Protein 9C51 (pdb70)

GO terms:
  GO:0005739 mitochondrion (C, IDA)
  GO:0003887 DNA-directed DNA polymerase activity (F, IDA)
  GO:0008408 3'-5' exonuclease activity (F, IDA)
  GO:0006264 mitochondrial DNA replication (P, IDA)
  GO:0005739 mitochondrion (C, HDA)
  GO:0032043 mitochondrial DNA catabolic process (P, IMP)
  GO:0006264 mitochondrial DNA replication (P, IMP)
  GO:0006995 cellular response to nitrogen starvation (P, IMP)

Radius of gyration: 33.77 Å; Cα contacts (8 Å, |Δi|>4): 1391; chains: 1; bounding box: 71×90×106 Å

Nearest PDB structures (foldseek):
  8v5r-assembly1_A  TM=8.670E-01  e=3.841E-82  Homo sapiens
  8udl-assembly1_A  TM=8.497E-01  e=6.746E-79  Homo sapiens
  8v54-assembly1_A  TM=8.540E-01  e=8.563E-78  Homo sapiens
  8udk-assembly1_A  TM=8.336E-01  e=1.049E-77  Homo sapiens
  8d3r-assembly1_A  TM=8.262E-01  e=4.840E-74  Homo sapiens

Secondary structure (DSSP, 8-state):
-PPPP-B-SSS-BB--HHHHHHHH-S---TTHHHHHHHHHHHHHHHHHHTT-SS-------------PPPSSSSHHHHHHHHHHHHTTTHHHHHSS---S-PPPPS-----SEEEEE-TTS--EEES----SEEEEEEEE-TTT-SSEEEEEEE-SS-EEEEE-GGGTT-S-----B---TTT--EEEEESSHHHHHTTBGGG--SS---EEEEEHHHHHHHHHGGG--SSTHHHHHHHHHHHHHH-S---SS-SSTTT-GGGGS---SSHHHHHHHHT-------GGGGGG-S-THHHHTTHHHHHHHHHHHHHHHHHHHHHHHHHHHHH---HHHHHHHHHTT---EEE-HHHHHHHHHHHHHHHHHHHHHHHHHHHHHHHHHTT-TT-HHHHSS-TTGGGS----PPPP-BTTB---SS---TTS-HHHHTTS-STT--S----TTSSSHHHHTTEEETTEEEEE-SSSSEEEEEEGGGHHHHHHTT--BPPHHHHHHHHHHHHHHT----EEEEEPP-SS-SSSPP--SSSTTSHHHHHHTSEEESSTHHHHHHHHHHHSHHHHHHHHHHHT---EETTT-TTT---SSS------TT----EEE----BS--STT---B-SSSSSPPPP-SS-TT--GGGG--PPTTEEEEEEE-SSHHHHHHHHHHHTTTSSTT-SHHHHHHTS--TTTT-SHHHHHHHHHTS-HHHHHHHHHHHTTT--HHHHHHHHHHH-TT--HHHHHHHHHHHHHHHTEEEEEETTTEEEEEESTTHHHHHHHHHHTT-SS-B-TTT--B--GGGSGGG-SS---HHHHHHHHHHHHHHHHHHHHHHHHHHHHHHHT--EEEEEEETTEEEEEEESTTHHHHHHHHHHHHHHHHHHHHHHTT----BSTTSS-S-EEEESS--S-SS-----SS--------EEE-HHHHHHSSS-S--PPPHHHHHHHTTS-------HHHHHTTSS-HHHHHHHHHHHT--SHHHHHHHHHHHHHHH-

Sequence (1010 aa):
TAEAPRINPVGIQYLGESLQRQVFGSCGGKDEVEQSDKLMELSKKSLKDHGLWGKKTLITDPISFPLPPLQGRSLDEHFQKIGRFNSEPYKSFCEDKFTEMVARPAEWLRKPGWVKYVPGMAPVEVAYPDEELVVFDVETLYNVSDYPTLATALSSTAWYLWCSPFICGGDDPAALIPLNTLNKEQVVIGHNVAYDRARVLEEYNFRDSKAFFLDTQSLHIASFGLCSRQRPMFMKNNKKKEAEVESEVHPEISIEDYDDPWLNVSALNSLKDVAKFHCKIDLDKTDRDFFASTDKSTIIENFQKLVNYCATDVTATSQVFDKIFPVFLKKCPHPVSFAGLKSLSKCILPTKLNDWNDYLNSSESLYQQSKVQIESKIVQIIKDIALLKDKPDFYLKDPWLSQLDWTTKPLRLTKKGVPAKCQKLPGFPEWYRQLFPSKDTVEPKITIKSRIIPILFKLSWENSPVIWSKESGWCFNVPHEQVETYKAKNYVLADSVSQEEEEIRMNNLGLQCTGVLFKVPHPNGPTFNCTNLLTKSYNHFFEKGVLKSESELAHQALQINSSGSYWMSARERIQSQFVVPNCKFPNEFQSLSAKSSLNNEKTNDLAIIIPKIVPMGTITRRAVENTWLTASNAKANRIGSELKTQVKAPPGYCFVGADVDSEELWIASLVGDSIFNVHGGTAIGWMCLEGTKNEGTDLHTKTAQILGCSRNEAKIFNYGRIYGAGAKFASQLLKRFNPSLTDEETKKIANKLYENTKGKTKRSKLFKKFWYGGSESILFNKLESIAEQETPKTPVLGCGITYSLMKKNLRANSFLPSRINWAIQSSGVDYLHLLCCSMEYIIKKYNLEARLCISIHDEIRFLVSEKDKYRAAMALQISNIWTRAMFCQQMGINELPQNCAFFSQVDIDSVIRKEVNMDCITPSNKTAIPHGEALDINQLLDKPNSKLGKPSLDIDSKVSQYAYNYREPVFEEYNKSYTPEFLKYFLAMQVQSDKRDVNRLEDEYLRECT

Structure (mmCIF, N/CA/C/O backbone):
data_9C51
#
_entry.id   9C51
#
_cell.length_a   1.00
_cell.length_b   1.00
_cell.length_c   1.00
_cell.angle_alpha   90.00
_cell.angle_beta   90.00
_cell.angle_gamma   90.00
#
_symmetry.space_group_name_H-M   'P 1'
#
loop_
_entity.id
_entity.type
_entity.pdbx_description
1 polymer 'DNA polymerase gamma'
2 polymer 'Non-Template DNA'
3 polymer 'Primer DNA'
4 polymer 'Template DNA'
5 non-polymer "2'-DEOXYADENOSINE 5'-TRIPHOSPHATE"
6 non-polymer 'MAGNESIUM ION'
#
loop_
_atom_site.group_PDB
_atom_site.id
_atom_site.type_symbol
_atom_site.label_atom_id
_atom_site.label_alt_id
_atom_site.label_comp_id
_atom_site.label_asym_id
_atom_site.label_entity_id
_atom_site.label_seq_id
_atom_site.pdbx_PDB_ins_code
_atom_site.Cartn_x
_atom_site.Cartn_y
_atom_site.Cartn_z
_atom_site.occupancy
_atom_site.B_iso_or_equiv
_atom_site.auth_seq_id
_atom_site.auth_comp_id
_atom_site.auth_asym_id
_atom_site.auth_atom_id
_atom_site.pdbx_PDB_model_num
ATOM 1 N N . THR A 1 8 ? 115.806 102.005 81.459 1.00 51.71 35 THR A N 1
ATOM 2 C CA . THR A 1 8 ? 114.887 102.434 82.507 1.00 51.71 35 THR A CA 1
ATOM 3 C C . THR A 1 8 ? 115.588 103.356 83.501 1.00 51.71 35 THR A C 1
ATOM 4 O O . THR A 1 8 ? 116.282 104.293 83.108 1.00 51.71 35 THR A O 1
ATOM 6 N N . ALA A 1 9 ? 115.400 103.084 84.790 1.00 67.02 36 ALA A N 1
ATOM 7 C CA . ALA A 1 9 ? 116.026 103.889 85.825 1.00 67.02 36 ALA A CA 1
ATOM 8 C C . ALA A 1 9 ? 117.523 103.603 85.899 1.00 67.02 36 ALA A C 1
ATOM 9 O O . ALA A 1 9 ? 118.015 102.574 85.426 1.00 67.02 36 ALA A O 1
ATOM 11 N N . GLU A 1 10 ? 118.251 104.538 86.502 1.00 83.14 37 GLU A N 1
ATOM 12 C CA . GLU A 1 10 ? 119.690 104.395 86.660 1.00 83.14 37 GLU A CA 1
ATOM 13 C C . GLU A 1 10 ? 120.008 103.388 87.757 1.00 83.14 37 GLU A C 1
ATOM 14 O O . GLU A 1 10 ? 119.333 103.337 88.789 1.00 83.14 37 GLU A O 1
ATOM 20 N N . ALA A 1 11 ? 121.042 102.583 87.526 1.00 87.10 38 ALA A N 1
ATOM 21 C CA . ALA A 1 11 ? 121.454 101.588 88.508 1.00 87.10 38 ALA A CA 1
ATOM 22 C C . ALA A 1 11 ? 122.421 102.201 89.517 1.00 87.10 38 ALA A C 1
ATOM 23 O O . ALA A 1 11 ? 123.281 103.005 89.144 1.00 87.10 38 ALA A O 1
ATOM 25 N N . PRO A 1 12 ? 122.286 101.847 90.794 1.00 91.34 39 PRO A N 1
ATOM 26 C CA . PRO A 1 12 ? 123.211 102.362 91.808 1.00 91.34 39 PRO A CA 1
ATOM 27 C C . PRO A 1 12 ? 124.626 101.835 91.619 1.00 91.34 39 PRO A C 1
ATOM 28 O O . PRO A 1 12 ? 124.847 100.753 91.069 1.00 91.34 39 PRO A O 1
ATOM 32 N N . ARG A 1 13 ? 125.592 102.625 92.082 1.00 92.63 40 ARG A N 1
ATOM 33 C CA . ARG A 1 13 ? 127.004 102.269 92.042 1.00 92.63 40 ARG A CA 1
ATOM 34 C C . ARG A 1 13 ? 127.475 101.921 93.448 1.00 92.63 40 ARG A C 1
ATOM 35 O O . ARG A 1 13 ? 127.251 102.690 94.388 1.00 92.63 40 ARG A O 1
ATOM 43 N N . ILE A 1 14 ? 128.123 100.765 93.587 1.00 91.09 41 ILE A N 1
ATOM 44 C CA . ILE A 1 14 ? 128.491 100.208 94.884 1.00 91.09 41 ILE A CA 1
ATOM 45 C C . ILE A 1 14 ? 129.962 99.804 94.848 1.00 91.09 41 ILE A C 1
ATOM 46 O O . ILE A 1 14 ? 130.437 99.244 93.854 1.00 91.09 41 ILE A O 1
ATOM 51 N N . ASN A 1 15 ? 130.686 100.098 95.938 1.00 90.04 42 ASN A N 1
ATOM 52 C CA . ASN A 1 15 ? 132.078 99.708 96.156 1.00 90.04 42 ASN A CA 1
ATOM 53 C C . ASN A 1 15 ? 132.206 98.193 96.296 1.00 90.04 42 ASN A C 1
ATOM 54 O O . ASN A 1 15 ? 131.191 97.485 96.280 1.00 90.04 42 ASN A O 1
ATOM 59 N N . PRO A 1 16 ? 133.425 97.650 96.419 1.00 86.90 43 PRO A N 1
ATOM 60 C CA . PRO A 1 16 ? 133.547 96.269 96.917 1.00 86.90 43 PRO A CA 1
ATOM 61 C C . PRO A 1 16 ? 132.877 96.064 98.265 1.00 86.90 43 PRO A C 1
ATOM 62 O O . PRO A 1 16 ? 132.345 94.979 98.530 1.00 86.90 43 PRO A O 1
ATOM 66 N N . VAL A 1 17 ? 132.893 97.073 99.120 1.00 86.98 44 VAL A N 1
ATOM 67 C CA . VAL A 1 17 ? 132.079 97.112 100.327 1.00 86.98 44 VAL A CA 1
ATOM 68 C C . VAL A 1 17 ? 130.732 97.725 99.958 1.00 86.98 44 VAL A C 1
ATOM 69 O O . VAL A 1 17 ? 130.661 98.623 99.114 1.00 86.98 44 VAL A O 1
ATOM 73 N N . GLY A 1 18 ? 129.654 97.246 100.575 1.00 88.48 45 GLY A N 1
ATOM 74 C CA . GLY A 1 18 ? 128.327 97.673 100.168 1.00 88.48 45 GLY A CA 1
ATOM 75 C C . GLY A 1 18 ? 127.950 99.090 100.555 1.00 88.48 45 GLY A C 1
ATOM 76 O O . GLY A 1 18 ? 127.069 99.294 101.394 1.00 88.48 45 GLY A O 1
ATOM 77 N N . ILE A 1 19 ? 128.600 100.080 99.945 1.00 90.70 46 ILE A N 1
ATOM 78 C CA . ILE A 1 19 ? 128.332 101.493 100.198 1.00 90.70 46 ILE A CA 1
ATOM 79 C C . ILE A 1 19 ? 127.989 102.163 98.873 1.00 90.70 46 ILE A C 1
ATOM 80 O O . ILE A 1 19 ? 128.709 101.996 97.883 1.00 90.70 46 ILE A O 1
ATOM 85 N N . GLN A 1 20 ? 126.890 102.915 98.857 1.00 93.83 47 GLN A N 1
ATOM 86 C CA . GLN A 1 20 ? 126.418 103.595 97.659 1.00 93.83 47 GLN A CA 1
ATOM 87 C C . GLN A 1 20 ? 127.055 104.974 97.514 1.00 93.83 47 GLN A C 1
ATOM 88 O O . GLN A 1 20 ? 127.356 105.649 98.501 1.00 93.83 47 GLN A O 1
ATOM 94 N N . TYR A 1 21 ? 127.249 105.389 96.263 1.00 94.83 48 TYR A N 1
ATOM 95 C CA . TYR A 1 21 ? 127.768 106.705 95.912 1.00 94.83 48 TYR A CA 1
ATOM 96 C C . TYR A 1 21 ? 126.711 107.528 95.181 1.00 94.83 48 TYR A C 1
ATOM 97 O O . TYR A 1 21 ? 125.573 107.097 94.976 1.00 94.83 48 TYR A O 1
ATOM 106 N N . LEU A 1 22 ? 127.112 108.735 94.787 1.00 93.89 49 LEU A N 1
ATOM 107 C CA . LEU A 1 22 ? 126.221 109.671 94.119 1.00 93.89 49 LEU A CA 1
ATOM 108 C C . LEU A 1 22 ? 125.947 109.238 92.681 1.00 93.89 49 LEU A C 1
ATOM 109 O O . LEU A 1 22 ? 126.651 108.404 92.105 1.00 93.89 49 LEU A O 1
ATOM 114 N N . GLY A 1 23 ? 124.908 109.829 92.101 1.00 92.20 50 GLY A N 1
ATOM 115 C CA . GLY A 1 23 ? 124.558 109.571 90.722 1.00 92.20 50 GLY A CA 1
ATOM 116 C C . GLY A 1 23 ? 125.518 110.242 89.755 1.00 92.20 50 GLY A C 1
ATOM 117 O O . GLY A 1 23 ? 126.444 110.960 90.132 1.00 92.20 50 GLY A O 1
ATOM 118 N N . GLU A 1 24 ? 125.282 109.988 88.465 1.00 90.40 51 GLU A N 1
ATOM 119 C CA . GLU A 1 24 ? 126.181 110.487 87.427 1.00 90.40 51 GLU A CA 1
ATOM 120 C C . GLU A 1 24 ? 126.146 112.011 87.321 1.00 90.40 51 GLU A C 1
ATOM 121 O O . GLU A 1 24 ? 127.195 112.649 87.161 1.00 90.40 51 GLU A O 1
ATOM 127 N N . SER A 1 25 ? 124.957 112.614 87.421 1.00 91.05 52 SER A N 1
ATOM 128 C CA . SER A 1 25 ? 124.839 114.063 87.285 1.00 91.05 52 SER A CA 1
ATOM 129 C C . SER A 1 25 ? 125.497 114.785 88.455 1.00 91.05 52 SER A C 1
ATOM 130 O O . SER A 1 25 ? 126.232 115.760 88.261 1.00 91.05 52 SER A O 1
ATOM 133 N N . LEU A 1 26 ? 125.244 114.316 89.681 1.00 92.80 53 LEU A N 1
ATOM 134 C CA . LEU A 1 26 ? 125.853 114.934 90.855 1.00 92.80 53 LEU A CA 1
ATOM 135 C C . LEU A 1 26 ? 127.367 114.762 90.845 1.00 92.80 53 LEU A C 1
ATOM 136 O O . LEU A 1 26 ? 128.104 115.694 91.190 1.00 92.80 53 LEU A O 1
ATOM 141 N N . GLN A 1 27 ? 127.843 113.580 90.443 1.00 93.10 54 GLN A N 1
ATOM 142 C CA . GLN A 1 27 ? 129.279 113.338 90.335 1.00 93.10 54 GLN A CA 1
ATOM 143 C C . GLN A 1 27 ? 129.921 114.283 89.328 1.00 93.10 54 GLN A C 1
ATOM 144 O O . GLN A 1 27 ? 130.976 114.871 89.601 1.00 93.10 54 GLN A O 1
ATOM 150 N N . ARG A 1 28 ? 129.283 114.460 88.166 1.00 91.70 55 ARG A N 1
ATOM 151 C CA . ARG A 1 28 ? 129.832 115.343 87.142 1.00 91.70 55 ARG A CA 1
ATOM 152 C C . ARG A 1 28 ? 129.826 116.800 87.593 1.00 91.70 55 ARG A C 1
ATOM 153 O O . ARG A 1 28 ? 130.797 117.529 87.360 1.00 91.70 55 ARG A O 1
ATOM 161 N N . GLN A 1 29 ? 128.751 117.245 88.248 1.00 93.84 56 GLN A N 1
ATOM 162 C CA . GLN A 1 29 ? 128.670 118.644 88.655 1.00 93.84 56 GLN A CA 1
ATOM 163 C C . GLN A 1 29 ? 129.473 118.962 89.911 1.00 93.84 56 GLN A C 1
ATOM 164 O O . GLN A 1 29 ? 129.742 120.140 90.166 1.00 93.84 56 GLN A O 1
ATOM 170 N N . VAL A 1 30 ? 129.863 117.965 90.697 1.00 92.86 57 VAL A N 1
ATOM 171 C CA . VAL A 1 30 ? 130.611 118.206 91.928 1.00 92.86 57 VAL A CA 1
ATOM 172 C C . VAL A 1 30 ? 132.102 117.948 91.742 1.00 92.86 57 VAL A C 1
ATOM 173 O O . VAL A 1 30 ? 132.926 118.820 92.015 1.00 92.86 57 VAL A O 1
ATOM 177 N N . PHE A 1 31 ? 132.474 116.757 91.275 1.00 91.51 58 PHE A N 1
ATOM 178 C CA . PHE A 1 31 ? 133.878 116.384 91.176 1.00 91.51 58 PHE A CA 1
ATOM 179 C C . PHE A 1 31 ? 134.439 116.508 89.766 1.00 91.51 58 PHE A C 1
ATOM 180 O O . PHE A 1 31 ? 135.636 116.273 89.572 1.00 91.51 58 PHE A O 1
ATOM 188 N N . GLY A 1 32 ? 133.619 116.892 88.791 1.00 82.47 59 GLY A N 1
ATOM 189 C CA . GLY A 1 32 ? 134.103 116.996 87.423 1.00 82.47 59 GLY A CA 1
ATOM 190 C C . GLY A 1 32 ? 134.495 115.637 86.876 1.00 82.47 59 GLY A C 1
ATOM 191 O O . GLY A 1 32 ? 133.725 114.672 86.930 1.00 82.47 59 GLY A O 1
ATOM 192 N N . SER A 1 33 ? 135.709 115.555 86.338 1.00 63.66 60 SER A N 1
ATOM 193 C CA . SER A 1 33 ? 136.269 114.308 85.831 1.00 63.66 60 SER A CA 1
ATOM 194 C C . SER A 1 33 ? 137.542 113.995 86.604 1.00 63.66 60 SER A C 1
ATOM 195 O O . SER A 1 33 ? 138.458 114.823 86.659 1.00 63.66 60 SER A O 1
ATOM 198 N N . CYS A 1 34 ? 137.599 112.803 87.196 1.00 49.78 61 CYS A N 1
ATOM 199 C CA . CYS A 1 34 ? 138.753 112.371 87.970 1.00 49.78 61 CYS A CA 1
ATOM 200 C C . CYS A 1 34 ? 138.990 110.886 87.738 1.00 49.78 61 CYS A C 1
ATOM 201 O O . CYS A 1 34 ? 138.081 110.142 87.361 1.00 49.78 61 CYS A O 1
ATOM 204 N N . GLY A 1 35 ? 140.231 110.461 87.967 1.00 46.43 62 GLY A N 1
ATOM 205 C CA . GLY A 1 35 ? 140.596 109.067 87.804 1.00 46.43 62 GLY A CA 1
ATOM 206 C C . GLY A 1 35 ? 141.545 108.563 88.872 1.00 46.43 62 GLY A C 1
ATOM 207 O O . GLY A 1 35 ? 142.610 109.148 89.092 1.00 46.43 62 GLY A O 1
ATOM 208 N N . GLY A 1 36 ? 141.169 107.477 89.543 1.00 36.48 63 GLY A N 1
ATOM 209 C CA . GLY A 1 36 ? 141.991 106.909 90.593 1.00 36.48 63 GLY A CA 1
ATOM 210 C C . GLY A 1 36 ? 142.195 105.414 90.453 1.00 36.48 63 GLY A C 1
ATOM 211 O O . GLY A 1 36 ? 142.239 104.692 91.454 1.00 36.48 63 GLY A O 1
ATOM 212 N N . LYS A 1 37 ? 142.318 104.937 89.212 1.00 34.29 64 LYS A N 1
ATOM 213 C CA . LYS A 1 37 ? 142.467 103.504 88.978 1.00 34.29 64 LYS A CA 1
ATOM 214 C C . LYS A 1 37 ? 143.850 102.998 89.373 1.00 34.29 64 LYS A C 1
ATOM 215 O O . LYS A 1 37 ? 144.000 101.822 89.723 1.00 34.29 64 LYS A O 1
ATOM 217 N N . ASP A 1 38 ? 144.869 103.859 89.316 1.00 34.80 65 ASP A N 1
ATOM 218 C CA . ASP A 1 38 ? 146.237 103.420 89.571 1.00 34.80 65 ASP A CA 1
ATOM 219 C C . ASP A 1 38 ? 146.491 103.088 91.038 1.00 34.80 65 ASP A C 1
ATOM 220 O O . ASP A 1 38 ? 147.419 102.328 91.334 1.00 34.80 65 ASP A O 1
ATOM 222 N N . GLU A 1 39 ? 145.695 103.640 91.957 1.00 43.90 66 GLU A N 1
ATOM 223 C CA . GLU A 1 39 ? 145.932 103.403 93.378 1.00 43.90 66 GLU A CA 1
ATOM 224 C C . GLU A 1 39 ? 145.551 101.987 93.792 1.00 43.90 66 GLU A C 1
ATOM 225 O O . GLU A 1 39 ? 146.148 101.438 94.728 1.00 43.90 66 GLU A O 1
ATOM 227 N N . VAL A 1 40 ? 144.591 101.376 93.087 1.00 41.66 67 VAL A N 1
ATOM 228 C CA . VAL A 1 40 ? 144.036 100.088 93.496 1.00 41.66 67 VAL A CA 1
ATOM 229 C C . VAL A 1 40 ? 145.109 99.006 93.518 1.00 41.66 67 VAL A C 1
ATOM 230 O O . VAL A 1 40 ? 145.091 98.128 94.391 1.00 41.66 67 VAL A O 1
ATOM 234 N N . GLU A 1 41 ? 146.072 99.066 92.589 1.00 41.87 68 GLU A N 1
ATOM 235 C CA . GLU A 1 41 ? 147.156 98.085 92.563 1.00 41.87 68 GLU A CA 1
ATOM 236 C C . GLU A 1 41 ? 147.964 98.120 93.855 1.00 41.87 68 GLU A C 1
ATOM 237 O O . GLU A 1 41 ? 148.401 97.075 94.351 1.00 41.87 68 GLU A O 1
ATOM 239 N N . GLN A 1 42 ? 148.178 99.314 94.410 1.00 48.77 69 GLN A N 1
ATOM 240 C CA . GLN A 1 42 ? 148.783 99.400 95.732 1.00 48.77 69 GLN A CA 1
ATOM 241 C C . GLN A 1 42 ? 147.768 99.133 96.838 1.00 48.77 69 GLN A C 1
ATOM 242 O O . GLN A 1 42 ? 148.137 98.625 97.903 1.00 48.77 69 GLN A O 1
ATOM 248 N N . SER A 1 43 ? 146.493 99.451 96.607 1.00 65.39 70 SER A N 1
ATOM 249 C CA . SER A 1 43 ? 145.498 99.368 97.669 1.00 65.39 70 SER A CA 1
ATOM 250 C C . SER A 1 43 ? 145.026 97.948 97.941 1.00 65.39 70 SER A C 1
ATOM 251 O O . SER A 1 43 ? 144.403 97.719 98.986 1.00 65.39 70 SER A O 1
ATOM 254 N N . ASP A 1 44 ? 145.340 96.998 97.052 1.00 74.56 71 ASP A N 1
ATOM 255 C CA . ASP A 1 44 ? 144.782 95.652 97.160 1.00 74.56 71 ASP A CA 1
ATOM 256 C C . ASP A 1 44 ? 145.183 94.975 98.466 1.00 74.56 71 ASP A C 1
ATOM 257 O O . ASP A 1 44 ? 144.329 94.409 99.161 1.00 74.56 71 ASP A O 1
ATOM 262 N N . LYS A 1 45 ? 146.463 95.080 98.843 1.00 77.13 72 LYS A N 1
ATOM 263 C CA . LYS A 1 45 ? 146.904 94.570 100.136 1.00 77.13 72 LYS A CA 1
ATOM 264 C C . LYS A 1 45 ? 146.117 95.212 101.264 1.00 77.13 72 LYS A C 1
ATOM 265 O O . LYS A 1 45 ? 145.594 94.509 102.140 1.00 77.13 72 LYS A O 1
ATOM 271 N N . LEU A 1 46 ? 145.947 96.538 101.203 1.00 82.61 73 LEU A N 1
ATOM 272 C CA . LEU A 1 46 ? 145.148 97.217 102.211 1.00 82.61 73 LEU A CA 1
ATOM 273 C C . LEU A 1 46 ? 143.728 96.681 102.217 1.00 82.61 73 LEU A C 1
ATOM 274 O O . LEU A 1 46 ? 143.180 96.401 103.293 1.00 82.61 73 LEU A O 1
ATOM 279 N N . MET A 1 47 ? 143.169 96.425 101.027 1.00 84.82 74 MET A N 1
ATOM 280 C CA . MET A 1 47 ? 141.830 95.855 100.954 1.00 84.82 74 MET A CA 1
ATOM 281 C C . MET A 1 47 ? 141.785 94.515 101.664 1.00 84.82 74 MET A C 1
ATOM 282 O O . MET A 1 47 ? 140.884 94.274 102.480 1.00 84.82 74 MET A O 1
ATOM 287 N N . GLU A 1 48 ? 142.810 93.681 101.439 1.00 87.32 75 GLU A N 1
ATOM 288 C CA . GLU A 1 48 ? 142.879 92.396 102.121 1.00 87.32 75 GLU A CA 1
ATOM 289 C C . GLU A 1 48 ? 142.862 92.597 103.625 1.00 87.32 75 GLU A C 1
ATOM 290 O O . GLU A 1 48 ? 142.038 91.994 104.327 1.00 87.32 75 GLU A O 1
ATOM 296 N N . LEU A 1 49 ? 143.677 93.539 104.117 1.00 86.16 76 LEU A N 1
ATOM 297 C CA . LEU A 1 49 ? 143.699 93.811 105.546 1.00 86.16 76 LEU A CA 1
ATOM 298 C C . LEU A 1 49 ? 142.329 94.266 106.013 1.00 86.16 76 LEU A C 1
ATOM 299 O O . LEU A 1 49 ? 141.788 93.722 106.986 1.00 86.16 76 LEU A O 1
ATOM 304 N N . SER A 1 50 ? 141.700 95.166 105.243 1.00 88.56 77 SER A N 1
ATOM 305 C CA . SER A 1 50 ? 140.373 95.642 105.609 1.00 88.56 77 SER A CA 1
ATOM 306 C C . SER A 1 50 ? 139.395 94.483 105.646 1.00 88.56 77 SER A C 1
ATOM 307 O O . SER A 1 50 ? 138.650 94.327 106.626 1.00 88.56 77 SER A O 1
ATOM 310 N N . LYS A 1 51 ? 139.489 93.590 104.650 1.00 89.41 78 LYS A N 1
ATOM 311 C CA . LYS A 1 51 ? 138.604 92.435 104.599 1.00 89.41 78 LYS A CA 1
ATOM 312 C C . LYS A 1 51 ? 138.759 91.603 105.858 1.00 89.41 78 LYS A C 1
ATOM 313 O O . LYS A 1 51 ? 137.761 91.265 106.510 1.00 89.41 78 LYS A O 1
ATOM 319 N N . LYS A 1 52 ? 140.010 91.384 106.282 1.00 88.22 79 LYS A N 1
ATOM 320 C CA . LYS A 1 52 ? 140.254 90.585 107.475 1.00 88.22 79 LYS A CA 1
ATOM 321 C C . LYS A 1 52 ? 139.593 91.223 108.683 1.00 88.22 79 LYS A C 1
ATOM 322 O O . LYS A 1 52 ? 138.858 90.552 109.422 1.00 88.22 79 LYS A O 1
ATOM 328 N N . SER A 1 53 ? 139.745 92.546 108.819 1.00 86.80 80 SER A N 1
ATOM 329 C CA . SER A 1 53 ? 139.133 93.248 109.937 1.00 86.80 80 SER A CA 1
ATOM 330 C C . SER A 1 53 ? 137.622 93.119 109.882 1.00 86.80 80 SER A C 1
ATOM 331 O O . SER A 1 53 ? 136.978 92.840 110.901 1.00 86.80 80 SER A O 1
ATOM 334 N N . LEU A 1 54 ? 137.047 93.232 108.683 1.00 89.41 81 LEU A N 1
ATOM 335 C CA . LEU A 1 54 ? 135.598 93.143 108.576 1.00 89.41 81 LEU A CA 1
ATOM 336 C C . LEU A 1 54 ? 135.116 91.731 108.870 1.00 89.41 81 LEU A C 1
ATOM 337 O O . LEU A 1 54 ? 133.970 91.537 109.285 1.00 89.41 81 LEU A O 1
ATOM 342 N N . LYS A 1 55 ? 135.967 90.727 108.650 1.00 89.02 82 LYS A N 1
ATOM 343 C CA . LYS A 1 55 ? 135.559 89.386 109.040 1.00 89.02 82 LYS A CA 1
ATOM 344 C C . LYS A 1 55 ? 135.743 89.155 110.535 1.00 89.02 82 LYS A C 1
ATOM 345 O O . LYS A 1 55 ? 135.063 88.299 111.112 1.00 89.02 82 LYS A O 1
ATOM 351 N N . ASP A 1 56 ? 136.652 89.896 111.180 1.00 85.58 83 ASP A N 1
ATOM 352 C CA . ASP A 1 56 ? 136.891 89.667 112.602 1.00 85.58 83 ASP A CA 1
ATOM 353 C C . ASP A 1 56 ? 135.728 90.148 113.461 1.00 85.58 83 ASP A C 1
ATOM 354 O O . ASP A 1 56 ? 135.498 89.608 114.549 1.00 85.58 83 ASP A O 1
ATOM 359 N N . HIS A 1 57 ? 134.987 91.151 112.998 1.00 86.34 84 HIS A N 1
ATOM 360 C CA . HIS A 1 57 ? 133.870 91.704 113.750 1.00 86.34 84 HIS A CA 1
ATOM 361 C C . HIS A 1 57 ? 132.516 91.346 113.147 1.00 86.34 84 HIS A C 1
ATOM 362 O O . HIS A 1 57 ? 131.489 91.852 113.610 1.00 86.34 84 HIS A O 1
ATOM 369 N N . GLY A 1 58 ? 132.494 90.483 112.136 1.00 84.25 85 GLY A N 1
ATOM 370 C CA . GLY A 1 58 ? 131.253 89.988 111.566 1.00 84.25 85 GLY A CA 1
ATOM 371 C C . GLY A 1 58 ? 130.422 91.009 110.821 1.00 84.25 85 GLY A C 1
ATOM 372 O O . GLY A 1 58 ? 129.190 91.000 110.935 1.00 84.25 85 GLY A O 1
ATOM 373 N N . LEU A 1 59 ? 131.063 91.897 110.060 1.00 86.71 86 LEU A N 1
ATOM 374 C CA . LEU A 1 59 ? 130.358 92.891 109.261 1.00 86.71 86 LEU A CA 1
ATOM 375 C C . LEU A 1 59 ? 130.569 92.692 107.764 1.00 86.71 86 LEU A C 1
ATOM 376 O O . LEU A 1 59 ? 130.333 93.617 106.982 1.00 86.71 86 LEU A O 1
ATOM 381 N N . TRP A 1 60 ? 131.006 91.508 107.348 1.00 86.36 87 TRP A N 1
ATOM 382 C CA . TRP A 1 60 ? 131.252 91.213 105.943 1.00 86.36 87 TRP A CA 1
ATOM 383 C C . TRP A 1 60 ? 130.033 90.515 105.354 1.00 86.36 87 TRP A C 1
ATOM 384 O O . TRP A 1 60 ? 129.595 89.480 105.869 1.00 86.36 87 TRP A O 1
ATOM 395 N N . GLY A 1 61 ? 129.489 91.083 104.278 1.00 82.30 88 GLY A N 1
ATOM 396 C CA . GLY A 1 61 ? 128.299 90.562 103.646 1.00 82.30 88 GLY A CA 1
ATOM 397 C C . GLY A 1 61 ? 126.996 91.096 104.200 1.00 82.30 88 GLY A C 1
ATOM 398 O O . GLY A 1 61 ? 125.934 90.793 103.642 1.00 82.30 88 GLY A O 1
ATOM 399 N N . LYS A 1 62 ? 127.041 91.876 105.276 1.00 84.18 89 LYS A N 1
ATOM 400 C CA . LYS A 1 62 ? 125.827 92.422 105.864 1.00 84.18 89 LYS A CA 1
ATOM 401 C C . LYS A 1 62 ? 125.275 93.542 104.988 1.00 84.18 89 LYS A C 1
ATOM 402 O O . LYS A 1 62 ? 126.027 94.350 104.437 1.00 84.18 89 LYS A O 1
ATOM 408 N N . LYS A 1 63 ? 123.951 93.585 104.859 1.00 83.23 90 LYS A N 1
ATOM 409 C CA . LYS A 1 63 ? 123.307 94.510 103.939 1.00 83.23 90 LYS A CA 1
ATOM 410 C C . LYS A 1 63 ? 123.214 95.914 104.529 1.00 83.23 90 LYS A C 1
ATOM 411 O O . LYS A 1 63 ? 123.170 96.103 105.748 1.00 83.23 90 LYS A O 1
ATOM 417 N N . THR A 1 64 ? 123.195 96.905 103.640 1.00 84.49 91 THR A N 1
ATOM 418 C CA . THR A 1 64 ? 123.044 98.314 103.987 1.00 84.49 91 THR A CA 1
ATOM 419 C C . THR A 1 64 ? 121.826 98.890 103.260 1.00 84.49 91 THR A C 1
ATOM 420 O O . THR A 1 64 ? 121.067 98.170 102.606 1.00 84.49 91 THR A O 1
ATOM 424 N N . LEU A 1 65 ? 121.648 100.204 103.377 1.00 84.12 92 LEU A N 1
ATOM 425 C CA . LEU A 1 65 ? 120.493 100.892 102.812 1.00 84.12 92 LEU A CA 1
ATOM 426 C C . LEU A 1 65 ? 120.809 101.365 101.397 1.00 84.12 92 LEU A C 1
ATOM 427 O O . LEU A 1 65 ? 121.789 102.087 101.182 1.00 84.12 92 LEU A O 1
ATOM 432 N N . ILE A 1 66 ? 119.980 100.959 100.436 1.00 87.15 93 ILE A N 1
ATOM 433 C CA . ILE A 1 66 ? 120.134 101.337 99.035 1.00 87.15 93 ILE A CA 1
ATOM 434 C C . ILE A 1 66 ? 118.826 101.956 98.559 1.00 87.15 93 ILE A C 1
ATOM 435 O O . ILE A 1 66 ? 117.752 101.373 98.751 1.00 87.15 93 ILE A O 1
ATOM 440 N N . THR A 1 67 ? 118.918 103.130 97.935 1.00 88.87 94 THR A N 1
ATOM 441 C CA . THR A 1 67 ? 117.768 103.935 97.543 1.00 88.87 94 THR A CA 1
ATOM 442 C C . THR A 1 67 ? 118.027 104.441 96.116 1.00 88.87 94 THR A C 1
ATOM 443 O O . THR A 1 67 ? 119.150 104.357 95.611 1.00 88.87 94 THR A O 1
ATOM 447 N N . ASP A 1 68 ? 116.985 104.949 95.448 1.00 90.35 95 ASP A N 1
ATOM 448 C CA . ASP A 1 68 ? 117.114 105.452 94.087 1.00 90.35 95 ASP A CA 1
ATOM 449 C C . ASP A 1 68 ? 118.021 106.682 94.046 1.00 90.35 95 ASP A C 1
ATOM 450 O O . ASP A 1 68 ? 118.064 107.461 95.002 1.00 90.35 95 ASP A O 1
ATOM 455 N N . PRO A 1 69 ? 118.762 106.872 92.953 1.00 92.19 96 PRO A N 1
ATOM 456 C CA . PRO A 1 69 ? 119.645 108.040 92.853 1.00 92.19 96 PRO A CA 1
ATOM 457 C C . PRO A 1 69 ? 118.875 109.349 92.781 1.00 92.19 96 PRO A C 1
ATOM 458 O O . PRO A 1 69 ? 117.748 109.412 92.285 1.00 92.19 96 PRO A O 1
ATOM 462 N N . ILE A 1 70 ? 119.516 110.408 93.270 1.00 91.87 97 ILE A N 1
ATOM 463 C CA . ILE A 1 70 ? 118.952 111.753 93.292 1.00 91.87 97 ILE A CA 1
ATOM 464 C C . ILE A 1 70 ? 119.692 112.595 92.261 1.00 91.87 97 ILE A C 1
ATOM 465 O O . ILE A 1 70 ? 120.928 112.569 92.203 1.00 91.87 97 ILE A O 1
ATOM 470 N N . SER A 1 71 ? 118.943 113.331 91.442 1.00 90.10 98 SER A N 1
ATOM 471 C CA . SER A 1 71 ? 119.546 114.156 90.400 1.00 90.10 98 SER A CA 1
ATOM 472 C C . SER A 1 71 ? 118.719 115.417 90.209 1.00 90.10 98 SER A C 1
ATOM 473 O O . SER A 1 71 ? 117.513 115.336 89.958 1.00 90.10 98 SER A O 1
ATOM 476 N N . PHE A 1 72 ? 119.369 116.575 90.329 1.00 92.63 99 PHE A N 1
ATOM 477 C CA . PHE A 1 72 ? 118.754 117.866 90.051 1.00 92.63 99 PHE A CA 1
ATOM 478 C C . PHE A 1 72 ? 119.866 118.862 89.751 1.00 92.63 99 PHE A C 1
ATOM 479 O O . PHE A 1 72 ? 120.979 118.705 90.264 1.00 92.63 99 PHE A O 1
ATOM 487 N N . PRO A 1 73 ? 119.609 119.878 88.922 1.00 91.69 100 PRO A N 1
ATOM 488 C CA . PRO A 1 73 ? 120.687 120.794 88.526 1.00 91.69 100 PRO A CA 1
ATOM 489 C C . PRO A 1 73 ? 121.179 121.666 89.672 1.00 91.69 100 PRO A C 1
ATOM 490 O O . PRO A 1 73 ? 120.450 121.970 90.619 1.00 91.69 100 PRO A O 1
ATOM 494 N N . LEU A 1 74 ? 122.441 122.074 89.563 1.00 93.73 101 LEU A N 1
ATOM 495 C CA . LEU A 1 74 ? 123.159 122.831 90.574 1.00 93.73 101 LEU A CA 1
ATOM 496 C C . LEU A 1 74 ? 123.824 124.043 89.939 1.00 93.73 101 LEU A C 1
ATOM 497 O O . LEU A 1 74 ? 124.102 124.038 88.735 1.00 93.73 101 LEU A O 1
ATOM 502 N N . PRO A 1 75 ? 124.070 125.099 90.712 1.00 93.51 102 PRO A N 1
ATOM 503 C CA . PRO A 1 75 ? 124.888 126.213 90.211 1.00 93.51 102 PRO A CA 1
ATOM 504 C C . PRO A 1 75 ? 126.302 125.755 89.907 1.00 93.51 102 PRO A C 1
ATOM 505 O O . PRO A 1 75 ? 126.861 124.916 90.630 1.00 93.51 102 PRO A O 1
ATOM 509 N N . PRO A 1 76 ? 126.915 126.279 88.848 1.00 92.45 103 PRO A N 1
ATOM 510 C CA . PRO A 1 76 ? 128.259 125.827 88.473 1.00 92.45 103 PRO A CA 1
ATOM 511 C C . PRO A 1 76 ? 129.327 126.350 89.421 1.00 92.45 103 PRO A C 1
ATOM 512 O O . PRO A 1 76 ? 129.130 127.312 90.166 1.00 92.45 103 PRO A O 1
ATOM 516 N N . LEU A 1 77 ? 130.481 125.692 89.377 1.00 93.85 104 LEU A N 1
ATOM 517 C CA . LEU A 1 77 ? 131.633 126.082 90.173 1.00 93.85 104 LEU A CA 1
ATOM 518 C C . LEU A 1 77 ? 132.478 127.107 89.422 1.00 93.85 104 LEU A C 1
ATOM 519 O O . LEU A 1 77 ? 132.388 127.251 88.201 1.00 93.85 104 LEU A O 1
ATOM 524 N N . GLN A 1 78 ? 133.313 127.820 90.175 1.00 93.30 105 GLN A N 1
ATOM 525 C CA . GLN A 1 78 ? 134.148 128.881 89.630 1.00 93.30 105 GLN A CA 1
ATOM 526 C C . GLN A 1 78 ? 135.590 128.445 89.407 1.00 93.30 105 GLN A C 1
ATOM 527 O O . GLN A 1 78 ? 136.461 129.298 89.211 1.00 93.30 105 GLN A O 1
ATOM 533 N N . GLY A 1 79 ? 135.865 127.144 89.434 1.00 90.41 106 GLY A N 1
ATOM 534 C CA . GLY A 1 79 ? 137.211 126.662 89.201 1.00 90.41 106 GLY A CA 1
ATOM 535 C C . GLY A 1 79 ? 137.198 125.202 88.810 1.00 90.41 106 GLY A C 1
ATOM 536 O O . GLY A 1 79 ? 136.146 124.564 88.731 1.00 90.41 106 GLY A O 1
ATOM 537 N N . ARG A 1 80 ? 138.395 124.676 88.561 1.00 89.21 107 ARG A N 1
ATOM 538 C CA . ARG A 1 80 ? 138.566 123.269 88.225 1.00 89.21 107 ARG A CA 1
ATOM 539 C C . ARG A 1 80 ? 138.614 122.374 89.455 1.00 89.21 107 ARG A C 1
ATOM 540 O O . ARG A 1 80 ? 138.643 121.147 89.310 1.00 89.21 107 ARG A O 1
ATOM 548 N N . SER A 1 81 ? 138.626 122.955 90.651 1.00 92.04 108 SER A N 1
ATOM 549 C CA . SER A 1 81 ? 138.604 122.196 91.890 1.00 92.04 108 SER A CA 1
ATOM 550 C C . SER A 1 81 ? 137.910 123.041 92.948 1.00 92.04 108 SER A C 1
ATOM 551 O O . SER A 1 81 ? 137.678 124.238 92.762 1.00 92.04 108 SER A O 1
ATOM 554 N N . LEU A 1 82 ? 137.570 122.397 94.064 1.00 94.40 109 LEU A N 1
ATOM 555 C CA . LEU A 1 82 ? 136.856 123.096 95.127 1.00 94.40 109 LEU A CA 1
ATOM 556 C C . LEU A 1 82 ? 137.743 124.109 95.840 1.00 94.40 109 LEU A C 1
ATOM 557 O O . LEU A 1 82 ? 137.245 125.138 96.312 1.00 94.40 109 LEU A O 1
ATOM 562 N N . ASP A 1 83 ? 139.049 123.839 95.929 1.00 94.44 110 ASP A N 1
ATOM 563 C CA . ASP A 1 83 ? 139.960 124.777 96.579 1.00 94.44 110 ASP A CA 1
ATOM 564 C C . ASP A 1 83 ? 140.041 126.094 95.814 1.00 94.44 110 ASP A C 1
ATOM 565 O O . ASP A 1 83 ? 140.019 127.171 96.421 1.00 94.44 110 ASP A O 1
ATOM 570 N N . GLU A 1 84 ? 140.127 126.024 94.482 1.00 95.43 111 GLU A N 1
ATOM 571 C CA . GLU A 1 84 ? 140.131 127.233 93.661 1.00 95.43 111 GLU A CA 1
ATOM 572 C C . GLU A 1 84 ? 138.843 128.025 93.832 1.00 95.43 111 GLU A C 1
ATOM 573 O O . GLU A 1 84 ? 138.873 129.253 93.991 1.00 95.43 111 GLU A O 1
ATOM 579 N N . HIS A 1 85 ? 137.704 127.327 93.809 1.00 96.14 112 HIS A N 1
ATOM 580 C CA . HIS A 1 85 ? 136.406 127.969 93.985 1.00 96.14 112 HIS A CA 1
ATOM 581 C C . HIS A 1 85 ? 136.329 128.689 95.324 1.00 96.14 112 HIS A C 1
ATOM 582 O O . HIS A 1 85 ? 135.953 129.866 95.389 1.00 96.14 112 HIS A O 1
ATOM 589 N N . PHE A 1 86 ? 136.731 128.011 96.401 1.00 97.50 113 PHE A N 1
ATOM 590 C CA . PHE A 1 86 ? 136.605 128.607 97.725 1.00 97.50 113 PHE A CA 1
ATOM 591 C C . PHE A 1 86 ? 137.593 129.749 97.930 1.00 97.50 113 PHE A C 1
ATOM 592 O O . PHE A 1 86 ? 137.252 130.750 98.566 1.00 97.50 113 PHE A O 1
ATOM 600 N N . GLN A 1 87 ? 138.812 129.639 97.387 1.00 97.08 114 GLN A N 1
ATOM 601 C CA . GLN A 1 87 ? 139.752 130.753 97.501 1.00 97.08 114 GLN A CA 1
ATOM 602 C C . GLN A 1 87 ? 139.267 131.979 96.735 1.00 97.08 114 GLN A C 1
ATOM 603 O O . GLN A 1 87 ? 139.352 133.104 97.244 1.00 97.08 114 GLN A O 1
ATOM 609 N N . LYS A 1 88 ? 138.752 131.787 95.516 1.00 97.26 115 LYS A N 1
ATOM 610 C CA . LYS A 1 88 ? 138.276 132.930 94.741 1.00 97.26 115 LYS A CA 1
ATOM 611 C C . LYS A 1 88 ? 137.063 133.583 95.396 1.00 97.26 115 LYS A C 1
ATOM 612 O O . LYS A 1 88 ? 136.979 134.816 95.466 1.00 97.26 115 LYS A O 1
ATOM 618 N N . ILE A 1 89 ? 136.132 132.780 95.922 1.00 97.03 116 ILE A N 1
ATOM 619 C CA . ILE A 1 89 ? 134.994 133.361 96.629 1.00 97.03 116 ILE A CA 1
ATOM 620 C C . ILE A 1 89 ? 135.422 134.030 97.936 1.00 97.03 116 ILE A C 1
ATOM 621 O O . ILE A 1 89 ? 134.846 135.058 98.319 1.00 97.03 116 ILE A O 1
ATOM 626 N N . GLY A 1 90 ? 136.444 133.501 98.614 1.00 96.71 117 GLY A N 1
ATOM 627 C CA . GLY A 1 90 ? 136.937 134.148 99.818 1.00 96.71 117 GLY A CA 1
ATOM 628 C C . GLY A 1 90 ? 137.569 135.499 99.547 1.00 96.71 117 GLY A C 1
ATOM 629 O O . GLY A 1 90 ? 137.344 136.456 100.293 1.00 96.71 117 GLY A O 1
ATOM 630 N N . ARG A 1 91 ? 138.379 135.597 98.488 1.00 96.39 118 ARG A N 1
ATOM 631 C CA . ARG A 1 91 ? 138.906 136.905 98.104 1.00 96.39 118 ARG A CA 1
ATOM 632 C C . ARG A 1 91 ? 137.799 137.847 97.649 1.00 96.39 118 ARG A C 1
ATOM 633 O O . ARG A 1 91 ? 137.893 139.060 97.868 1.00 96.39 118 ARG A O 1
ATOM 641 N N . PHE A 1 92 ? 136.752 137.317 97.010 1.00 96.56 119 PHE A N 1
ATOM 642 C CA . PHE A 1 92 ? 135.629 138.164 96.619 1.00 96.56 119 PHE A CA 1
ATOM 643 C C . PHE A 1 92 ? 134.899 138.729 97.835 1.00 96.56 119 PHE A C 1
ATOM 644 O O . PHE A 1 92 ? 134.498 139.898 97.835 1.00 96.56 119 PHE A O 1
ATOM 652 N N . ASN A 1 93 ? 134.719 137.920 98.880 1.00 95.48 120 ASN A N 1
ATOM 653 C CA . ASN A 1 93 ? 133.953 138.353 100.044 1.00 95.48 120 ASN A CA 1
ATOM 654 C C . ASN A 1 93 ? 134.767 139.156 101.053 1.00 95.48 120 ASN A C 1
ATOM 655 O O . ASN A 1 93 ? 134.176 139.737 101.969 1.00 95.48 120 ASN A O 1
ATOM 660 N N . SER A 1 94 ? 136.091 139.208 100.920 1.00 95.59 121 SER A N 1
ATOM 661 C CA . SER A 1 94 ? 136.945 139.853 101.910 1.00 95.59 121 SER A CA 1
ATOM 662 C C . SER A 1 94 ? 137.354 141.271 101.536 1.00 95.59 121 SER A C 1
ATOM 663 O O . SER A 1 94 ? 138.130 141.888 102.271 1.00 95.59 121 SER A O 1
ATOM 666 N N . GLU A 1 95 ? 136.855 141.807 100.426 1.00 95.65 122 GLU A N 1
ATOM 667 C CA . GLU A 1 95 ? 137.288 143.115 99.966 1.00 95.65 122 GLU A CA 1
ATOM 668 C C . GLU A 1 95 ? 136.125 144.102 99.976 1.00 95.65 122 GLU A C 1
ATOM 669 O O . GLU A 1 95 ? 134.969 143.698 99.818 1.00 95.65 122 GLU A O 1
ATOM 675 N N . PRO A 1 96 ? 136.392 145.409 100.158 1.00 95.82 123 PRO A N 1
ATOM 676 C CA . PRO A 1 96 ? 137.686 146.088 100.311 1.00 95.82 123 PRO A CA 1
ATOM 677 C C . PRO A 1 96 ? 138.140 146.280 101.756 1.00 95.82 123 PRO A C 1
ATOM 678 O O . PRO A 1 96 ? 139.005 147.109 102.019 1.00 95.82 123 PRO A O 1
ATOM 682 N N . TYR A 1 97 ? 137.574 145.541 102.713 1.00 97.63 124 TYR A N 1
ATOM 683 C CA . TYR A 1 97 ? 137.979 145.691 104.107 1.00 97.63 124 TYR A CA 1
ATOM 684 C C . TYR A 1 97 ? 139.398 145.188 104.346 1.00 97.63 124 TYR A C 1
ATOM 685 O O . TYR A 1 97 ? 140.104 145.720 105.211 1.00 97.63 124 TYR A O 1
ATOM 694 N N . LYS A 1 98 ? 139.828 144.168 103.598 1.00 96.33 125 LYS A N 1
ATOM 695 C CA . LYS A 1 98 ? 141.192 143.666 103.731 1.00 96.33 125 LYS A CA 1
ATOM 696 C C . LYS A 1 98 ? 142.211 144.717 103.307 1.00 96.33 125 LYS A C 1
ATOM 697 O O . LYS A 1 98 ? 143.283 144.834 103.912 1.00 96.33 125 LYS A O 1
ATOM 703 N N . SER A 1 99 ? 141.895 145.489 102.264 1.00 96.56 126 SER A N 1
ATOM 704 C CA . SER A 1 99 ? 142.794 146.554 101.828 1.00 96.56 126 SER A CA 1
ATOM 705 C C . SER A 1 99 ? 142.853 147.685 102.847 1.00 96.56 126 SER A C 1
ATOM 706 O O . SER A 1 99 ? 143.902 148.316 103.018 1.00 96.56 126 SER A O 1
ATOM 709 N N . PHE A 1 100 ? 141.737 147.970 103.524 1.00 97.28 127 PHE A N 1
ATOM 710 C CA . PHE A 1 100 ? 141.754 148.996 104.561 1.00 97.28 127 PHE A CA 1
ATOM 711 C C . PHE A 1 100 ? 142.488 148.527 105.810 1.00 97.28 127 PHE A C 1
ATOM 712 O O . PHE A 1 100 ? 143.089 149.347 106.512 1.00 97.28 127 PHE A O 1
ATOM 720 N N . CYS A 1 101 ? 142.435 147.226 106.114 1.00 97.23 128 CYS A N 1
ATOM 721 C CA . CYS A 1 101 ? 143.152 146.710 107.278 1.00 97.23 128 CYS A CA 1
ATOM 722 C C . CYS A 1 101 ? 144.658 146.876 107.116 1.00 97.23 128 CYS A C 1
ATOM 723 O O . CYS A 1 101 ? 145.356 147.246 108.067 1.00 97.23 128 CYS A O 1
ATOM 726 N N . GLU A 1 102 ? 145.175 146.605 105.923 1.00 95.92 129 GLU A N 1
ATOM 727 C CA . GLU A 1 102 ? 146.541 146.974 105.599 1.00 95.92 129 GLU A CA 1
ATOM 728 C C . GLU A 1 102 ? 146.602 148.458 105.246 1.00 95.92 129 GLU A C 1
ATOM 729 O O . GLU A 1 102 ? 145.581 149.146 105.171 1.00 95.92 129 GLU A O 1
ATOM 735 N N . ASP A 1 103 ? 147.826 148.956 105.054 1.00 94.96 130 ASP A N 1
ATOM 736 C CA . ASP A 1 103 ? 148.106 150.364 104.763 1.00 94.96 130 ASP A CA 1
ATOM 737 C C . ASP A 1 103 ? 147.602 151.301 105.860 1.00 94.96 130 ASP A C 1
ATOM 738 O O . ASP A 1 103 ? 147.387 152.491 105.613 1.00 94.96 130 ASP A O 1
ATOM 743 N N . LYS A 1 104 ? 147.403 150.781 107.069 1.00 95.75 131 LYS A N 1
ATOM 744 C CA . LYS A 1 104 ? 146.953 151.598 108.185 1.00 95.75 131 LYS A CA 1
ATOM 745 C C . LYS A 1 104 ? 148.101 152.473 108.684 1.00 95.75 131 LYS A C 1
ATOM 746 O O . LYS A 1 104 ? 149.275 152.102 108.598 1.00 95.75 131 LYS A O 1
ATOM 752 N N . PHE A 1 105 ? 147.750 153.654 109.191 1.00 94.72 132 PHE A N 1
ATOM 753 C CA . PHE A 1 105 ? 148.740 154.629 109.628 1.00 94.72 132 PHE A CA 1
ATOM 754 C C . PHE A 1 105 ? 149.550 154.103 110.809 1.00 94.72 132 PHE A C 1
ATOM 755 O O . PHE A 1 105 ? 149.083 153.278 111.599 1.00 94.72 132 PHE A O 1
ATOM 763 N N . THR A 1 106 ? 150.784 154.593 110.919 1.00 91.03 133 THR A N 1
ATOM 764 C CA . THR A 1 106 ? 151.667 154.285 112.036 1.00 91.03 133 THR A CA 1
ATOM 765 C C . THR A 1 106 ? 151.896 155.486 112.942 1.00 91.03 133 THR A C 1
ATOM 766 O O . THR A 1 106 ? 151.698 155.393 114.157 1.00 91.03 133 THR A O 1
ATOM 770 N N . GLU A 1 107 ? 152.300 156.620 112.376 1.00 90.43 134 GLU A N 1
ATOM 771 C CA . GLU A 1 107 ? 152.477 157.833 113.160 1.00 90.43 134 GLU A CA 1
ATOM 772 C C . GLU A 1 107 ? 151.119 158.408 113.558 1.00 90.43 134 GLU A C 1
ATOM 773 O O . GLU A 1 107 ? 150.138 158.314 112.817 1.00 90.43 134 GLU A O 1
ATOM 779 N N . MET A 1 108 ? 151.071 159.012 114.744 1.00 91.24 135 MET A N 1
ATOM 780 C CA . MET A 1 108 ? 149.840 159.524 115.329 1.00 91.24 135 MET A CA 1
ATOM 781 C C . MET A 1 108 ? 149.922 161.040 115.438 1.00 91.24 135 MET A C 1
ATOM 782 O O . MET A 1 108 ? 150.953 161.581 115.852 1.00 91.24 135 MET A O 1
ATOM 787 N N . VAL A 1 109 ? 148.836 161.721 115.060 1.00 94.03 136 VAL A N 1
ATOM 788 C CA . VAL A 1 109 ? 148.837 163.181 115.054 1.00 94.03 136 VAL A CA 1
ATOM 789 C C . VAL A 1 109 ? 148.753 163.718 116.480 1.00 94.03 136 VAL A C 1
ATOM 790 O O . VAL A 1 109 ? 148.437 163.001 117.437 1.00 94.03 136 VAL A O 1
ATOM 794 N N . ALA A 1 110 ? 149.044 165.009 116.617 1.00 93.12 137 ALA A N 1
ATOM 795 C CA . ALA A 1 110 ? 149.047 165.654 117.919 1.00 93.12 137 ALA A CA 1
ATOM 796 C C . ALA A 1 110 ? 147.622 165.887 118.414 1.00 93.12 137 ALA A C 1
ATOM 797 O O . ALA A 1 110 ? 146.667 165.976 117.638 1.00 93.12 137 ALA A O 1
ATOM 799 N N . ARG A 1 111 ? 147.492 165.989 119.734 1.00 93.55 138 ARG A N 1
ATOM 800 C CA . ARG A 1 111 ? 146.297 166.172 120.548 1.00 93.55 138 ARG A CA 1
ATOM 801 C C . ARG A 1 111 ? 146.031 167.660 120.774 1.00 93.55 138 ARG A C 1
ATOM 802 O O . ARG A 1 111 ? 146.966 168.423 121.032 1.00 93.55 138 ARG A O 1
ATOM 810 N N . PRO A 1 112 ? 144.776 168.097 120.658 1.00 93.01 139 PRO A N 1
ATOM 811 C CA . PRO A 1 112 ? 144.457 169.508 120.912 1.00 93.01 139 PRO A CA 1
ATOM 812 C C . PRO A 1 112 ? 144.699 169.891 122.365 1.00 93.01 139 PRO A C 1
ATOM 813 O O . PRO A 1 112 ? 144.609 169.064 123.275 1.00 93.01 139 PRO A O 1
ATOM 817 N N . ALA A 1 113 ? 145.016 171.172 122.573 1.00 89.72 140 ALA A N 1
ATOM 818 C CA . ALA A 1 113 ? 145.284 171.659 123.923 1.00 89.72 140 ALA A CA 1
ATOM 819 C C . ALA A 1 113 ? 144.012 171.723 124.761 1.00 89.72 140 ALA A C 1
ATOM 820 O O . ALA A 1 113 ? 144.030 171.384 125.950 1.00 89.72 140 ALA A O 1
ATOM 822 N N . GLU A 1 114 ? 142.902 172.154 124.165 1.00 93.62 141 GLU A N 1
ATOM 823 C CA . GLU A 1 114 ? 141.636 172.288 124.872 1.00 93.62 141 GLU A CA 1
ATOM 824 C C . GLU A 1 114 ? 140.521 171.624 124.079 1.00 93.62 141 GLU A C 1
ATOM 825 O O . GLU A 1 114 ? 140.493 171.698 122.848 1.00 93.62 141 GLU A O 1
ATOM 831 N N . TRP A 1 115 ? 139.606 170.978 124.795 1.00 96.64 142 TRP A N 1
ATOM 832 C CA . TRP A 1 115 ? 138.422 170.370 124.206 1.00 96.64 142 TRP A CA 1
ATOM 833 C C . TRP A 1 115 ? 137.212 171.259 124.461 1.00 96.64 142 TRP A C 1
ATOM 834 O O . TRP A 1 115 ? 137.110 171.899 125.511 1.00 96.64 142 TRP A O 1
ATOM 845 N N . LEU A 1 116 ? 136.297 171.296 123.497 1.00 95.86 143 LEU A N 1
ATOM 846 C CA . LEU A 1 116 ? 135.090 172.104 123.594 1.00 95.86 143 LEU A CA 1
ATOM 847 C C . LEU A 1 116 ? 133.886 171.222 123.894 1.00 95.86 143 LEU A C 1
ATOM 848 O O . LEU A 1 116 ? 133.765 170.116 123.360 1.00 95.86 143 LEU A O 1
ATOM 853 N N . ARG A 1 117 ? 132.998 171.717 124.754 1.00 95.45 144 ARG A N 1
ATOM 854 C CA . ARG A 1 117 ? 131.771 171.007 125.109 1.00 95.45 144 ARG A CA 1
ATOM 855 C C . ARG A 1 117 ? 130.654 171.499 124.196 1.00 95.45 144 ARG A C 1
ATOM 856 O O . ARG A 1 117 ? 130.075 172.565 124.421 1.00 95.45 144 ARG A O 1
ATOM 864 N N . LYS A 1 118 ? 130.345 170.717 123.160 1.00 95.20 145 LYS A N 1
ATOM 865 C CA . LYS A 1 118 ? 129.299 171.058 122.211 1.00 95.20 145 LYS A CA 1
ATOM 866 C C . LYS A 1 118 ? 128.631 169.774 121.747 1.00 95.20 145 LYS A C 1
ATOM 867 O O . LYS A 1 118 ? 129.331 168.785 121.487 1.00 95.20 145 LYS A O 1
ATOM 873 N N . PRO A 1 119 ? 127.301 169.750 121.646 1.00 96.04 146 PRO A N 1
ATOM 874 C CA . PRO A 1 119 ? 126.613 168.515 121.247 1.00 96.04 146 PRO A CA 1
ATOM 875 C C . PRO A 1 119 ? 126.943 168.119 119.816 1.00 96.04 146 PRO A C 1
ATOM 876 O O . PRO A 1 119 ? 127.095 168.967 118.934 1.00 96.04 146 PRO A O 1
ATOM 880 N N . GLY A 1 120 ? 127.047 166.811 119.593 1.00 96.67 147 GLY A N 1
ATOM 881 C CA . GLY A 1 120 ? 127.334 166.297 118.268 1.00 96.67 147 GLY A CA 1
ATOM 882 C C . GLY A 1 120 ? 128.786 165.927 118.048 1.00 96.67 147 GLY A C 1
ATOM 883 O O . GLY A 1 120 ? 129.492 165.560 118.996 1.00 96.67 147 GLY A O 1
ATOM 884 N N . TRP A 1 121 ? 129.233 166.029 116.795 1.00 98.20 148 TRP A N 1
ATOM 885 C CA . TRP A 1 121 ? 130.570 165.635 116.366 1.00 98.20 148 TRP A CA 1
ATOM 886 C C . TRP A 1 121 ? 131.401 166.873 116.056 1.00 98.20 148 TRP A C 1
ATOM 887 O O . TRP A 1 121 ? 131.002 167.705 115.232 1.00 98.20 148 TRP A O 1
ATOM 898 N N . VAL A 1 122 ? 132.570 166.974 116.687 1.00 98.11 149 VAL A N 1
ATOM 899 C CA . VAL A 1 122 ? 133.501 168.076 116.473 1.00 98.11 149 VAL A CA 1
ATOM 900 C C . VAL A 1 122 ? 134.834 167.493 116.021 1.00 98.11 149 VAL A C 1
ATOM 901 O O . VAL A 1 122 ? 135.348 166.549 116.635 1.00 98.11 149 VAL A O 1
ATOM 905 N N . LYS A 1 123 ? 135.385 168.055 114.948 1.00 97.82 150 LYS A N 1
ATOM 906 C CA . LYS A 1 123 ? 136.625 167.601 114.336 1.00 97.82 150 LYS A CA 1
ATOM 907 C C . LYS A 1 123 ? 137.737 168.609 114.603 1.00 97.82 150 LYS A C 1
ATOM 908 O O . LYS A 1 123 ? 137.550 169.817 114.404 1.00 97.82 150 LYS A O 1
ATOM 914 N N . TYR A 1 124 ? 138.886 168.103 115.055 1.00 97.70 151 TYR A N 1
ATOM 915 C CA . TYR A 1 124 ? 140.067 168.900 115.357 1.00 97.70 151 TYR A CA 1
ATOM 916 C C . TYR A 1 124 ? 141.202 168.483 114.432 1.00 97.70 151 TYR A C 1
ATOM 917 O O . TYR A 1 124 ? 141.541 167.296 114.354 1.00 97.70 151 TYR A O 1
ATOM 926 N N . VAL A 1 125 ? 141.793 169.460 113.750 1.00 96.16 152 VAL A N 1
ATOM 927 C CA . VAL A 1 125 ? 142.919 169.247 112.850 1.00 96.16 152 VAL A CA 1
ATOM 928 C C . VAL A 1 125 ? 144.075 170.099 113.357 1.00 96.16 152 VAL A C 1
ATOM 929 O O . VAL A 1 125 ? 143.869 171.273 113.671 1.00 96.16 152 VAL A O 1
ATOM 933 N N . PRO A 1 126 ? 145.288 169.554 113.481 1.00 93.82 153 PRO A N 1
ATOM 934 C CA . PRO A 1 126 ? 146.418 170.350 113.990 1.00 93.82 153 PRO A CA 1
ATOM 935 C C . PRO A 1 126 ? 146.755 171.514 113.070 1.00 93.82 153 PRO A C 1
ATOM 936 O O . PRO A 1 126 ? 147.023 171.333 111.880 1.00 93.82 153 PRO A O 1
ATOM 940 N N . GLY A 1 127 ? 146.742 172.720 113.637 1.00 91.36 154 GLY A N 1
ATOM 941 C CA . GLY A 1 127 ? 147.043 173.928 112.902 1.00 91.36 154 GLY A CA 1
ATOM 942 C C . GLY A 1 127 ? 145.834 174.719 112.448 1.00 91.36 154 GLY A C 1
ATOM 943 O O . GLY A 1 127 ? 145.997 175.864 112.008 1.00 91.36 154 GLY A O 1
ATOM 944 N N . MET A 1 128 ? 144.636 174.151 112.536 1.00 93.93 155 MET A N 1
ATOM 945 C CA . MET A 1 128 ? 143.417 174.805 112.089 1.00 93.93 155 MET A CA 1
ATOM 946 C C . MET A 1 128 ? 142.420 174.899 113.237 1.00 93.93 155 MET A C 1
ATOM 947 O O . MET A 1 128 ? 142.630 174.356 114.325 1.00 93.93 155 MET A O 1
ATOM 952 N N . ALA A 1 129 ? 141.320 175.605 112.978 1.00 93.85 156 ALA A N 1
ATOM 953 C CA . ALA A 1 129 ? 140.263 175.767 113.961 1.00 93.85 156 ALA A CA 1
ATOM 954 C C . ALA A 1 129 ? 139.369 174.528 114.001 1.00 93.85 156 ALA A C 1
ATOM 955 O O . ALA A 1 129 ? 139.218 173.832 112.993 1.00 93.85 156 ALA A O 1
ATOM 957 N N . PRO A 1 130 ? 138.782 174.223 115.158 1.00 95.70 157 PRO A N 1
ATOM 958 C CA . PRO A 1 130 ? 137.834 173.106 115.233 1.00 95.70 157 PRO A CA 1
ATOM 959 C C . PRO A 1 130 ? 136.588 173.372 114.402 1.00 95.70 157 PRO A C 1
ATOM 960 O O . PRO A 1 130 ? 136.159 174.515 114.233 1.00 95.70 157 PRO A O 1
ATOM 964 N N . VAL A 1 131 ? 136.003 172.294 113.877 1.00 96.37 158 VAL A N 1
ATOM 965 C CA . VAL A 1 131 ? 134.815 172.399 113.036 1.00 96.37 158 VAL A CA 1
ATOM 966 C C . VAL A 1 131 ? 133.750 171.436 113.541 1.00 96.37 158 VAL A C 1
ATOM 967 O O . VAL A 1 131 ? 134.040 170.485 114.270 1.00 96.37 158 VAL A O 1
ATOM 971 N N . GLU A 1 132 ? 132.502 171.704 113.165 1.00 96.74 159 GLU A N 1
ATOM 972 C CA . GLU A 1 132 ? 131.376 170.834 113.484 1.00 96.74 159 GLU A CA 1
ATOM 973 C C . GLU A 1 132 ? 131.022 170.000 112.261 1.00 96.74 159 GLU A C 1
ATOM 974 O O . GLU A 1 132 ? 130.912 170.536 111.153 1.00 96.74 159 GLU A O 1
ATOM 980 N N . VAL A 1 133 ? 130.841 168.691 112.458 1.00 96.95 160 VAL A N 1
ATOM 981 C CA . VAL A 1 133 ? 130.562 167.784 111.352 1.00 96.95 160 VAL A CA 1
ATOM 982 C C . VAL A 1 133 ? 129.372 166.900 111.700 1.00 96.95 160 VAL A C 1
ATOM 983 O O . VAL A 1 133 ? 129.004 166.734 112.864 1.00 96.95 160 VAL A O 1
ATOM 987 N N . ALA A 1 134 ? 128.765 166.333 110.655 1.00 95.57 161 ALA A N 1
ATOM 988 C CA . ALA A 1 134 ? 127.663 165.395 110.838 1.00 95.57 161 ALA A CA 1
ATOM 989 C C . ALA A 1 134 ? 128.174 163.973 111.041 1.00 95.57 161 ALA A C 1
ATOM 990 O O . ALA A 1 134 ? 127.752 163.280 111.972 1.00 95.57 161 ALA A O 1
ATOM 992 N N . TYR A 1 135 ? 129.077 163.524 110.175 1.00 95.99 162 TYR A N 1
ATOM 993 C CA . TYR A 1 135 ? 129.718 162.225 110.289 1.00 95.99 162 TYR A CA 1
ATOM 994 C C . TYR A 1 135 ? 131.225 162.399 110.203 1.00 95.99 162 TYR A C 1
ATOM 995 O O . TYR A 1 135 ? 131.707 163.353 109.585 1.00 95.99 162 TYR A O 1
ATOM 1004 N N . PRO A 1 136 ? 131.996 161.508 110.837 1.00 96.36 163 PRO A N 1
ATOM 1005 C CA . PRO A 1 136 ? 133.450 161.518 110.600 1.00 96.36 163 PRO A CA 1
ATOM 1006 C C . PRO A 1 136 ? 133.818 161.263 109.149 1.00 96.36 163 PRO A C 1
ATOM 1007 O O . PRO A 1 136 ? 134.763 161.879 108.640 1.00 96.36 163 PRO A O 1
ATOM 1011 N N . ASP A 1 137 ? 133.077 160.377 108.472 1.00 93.89 164 ASP A N 1
ATOM 1012 C CA . ASP A 1 137 ? 133.237 160.087 107.042 1.00 93.89 164 ASP A CA 1
ATOM 1013 C C . ASP A 1 137 ? 134.669 159.643 106.730 1.00 93.89 164 ASP A C 1
ATOM 1014 O O . ASP A 1 137 ? 135.351 160.206 105.871 1.00 93.89 164 ASP A O 1
ATOM 1019 N N . GLU A 1 138 ? 135.130 158.628 107.455 1.00 95.18 165 GLU A N 1
ATOM 1020 C CA . GLU A 1 138 ? 136.485 158.118 107.316 1.00 95.18 165 GLU A CA 1
ATOM 1021 C C . GLU A 1 138 ? 136.454 156.617 107.058 1.00 95.18 165 GLU A C 1
ATOM 1022 O O . GLU A 1 138 ? 135.538 155.915 107.495 1.00 95.18 165 GLU A O 1
ATOM 1028 N N . GLU A 1 139 ? 137.467 156.134 106.336 1.00 94.37 166 GLU A N 1
ATOM 1029 C CA . GLU A 1 139 ? 137.532 154.713 106.008 1.00 94.37 166 GLU A CA 1
ATOM 1030 C C . GLU A 1 139 ? 137.896 153.870 107.226 1.00 94.37 166 GLU A C 1
ATOM 1031 O O . GLU A 1 139 ? 137.315 152.800 107.440 1.00 94.37 166 GLU A O 1
ATOM 1037 N N . LEU A 1 140 ? 138.858 154.324 108.028 1.00 97.51 167 LEU A N 1
ATOM 1038 C CA . LEU A 1 140 ? 139.293 153.582 109.205 1.00 97.51 167 LEU A CA 1
ATOM 1039 C C . LEU A 1 140 ? 139.444 154.539 110.378 1.00 97.51 167 LEU A C 1
ATOM 1040 O O . LEU A 1 140 ? 140.062 155.598 110.243 1.00 97.51 167 LEU A O 1
ATOM 1045 N N . VAL A 1 141 ? 138.881 154.156 111.528 1.00 97.70 168 VAL A N 1
ATOM 1046 C CA . VAL A 1 141 ? 138.997 154.915 112.767 1.00 97.70 168 VAL A CA 1
ATOM 1047 C C . VAL A 1 141 ? 139.191 153.943 113.924 1.00 97.70 168 VAL A C 1
ATOM 1048 O O . VAL A 1 141 ? 138.908 152.748 113.818 1.00 97.70 168 VAL A O 1
ATOM 1052 N N . VAL A 1 142 ? 139.687 154.474 115.040 1.00 98.36 169 VAL A N 1
ATOM 1053 C CA . VAL A 1 142 ? 139.771 153.750 116.305 1.00 98.36 169 VAL A CA 1
ATOM 1054 C C . VAL A 1 142 ? 138.826 154.430 117.286 1.00 98.36 169 VAL A C 1
ATOM 1055 O O . VAL A 1 142 ? 138.892 155.650 117.474 1.00 98.36 169 VAL A O 1
ATOM 1059 N N . PHE A 1 143 ? 137.953 153.643 117.915 1.00 97.43 170 PHE A N 1
ATOM 1060 C CA . PHE A 1 143 ? 136.759 154.163 118.568 1.00 97.43 170 PHE A CA 1
ATOM 1061 C C . PHE A 1 143 ? 136.677 153.672 120.008 1.00 97.43 170 PHE A C 1
ATOM 1062 O O . PHE A 1 143 ? 137.084 152.548 120.312 1.00 97.43 170 PHE A O 1
ATOM 1070 N N . ASP A 1 144 ? 136.151 154.522 120.892 1.00 97.77 171 ASP A N 1
ATOM 1071 C CA . ASP A 1 144 ? 135.929 154.153 122.284 1.00 97.77 171 ASP A CA 1
ATOM 1072 C C . ASP A 1 144 ? 134.774 154.980 122.837 1.00 97.77 171 ASP A C 1
ATOM 1073 O O . ASP A 1 144 ? 134.616 156.154 122.495 1.00 97.77 171 ASP A O 1
ATOM 1078 N N . VAL A 1 145 ? 133.970 154.353 123.699 1.00 97.44 172 VAL A N 1
ATOM 1079 C CA . VAL A 1 145 ? 132.720 154.922 124.197 1.00 97.44 172 VAL A CA 1
ATOM 1080 C C . VAL A 1 145 ? 132.708 154.853 125.720 1.00 97.44 172 VAL A C 1
ATOM 1081 O O . VAL A 1 145 ? 133.156 153.862 126.307 1.00 97.44 172 VAL A O 1
ATOM 1085 N N . GLU A 1 146 ? 132.199 155.908 126.358 1.00 96.23 173 GLU A N 1
ATOM 1086 C CA . GLU A 1 146 ? 131.996 155.954 127.802 1.00 96.23 173 GLU A CA 1
ATOM 1087 C C . GLU A 1 146 ? 130.523 156.214 128.094 1.00 96.23 173 GLU A C 1
ATOM 1088 O O . GLU A 1 146 ? 129.854 156.935 127.344 1.00 96.23 173 GLU A O 1
ATOM 1094 N N . THR A 1 147 ? 130.009 155.607 129.164 1.00 95.24 174 THR A N 1
ATOM 1095 C CA . THR A 1 147 ? 128.614 155.785 129.544 1.00 95.24 174 THR A CA 1
ATOM 1096 C C . THR A 1 147 ? 128.481 155.822 131.061 1.00 95.24 174 THR A C 1
ATOM 1097 O O . THR A 1 147 ? 129.352 155.355 131.798 1.00 95.24 174 THR A O 1
ATOM 1101 N N . LEU A 1 148 ? 127.370 156.402 131.517 1.00 93.98 175 LEU A N 1
ATOM 1102 C CA . LEU A 1 148 ? 127.010 156.459 132.934 1.00 93.98 175 LEU A CA 1
ATOM 1103 C C . LEU A 1 148 ? 126.006 155.341 133.196 1.00 93.98 175 LEU A C 1
ATOM 1104 O O . LEU A 1 148 ? 124.806 155.507 132.964 1.00 93.98 175 LEU A O 1
ATOM 1109 N N . TYR A 1 149 ? 126.493 154.201 133.694 1.00 90.60 176 TYR A N 1
ATOM 1110 C CA . TYR A 1 149 ? 125.656 153.006 133.753 1.00 90.60 176 TYR A CA 1
ATOM 1111 C C . TYR A 1 149 ? 124.628 153.057 134.877 1.00 90.60 176 TYR A C 1
ATOM 1112 O O . TYR A 1 149 ? 123.561 152.446 134.755 1.00 90.60 176 TYR A O 1
ATOM 1121 N N . ASN A 1 150 ? 124.918 153.763 135.971 1.00 90.93 177 ASN A N 1
ATOM 1122 C CA . ASN A 1 150 ? 123.970 153.825 137.079 1.00 90.93 177 ASN A CA 1
ATOM 1123 C C . ASN A 1 150 ? 122.781 154.735 136.797 1.00 90.93 177 ASN A C 1
ATOM 1124 O O . ASN A 1 150 ? 121.826 154.731 137.581 1.00 90.93 177 ASN A O 1
ATOM 1129 N N . VAL A 1 151 ? 122.811 155.504 135.715 1.00 91.36 178 VAL A N 1
ATOM 1130 C CA . VAL A 1 151 ? 121.712 156.391 135.351 1.00 91.36 178 VAL A CA 1
ATOM 1131 C C . VAL A 1 151 ? 120.899 155.825 134.195 1.00 91.36 178 VAL A C 1
ATOM 1132 O O . VAL A 1 151 ? 119.671 155.764 134.260 1.00 91.36 178 VAL A O 1
ATOM 1136 N N . SER A 1 152 ? 121.569 155.397 133.128 1.00 91.84 179 SER A N 1
ATOM 1137 C CA . SER A 1 152 ? 120.894 154.874 131.950 1.00 91.84 179 SER A CA 1
ATOM 1138 C C . SER A 1 152 ? 121.844 153.937 131.214 1.00 91.84 179 SER A C 1
ATOM 1139 O O . SER A 1 152 ? 122.991 153.738 131.621 1.00 91.84 179 SER A O 1
ATOM 1142 N N . ASP A 1 153 ? 121.353 153.353 130.124 1.00 93.04 180 ASP A N 1
ATOM 1143 C CA . ASP A 1 153 ? 122.144 152.456 129.293 1.00 93.04 180 ASP A CA 1
ATOM 1144 C C . ASP A 1 153 ? 122.690 153.131 128.041 1.00 93.04 180 ASP A C 1
ATOM 1145 O O . ASP A 1 153 ? 123.340 152.466 127.230 1.00 93.04 180 ASP A O 1
ATOM 1150 N N . TYR A 1 154 ? 122.441 154.436 127.863 1.00 96.33 181 TYR A N 1
ATOM 1151 C CA . TYR A 1 154 ? 122.814 155.203 126.685 1.00 96.33 181 TYR A CA 1
ATOM 1152 C C . TYR A 1 154 ? 124.167 155.887 126.887 1.00 96.33 181 TYR A C 1
ATOM 1153 O O . TYR A 1 154 ? 124.533 156.226 128.017 1.00 96.33 181 TYR A O 1
ATOM 1162 N N . PRO A 1 155 ? 124.933 156.096 125.816 1.00 96.64 182 PRO A N 1
ATOM 1163 C CA . PRO A 1 155 ? 126.294 156.627 125.967 1.00 96.64 182 PRO A CA 1
ATOM 1164 C C . PRO A 1 155 ? 126.304 158.098 126.358 1.00 96.64 182 PRO A C 1
ATOM 1165 O O . PRO A 1 155 ? 125.318 158.821 126.202 1.00 96.64 182 PRO A O 1
ATOM 1169 N N . THR A 1 156 ? 127.452 158.540 126.879 1.00 95.86 183 THR A N 1
ATOM 1170 C CA . THR A 1 156 ? 127.640 159.916 127.320 1.00 95.86 183 THR A CA 1
ATOM 1171 C C . THR A 1 156 ? 128.619 160.687 126.448 1.00 95.86 183 THR A C 1
ATOM 1172 O O . THR A 1 156 ? 128.352 161.837 126.086 1.00 95.86 183 THR A O 1
ATOM 1176 N N . LEU A 1 157 ? 129.757 160.089 126.103 1.00 96.70 184 LEU A N 1
ATOM 1177 C CA . LEU A 1 157 ? 130.732 160.752 125.250 1.00 96.70 184 LEU A CA 1
ATOM 1178 C C . LEU A 1 157 ? 131.514 159.702 124.474 1.00 96.70 184 LEU A C 1
ATOM 1179 O O . LEU A 1 157 ? 131.548 158.527 124.845 1.00 96.70 184 LEU A O 1
ATOM 1184 N N . ALA A 1 158 ? 132.139 160.137 123.381 1.00 97.82 185 ALA A N 1
ATOM 1185 C CA . ALA A 1 158 ? 132.948 159.227 122.579 1.00 97.82 185 ALA A CA 1
ATOM 1186 C C . ALA A 1 158 ? 134.049 160.007 121.873 1.00 97.82 185 ALA A C 1
ATOM 1187 O O . ALA A 1 158 ? 133.912 161.206 121.628 1.00 97.82 185 ALA A O 1
ATOM 1189 N N . THR A 1 159 ? 135.147 159.319 121.552 1.00 97.92 186 THR A N 1
ATOM 1190 C CA . THR A 1 159 ? 136.247 159.907 120.794 1.00 97.92 186 THR A CA 1
ATOM 1191 C C . THR A 1 159 ? 136.701 158.945 119.706 1.00 97.92 186 THR A C 1
ATOM 1192 O O . THR A 1 159 ? 136.564 157.725 119.839 1.00 97.92 186 THR A O 1
ATOM 1196 N N . ALA A 1 160 ? 137.212 159.508 118.615 1.00 98.04 187 ALA A N 1
ATOM 1197 C CA . ALA A 1 160 ? 137.688 158.743 117.472 1.00 98.04 187 ALA A CA 1
ATOM 1198 C C . ALA A 1 160 ? 138.999 159.330 116.973 1.00 98.04 187 ALA A C 1
ATOM 1199 O O . ALA A 1 160 ? 139.187 160.551 116.977 1.00 98.04 187 ALA A O 1
ATOM 1201 N N . LEU A 1 161 ? 139.901 158.454 116.538 1.00 97.94 188 LEU A N 1
ATOM 1202 C CA . LEU A 1 161 ? 141.195 158.846 116.000 1.00 97.94 188 LEU A CA 1
ATOM 1203 C C . LEU A 1 161 ? 141.332 158.332 114.576 1.00 97.94 188 LEU A C 1
ATOM 1204 O O . LEU A 1 161 ? 141.030 157.169 114.293 1.00 97.94 188 LEU A O 1
ATOM 1209 N N . SER A 1 162 ? 141.796 159.204 113.683 1.00 96.84 189 SER A N 1
ATOM 1210 C CA . SER A 1 162 ? 142.022 158.831 112.294 1.00 96.84 189 SER A CA 1
ATOM 1211 C C . SER A 1 162 ? 143.451 159.164 111.886 1.00 96.84 189 SER A C 1
ATOM 1212 O O . SER A 1 162 ? 144.266 159.565 112.723 1.00 96.84 189 SER A O 1
ATOM 1215 N N . SER A 1 163 ? 143.765 158.996 110.601 1.00 95.48 190 SER A N 1
ATOM 1216 C CA . SER A 1 163 ? 145.118 159.272 110.133 1.00 95.48 190 SER A CA 1
ATOM 1217 C C . SER A 1 163 ? 145.397 160.768 110.055 1.00 95.48 190 SER A C 1
ATOM 1218 O O . SER A 1 163 ? 146.564 161.176 110.038 1.00 95.48 190 SER A O 1
ATOM 1221 N N . THR A 1 164 ? 144.352 161.597 110.001 1.00 95.23 191 THR A N 1
ATOM 1222 C CA . THR A 1 164 ? 144.511 163.029 109.797 1.00 95.23 191 THR A CA 1
ATOM 1223 C C . THR A 1 164 ? 144.036 163.887 110.965 1.00 95.23 191 THR A C 1
ATOM 1224 O O . THR A 1 164 ? 144.703 164.878 111.287 1.00 95.23 191 THR A O 1
ATOM 1228 N N . ALA A 1 165 ? 142.965 163.505 111.657 1.00 96.84 192 ALA A N 1
ATOM 1229 C CA . ALA A 1 165 ? 142.327 164.415 112.597 1.00 96.84 192 ALA A CA 1
ATOM 1230 C C . ALA A 1 165 ? 141.844 163.646 113.820 1.00 96.84 192 ALA A C 1
ATOM 1231 O O . ALA A 1 165 ? 141.946 162.419 113.894 1.00 96.84 192 ALA A O 1
ATOM 1233 N N . TRP A 1 166 ? 141.310 164.395 114.784 1.00 98.13 193 TRP A N 1
ATOM 1234 C CA . TRP A 1 166 ? 140.693 163.853 115.985 1.00 98.13 193 TRP A CA 1
ATOM 1235 C C . TRP A 1 166 ? 139.211 164.203 115.972 1.00 98.13 193 TRP A C 1
ATOM 1236 O O . TRP A 1 166 ? 138.818 165.254 115.460 1.00 98.13 193 TRP A O 1
ATOM 1247 N N . TYR A 1 167 ? 138.379 163.324 116.529 1.00 98.29 194 TYR A N 1
ATOM 1248 C CA . TYR A 1 167 ? 136.941 163.556 116.554 1.00 98.29 194 TYR A CA 1
ATOM 1249 C C . TYR A 1 167 ? 136.396 163.324 117.954 1.00 98.29 194 TYR A C 1
ATOM 1250 O O . TYR A 1 167 ? 136.774 162.359 118.622 1.00 98.29 194 TYR A O 1
ATOM 1259 N N . LEU A 1 168 ? 135.500 164.209 118.392 1.00 98.35 195 LEU A N 1
ATOM 1260 C CA . LEU A 1 168 ? 134.857 164.089 119.695 1.00 98.35 195 LEU A CA 1
ATOM 1261 C C . LEU A 1 168 ? 133.348 164.206 119.533 1.00 98.35 195 LEU A C 1
ATOM 1262 O O . LEU A 1 168 ? 132.861 165.144 118.896 1.00 98.35 195 LEU A O 1
ATOM 1267 N N . TRP A 1 169 ? 132.612 163.260 120.114 1.00 98.44 196 TRP A N 1
ATOM 1268 C CA . TRP A 1 169 ? 131.156 163.267 120.117 1.00 98.44 196 TRP A CA 1
ATOM 1269 C C . TRP A 1 169 ? 130.656 163.464 121.540 1.00 98.44 196 TRP A C 1
ATOM 1270 O O . TRP A 1 169 ? 131.038 162.714 122.447 1.00 98.44 196 TRP A O 1
ATOM 1281 N N . CYS A 1 170 ? 129.788 164.457 121.719 1.00 97.81 197 CYS A N 1
ATOM 1282 C CA . CYS A 1 170 ? 129.209 164.783 123.018 1.00 97.81 197 CYS A CA 1
ATOM 1283 C C . CYS A 1 170 ? 127.692 164.675 122.953 1.00 97.81 197 CYS A C 1
ATOM 1284 O O . CYS A 1 170 ? 127.070 165.164 122.003 1.00 97.81 197 CYS A O 1
ATOM 1287 N N . SER A 1 171 ? 127.102 164.041 123.974 1.00 96.68 198 SER A N 1
ATOM 1288 C CA . SER A 1 171 ? 125.665 163.856 124.101 1.00 96.68 198 SER A CA 1
ATOM 1289 C C . SER A 1 171 ? 124.985 165.144 124.565 1.00 96.68 198 SER A C 1
ATOM 1290 O O . SER A 1 171 ? 125.572 165.930 125.314 1.00 96.68 198 SER A O 1
ATOM 1293 N N . PRO A 1 172 ? 123.745 165.387 124.125 1.00 95.72 199 PRO A N 1
ATOM 1294 C CA . PRO A 1 172 ? 123.013 166.572 124.604 1.00 95.72 199 PRO A CA 1
ATOM 1295 C C . PRO A 1 172 ? 122.684 166.541 126.088 1.00 95.72 199 PRO A C 1
ATOM 1296 O O . PRO A 1 172 ? 122.421 167.607 126.661 1.00 95.72 199 PRO A O 1
ATOM 1300 N N . PHE A 1 173 ? 122.693 165.364 126.725 1.00 94.93 200 PHE A N 1
ATOM 1301 C CA . PHE A 1 173 ? 122.334 165.266 128.138 1.00 94.93 200 PHE A CA 1
ATOM 1302 C C . PHE A 1 173 ? 123.290 166.049 129.027 1.00 94.93 200 PHE A C 1
ATOM 1303 O O . PHE A 1 173 ? 122.876 166.587 130.060 1.00 94.93 200 PHE A O 1
ATOM 1311 N N . ILE A 1 174 ? 124.565 166.126 128.649 1.00 93.96 201 ILE A N 1
ATOM 1312 C CA . ILE A 1 174 ? 125.545 166.909 129.388 1.00 93.96 201 ILE A CA 1
ATOM 1313 C C . ILE A 1 174 ? 125.712 168.309 128.806 1.00 93.96 201 ILE A C 1
ATOM 1314 O O . ILE A 1 174 ? 126.640 169.028 129.188 1.00 93.96 201 ILE A O 1
ATOM 1319 N N . CYS A 1 175 ? 124.828 168.718 127.893 1.00 94.22 202 CYS A N 1
ATOM 1320 C CA . CYS A 1 175 ? 124.880 170.045 127.288 1.00 94.22 202 CYS A CA 1
ATOM 1321 C C . CYS A 1 175 ? 123.604 170.838 127.558 1.00 94.22 202 CYS A C 1
ATOM 1322 O O . CYS A 1 175 ? 123.230 171.712 126.774 1.00 94.22 202 CYS A O 1
ATOM 1325 N N . GLY A 1 176 ? 122.929 170.548 128.668 1.00 87.92 203 GLY A N 1
ATOM 1326 C CA . GLY A 1 176 ? 121.725 171.274 129.024 1.00 87.92 203 GLY A CA 1
ATOM 1327 C C . GLY A 1 176 ? 120.443 170.610 128.565 1.00 87.92 203 GLY A C 1
ATOM 1328 O O . GLY A 1 176 ? 119.598 171.250 127.934 1.00 87.92 203 GLY A O 1
ATOM 1329 N N . GLY A 1 177 ? 120.285 169.325 128.878 1.00 87.47 204 GLY A N 1
ATOM 1330 C CA . GLY A 1 177 ? 119.086 168.602 128.512 1.00 87.47 204 GLY A CA 1
ATOM 1331 C C . GLY A 1 177 ? 118.683 167.636 129.607 1.00 87.47 204 GLY A C 1
ATOM 1332 O O . GLY A 1 177 ? 119.489 167.254 130.459 1.00 87.47 204 GLY A O 1
ATOM 1333 N N . ASP A 1 178 ? 117.410 167.246 129.572 1.00 87.60 205 ASP A N 1
ATOM 1334 C CA . ASP A 1 178 ? 116.847 166.330 130.555 1.00 87.60 205 ASP A CA 1
ATOM 1335 C C . ASP A 1 178 ? 116.456 164.979 129.962 1.00 87.60 205 ASP A C 1
ATOM 1336 O O . ASP A 1 178 ? 115.888 164.143 130.672 1.00 87.60 205 ASP A O 1
ATOM 1341 N N . ASP A 1 179 ? 116.746 164.745 128.683 1.00 90.18 206 ASP A N 1
ATOM 1342 C CA . ASP A 1 179 ? 116.425 163.482 128.031 1.00 90.18 206 ASP A CA 1
ATOM 1343 C C . ASP A 1 179 ? 117.712 162.737 127.717 1.00 90.18 206 ASP A C 1
ATOM 1344 O O . ASP A 1 179 ? 118.521 163.229 126.916 1.00 90.18 206 ASP A O 1
ATOM 1349 N N . PRO A 1 180 ? 117.949 161.567 128.307 1.00 90.65 207 PRO A N 1
ATOM 1350 C CA . PRO A 1 180 ? 119.213 160.850 128.090 1.00 90.65 207 PRO A CA 1
ATOM 1351 C C . PRO A 1 180 ? 119.202 159.829 126.959 1.00 90.65 207 PRO A C 1
ATOM 1352 O O . PRO A 1 180 ? 120.183 159.093 126.822 1.00 90.65 207 PRO A O 1
ATOM 1356 N N . ALA A 1 181 ? 118.146 159.762 126.151 1.00 91.25 208 ALA A N 1
ATOM 1357 C CA . ALA A 1 181 ? 118.043 158.766 125.085 1.00 91.25 208 ALA A CA 1
ATOM 1358 C C . ALA A 1 181 ? 118.628 159.348 123.803 1.00 91.25 208 ALA A C 1
ATOM 1359 O O . ALA A 1 181 ? 117.987 160.151 123.122 1.00 91.25 208 ALA A O 1
ATOM 1361 N N . ALA A 1 182 ? 119.850 158.935 123.470 1.00 93.94 209 ALA A N 1
ATOM 1362 C CA . ALA A 1 182 ? 120.509 159.373 122.248 1.00 93.94 209 ALA A CA 1
ATOM 1363 C C . ALA A 1 182 ? 121.484 158.295 121.798 1.00 93.94 209 ALA A C 1
ATOM 1364 O O . ALA A 1 182 ? 121.958 157.486 122.599 1.00 93.94 209 ALA A O 1
ATOM 1366 N N . LEU A 1 183 ? 121.782 158.295 120.499 1.00 96.43 210 LEU A N 1
ATOM 1367 C CA . LEU A 1 183 ? 122.681 157.310 119.913 1.00 96.43 210 LEU A CA 1
ATOM 1368 C C . LEU A 1 183 ? 123.644 158.002 118.958 1.00 96.43 210 LEU A C 1
ATOM 1369 O O . LEU A 1 183 ? 123.328 159.043 118.377 1.00 96.43 210 LEU A O 1
ATOM 1374 N N . ILE A 1 184 ? 124.821 157.410 118.803 1.00 97.45 211 ILE A N 1
ATOM 1375 C CA . ILE A 1 184 ? 125.888 158.012 117.999 1.00 97.45 211 ILE A CA 1
ATOM 1376 C C . ILE A 1 184 ? 125.691 157.626 116.535 1.00 97.45 211 ILE A C 1
ATOM 1377 O O . ILE A 1 184 ? 125.564 156.430 116.231 1.00 97.45 211 ILE A O 1
ATOM 1382 N N . PRO A 1 185 ? 125.665 158.588 115.610 1.00 96.69 212 PRO A N 1
ATOM 1383 C CA . PRO A 1 185 ? 125.546 158.256 114.186 1.00 96.69 212 PRO A CA 1
ATOM 1384 C C . PRO A 1 185 ? 126.887 158.118 113.479 1.00 96.69 212 PRO A C 1
ATOM 1385 O O . PRO A 1 185 ? 127.849 158.839 113.749 1.00 96.69 212 PRO A O 1
ATOM 1389 N N . LEU A 1 186 ? 126.944 157.163 112.545 1.00 96.54 213 LEU A N 1
ATOM 1390 C CA . LEU A 1 186 ? 128.162 156.918 111.784 1.00 96.54 213 LEU A CA 1
ATOM 1391 C C . LEU A 1 186 ? 127.930 156.662 110.301 1.00 96.54 213 LEU A C 1
ATOM 1392 O O . LEU A 1 186 ? 128.906 156.397 109.591 1.00 96.54 213 LEU A O 1
ATOM 1397 N N . ASN A 1 187 ? 126.685 156.732 109.815 1.00 94.59 214 ASN A N 1
ATOM 1398 C CA . ASN A 1 187 ? 126.338 156.498 108.407 1.00 94.59 214 ASN A CA 1
ATOM 1399 C C . ASN A 1 187 ? 126.801 155.121 107.929 1.00 94.59 214 ASN A C 1
ATOM 1400 O O . ASN A 1 187 ? 127.507 154.989 106.928 1.00 94.59 214 ASN A O 1
ATOM 1405 N N . THR A 1 188 ? 126.385 154.081 108.653 1.00 94.54 215 THR A N 1
ATOM 1406 C CA . THR A 1 188 ? 126.808 152.723 108.332 1.00 94.54 215 THR A CA 1
ATOM 1407 C C . THR A 1 188 ? 125.985 152.081 107.223 1.00 94.54 215 THR A C 1
ATOM 1408 O O . THR A 1 188 ? 126.389 151.033 106.708 1.00 94.54 215 THR A O 1
ATOM 1412 N N . LEU A 1 189 ? 124.851 152.671 106.844 1.00 91.37 216 LEU A N 1
ATOM 1413 C CA . LEU A 1 189 ? 124.013 152.094 105.800 1.00 91.37 216 LEU A CA 1
ATOM 1414 C C . LEU A 1 189 ? 124.449 152.482 104.394 1.00 91.37 216 LEU A C 1
ATOM 1415 O O . LEU A 1 189 ? 123.959 151.886 103.429 1.00 91.37 216 LEU A O 1
ATOM 1420 N N . ASN A 1 190 ? 125.352 153.451 104.249 1.00 92.17 217 ASN A N 1
ATOM 1421 C CA . ASN A 1 190 ? 125.779 153.911 102.933 1.00 92.17 217 ASN A CA 1
ATOM 1422 C C . ASN A 1 190 ? 127.286 153.972 102.743 1.00 92.17 217 ASN A C 1
ATOM 1423 O O . ASN A 1 190 ? 127.733 154.043 101.592 1.00 92.17 217 ASN A O 1
ATOM 1428 N N . LYS A 1 191 ? 128.082 153.949 103.808 1.00 94.02 218 LYS A N 1
ATOM 1429 C CA . LYS A 1 191 ? 129.526 154.114 103.714 1.00 94.02 218 LYS A CA 1
ATOM 1430 C C . LYS A 1 191 ? 130.215 152.872 104.261 1.00 94.02 218 LYS A C 1
ATOM 1431 O O . LYS A 1 191 ? 129.884 152.405 105.355 1.00 94.02 218 LYS A O 1
ATOM 1437 N N . GLU A 1 192 ? 131.169 152.342 103.498 1.00 96.11 219 GLU A N 1
ATOM 1438 C CA . GLU A 1 192 ? 131.922 151.159 103.895 1.00 96.11 219 GLU A CA 1
ATOM 1439 C C . GLU A 1 192 ? 133.109 151.570 104.757 1.00 96.11 219 GLU A C 1
ATOM 1440 O O . GLU A 1 192 ? 133.894 152.440 104.366 1.00 96.11 219 GLU A O 1
ATOM 1446 N N . GLN A 1 193 ? 133.245 150.939 105.922 1.00 96.57 220 GLN A N 1
ATOM 1447 C CA . GLN A 1 193 ? 134.256 151.365 106.880 1.00 96.57 220 GLN A CA 1
ATOM 1448 C C . GLN A 1 193 ? 134.621 150.213 107.806 1.00 96.57 220 GLN A C 1
ATOM 1449 O O . GLN A 1 193 ? 133.883 149.232 107.939 1.00 96.57 220 GLN A O 1
ATOM 1455 N N . VAL A 1 194 ? 135.782 150.356 108.445 1.00 98.18 221 VAL A N 1
ATOM 1456 C CA . VAL A 1 194 ? 136.290 149.410 109.434 1.00 98.18 221 VAL A CA 1
ATOM 1457 C C . VAL A 1 194 ? 136.504 150.166 110.738 1.00 98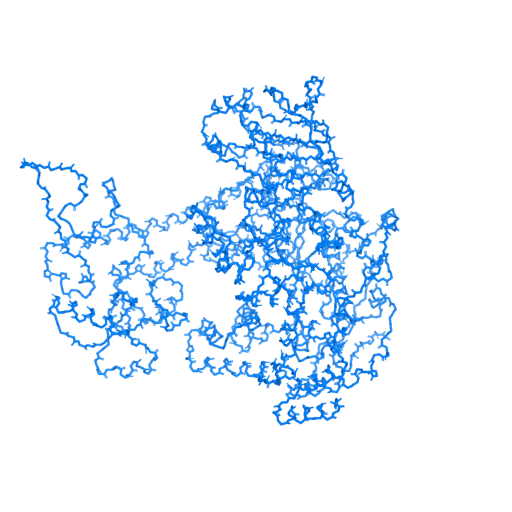.18 221 VAL A C 1
ATOM 1458 O O . VAL A 1 194 ? 137.193 151.193 110.759 1.00 98.18 221 VAL A O 1
ATOM 1462 N N . VAL A 1 195 ? 135.913 149.663 111.820 1.00 98.23 222 VAL A N 1
ATOM 1463 C CA . VAL A 1 195 ? 136.043 150.248 113.151 1.00 98.23 222 VAL A CA 1
ATOM 1464 C C . VAL A 1 195 ? 136.740 149.232 114.047 1.00 98.23 222 VAL A C 1
ATOM 1465 O O . VAL A 1 195 ? 136.234 148.121 114.243 1.00 98.23 222 VAL A O 1
ATOM 1469 N N . ILE A 1 196 ? 137.879 149.620 114.615 1.00 98.45 223 ILE A N 1
ATOM 1470 C CA . ILE A 1 196 ? 138.721 148.737 115.417 1.00 98.45 223 ILE A CA 1
ATOM 1471 C C . ILE A 1 196 ? 138.543 149.096 116.886 1.00 98.45 223 ILE A C 1
ATOM 1472 O O . ILE A 1 196 ? 138.557 150.280 117.244 1.00 98.45 223 ILE A O 1
ATOM 1477 N N . GLY A 1 197 ? 138.372 148.082 117.736 1.00 97.94 224 GLY A N 1
ATOM 1478 C CA . GLY A 1 197 ? 138.257 148.349 119.159 1.00 97.94 224 GLY A CA 1
ATOM 1479 C C . GLY A 1 197 ? 138.538 147.119 119.992 1.00 97.94 224 GLY A C 1
ATOM 1480 O O . GLY A 1 197 ? 138.645 146.002 119.483 1.00 97.94 224 GLY A O 1
ATOM 1481 N N . HIS A 1 198 ? 138.666 147.348 121.297 1.00 97.58 225 HIS A N 1
ATOM 1482 C CA . HIS A 1 198 ? 138.821 146.283 122.282 1.00 97.58 225 HIS A CA 1
ATOM 1483 C C . HIS A 1 198 ? 137.464 146.027 122.925 1.00 97.58 225 HIS A C 1
ATOM 1484 O O . HIS A 1 198 ? 136.878 146.940 123.518 1.00 97.58 225 HIS A O 1
ATOM 1491 N N . ASN A 1 199 ? 136.979 144.788 122.812 1.00 96.35 226 ASN A N 1
ATOM 1492 C CA . ASN A 1 199 ? 135.603 144.417 123.156 1.00 96.35 226 ASN A CA 1
ATOM 1493 C C . ASN A 1 199 ? 134.615 145.317 122.411 1.00 96.35 226 ASN A C 1
ATOM 1494 O O . ASN A 1 199 ? 133.838 146.071 122.999 1.00 96.35 226 ASN A O 1
ATOM 1499 N N . VAL A 1 200 ? 134.664 145.211 121.082 1.00 96.99 227 VAL A N 1
ATOM 1500 C CA . VAL A 1 200 ? 134.040 146.198 120.207 1.00 96.99 227 VAL A CA 1
ATOM 1501 C C . VAL A 1 200 ? 132.522 146.036 120.120 1.00 96.99 227 VAL A C 1
ATOM 1502 O O . VAL A 1 200 ? 131.834 146.961 119.673 1.00 96.99 227 VAL A O 1
ATOM 1506 N N . ALA A 1 201 ? 131.973 144.896 120.551 1.00 95.99 228 ALA A N 1
ATOM 1507 C CA . ALA A 1 201 ? 130.526 144.697 120.488 1.00 95.99 228 ALA A CA 1
ATOM 1508 C C . ALA A 1 201 ? 129.788 145.658 121.415 1.00 95.99 228 ALA A C 1
ATOM 1509 O O . ALA A 1 201 ? 128.685 146.123 121.092 1.00 95.99 228 ALA A O 1
ATOM 1511 N N . TYR A 1 202 ? 130.387 145.970 122.567 1.00 95.52 229 TYR A N 1
ATOM 1512 C CA . TYR A 1 202 ? 129.781 146.917 123.496 1.00 95.52 229 TYR A CA 1
ATOM 1513 C C . TYR A 1 202 ? 129.695 148.310 122.883 1.00 95.52 229 TYR A C 1
ATOM 1514 O O . TYR A 1 202 ? 128.742 149.050 123.155 1.00 95.52 229 TYR A O 1
ATOM 1523 N N . ASP A 1 203 ? 130.674 148.682 122.056 1.00 97.50 230 ASP A N 1
ATOM 1524 C CA . ASP A 1 203 ? 130.616 149.948 121.334 1.00 97.50 230 ASP A CA 1
ATOM 1525 C C . ASP A 1 203 ? 129.664 149.887 120.145 1.00 97.50 230 ASP A C 1
ATOM 1526 O O . ASP A 1 203 ? 129.028 150.894 119.816 1.00 97.50 230 ASP A O 1
ATOM 1531 N N . ARG A 1 204 ? 129.569 148.728 119.486 1.00 97.49 231 ARG A N 1
ATOM 1532 C CA . ARG A 1 204 ? 128.628 148.558 118.382 1.00 97.49 231 ARG A CA 1
ATOM 1533 C C . ARG A 1 204 ? 127.186 148.682 118.852 1.00 97.49 231 ARG A C 1
ATOM 1534 O O . ARG A 1 204 ? 126.330 149.181 118.112 1.00 97.49 231 ARG A O 1
ATOM 1542 N N . ALA A 1 205 ? 126.903 148.254 120.084 1.00 96.59 232 ALA A N 1
ATOM 1543 C CA . ALA A 1 205 ? 125.544 148.324 120.611 1.00 96.59 232 ALA A CA 1
ATOM 1544 C C . ALA A 1 205 ? 125.050 149.752 120.821 1.00 96.59 232 ALA A C 1
ATOM 1545 O O . ALA A 1 205 ? 123.853 149.941 121.065 1.00 96.59 232 ALA A O 1
ATOM 1547 N N . ARG A 1 206 ? 125.927 150.755 120.737 1.00 97.25 233 ARG A N 1
ATOM 1548 C CA . ARG A 1 206 ? 125.560 152.148 120.962 1.00 97.25 233 ARG A CA 1
ATOM 1549 C C . ARG A 1 206 ? 125.571 152.981 119.680 1.00 97.25 233 ARG A C 1
ATOM 1550 O O . ARG A 1 206 ? 125.725 154.204 119.746 1.00 97.25 233 ARG A O 1
ATOM 1558 N N . VAL A 1 207 ? 125.406 152.350 118.519 1.00 97.08 234 VAL A N 1
ATOM 1559 C CA . VAL A 1 207 ? 125.434 153.039 117.230 1.00 97.08 234 VAL A CA 1
ATOM 1560 C C . VAL A 1 207 ? 124.006 153.157 116.707 1.00 97.08 234 VAL A C 1
ATOM 1561 O O . VAL A 1 207 ? 123.237 152.190 116.759 1.00 97.08 234 VAL A O 1
ATOM 1565 N N . LEU A 1 208 ? 123.652 154.350 116.213 1.00 95.46 235 LEU A N 1
ATOM 1566 C CA . LEU A 1 208 ? 122.271 154.644 115.835 1.00 95.46 235 LEU A CA 1
ATOM 1567 C C . LEU A 1 208 ? 121.805 153.802 114.651 1.00 95.46 235 LEU A C 1
ATOM 1568 O O . LEU A 1 208 ? 120.706 153.235 114.677 1.00 95.46 235 LEU A O 1
ATOM 1573 N N . GLU A 1 209 ? 122.621 153.707 113.604 1.00 94.23 236 GLU A N 1
ATOM 1574 C CA . GLU A 1 209 ? 122.182 153.079 112.362 1.00 94.23 236 GLU A CA 1
ATOM 1575 C C . GLU A 1 209 ? 122.330 151.564 112.361 1.00 94.23 236 GLU A C 1
ATOM 1576 O O . GLU A 1 209 ? 122.026 150.933 111.344 1.00 94.23 236 GLU A O 1
ATOM 1582 N N . GLU A 1 210 ? 122.789 150.966 113.459 1.00 94.94 237 GLU A N 1
ATOM 1583 C CA . GLU A 1 210 ? 122.831 149.514 113.556 1.00 94.94 237 GLU A CA 1
ATOM 1584 C C . GLU A 1 210 ? 121.472 148.906 113.876 1.00 94.94 237 GLU A C 1
ATOM 1585 O O . GLU A 1 210 ? 121.334 147.679 113.825 1.00 94.94 237 GLU A O 1
ATOM 1591 N N . TYR A 1 211 ? 120.473 149.725 114.200 1.00 94.30 238 TYR A N 1
ATOM 1592 C CA . TYR A 1 211 ? 119.141 149.233 114.549 1.00 94.30 238 TYR A CA 1
ATOM 1593 C C . TYR A 1 211 ? 118.231 149.228 113.318 1.00 94.30 238 TYR A C 1
ATOM 1594 O O . TYR A 1 211 ? 117.204 149.902 113.253 1.00 94.30 238 TYR A O 1
ATOM 1603 N N . ASN A 1 212 ? 118.640 148.440 112.326 1.00 91.86 239 ASN A N 1
ATOM 1604 C CA . ASN A 1 212 ? 117.888 148.271 111.093 1.00 91.86 239 ASN A CA 1
ATOM 1605 C C . ASN A 1 212 ? 117.850 146.795 110.727 1.00 91.86 239 ASN A C 1
ATOM 1606 O O . ASN A 1 212 ? 118.811 146.059 110.962 1.00 91.86 239 ASN A O 1
ATOM 1611 N N . PHE A 1 213 ? 116.726 146.365 110.148 1.00 90.24 240 PHE A N 1
ATOM 1612 C CA . PHE A 1 213 ? 116.669 145.024 109.577 1.00 90.24 240 PHE A CA 1
ATOM 1613 C C . PHE A 1 213 ? 117.438 144.934 108.267 1.00 90.24 240 PHE A C 1
ATOM 1614 O O . PHE A 1 213 ? 117.867 143.840 107.886 1.00 90.24 240 PHE A O 1
ATOM 1622 N N . ARG A 1 214 ? 117.615 146.054 107.573 1.00 89.31 241 ARG A N 1
ATOM 1623 C CA . ARG A 1 214 ? 118.431 146.081 106.369 1.00 89.31 241 ARG A CA 1
ATOM 1624 C C . ARG A 1 214 ? 119.906 145.956 106.737 1.00 89.31 241 ARG A C 1
ATOM 1625 O O . ARG A 1 214 ? 120.351 146.478 107.763 1.00 89.31 241 ARG A O 1
ATOM 1633 N N . ASP A 1 215 ? 120.662 145.251 105.898 1.00 87.73 242 ASP A N 1
ATOM 1634 C CA . ASP A 1 215 ? 122.046 144.921 106.212 1.00 87.73 242 ASP A CA 1
ATOM 1635 C C . ASP A 1 215 ? 122.932 146.165 106.212 1.00 87.73 242 ASP A C 1
ATOM 1636 O O . ASP A 1 215 ? 122.684 147.136 105.492 1.00 87.73 242 ASP A O 1
ATOM 1641 N N . SER A 1 216 ? 123.976 146.123 107.035 1.00 92.43 243 SER A N 1
ATOM 1642 C CA . SER A 1 216 ? 124.905 147.230 107.201 1.00 92.43 243 SER A CA 1
ATOM 1643 C C . SER A 1 216 ? 126.130 147.049 106.309 1.00 92.43 243 SER A C 1
ATOM 1644 O O . SER A 1 216 ? 126.309 146.024 105.649 1.00 92.43 243 SER A O 1
ATOM 1647 N N . LYS A 1 217 ? 126.986 148.076 106.302 1.00 94.36 244 LYS A N 1
ATOM 1648 C CA . LYS A 1 217 ? 128.177 148.089 105.459 1.00 94.36 244 LYS A CA 1
ATOM 1649 C C . LYS A 1 217 ? 129.448 148.371 106.254 1.00 94.36 244 LYS A C 1
ATOM 1650 O O . LYS A 1 217 ? 130.464 148.752 105.667 1.00 94.36 244 LYS A O 1
ATOM 1656 N N . ALA A 1 218 ? 129.420 148.189 107.571 1.00 96.09 245 ALA A N 1
ATOM 1657 C CA . ALA A 1 218 ? 130.566 148.460 108.425 1.00 96.09 245 ALA A CA 1
ATOM 1658 C C . ALA A 1 218 ? 131.068 147.167 109.051 1.00 96.09 245 ALA A C 1
ATOM 1659 O O . ALA A 1 218 ? 130.294 146.238 109.301 1.00 96.09 245 ALA A O 1
ATOM 1661 N N . PHE A 1 219 ? 132.375 147.110 109.300 1.00 97.47 246 PHE A N 1
ATOM 1662 C CA . PHE A 1 219 ? 133.011 145.940 109.894 1.00 97.47 246 PHE A CA 1
ATOM 1663 C C . PHE A 1 219 ? 133.632 146.354 111.222 1.00 97.47 246 PHE A C 1
ATOM 1664 O O . PHE A 1 219 ? 134.544 147.185 111.250 1.00 97.47 246 PHE A O 1
ATOM 1672 N N . PHE A 1 220 ? 133.150 145.761 112.312 1.00 97.89 247 PHE A N 1
ATOM 1673 C CA . PHE A 1 220 ? 133.677 146.009 113.649 1.00 97.89 247 PHE A CA 1
ATOM 1674 C C . PHE A 1 220 ? 134.654 144.895 114.007 1.00 97.89 247 PHE A C 1
ATOM 1675 O O . PHE A 1 220 ? 134.279 143.719 114.028 1.00 97.89 247 PHE A O 1
ATOM 1683 N N . LEU A 1 221 ? 135.899 145.267 114.294 1.00 97.90 248 LEU A N 1
ATOM 1684 C CA . LEU A 1 221 ? 136.977 144.320 114.540 1.00 97.90 248 LEU A CA 1
ATOM 1685 C C . LEU A 1 221 ? 137.448 144.421 115.986 1.00 97.90 248 LEU A C 1
ATOM 1686 O O . LEU A 1 221 ? 137.527 145.519 116.551 1.00 97.90 248 LEU A O 1
ATOM 1691 N N . ASP A 1 222 ? 137.752 143.266 116.579 1.00 97.87 249 ASP A N 1
ATOM 1692 C CA . ASP A 1 222 ? 138.063 143.143 117.997 1.00 97.87 249 ASP A CA 1
ATOM 1693 C C . ASP A 1 222 ? 139.495 142.651 118.165 1.00 97.87 249 ASP A C 1
ATOM 1694 O O . ASP A 1 222 ? 139.892 141.662 117.542 1.00 97.87 249 ASP A O 1
ATOM 1699 N N . THR A 1 223 ? 140.263 143.343 119.010 1.00 98.03 250 THR A N 1
ATOM 1700 C CA . THR A 1 223 ? 141.640 142.941 119.283 1.00 98.03 250 THR A CA 1
ATOM 1701 C C . THR A 1 223 ? 141.725 141.764 120.248 1.00 98.03 250 THR A C 1
ATOM 1702 O O . THR A 1 223 ? 142.693 140.995 120.193 1.00 98.03 250 THR A O 1
ATOM 1706 N N . GLN A 1 224 ? 140.744 141.625 121.147 1.00 97.72 251 GLN A N 1
ATOM 1707 C CA . GLN A 1 224 ? 140.783 140.552 122.137 1.00 97.72 251 GLN A CA 1
ATOM 1708 C C . GLN A 1 224 ? 140.706 139.180 121.477 1.00 97.72 251 GLN A C 1
ATOM 1709 O O . GLN A 1 224 ? 141.411 138.249 121.883 1.00 97.72 251 GLN A O 1
ATOM 1715 N N . SER A 1 225 ? 139.856 139.038 120.456 1.00 97.26 252 SER A N 1
ATOM 1716 C CA . SER A 1 225 ? 139.758 137.770 119.738 1.00 97.26 252 SER A CA 1
ATOM 1717 C C . SER A 1 225 ? 141.067 137.429 119.038 1.00 97.26 252 SER A C 1
ATOM 1718 O O . SER A 1 225 ? 141.499 136.269 119.046 1.00 97.26 252 SER A O 1
ATOM 1721 N N . LEU A 1 226 ? 141.711 138.428 118.429 1.00 97.86 253 LEU A N 1
ATOM 1722 C CA . LEU A 1 226 ? 142.991 138.202 117.766 1.00 97.86 253 LEU A CA 1
ATOM 1723 C C . LEU A 1 226 ? 144.055 137.770 118.766 1.00 97.86 253 LEU A C 1
ATOM 1724 O O . LEU A 1 226 ? 144.816 136.826 118.511 1.00 97.86 253 LEU A O 1
ATOM 1729 N N . HIS A 1 227 ? 144.099 138.437 119.922 1.00 97.55 254 HIS A N 1
ATOM 1730 C CA . HIS A 1 227 ? 145.063 138.081 120.957 1.00 97.55 254 HIS A CA 1
ATOM 1731 C C . HIS A 1 227 ? 144.837 136.669 121.483 1.00 97.55 254 HIS A C 1
ATOM 1732 O O . HIS A 1 227 ? 145.799 135.911 121.655 1.00 97.55 254 HIS A O 1
ATOM 1739 N N . ILE A 1 228 ? 143.578 136.291 121.732 1.00 96.39 255 ILE A N 1
ATOM 1740 C CA . ILE A 1 228 ? 143.308 134.945 122.229 1.00 96.39 255 ILE A CA 1
ATOM 1741 C C . ILE A 1 228 ? 143.680 133.903 121.184 1.00 96.39 255 ILE A C 1
ATOM 1742 O O . ILE A 1 228 ? 144.437 132.972 121.475 1.00 96.39 255 ILE A O 1
ATOM 1747 N N . ALA A 1 229 ? 143.239 134.097 119.936 1.00 95.22 256 ALA A N 1
ATOM 1748 C CA . ALA A 1 229 ? 143.495 133.115 118.886 1.00 95.22 256 ALA A CA 1
ATOM 1749 C C . ALA A 1 229 ? 144.985 132.956 118.611 1.00 95.22 256 ALA A C 1
ATOM 1750 O O . ALA A 1 229 ? 145.440 131.862 118.258 1.00 95.22 256 ALA A O 1
ATOM 1752 N N . SER A 1 230 ? 145.761 134.032 118.758 1.00 95.33 257 SER A N 1
ATOM 1753 C CA . SER A 1 230 ? 147.191 133.927 118.495 1.00 95.33 257 SER A CA 1
ATOM 1754 C C . SER A 1 230 ? 147.953 133.339 119.679 1.00 95.33 257 SER A C 1
ATOM 1755 O O . SER A 1 230 ? 148.740 132.402 119.509 1.00 95.33 257 SER A O 1
ATOM 1758 N N . PHE A 1 231 ? 147.748 133.872 120.886 1.00 95.89 258 PHE A N 1
ATOM 1759 C CA . PHE A 1 231 ? 148.645 133.555 121.990 1.00 95.89 258 PHE A CA 1
ATOM 1760 C C . PHE A 1 231 ? 148.071 132.615 123.045 1.00 95.89 258 PHE A C 1
ATOM 1761 O O . PHE A 1 231 ? 148.815 132.220 123.949 1.00 95.89 258 PHE A O 1
ATOM 1769 N N . GLY A 1 232 ? 146.788 132.248 122.987 1.00 93.48 259 GLY A N 1
ATOM 1770 C CA . GLY A 1 232 ? 146.270 131.233 123.887 1.00 93.48 259 GLY A CA 1
ATOM 1771 C C . GLY A 1 232 ? 145.987 131.693 125.300 1.00 93.48 259 GLY A C 1
ATOM 1772 O O . GLY A 1 232 ? 145.046 131.203 125.932 1.00 93.48 259 GLY A O 1
ATOM 1773 N N . LEU A 1 233 ? 146.809 132.613 125.809 1.00 91.55 260 LEU A N 1
ATOM 1774 C CA . LEU A 1 233 ? 146.641 133.254 127.110 1.00 91.55 260 LEU A CA 1
ATOM 1775 C C . LEU A 1 233 ? 146.677 132.255 128.259 1.00 91.55 260 LEU A C 1
ATOM 1776 O O . LEU A 1 233 ? 146.121 132.530 129.326 1.00 91.55 260 LEU A O 1
ATOM 1781 N N . CYS A 1 234 ? 147.324 131.103 128.037 1.00 87.44 261 CYS A N 1
ATOM 1782 C CA . CYS A 1 234 ? 147.336 129.951 128.950 1.00 87.44 261 CYS A CA 1
ATOM 1783 C C . CYS A 1 234 ? 145.934 129.605 129.455 1.00 87.44 261 CYS A C 1
ATOM 1784 O O . CYS A 1 234 ? 145.754 129.157 130.591 1.00 87.44 261 CYS A O 1
ATOM 1787 N N . SER A 1 235 ? 144.930 129.781 128.593 1.00 80.55 262 SER A N 1
ATOM 1788 C CA . SER A 1 235 ? 143.531 129.552 128.958 1.00 80.55 262 SER A CA 1
ATOM 1789 C C . SER A 1 235 ? 143.154 128.102 128.652 1.00 80.55 262 SER A C 1
ATOM 1790 O O . SER A 1 235 ? 142.327 127.796 127.792 1.00 80.55 262 SER A O 1
ATOM 1793 N N . ARG A 1 236 ? 143.755 127.199 129.439 1.00 81.32 263 ARG A N 1
ATOM 1794 C CA . ARG A 1 236 ? 143.608 125.724 129.296 1.00 81.32 263 ARG A CA 1
ATOM 1795 C C . ARG A 1 236 ? 142.613 125.221 130.355 1.00 81.32 263 ARG A C 1
ATOM 1796 O O . ARG A 1 236 ? 142.354 124.009 130.413 1.00 81.32 263 ARG A O 1
ATOM 1804 N N . GLN A 1 237 ? 142.063 126.145 131.145 1.00 87.35 264 GLN A N 1
ATOM 1805 C CA . GLN A 1 237 ? 141.074 125.876 132.207 1.00 87.35 264 GLN A CA 1
ATOM 1806 C C . GLN A 1 237 ? 141.471 124.683 133.080 1.00 87.35 264 GLN A C 1
ATOM 1807 O O . GLN A 1 237 ? 140.670 123.804 133.405 1.00 87.35 264 GLN A O 1
ATOM 1813 N N . ARG A 1 238 ? 142.725 124.695 133.498 1.00 87.22 265 ARG A N 1
ATOM 1814 C CA . ARG A 1 238 ? 143.311 123.705 134.387 1.00 87.22 265 ARG A CA 1
ATOM 1815 C C . ARG A 1 238 ? 144.199 124.565 135.282 1.00 87.22 265 ARG A C 1
ATOM 1816 O O . ARG A 1 238 ? 144.382 125.747 134.963 1.00 87.22 265 ARG A O 1
ATOM 1824 N N . PRO A 1 239 ? 144.749 124.066 136.411 1.00 85.06 266 PRO A N 1
ATOM 1825 C CA . PRO A 1 239 ? 145.691 124.898 137.182 1.00 85.06 266 PRO A CA 1
ATOM 1826 C C . PRO A 1 239 ? 146.916 125.431 136.441 1.00 85.06 266 PRO A C 1
ATOM 1827 O O . PRO A 1 239 ? 147.711 126.144 137.056 1.00 85.06 266 PRO A O 1
ATOM 1831 N N . MET A 1 240 ? 147.090 125.107 135.152 1.00 85.47 267 MET A N 1
ATOM 1832 C CA . MET A 1 240 ? 148.008 125.868 134.304 1.00 85.47 267 MET A CA 1
ATOM 1833 C C . MET A 1 240 ? 147.722 127.364 134.381 1.00 85.47 267 MET A C 1
ATOM 1834 O O . MET A 1 240 ? 148.648 128.182 134.438 1.00 85.47 267 MET A O 1
ATOM 1839 N N . PHE A 1 241 ? 146.442 127.739 134.400 1.00 86.69 268 PHE A N 1
ATOM 1840 C CA . PHE A 1 241 ? 146.069 129.137 134.569 1.00 86.69 268 PHE A CA 1
ATOM 1841 C C . PHE A 1 241 ? 146.376 129.626 135.983 1.00 86.69 268 PHE A C 1
ATOM 1842 O O . PHE A 1 241 ? 146.603 130.825 136.177 1.00 86.69 268 PHE A O 1
ATOM 1850 N N . MET A 1 242 ? 146.428 128.718 136.963 1.00 85.90 269 MET A N 1
ATOM 1851 C CA . MET A 1 242 ? 146.747 129.091 138.339 1.00 85.90 269 MET A CA 1
ATOM 1852 C C . MET A 1 242 ? 148.238 129.353 138.536 1.00 85.90 269 MET A C 1
ATOM 1853 O O . MET A 1 242 ? 148.614 130.210 139.348 1.00 85.90 269 MET A O 1
ATOM 1858 N N . LYS A 1 243 ? 149.099 128.602 137.836 1.00 84.27 270 LYS A N 1
ATOM 1859 C CA . LYS A 1 243 ? 150.541 128.797 137.978 1.00 84.27 270 LYS A CA 1
ATOM 1860 C C . LYS A 1 243 ? 150.972 130.185 137.534 1.00 84.27 270 LYS A C 1
ATOM 1861 O O . LYS A 1 243 ? 151.915 130.745 138.100 1.00 84.27 270 LYS A O 1
ATOM 1867 N N . ASN A 1 244 ? 150.304 130.752 136.526 1.00 83.54 271 ASN A N 1
ATOM 1868 C CA . ASN A 1 244 ? 150.641 132.100 136.080 1.00 83.54 271 ASN A CA 1
ATOM 1869 C C . ASN A 1 244 ? 150.403 133.115 137.192 1.00 83.54 271 ASN A C 1
ATOM 1870 O O . ASN A 1 244 ? 151.273 133.941 137.492 1.00 83.54 271 ASN A O 1
ATOM 1875 N N . ASN A 1 245 ? 149.235 133.043 137.838 1.00 82.46 272 ASN A N 1
ATOM 1876 C CA . ASN A 1 245 ? 148.927 133.955 138.935 1.00 82.46 272 ASN A CA 1
ATOM 1877 C C . ASN A 1 245 ? 149.861 133.736 140.119 1.00 82.46 272 ASN A C 1
ATOM 1878 O O . ASN A 1 245 ? 150.300 134.700 140.759 1.00 82.46 272 ASN A O 1
ATOM 1883 N N . LYS A 1 246 ? 150.174 132.473 140.426 1.00 83.19 273 LYS A N 1
ATOM 1884 C CA . LYS A 1 246 ? 151.082 132.188 141.534 1.00 83.19 273 LYS A CA 1
ATOM 1885 C C . LYS A 1 246 ? 152.480 132.735 141.262 1.00 83.19 273 LYS A C 1
ATOM 1886 O O . LYS A 1 246 ? 153.120 133.298 142.159 1.00 83.19 273 LYS A O 1
ATOM 1892 N N . LYS A 1 247 ? 152.963 132.593 140.025 1.00 80.47 274 LYS A N 1
ATOM 1893 C CA . LYS A 1 247 ? 154.280 133.110 139.674 1.00 80.47 274 LYS A CA 1
ATOM 1894 C C . LYS A 1 247 ? 154.298 134.635 139.703 1.00 80.47 274 LYS A C 1
ATOM 1895 O O . LYS A 1 247 ? 155.287 135.235 140.138 1.00 80.47 274 LYS A O 1
ATOM 1901 N N . LYS A 1 248 ? 153.216 135.280 139.249 1.00 78.30 275 LYS A N 1
ATOM 1902 C CA . LYS A 1 248 ? 153.143 136.738 139.348 1.00 78.30 275 LYS A CA 1
ATOM 1903 C C . LYS A 1 248 ? 153.154 137.198 140.800 1.00 78.30 275 LYS A C 1
ATOM 1904 O O . LYS A 1 248 ? 153.825 138.180 141.140 1.00 78.30 275 LYS A O 1
ATOM 1910 N N . GLU A 1 249 ? 152.419 136.500 141.672 1.00 75.80 276 GLU A N 1
ATOM 1911 C CA . GLU A 1 249 ? 152.429 136.850 143.090 1.00 75.80 276 GLU A CA 1
ATOM 1912 C C . GLU A 1 249 ? 153.815 136.664 143.695 1.00 75.80 276 GLU A C 1
ATOM 1913 O O . GLU A 1 249 ? 154.261 137.483 144.508 1.00 75.80 276 GLU A O 1
ATOM 1919 N N . ALA A 1 250 ? 154.511 135.589 143.309 1.00 77.46 277 ALA A N 1
ATOM 1920 C CA . ALA A 1 250 ? 155.865 135.359 143.804 1.00 77.46 277 ALA A CA 1
ATOM 1921 C C . ALA A 1 250 ? 156.827 136.447 143.337 1.00 77.46 277 ALA A C 1
ATOM 1922 O O . ALA A 1 250 ? 157.688 136.893 144.105 1.00 77.46 277 ALA A O 1
ATOM 1924 N N . GLU A 1 251 ? 156.707 136.877 142.078 1.00 70.53 278 GLU A N 1
ATOM 1925 C CA . GLU A 1 251 ? 157.579 137.937 141.575 1.00 70.53 278 GLU A CA 1
ATOM 1926 C C . GLU A 1 251 ? 157.289 139.273 142.250 1.00 70.53 278 GLU A C 1
ATOM 1927 O O . GLU A 1 251 ? 158.218 140.033 142.549 1.00 70.53 278 GLU A O 1
ATOM 1933 N N . VAL A 1 252 ? 156.012 139.586 142.485 1.00 70.03 279 VAL A N 1
ATOM 1934 C CA . VAL A 1 252 ? 155.672 140.838 143.159 1.00 70.03 279 VAL A CA 1
ATOM 1935 C C . VAL A 1 252 ? 156.148 140.817 144.609 1.00 70.03 279 VAL A C 1
ATOM 1936 O O . VAL A 1 252 ? 156.636 141.829 145.129 1.00 70.03 279 VAL A O 1
ATOM 1940 N N . GLU A 1 253 ? 156.029 139.666 145.278 1.00 65.75 280 GLU A N 1
ATOM 1941 C CA . GLU A 1 253 ? 156.449 139.566 146.674 1.00 65.75 280 GLU A CA 1
ATOM 1942 C C . GLU A 1 253 ? 157.951 139.785 146.828 1.00 65.75 280 GLU A C 1
ATOM 1943 O O . GLU A 1 253 ? 158.394 140.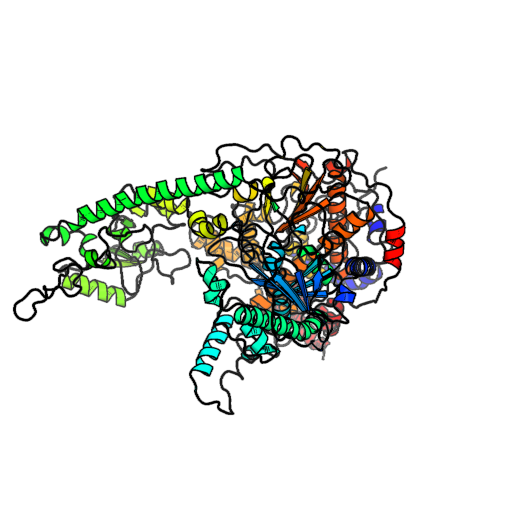465 147.762 1.00 65.75 280 GLU A O 1
ATOM 1945 N N . SER A 1 254 ? 158.750 139.218 145.927 1.00 59.52 281 SER A N 1
ATOM 1946 C CA . SER A 1 254 ? 160.195 139.379 146.003 1.00 59.52 281 SER A CA 1
ATOM 1947 C C . SER A 1 254 ? 160.606 140.785 145.584 1.00 59.52 281 SER A C 1
ATOM 1948 O O . SER A 1 254 ? 160.124 141.321 144.583 1.00 59.52 281 SER A O 1
ATOM 1951 N N . GLU A 1 255 ? 161.506 141.384 146.363 1.00 55.68 282 GLU A N 1
ATOM 1952 C CA . GLU A 1 255 ? 162.018 142.719 146.087 1.00 55.68 282 GLU A CA 1
ATOM 1953 C C . GLU A 1 255 ? 163.350 142.706 145.349 1.00 55.68 282 GLU A C 1
ATOM 1954 O O . GLU A 1 255 ? 163.913 143.775 145.094 1.00 55.68 282 GLU A O 1
ATOM 1956 N N . VAL A 1 256 ? 163.867 141.529 145.001 1.00 47.13 283 VAL A N 1
ATOM 1957 C CA . VAL A 1 256 ? 165.136 141.403 144.298 1.00 47.13 283 VAL A CA 1
ATOM 1958 C C . VAL A 1 256 ? 164.953 140.417 143.150 1.00 47.13 283 VAL A C 1
ATOM 1959 O O . VAL A 1 256 ? 164.157 139.476 143.234 1.00 47.13 283 VAL A O 1
ATOM 1963 N N . HIS A 1 257 ? 165.672 140.660 142.053 1.00 45.86 284 HIS A N 1
ATOM 1964 C CA . HIS A 1 257 ? 165.597 139.808 140.871 1.00 45.86 284 HIS A CA 1
ATOM 1965 C C . HIS A 1 257 ? 166.919 139.075 140.681 1.00 45.86 284 HIS A C 1
ATOM 1966 O O . HIS A 1 257 ? 167.893 139.670 140.193 1.00 45.86 284 HIS A O 1
ATOM 1968 N N . PRO A 1 258 ? 167.012 137.801 141.057 1.00 41.99 285 PRO A N 1
ATOM 1969 C CA . PRO A 1 258 ? 168.262 137.061 140.857 1.00 41.99 285 PRO A CA 1
ATOM 1970 C C . PRO A 1 258 ? 168.533 136.794 139.384 1.00 41.99 285 PRO A C 1
ATOM 1971 O O . PRO A 1 258 ? 167.617 136.711 138.563 1.00 41.99 285 PRO A O 1
ATOM 1975 N N . GLU A 1 259 ? 169.823 136.674 139.056 1.00 44.73 286 GLU A N 1
ATOM 1976 C CA . GLU A 1 259 ? 170.214 136.342 137.689 1.00 44.73 286 GLU A CA 1
ATOM 1977 C C . GLU A 1 259 ? 169.756 134.940 137.307 1.00 44.73 286 GLU A C 1
ATOM 1978 O O . GLU A 1 259 ? 169.264 134.723 136.193 1.00 44.73 286 GLU A O 1
ATOM 1980 N N . ILE A 1 260 ? 169.907 133.981 138.214 1.00 37.90 287 ILE A N 1
ATOM 1981 C CA . ILE A 1 260 ? 169.445 132.619 137.975 1.00 37.90 287 ILE A CA 1
ATOM 1982 C C . ILE A 1 260 ? 167.974 132.519 138.351 1.00 37.90 287 ILE A C 1
ATOM 1983 O O . ILE A 1 260 ? 167.549 133.017 139.401 1.00 37.90 287 ILE A O 1
ATOM 1985 N N . SER A 1 261 ? 167.190 131.871 137.494 1.00 40.21 288 SER A N 1
ATOM 1986 C CA . SER A 1 261 ? 165.748 131.768 137.671 1.00 40.21 288 SER A CA 1
ATOM 1987 C C . SER A 1 261 ? 165.360 130.314 137.890 1.00 40.21 288 SER A C 1
ATOM 1988 O O . SER A 1 261 ? 165.789 129.431 137.139 1.00 40.21 288 SER A O 1
ATOM 1991 N N . ILE A 1 262 ? 164.550 130.073 138.914 1.00 42.88 289 ILE A N 1
ATOM 1992 C CA . ILE A 1 262 ? 164.026 128.749 139.218 1.00 42.88 289 ILE A CA 1
ATOM 1993 C C . ILE A 1 262 ? 162.592 128.684 138.709 1.00 42.88 289 ILE A C 1
ATOM 1994 O O . ILE A 1 262 ? 161.879 129.696 138.675 1.00 42.88 289 ILE A O 1
ATOM 1999 N N . GLU A 1 263 ? 162.191 127.494 138.251 1.00 46.47 290 GLU A N 1
ATOM 2000 C CA . GLU A 1 263 ? 160.890 127.142 137.679 1.00 46.47 290 GLU A CA 1
ATOM 2001 C C . GLU A 1 263 ? 160.663 127.741 136.296 1.00 46.47 290 GLU A C 1
ATOM 2002 O O . GLU A 1 263 ? 159.606 127.500 135.702 1.00 46.47 290 GLU A O 1
ATOM 2004 N N . ASP A 1 264 ? 161.611 128.511 135.759 1.00 48.40 291 ASP A N 1
ATOM 2005 C CA . ASP A 1 264 ? 161.535 128.910 134.358 1.00 48.40 291 ASP A CA 1
ATOM 2006 C C . ASP A 1 264 ? 162.085 127.825 133.443 1.00 48.40 291 ASP A C 1
ATOM 2007 O O . ASP A 1 264 ? 161.642 127.702 132.296 1.00 48.40 291 ASP A O 1
ATOM 2012 N N . TYR A 1 265 ? 163.053 127.047 133.931 1.00 52.20 292 TYR A N 1
ATOM 2013 C CA . TYR A 1 265 ? 163.524 125.879 133.194 1.00 52.20 292 TYR A CA 1
ATOM 2014 C C . TYR A 1 265 ? 162.433 124.822 133.078 1.00 52.20 292 TYR A C 1
ATOM 2015 O O . TYR A 1 265 ? 162.292 124.178 132.032 1.00 52.20 292 TYR A O 1
ATOM 2024 N N . ASP A 1 266 ? 161.657 124.625 134.146 1.00 63.79 293 ASP A N 1
ATOM 2025 C CA . ASP A 1 266 ? 160.618 123.601 134.129 1.00 63.79 293 ASP A CA 1
ATOM 2026 C C . ASP A 1 266 ? 159.425 124.025 133.280 1.00 63.79 293 ASP A C 1
ATOM 2027 O O . ASP A 1 266 ? 158.842 123.201 132.565 1.00 63.79 293 ASP A O 1
ATOM 2032 N N . ASP A 1 267 ? 159.043 125.301 133.344 1.00 75.88 294 ASP A N 1
ATOM 2033 C CA . ASP A 1 267 ? 157.846 125.808 132.673 1.00 75.88 294 ASP A CA 1
ATOM 2034 C C . ASP A 1 267 ? 158.194 127.058 131.874 1.00 75.88 294 ASP A C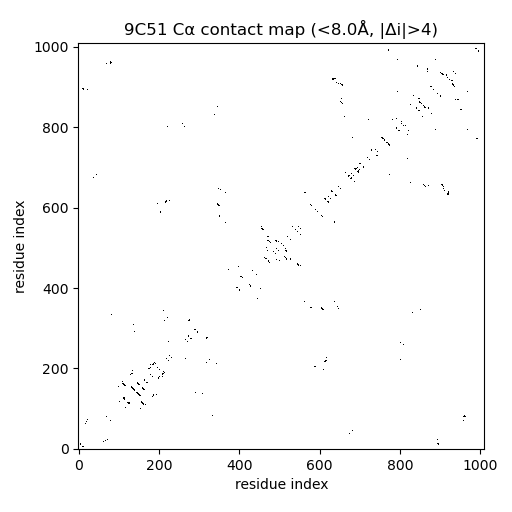 1
ATOM 2035 O O . ASP A 1 267 ? 157.990 128.185 132.344 1.00 75.88 294 ASP A O 1
ATOM 2040 N N . PRO A 1 268 ? 158.738 126.894 130.663 1.00 85.02 295 PRO A N 1
ATOM 2041 C CA . PRO A 1 268 ? 159.023 128.069 129.820 1.00 85.02 295 PRO A CA 1
ATOM 2042 C C . PRO A 1 268 ? 157.784 128.854 129.418 1.00 85.02 295 PRO A C 1
ATOM 2043 O O . PRO A 1 268 ? 157.869 130.076 129.225 1.00 85.02 295 PRO A O 1
ATOM 2047 N N . TRP A 1 269 ? 156.626 128.190 129.319 1.00 87.53 296 TRP A N 1
ATOM 2048 C CA . TRP A 1 269 ? 155.405 128.834 128.842 1.00 87.53 296 TRP A CA 1
ATOM 2049 C C . TRP A 1 269 ? 154.943 129.965 129.752 1.00 87.53 296 TRP A C 1
ATOM 2050 O O . TRP A 1 269 ? 154.098 130.768 129.341 1.00 87.53 296 TRP A O 1
ATOM 2061 N N . LEU A 1 270 ? 155.464 130.036 130.979 1.00 85.30 297 LEU A N 1
ATOM 2062 C CA . LEU A 1 270 ? 155.168 131.153 131.866 1.00 85.30 297 LEU A CA 1
ATOM 2063 C C . LEU A 1 270 ? 155.641 132.489 131.303 1.00 85.30 297 LEU A C 1
ATOM 2064 O O . LEU A 1 270 ? 155.125 133.535 131.713 1.00 85.30 297 LEU A O 1
ATOM 2069 N N . ASN A 1 271 ? 156.607 132.486 130.384 1.00 85.61 298 ASN A N 1
ATOM 2070 C CA . ASN A 1 271 ? 157.134 133.728 129.830 1.00 85.61 298 ASN A CA 1
ATOM 2071 C C . ASN A 1 271 ? 156.450 134.164 128.538 1.00 85.61 298 ASN A C 1
ATOM 2072 O O . ASN A 1 271 ? 156.821 135.205 127.987 1.00 85.61 298 ASN A O 1
ATOM 2077 N N . VAL A 1 272 ? 155.473 133.408 128.036 1.00 87.86 299 VAL A N 1
ATOM 2078 C CA . VAL A 1 272 ? 154.828 133.749 126.771 1.00 87.86 299 VAL A CA 1
ATOM 2079 C C . VAL A 1 272 ? 153.319 133.894 126.944 1.00 87.86 299 VAL A C 1
ATOM 2080 O O . VAL A 1 272 ? 152.554 133.684 125.995 1.00 87.86 299 VAL A O 1
ATOM 2084 N N . SER A 1 273 ? 152.875 134.279 128.139 1.00 91.15 300 SER A N 1
ATOM 2085 C CA . SER A 1 273 ? 151.450 134.352 128.431 1.00 91.15 300 SER A CA 1
ATOM 2086 C C . SER A 1 273 ? 151.136 135.629 129.199 1.00 91.15 300 SER A C 1
ATOM 2087 O O . SER A 1 273 ? 152.018 136.268 129.777 1.00 91.15 300 SER A O 1
ATOM 2090 N N . ALA A 1 274 ? 149.859 135.992 129.190 1.00 91.68 301 ALA A N 1
ATOM 2091 C CA . ALA A 1 274 ? 149.358 137.169 129.893 1.00 91.68 301 ALA A CA 1
ATOM 2092 C C . ALA A 1 274 ? 147.909 136.896 130.287 1.00 91.68 301 ALA A C 1
ATOM 2093 O O . ALA A 1 274 ? 147.468 135.742 130.308 1.00 91.68 301 ALA A O 1
ATOM 2095 N N . LEU A 1 275 ? 147.168 137.950 130.613 1.00 92.49 302 LEU A N 1
ATOM 2096 C CA . LEU A 1 275 ? 145.740 137.863 130.885 1.00 92.49 302 LEU A CA 1
ATOM 2097 C C . LEU A 1 275 ? 144.950 138.568 129.786 1.00 92.49 302 LEU A C 1
ATOM 2098 O O . LEU A 1 275 ? 145.511 139.214 128.897 1.00 92.49 302 LEU A O 1
ATOM 2103 N N . ASN A 1 276 ? 143.623 138.436 129.860 1.00 93.17 303 ASN A N 1
ATOM 2104 C CA . ASN A 1 276 ? 142.743 138.925 128.802 1.00 93.17 303 ASN A CA 1
ATOM 2105 C C . ASN A 1 276 ? 142.496 140.429 128.854 1.00 93.17 303 ASN A C 1
ATOM 2106 O O . ASN A 1 276 ? 142.094 141.005 127.838 1.00 93.17 303 ASN A O 1
ATOM 2111 N N . SER A 1 277 ? 142.713 141.073 129.999 1.00 93.81 304 SER A N 1
ATOM 2112 C CA . SER A 1 277 ? 142.378 142.484 130.142 1.00 93.81 304 SER A CA 1
ATOM 2113 C C . SER A 1 277 ? 143.328 143.360 129.330 1.00 93.81 304 SER A C 1
ATOM 2114 O O . SER A 1 277 ? 144.473 142.989 129.063 1.00 93.81 304 SER A O 1
ATOM 2117 N N . LEU A 1 278 ? 142.833 144.544 128.951 1.00 94.55 305 LEU A N 1
ATOM 2118 C CA . LEU A 1 278 ? 143.573 145.432 128.054 1.00 94.55 305 LEU A CA 1
ATOM 2119 C C . LEU A 1 278 ? 144.885 145.902 128.673 1.00 94.55 305 LEU A C 1
ATOM 2120 O O . LEU A 1 278 ? 145.892 146.050 127.969 1.00 94.55 305 LEU A O 1
ATOM 2125 N N . LYS A 1 279 ? 144.887 146.152 129.985 1.00 93.55 306 LYS A N 1
ATOM 2126 C CA . LYS A 1 279 ? 146.105 146.590 130.660 1.00 93.55 306 LYS A CA 1
ATOM 2127 C C . LYS A 1 279 ? 147.199 145.533 130.575 1.00 93.55 306 LYS A C 1
ATOM 2128 O O . LYS A 1 279 ? 148.360 145.851 130.289 1.00 93.55 306 LYS A O 1
ATOM 2134 N N . ASP A 1 280 ? 146.840 144.266 130.796 1.00 93.60 307 ASP A N 1
ATOM 2135 C CA . ASP A 1 280 ? 147.818 143.184 130.720 1.00 93.60 307 ASP A CA 1
ATOM 2136 C C . ASP A 1 280 ? 148.342 142.998 129.300 1.00 93.60 307 ASP A C 1
ATOM 2137 O O . ASP A 1 280 ? 149.541 142.767 129.104 1.00 93.60 307 ASP A O 1
ATOM 2142 N N . VAL A 1 281 ? 147.463 143.097 128.299 1.00 95.34 308 VAL A N 1
ATOM 2143 C CA . VAL A 1 281 ? 147.889 142.958 126.907 1.00 95.34 308 VAL A CA 1
ATOM 2144 C C . VAL A 1 281 ? 148.838 144.086 126.517 1.00 95.34 308 VAL A C 1
ATOM 2145 O O . VAL A 1 281 ? 149.857 143.857 125.849 1.00 95.34 308 VAL A O 1
ATOM 2149 N N . ALA A 1 282 ? 148.517 145.319 126.921 1.00 95.63 309 ALA A N 1
ATOM 2150 C CA . ALA A 1 282 ? 149.393 146.448 126.623 1.00 95.63 309 ALA A CA 1
ATOM 2151 C C . ALA A 1 282 ? 150.740 146.302 127.319 1.00 95.63 309 ALA A C 1
ATOM 2152 O O . ALA A 1 282 ? 151.788 146.541 126.708 1.00 95.63 309 ALA A O 1
ATOM 2154 N N . LYS A 1 283 ? 150.733 145.882 128.589 1.00 94.75 310 LYS A N 1
ATOM 2155 C CA . LYS A 1 283 ? 151.982 145.703 129.322 1.00 94.75 310 LYS A CA 1
ATOM 2156 C C . LYS A 1 283 ? 152.836 144.603 128.706 1.00 94.75 310 LYS A C 1
ATOM 2157 O O . LYS A 1 283 ? 154.066 144.719 128.651 1.00 94.75 310 LYS A O 1
ATOM 2163 N N . PHE A 1 284 ? 152.201 143.531 128.228 1.00 94.13 311 PHE A N 1
ATOM 2164 C CA . PHE A 1 284 ? 152.947 142.432 127.627 1.00 94.13 311 PHE A CA 1
ATOM 2165 C C . PHE A 1 284 ? 153.543 142.832 126.282 1.00 94.13 311 PHE A C 1
ATOM 2166 O O . PHE A 1 284 ? 154.760 142.747 126.080 1.00 94.13 311 PHE A O 1
ATOM 2174 N N . HIS A 1 285 ? 152.701 143.268 125.341 1.00 94.34 312 HIS A N 1
ATOM 2175 C CA . HIS A 1 285 ? 153.193 143.499 123.985 1.00 94.34 312 HIS A CA 1
ATOM 2176 C C . HIS A 1 285 ? 153.941 144.821 123.836 1.00 94.34 312 HIS A C 1
ATOM 2177 O O . HIS A 1 285 ? 155.016 144.853 123.227 1.00 94.34 312 HIS A O 1
ATOM 2184 N N . CYS A 1 286 ? 153.404 145.920 124.365 1.00 94.37 313 CYS A N 1
ATOM 2185 C CA . CYS A 1 286 ? 153.941 147.239 124.064 1.00 94.37 313 CYS A CA 1
ATOM 2186 C C . CYS A 1 286 ? 154.602 147.920 125.255 1.00 94.37 313 CYS A C 1
ATOM 2187 O O . CYS A 1 286 ? 155.083 149.049 125.108 1.00 94.37 313 CYS A O 1
ATOM 2190 N N . LYS A 1 287 ? 154.630 147.268 126.423 1.00 92.47 314 LYS A N 1
ATOM 2191 C CA . LYS A 1 287 ? 155.320 147.768 127.619 1.00 92.47 314 LYS A CA 1
ATOM 2192 C C . LYS A 1 287 ? 154.798 149.136 128.059 1.00 92.47 314 LYS A C 1
ATOM 2193 O O . LYS A 1 287 ? 155.565 150.010 128.466 1.00 92.47 314 LYS A O 1
ATOM 2199 N N . ILE A 1 288 ? 153.484 149.327 127.975 1.00 91.58 315 ILE A N 1
ATOM 2200 C CA . ILE A 1 288 ? 152.837 150.558 128.419 1.00 91.58 315 ILE A CA 1
ATOM 2201 C C . ILE A 1 288 ? 152.151 150.300 129.752 1.00 91.58 315 ILE A C 1
ATOM 2202 O O . ILE A 1 288 ? 151.391 149.333 129.892 1.00 91.58 315 ILE A O 1
ATOM 2207 N N . ASP A 1 289 ? 152.419 151.160 130.732 1.00 90.44 316 ASP A N 1
ATOM 2208 C CA . ASP A 1 289 ? 151.745 151.108 132.025 1.00 90.44 316 ASP A CA 1
ATOM 2209 C C . ASP A 1 289 ? 150.494 151.976 131.944 1.00 90.44 316 ASP A C 1
ATOM 2210 O O . ASP A 1 289 ? 150.585 153.207 131.892 1.00 90.44 316 ASP A O 1
ATOM 2215 N N . LEU A 1 290 ? 149.328 151.337 131.934 1.00 89.14 317 LEU A N 1
ATOM 2216 C CA . LEU A 1 290 ? 148.050 152.011 131.729 1.00 89.14 317 LEU A CA 1
ATOM 2217 C C . LEU A 1 290 ? 147.331 152.100 133.071 1.00 89.14 317 LEU A C 1
ATOM 2218 O O . LEU A 1 290 ? 146.893 151.082 133.616 1.00 89.14 317 LEU A O 1
ATOM 2223 N N . ASP A 1 291 ? 147.216 153.315 133.600 1.00 87.23 318 ASP A N 1
ATOM 2224 C CA . ASP A 1 291 ? 146.616 153.527 134.909 1.00 87.23 318 ASP A CA 1
ATOM 2225 C C . ASP A 1 291 ? 145.098 153.458 134.775 1.00 87.23 318 ASP A C 1
ATOM 2226 O O . ASP A 1 291 ? 144.521 153.958 133.805 1.00 87.23 318 ASP A O 1
ATOM 2231 N N . LYS A 1 292 ? 144.455 152.836 135.765 1.00 84.66 319 LYS A N 1
ATOM 2232 C CA . LYS A 1 292 ? 142.997 152.705 135.834 1.00 84.66 319 LYS A CA 1
ATOM 2233 C C . LYS A 1 292 ? 142.549 153.232 137.195 1.00 84.66 319 LYS A C 1
ATOM 2234 O O . LYS A 1 292 ? 142.484 152.479 138.170 1.00 84.66 319 LYS A O 1
ATOM 2240 N N . THR A 1 293 ? 142.245 154.528 137.261 1.00 87.03 320 THR A N 1
ATOM 2241 C CA . THR A 1 293 ? 141.859 155.152 138.522 1.00 87.03 320 THR A CA 1
ATOM 2242 C C . THR A 1 293 ? 140.546 155.912 138.363 1.00 87.03 320 THR A C 1
ATOM 2243 O O . THR A 1 293 ? 139.731 155.963 139.291 1.00 87.03 320 THR A O 1
ATOM 2247 N N . ASP A 1 294 ? 140.312 156.465 137.175 1.00 87.22 321 ASP A N 1
ATOM 2248 C CA . ASP A 1 294 ? 139.175 157.345 136.937 1.00 87.22 321 ASP A CA 1
ATOM 2249 C C . ASP A 1 294 ? 137.872 156.595 136.685 1.00 87.22 321 ASP A C 1
ATOM 2250 O O . ASP A 1 294 ? 136.820 157.239 136.574 1.00 87.22 321 ASP A O 1
ATOM 2255 N N . ARG A 1 295 ? 137.906 155.259 136.644 1.00 86.27 322 ARG A N 1
ATOM 2256 C CA . ARG A 1 295 ? 136.720 154.481 136.298 1.00 86.27 322 ARG A CA 1
ATOM 2257 C C . ARG A 1 295 ? 135.614 154.600 137.340 1.00 86.27 322 ARG A C 1
ATOM 2258 O O . ARG A 1 295 ? 134.460 154.285 137.035 1.00 86.27 322 ARG A O 1
ATOM 2260 N N . ASP A 1 296 ? 135.936 155.047 138.555 1.00 90.94 323 ASP A N 1
ATOM 2261 C CA . ASP A 1 296 ? 134.910 155.299 139.559 1.00 90.94 323 ASP A CA 1
ATOM 2262 C C . ASP A 1 296 ? 134.096 156.560 139.281 1.00 90.94 323 ASP A C 1
ATOM 2263 O O . ASP A 1 296 ? 132.949 156.647 139.738 1.00 90.94 323 ASP A O 1
ATOM 2268 N N . PHE A 1 297 ? 134.653 157.528 138.538 1.00 91.39 324 PHE A N 1
ATOM 2269 C CA . PHE A 1 297 ? 133.921 158.760 138.247 1.00 91.39 324 PHE A CA 1
ATOM 2270 C C . PHE A 1 297 ? 132.659 158.518 137.430 1.00 91.39 324 PHE A C 1
ATOM 2271 O O . PHE A 1 297 ? 131.744 159.347 137.466 1.00 91.39 324 PHE A O 1
ATOM 2279 N N . PHE A 1 298 ? 132.588 157.410 136.699 1.00 92.83 325 PHE A N 1
ATOM 2280 C CA . PHE A 1 298 ? 131.411 157.069 135.917 1.00 92.83 325 PHE A CA 1
ATOM 2281 C C . PHE A 1 298 ? 130.427 156.204 136.694 1.00 92.83 325 PHE A C 1
ATOM 2282 O O . PHE A 1 298 ? 129.448 155.725 136.113 1.00 92.83 325 PHE A O 1
ATOM 2290 N N . ALA A 1 299 ? 130.667 155.989 137.986 1.00 92.03 326 ALA A N 1
ATOM 2291 C CA . ALA A 1 299 ? 129.728 155.276 138.839 1.00 92.03 326 ALA A CA 1
ATOM 2292 C C . ALA A 1 299 ? 128.814 156.212 139.616 1.00 92.03 326 ALA A C 1
ATOM 2293 O O . ALA A 1 299 ? 128.020 155.743 140.437 1.00 92.03 326 ALA A O 1
ATOM 2295 N N . SER A 1 300 ? 128.903 157.517 139.376 1.00 90.98 327 SER A N 1
ATOM 2296 C CA . SER A 1 300 ? 128.131 158.494 140.123 1.00 90.98 327 SER A CA 1
ATOM 2297 C C . SER A 1 300 ? 126.682 158.530 139.639 1.00 90.98 327 SER A C 1
ATOM 2298 O O . SER A 1 300 ? 126.329 157.987 138.589 1.00 90.98 327 SER A O 1
ATOM 2301 N N . THR A 1 301 ? 125.837 159.186 140.432 1.00 90.68 328 THR A N 1
ATOM 2302 C CA . THR A 1 301 ? 124.426 159.355 140.113 1.00 90.68 328 THR A CA 1
ATOM 2303 C C . THR A 1 301 ? 124.106 160.749 139.587 1.00 90.68 328 THR A C 1
ATOM 2304 O O . THR A 1 301 ? 123.228 160.895 138.729 1.00 90.68 328 THR A O 1
ATOM 2308 N N . ASP A 1 302 ? 124.837 161.766 140.033 1.00 90.43 329 ASP A N 1
ATOM 2309 C CA . ASP A 1 302 ? 124.589 163.147 139.642 1.00 90.43 329 ASP A CA 1
ATOM 2310 C C . ASP A 1 302 ? 125.482 163.508 138.463 1.00 90.43 329 ASP A C 1
ATOM 2311 O O . ASP A 1 302 ? 126.679 163.203 138.468 1.00 90.43 329 ASP A O 1
ATOM 2316 N N . LYS A 1 303 ? 124.896 164.153 137.454 1.00 89.93 330 LYS A N 1
ATOM 2317 C CA . LYS A 1 303 ? 125.624 164.474 136.233 1.00 89.93 330 LYS A CA 1
ATOM 2318 C C . LYS A 1 303 ? 126.498 165.716 136.356 1.00 89.93 330 LYS A C 1
ATOM 2319 O O . LYS A 1 303 ? 127.316 165.961 135.463 1.00 89.93 330 LYS A O 1
ATOM 2325 N N . SER A 1 304 ? 126.352 166.504 137.426 1.00 91.75 331 SER A N 1
ATOM 2326 C CA . SER A 1 304 ? 127.214 167.667 137.612 1.00 91.75 331 SER A CA 1
ATOM 2327 C C . SER A 1 304 ? 128.656 167.273 137.901 1.00 91.75 331 SER A C 1
ATOM 2328 O O . SER A 1 304 ? 129.561 168.087 137.693 1.00 91.75 331 SER A O 1
ATOM 2331 N N . THR A 1 305 ? 128.881 166.052 138.392 1.00 92.73 332 THR A N 1
ATOM 2332 C CA . THR A 1 305 ? 130.240 165.553 138.571 1.00 92.73 332 THR A CA 1
ATOM 2333 C C . THR A 1 305 ? 130.954 165.423 137.229 1.00 92.73 332 THR A C 1
ATOM 2334 O O . THR A 1 305 ? 132.135 165.766 137.109 1.00 92.73 332 THR A O 1
ATOM 2338 N N . ILE A 1 306 ? 130.241 164.952 136.203 1.00 92.86 333 ILE A N 1
ATOM 2339 C CA . ILE A 1 306 ? 130.837 164.763 134.883 1.00 92.86 333 ILE A CA 1
ATOM 2340 C C . ILE A 1 306 ? 131.151 166.105 134.224 1.00 92.86 333 ILE A C 1
ATOM 2341 O O . ILE A 1 306 ? 132.099 166.209 133.434 1.00 92.86 333 ILE A O 1
ATOM 2346 N N . ILE A 1 307 ? 130.377 167.151 134.540 1.00 94.04 334 ILE A N 1
ATOM 2347 C CA . ILE A 1 307 ? 130.610 168.470 133.950 1.00 94.04 334 ILE A CA 1
ATOM 2348 C C . ILE A 1 307 ? 131.982 169.000 134.352 1.00 94.04 334 ILE A C 1
ATOM 2349 O O . ILE A 1 307 ? 132.735 169.522 133.521 1.00 94.04 334 ILE A O 1
ATOM 2354 N N . GLU A 1 308 ? 132.328 168.871 135.628 1.00 95.03 335 GLU A N 1
ATOM 2355 C CA . GLU A 1 308 ? 133.697 169.106 136.051 1.00 95.03 335 GLU A CA 1
ATOM 2356 C C . GLU A 1 308 ? 134.559 167.896 135.698 1.00 95.03 335 GLU A C 1
ATOM 2357 O O . GLU A 1 308 ? 134.052 166.814 135.396 1.00 95.03 335 GLU A O 1
ATOM 2363 N N . ASN A 1 309 ? 135.880 168.101 135.720 1.00 95.19 336 ASN A N 1
ATOM 2364 C CA . ASN A 1 309 ? 136.863 167.072 135.360 1.00 95.19 336 ASN A CA 1
ATOM 2365 C C . ASN A 1 309 ? 136.639 166.543 133.943 1.00 95.19 336 ASN A C 1
ATOM 2366 O O . ASN A 1 309 ? 136.883 165.368 133.661 1.00 95.19 336 ASN A O 1
ATOM 2371 N N . PHE A 1 310 ? 136.163 167.414 133.051 1.00 96.00 337 PHE A N 1
ATOM 2372 C CA . PHE A 1 310 ? 135.847 167.013 131.682 1.00 96.00 337 PHE A CA 1
ATOM 2373 C C . PHE A 1 310 ? 137.115 166.702 130.892 1.00 96.00 337 PHE A C 1
ATOM 2374 O O . PHE A 1 310 ? 137.202 165.671 130.206 1.00 96.00 337 PHE A O 1
ATOM 2382 N N . GLN A 1 311 ? 138.118 167.579 131.002 1.00 96.14 338 GLN A N 1
ATOM 2383 C CA . GLN A 1 311 ? 139.363 167.415 130.258 1.00 96.14 338 GLN A CA 1
ATOM 2384 C C . GLN A 1 311 ? 140.095 166.145 130.674 1.00 96.14 338 GLN A C 1
ATOM 2385 O O . GLN A 1 311 ? 140.649 165.431 129.829 1.00 96.14 338 GLN A O 1
ATOM 2391 N N . LYS A 1 312 ? 140.100 165.849 131.977 1.00 94.75 339 LYS A N 1
ATOM 2392 C CA . LYS A 1 312 ? 140.763 164.651 132.485 1.00 94.75 339 LYS A CA 1
ATOM 2393 C C . LYS A 1 312 ? 140.133 163.381 131.920 1.00 94.75 339 LYS A C 1
ATOM 2394 O O . LYS A 1 312 ? 140.844 162.464 131.489 1.00 94.75 339 LYS A O 1
ATOM 2400 N N . LEU A 1 313 ? 138.799 163.319 131.901 1.00 95.66 340 LEU A N 1
ATOM 2401 C CA . LEU A 1 313 ? 138.110 162.138 131.390 1.00 95.66 340 LEU A CA 1
ATOM 2402 C C . LEU A 1 313 ? 138.331 161.971 129.890 1.00 95.66 340 LEU A C 1
ATOM 2403 O O . LEU A 1 313 ? 138.550 160.848 129.406 1.00 95.66 340 LEU A O 1
ATOM 2408 N N . VAL A 1 314 ? 138.293 163.078 129.139 1.00 96.41 341 VAL A N 1
ATOM 2409 C CA . VAL A 1 314 ? 138.530 162.998 127.698 1.00 96.41 341 VAL A CA 1
ATOM 2410 C C . VAL A 1 314 ? 139.955 162.527 127.414 1.00 96.41 341 VAL A C 1
ATOM 2411 O O . VAL A 1 314 ? 140.187 161.696 126.522 1.00 96.41 341 VAL A O 1
ATOM 2415 N N . ASN A 1 315 ? 140.929 163.036 128.176 1.00 95.56 342 ASN A N 1
ATOM 2416 C CA . ASN A 1 315 ? 142.317 162.621 127.992 1.00 95.56 342 ASN A CA 1
ATOM 2417 C C . ASN A 1 315 ? 142.505 161.148 128.334 1.00 95.56 342 ASN A C 1
ATOM 2418 O O . ASN A 1 315 ? 143.261 160.438 127.658 1.00 95.56 342 ASN A O 1
ATOM 2423 N N . TYR A 1 316 ? 141.819 160.675 129.377 1.00 94.65 343 TYR A N 1
ATOM 2424 C CA . TYR A 1 316 ? 141.844 159.258 129.728 1.00 94.65 343 TYR A CA 1
ATOM 2425 C C . TYR A 1 316 ? 141.323 158.384 128.590 1.00 94.65 343 TYR A C 1
ATOM 2426 O O . TYR A 1 316 ? 141.951 157.375 128.227 1.00 94.65 343 TYR A O 1
ATOM 2435 N N . CYS A 1 317 ? 140.189 158.768 128.001 1.00 95.09 344 CYS A N 1
ATOM 2436 C CA . CYS A 1 317 ? 139.616 157.978 126.913 1.00 95.09 344 CYS A CA 1
ATOM 2437 C C . CYS A 1 317 ? 140.520 157.990 125.677 1.00 95.09 344 CYS A C 1
ATOM 2438 O O . CYS A 1 317 ? 140.682 156.964 124.998 1.00 95.09 344 CYS A O 1
ATOM 2441 N N . ALA A 1 318 ? 141.127 159.142 125.376 1.00 96.11 345 ALA A N 1
ATOM 2442 C CA . ALA A 1 318 ? 142.051 159.218 124.246 1.00 96.11 345 ALA A CA 1
ATOM 2443 C C . ALA A 1 318 ? 143.302 158.373 124.480 1.00 96.11 345 ALA A C 1
ATOM 2444 O O . ALA A 1 318 ? 143.843 157.778 123.539 1.00 96.11 345 ALA A O 1
ATOM 2446 N N . THR A 1 319 ? 143.784 158.320 125.725 1.00 95.75 346 THR A N 1
ATOM 2447 C CA . THR A 1 319 ? 144.913 157.453 126.054 1.00 95.75 346 THR A CA 1
ATOM 2448 C C . THR A 1 319 ? 144.558 155.985 125.835 1.00 95.75 346 THR A C 1
ATOM 2449 O O . THR A 1 319 ? 145.374 155.205 125.318 1.00 95.75 346 THR A O 1
ATOM 2453 N N . ASP A 1 320 ? 143.333 155.597 126.209 1.00 95.66 347 ASP A N 1
ATOM 2454 C CA . ASP A 1 320 ? 142.866 154.240 125.922 1.00 95.66 347 ASP A CA 1
ATOM 2455 C C . ASP A 1 320 ? 142.865 153.958 124.421 1.00 95.66 347 ASP A C 1
ATOM 2456 O O . ASP A 1 320 ? 143.279 152.874 123.981 1.00 95.66 347 ASP A O 1
ATOM 2461 N N . VAL A 1 321 ? 142.408 154.929 123.623 1.00 97.06 348 VAL A N 1
ATOM 2462 C CA . VAL A 1 321 ? 142.394 154.775 122.165 1.00 97.06 348 VAL A CA 1
ATOM 2463 C C . VAL A 1 321 ? 143.811 154.570 121.628 1.00 97.06 348 VAL A C 1
ATOM 2464 O O . VAL A 1 321 ? 144.061 153.693 120.786 1.00 97.06 348 VAL A O 1
ATOM 2468 N N . THR A 1 322 ? 144.759 155.378 122.114 1.00 96.62 349 THR A N 1
ATOM 2469 C CA . THR A 1 322 ? 146.148 155.270 121.669 1.00 96.62 349 THR A CA 1
ATOM 2470 C C . THR A 1 322 ? 146.742 153.905 122.007 1.00 96.62 349 THR A C 1
ATOM 2471 O O . THR A 1 322 ? 147.422 153.284 121.173 1.00 96.62 349 THR A O 1
ATOM 2475 N N . ALA A 1 323 ? 146.482 153.417 123.225 1.00 96.72 350 ALA A N 1
ATOM 2476 C CA . ALA A 1 323 ? 146.987 152.104 123.619 1.00 96.72 350 ALA A CA 1
ATOM 2477 C C . ALA A 1 323 ? 146.399 150.999 122.748 1.00 96.72 350 ALA A C 1
ATOM 2478 O O . ALA A 1 323 ? 147.115 150.076 122.337 1.00 96.72 350 ALA A O 1
ATOM 2480 N N . THR A 1 324 ? 145.097 151.083 122.449 1.00 97.70 351 THR A N 1
ATOM 2481 C CA . THR A 1 324 ? 144.466 150.072 121.601 1.00 97.70 351 THR A CA 1
ATOM 2482 C C . THR A 1 324 ? 145.076 150.055 120.203 1.00 97.70 351 THR A C 1
ATOM 2483 O O . THR A 1 324 ? 145.327 148.979 119.638 1.00 97.70 351 THR A O 1
ATOM 2487 N N . SER A 1 325 ? 145.329 151.238 119.635 1.00 97.61 352 SER A N 1
ATOM 2488 C CA . SER A 1 325 ? 145.934 151.306 118.305 1.00 97.61 352 SER A CA 1
ATOM 2489 C C . SER A 1 325 ? 147.332 150.694 118.299 1.00 97.61 352 SER A C 1
ATOM 2490 O O . SER A 1 325 ? 147.687 149.924 117.390 1.00 97.61 352 SER A O 1
ATOM 2493 N N . GLN A 1 326 ? 148.139 151.017 119.317 1.00 97.36 353 GLN A N 1
ATOM 2494 C CA . GLN A 1 326 ? 149.493 150.469 119.368 1.00 97.36 353 GLN A CA 1
ATOM 2495 C C . GLN A 1 326 ? 149.495 148.960 119.584 1.00 97.36 353 GLN A C 1
ATOM 2496 O O . GLN A 1 326 ? 150.393 148.271 119.085 1.00 97.36 353 GLN A O 1
ATOM 2502 N N . VAL A 1 327 ? 148.517 148.424 120.320 1.00 97.59 354 VAL A N 1
ATOM 2503 C CA . VAL A 1 327 ? 148.437 146.972 120.470 1.00 97.59 354 VAL A CA 1
ATOM 2504 C C . VAL A 1 327 ? 148.044 146.310 119.151 1.00 97.59 354 VAL A C 1
ATOM 2505 O O . VAL A 1 327 ? 148.632 145.291 118.758 1.00 97.59 354 VAL A O 1
ATOM 2509 N N . PHE A 1 328 ? 147.061 146.882 118.443 1.00 97.95 355 PHE A N 1
ATOM 2510 C CA . PHE A 1 328 ? 146.596 146.281 117.192 1.00 97.95 355 PHE A CA 1
ATOM 2511 C C . PHE A 1 328 ? 147.708 146.241 116.149 1.00 97.95 355 PHE A C 1
ATOM 2512 O O . PHE A 1 328 ? 147.867 145.234 115.436 1.00 97.95 355 PHE A O 1
ATOM 2520 N N . ASP A 1 329 ? 148.495 147.323 116.056 1.00 97.36 356 ASP A N 1
ATOM 2521 C CA . ASP A 1 329 ? 149.570 147.395 115.067 1.00 97.36 356 ASP A CA 1
ATOM 2522 C C . ASP A 1 329 ? 150.635 146.320 115.255 1.00 97.36 356 ASP A C 1
ATOM 2523 O O . ASP A 1 329 ? 151.397 146.060 114.317 1.00 97.36 356 ASP A O 1
ATOM 2528 N N . LYS A 1 330 ? 150.710 145.695 116.427 1.00 95.53 357 LYS A N 1
ATOM 2529 C CA . LYS A 1 330 ? 151.610 144.574 116.664 1.00 95.53 357 LYS A CA 1
ATOM 2530 C C . LYS A 1 330 ? 150.911 143.225 116.562 1.00 95.53 357 LYS A C 1
ATOM 2531 O O . LYS A 1 330 ? 151.518 142.255 116.097 1.00 95.53 357 LYS A O 1
ATOM 2537 N N . ILE A 1 331 ? 149.647 143.139 116.988 1.00 95.85 358 ILE A N 1
ATOM 2538 C CA . ILE A 1 331 ? 148.957 141.849 117.000 1.00 95.85 358 ILE A CA 1
ATOM 2539 C C . ILE A 1 331 ? 148.618 141.379 115.587 1.00 95.85 358 ILE A C 1
ATOM 2540 O O . ILE A 1 331 ? 148.771 140.193 115.270 1.00 95.85 358 ILE A O 1
ATOM 2545 N N . PHE A 1 332 ? 148.158 142.288 114.719 1.00 97.65 359 PHE A N 1
ATOM 2546 C CA . PHE A 1 332 ? 147.514 141.858 113.472 1.00 97.65 359 PHE A CA 1
ATOM 2547 C C . PHE A 1 332 ? 148.387 141.028 112.514 1.00 97.65 359 PHE A C 1
ATOM 2548 O O . PHE A 1 332 ? 147.874 140.020 111.986 1.00 97.65 359 PHE A O 1
ATOM 2556 N N . PRO A 1 333 ? 149.656 141.375 112.225 1.00 97.26 360 PRO A N 1
ATOM 2557 C CA . PRO A 1 333 ? 150.444 140.520 111.312 1.00 97.26 360 PRO A CA 1
ATOM 2558 C C . PRO A 1 333 ? 150.650 139.094 111.804 1.00 97.26 360 PRO A C 1
ATOM 2559 O O . PRO A 1 333 ? 150.723 138.170 110.981 1.00 97.26 360 PRO A O 1
ATOM 2563 N N . VAL A 1 334 ? 150.750 138.883 113.118 1.00 96.22 361 VAL A N 1
ATOM 2564 C CA . VAL A 1 334 ? 150.888 137.527 113.643 1.00 96.22 361 VAL A CA 1
ATOM 2565 C C . VAL A 1 334 ? 149.647 136.704 113.325 1.00 96.22 361 VAL A C 1
ATOM 2566 O O . VAL A 1 334 ? 149.745 135.544 112.901 1.00 96.22 361 VAL A O 1
ATOM 2570 N N . PHE A 1 335 ? 148.461 137.295 113.508 1.00 97.15 362 PHE A N 1
ATOM 2571 C CA . PHE A 1 335 ? 147.227 136.596 113.165 1.00 97.15 362 PHE A CA 1
ATOM 2572 C C . PHE A 1 335 ? 147.165 136.292 111.676 1.00 97.15 362 PHE A C 1
ATOM 2573 O O . PHE A 1 335 ? 146.692 135.221 111.278 1.00 97.15 362 PHE A O 1
ATOM 2581 N N . LEU A 1 336 ? 147.622 137.226 110.834 1.00 96.67 363 LEU A N 1
ATOM 2582 C CA . LEU A 1 336 ? 147.694 136.912 109.408 1.00 96.67 363 LEU A CA 1
ATOM 2583 C C . LEU A 1 336 ? 148.658 135.765 109.128 1.00 96.67 363 LEU A C 1
ATOM 2584 O O . LEU A 1 336 ? 148.453 135.000 108.180 1.00 96.67 363 LEU A O 1
ATOM 2589 N N . LYS A 1 337 ? 149.715 135.637 109.933 1.00 95.55 364 LYS A N 1
ATOM 2590 C CA . LYS A 1 337 ? 150.687 134.572 109.711 1.00 95.55 364 LYS A CA 1
ATOM 2591 C C . LYS A 1 337 ? 150.135 133.203 110.104 1.00 95.55 364 LYS A C 1
ATOM 2592 O O . LYS A 1 337 ? 150.336 132.222 109.379 1.00 95.55 364 LYS A O 1
ATOM 2598 N N . LYS A 1 338 ? 149.447 133.109 111.248 1.00 95.21 365 LYS A N 1
ATOM 2599 C CA . LYS A 1 338 ? 148.954 131.803 111.692 1.00 95.21 365 LYS A CA 1
ATOM 2600 C C . LYS A 1 338 ? 147.811 131.290 110.820 1.00 95.21 365 LYS A C 1
ATOM 2601 O O . LYS A 1 338 ? 147.749 130.093 110.517 1.00 95.21 365 LYS A O 1
ATOM 2607 N N . CYS A 1 339 ? 146.893 132.167 110.410 1.00 96.33 366 CYS A N 1
ATOM 2608 C CA . CYS A 1 339 ? 145.723 131.773 109.624 1.00 96.33 366 CYS A CA 1
ATOM 2609 C C . CYS A 1 339 ? 145.771 132.473 108.272 1.00 96.33 366 CYS A C 1
ATOM 2610 O O . CYS A 1 339 ? 145.290 133.608 108.132 1.00 96.33 366 CYS A O 1
ATOM 2613 N N . PRO A 1 340 ? 146.332 131.833 107.247 1.00 95.04 367 PRO A N 1
ATOM 2614 C CA . PRO A 1 340 ? 146.481 132.478 105.938 1.00 95.04 367 PRO A CA 1
ATOM 2615 C C . PRO A 1 340 ? 145.363 132.214 104.939 1.00 95.04 367 PRO A C 1
ATOM 2616 O O . PRO A 1 340 ? 145.481 132.656 103.791 1.00 95.04 367 PRO A O 1
ATOM 2620 N N . HIS A 1 341 ? 144.297 131.515 105.324 1.00 96.73 368 HIS A N 1
ATOM 2621 C CA . HIS A 1 341 ? 143.267 131.245 104.326 1.00 96.73 368 HIS A CA 1
ATOM 2622 C C . HIS A 1 341 ? 142.195 132.335 104.355 1.00 96.73 368 HIS A C 1
ATOM 2623 O O . HIS A 1 341 ? 141.797 132.783 105.434 1.00 96.73 368 HIS A O 1
ATOM 2630 N N . PRO A 1 342 ? 141.734 132.785 103.183 1.00 96.53 369 PRO A N 1
ATOM 2631 C CA . PRO A 1 342 ? 140.723 133.860 103.143 1.00 96.53 369 PRO A CA 1
ATOM 2632 C C . PRO A 1 342 ? 139.385 133.489 103.767 1.00 96.53 369 PRO A C 1
ATOM 2633 O O . PRO A 1 342 ? 138.644 134.390 104.189 1.00 96.53 369 PRO A O 1
ATOM 2637 N N . VAL A 1 343 ? 139.052 132.197 103.831 1.00 97.49 370 VAL A N 1
ATOM 2638 C CA . VAL A 1 343 ? 137.775 131.772 104.397 1.00 97.49 370 VAL A CA 1
ATOM 2639 C C . VAL A 1 343 ? 137.706 132.099 105.885 1.00 97.49 370 VAL A C 1
ATOM 2640 O O . VAL A 1 343 ? 136.632 132.420 106.405 1.00 97.49 370 VAL A O 1
ATOM 2644 N N . SER A 1 344 ? 138.841 132.043 106.589 1.00 96.64 371 SER A N 1
ATOM 2645 C CA . SER A 1 344 ? 138.863 132.412 108.002 1.00 96.64 371 SER A CA 1
ATOM 2646 C C . SER A 1 344 ? 138.491 133.879 108.196 1.00 96.64 371 SER A C 1
ATOM 2647 O O . SER A 1 344 ? 137.681 134.218 109.069 1.00 96.64 371 SER A O 1
ATOM 2650 N N . PHE A 1 345 ? 139.063 134.763 107.374 1.00 97.50 372 PHE A N 1
ATOM 2651 C CA . PHE A 1 345 ? 138.744 136.186 107.456 1.00 97.50 372 PHE A CA 1
ATOM 2652 C C . PHE A 1 345 ? 137.289 136.447 107.079 1.00 97.50 372 PHE A C 1
ATOM 2653 O O . PHE A 1 345 ? 136.610 137.262 107.720 1.00 97.50 372 PHE A O 1
ATOM 2661 N N . ALA A 1 346 ? 136.790 135.753 106.050 1.00 96.60 373 ALA A N 1
ATOM 2662 C CA . ALA A 1 346 ? 135.396 135.921 105.648 1.00 96.60 373 ALA A CA 1
ATOM 2663 C C . ALA A 1 346 ? 134.436 135.462 106.743 1.00 96.60 373 ALA A C 1
ATOM 2664 O O . ALA A 1 346 ? 133.426 136.122 107.009 1.00 96.60 373 ALA A O 1
ATOM 2666 N N . GLY A 1 347 ? 134.738 134.335 107.391 1.00 95.86 374 GLY A N 1
ATOM 2667 C CA . GLY A 1 347 ? 133.900 133.871 108.486 1.00 95.86 374 GLY A CA 1
ATOM 2668 C C . GLY A 1 347 ? 133.957 134.785 109.696 1.00 95.86 374 GLY A C 1
ATOM 2669 O O . GLY A 1 347 ? 132.948 134.986 110.380 1.00 95.86 374 GLY A O 1
ATOM 2670 N N . LEU A 1 348 ? 135.138 135.344 109.979 1.00 95.90 375 LEU A N 1
ATOM 2671 C CA . LEU A 1 348 ? 135.258 136.326 111.053 1.00 95.90 375 LEU A CA 1
ATOM 2672 C C . LEU A 1 348 ? 134.404 137.554 110.771 1.00 95.90 375 LEU A C 1
ATOM 2673 O O . LEU A 1 348 ? 133.770 138.100 111.681 1.00 95.90 375 LEU A O 1
ATOM 2678 N N . LYS A 1 349 ? 134.385 138.011 109.516 1.00 95.70 376 LYS A N 1
ATOM 2679 C CA . LYS A 1 349 ? 133.517 139.129 109.157 1.00 95.70 376 LYS A CA 1
ATOM 2680 C C . LYS A 1 349 ? 132.043 138.751 109.265 1.00 95.70 376 LYS A C 1
ATOM 2681 O O . LYS A 1 349 ? 131.219 139.564 109.701 1.00 95.70 376 LYS A O 1
ATOM 2687 N N . SER A 1 350 ? 131.690 137.527 108.863 1.00 94.43 377 SER A N 1
ATOM 2688 C CA . SER A 1 350 ? 130.288 137.116 108.862 1.00 94.43 377 SER A CA 1
ATOM 2689 C C . SER A 1 350 ? 129.738 136.968 110.277 1.00 94.43 377 SER A C 1
ATOM 2690 O O . SER A 1 350 ? 128.577 137.307 110.533 1.00 94.43 377 SER A O 1
ATOM 2693 N N . LEU A 1 351 ? 130.547 136.464 111.207 1.00 94.16 378 LEU A N 1
ATOM 2694 C CA . LEU A 1 351 ? 130.063 136.210 112.560 1.00 94.16 378 LEU A CA 1
ATOM 2695 C C . LEU A 1 351 ? 130.028 137.457 113.437 1.00 94.16 378 LEU A C 1
ATOM 2696 O O . LEU A 1 351 ? 129.598 137.364 114.592 1.00 94.16 378 LEU A O 1
ATOM 2701 N N . SER A 1 352 ? 130.457 138.610 112.931 1.00 93.30 379 SER A N 1
ATOM 2702 C CA . SER A 1 352 ? 130.531 139.831 113.721 1.00 93.30 379 SER A CA 1
ATOM 2703 C C . SER A 1 352 ? 129.294 140.713 113.583 1.00 93.30 379 SER A C 1
ATOM 2704 O O . SER A 1 352 ? 129.301 141.844 114.079 1.00 93.30 379 SER A O 1
ATOM 2707 N N . LYS A 1 353 ? 128.241 140.232 112.923 1.00 93.11 380 LYS A N 1
ATOM 2708 C CA . LYS A 1 353 ? 127.022 141.018 112.723 1.00 93.11 380 LYS A CA 1
ATOM 2709 C C . LYS A 1 353 ? 125.806 140.121 112.950 1.00 93.11 380 LYS A C 1
ATOM 2710 O O . LYS A 1 353 ? 125.495 139.253 112.128 1.00 93.11 380 LYS A O 1
ATOM 2716 N N . CYS A 1 354 ? 125.129 140.323 114.079 1.00 95.63 381 CYS A N 1
ATOM 2717 C CA . CYS A 1 354 ? 123.942 139.557 114.429 1.00 95.63 381 CYS A CA 1
ATOM 2718 C C . CYS A 1 354 ? 122.888 140.499 114.997 1.00 95.63 381 CYS A C 1
ATOM 2719 O O . CYS A 1 354 ? 123.199 141.589 115.483 1.00 95.63 381 CYS A O 1
ATOM 2722 N N . ILE A 1 355 ? 121.632 140.064 114.931 1.00 95.43 382 ILE A N 1
ATOM 2723 C CA . ILE A 1 355 ? 120.501 140.892 115.341 1.00 95.43 382 ILE A CA 1
ATOM 2724 C C . ILE A 1 355 ? 119.417 139.986 115.915 1.00 95.43 382 ILE A C 1
ATOM 2725 O O . ILE A 1 355 ? 119.228 138.857 115.454 1.00 95.43 382 ILE A O 1
ATOM 2730 N N . LEU A 1 356 ? 118.724 140.469 116.946 1.00 96.42 383 LEU A N 1
ATOM 2731 C CA . LEU A 1 356 ? 117.646 139.712 117.585 1.00 96.42 383 LEU A CA 1
ATOM 2732 C C . LEU A 1 356 ? 116.373 140.548 117.644 1.00 96.42 383 LEU A C 1
ATOM 2733 O O . LEU A 1 356 ? 116.263 141.454 118.488 1.00 96.42 383 LEU A O 1
ATOM 2738 N N . PRO A 1 357 ? 115.394 140.289 116.774 1.00 95.46 384 PRO A N 1
ATOM 2739 C CA . PRO A 1 357 ? 114.118 141.019 116.852 1.00 95.46 384 PRO A CA 1
ATOM 2740 C C . PRO A 1 357 ? 113.194 140.435 117.918 1.00 95.46 384 PRO A C 1
ATOM 2741 O O . PRO A 1 357 ? 112.957 139.226 117.963 1.00 95.46 384 PRO A O 1
ATOM 2745 N N . THR A 1 358 ? 112.684 141.306 118.791 1.00 95.08 385 THR A N 1
ATOM 2746 C CA . THR A 1 358 ? 111.811 140.919 119.901 1.00 95.08 385 THR A CA 1
ATOM 2747 C C . THR A 1 358 ? 110.676 141.935 120.011 1.00 95.08 385 THR A C 1
ATOM 2748 O O . THR A 1 358 ? 110.526 142.831 119.173 1.00 95.08 385 THR A O 1
ATOM 2752 N N . LYS A 1 359 ? 109.876 141.789 121.070 1.00 92.76 386 LYS A N 1
ATOM 2753 C CA . LYS A 1 359 ? 108.808 142.718 121.417 1.00 92.76 386 LYS A CA 1
ATOM 2754 C C . LYS A 1 359 ? 108.940 143.093 122.888 1.00 92.76 386 LYS A C 1
ATOM 2755 O O . LYS A 1 359 ? 109.455 142.316 123.697 1.00 92.76 386 LYS A O 1
ATOM 2761 N N . LEU A 1 360 ? 108.468 144.294 123.230 1.00 92.15 387 LEU A N 1
ATOM 2762 C CA . LEU A 1 360 ? 108.789 144.890 124.526 1.00 92.15 387 LEU A CA 1
ATOM 2763 C C . LEU A 1 360 ? 107.849 144.417 125.6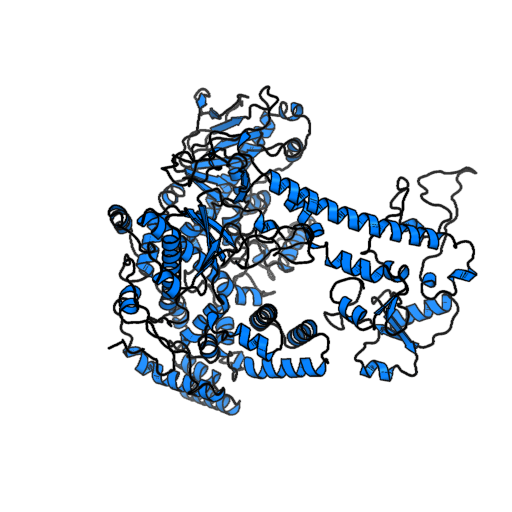34 1.00 92.15 387 LEU A C 1
ATOM 2764 O O . LEU A 1 360 ? 108.304 143.971 126.699 1.00 92.15 387 LEU A O 1
ATOM 2769 N N . ASN A 1 361 ? 106.536 144.522 125.404 1.00 93.08 388 ASN A N 1
ATOM 2770 C CA . ASN A 1 361 ? 105.557 144.214 126.445 1.00 93.08 388 ASN A CA 1
ATOM 2771 C C . ASN A 1 361 ? 105.597 142.741 126.835 1.00 93.08 388 ASN A C 1
ATOM 2772 O O . ASN A 1 361 ? 105.467 142.401 128.019 1.00 93.08 388 ASN A O 1
ATOM 2777 N N . ASP A 1 362 ? 105.771 141.856 125.850 1.00 92.46 389 ASP A N 1
ATOM 2778 C CA . ASP A 1 362 ? 105.889 140.430 126.134 1.00 92.46 389 ASP A CA 1
ATOM 2779 C C . ASP A 1 362 ? 107.118 140.144 126.987 1.00 92.46 389 ASP A C 1
ATOM 2780 O O . ASP A 1 362 ? 107.067 139.324 127.913 1.00 92.46 389 ASP A O 1
ATOM 2785 N N . TRP A 1 363 ? 108.229 140.821 126.686 1.00 95.05 390 TRP A N 1
ATOM 2786 C CA . TRP A 1 363 ? 109.456 140.665 127.460 1.00 95.05 390 TRP A CA 1
ATOM 2787 C C . TRP A 1 363 ? 109.253 141.102 128.908 1.00 95.05 390 TRP A C 1
ATOM 2788 O O . TRP A 1 363 ? 109.670 140.402 129.845 1.00 95.05 390 TRP A O 1
ATOM 2799 N N . ASN A 1 364 ? 108.579 142.240 129.110 1.00 95.16 391 ASN A N 1
ATOM 2800 C CA . ASN A 1 364 ? 108.313 142.714 130.467 1.00 95.16 391 ASN A CA 1
ATOM 2801 C C . ASN A 1 364 ? 107.403 141.756 131.233 1.00 95.16 391 ASN A C 1
ATOM 2802 O O . ASN A 1 364 ? 107.641 141.475 132.416 1.00 95.16 391 ASN A O 1
ATOM 2807 N N . ASP A 1 365 ? 106.356 141.245 130.575 1.00 94.32 392 ASP A N 1
ATOM 2808 C CA . ASP A 1 365 ? 105.442 140.316 131.236 1.00 94.32 392 ASP A CA 1
ATOM 2809 C C . ASP A 1 365 ? 106.145 139.018 131.618 1.00 94.32 392 ASP A C 1
ATOM 2810 O O . ASP A 1 365 ? 105.923 138.475 132.712 1.00 94.32 392 ASP A O 1
ATOM 2815 N N . TYR A 1 366 ? 106.996 138.506 130.723 1.00 95.07 393 TYR A N 1
ATOM 2816 C CA . TYR A 1 366 ? 107.761 137.297 131.007 1.00 95.07 393 TYR A CA 1
ATOM 2817 C C . TYR A 1 366 ? 108.682 137.497 132.206 1.00 95.07 393 TYR A C 1
ATOM 2818 O O . TYR A 1 366 ? 108.743 136.641 133.103 1.00 95.07 393 TYR A O 1
ATOM 2827 N N . LEU A 1 367 ? 109.372 138.643 132.256 1.00 95.47 394 LEU A N 1
ATOM 2828 C CA . LEU A 1 367 ? 110.238 138.945 133.394 1.00 95.47 394 LEU A CA 1
ATOM 2829 C C . LEU A 1 367 ? 109.446 139.011 134.697 1.00 95.47 394 LEU A C 1
ATOM 2830 O O . LEU A 1 367 ? 109.870 138.453 135.724 1.00 95.47 394 LEU A O 1
ATOM 2835 N N . ASN A 1 368 ? 108.285 139.675 134.666 1.00 95.75 395 ASN A N 1
ATOM 2836 C CA . ASN A 1 368 ? 107.481 139.840 135.874 1.00 95.75 395 ASN A CA 1
ATOM 2837 C C . ASN A 1 368 ? 107.000 138.498 136.413 1.00 95.75 395 ASN A C 1
ATOM 2838 O O . ASN A 1 368 ? 107.108 138.226 137.616 1.00 95.75 395 ASN A O 1
ATOM 2843 N N . SER A 1 369 ? 106.477 137.638 135.531 1.00 93.31 396 SER A N 1
ATOM 2844 C CA . SER A 1 369 ? 105.991 136.332 135.975 1.00 93.31 396 SER A CA 1
ATOM 2845 C C . SER A 1 369 ? 107.126 135.472 136.524 1.00 93.31 396 SER A C 1
ATOM 2846 O O . SER A 1 369 ? 106.975 134.815 137.572 1.00 93.31 396 SER A O 1
ATOM 2849 N N . SER A 1 370 ? 108.277 135.481 135.834 1.00 94.50 397 SER A N 1
ATOM 2850 C CA . SER A 1 370 ? 109.405 134.658 136.255 1.00 94.50 397 SER A CA 1
ATOM 2851 C C . SER A 1 370 ? 109.920 135.072 137.628 1.00 94.50 397 SER A C 1
ATOM 2852 O O . SER A 1 370 ? 110.289 134.216 138.440 1.00 94.50 397 SER A O 1
ATOM 2855 N N . GLU A 1 371 ? 109.953 136.377 137.911 1.00 95.41 398 GLU A N 1
ATOM 2856 C CA . GLU A 1 371 ? 110.388 136.801 139.241 1.00 95.41 398 GLU A CA 1
ATOM 2857 C C . GLU A 1 371 ? 109.331 136.502 140.304 1.00 95.41 398 GLU A C 1
ATOM 2858 O O . GLU A 1 371 ? 109.668 136.083 141.427 1.00 95.41 398 GLU A O 1
ATOM 2864 N N . SER A 1 372 ? 108.052 136.711 139.967 1.00 95.42 399 SER A N 1
ATOM 2865 C CA . SER A 1 372 ? 106.984 136.593 140.955 1.00 95.42 399 SER A CA 1
ATOM 2866 C C . SER A 1 372 ? 106.869 135.171 141.492 1.00 95.42 399 SER A C 1
ATOM 2867 O O . SER A 1 372 ? 106.774 134.966 142.711 1.00 95.42 399 SER A O 1
ATOM 2870 N N . LEU A 1 373 ? 106.887 134.173 140.597 1.00 92.84 400 LEU A N 1
ATOM 2871 C CA . LEU A 1 373 ? 106.744 132.788 141.056 1.00 92.84 400 LEU A CA 1
ATOM 2872 C C . LEU A 1 373 ? 107.905 132.371 141.959 1.00 92.84 400 LEU A C 1
ATOM 2873 O O . LEU A 1 373 ? 107.702 131.713 142.994 1.00 92.84 400 LEU A O 1
ATOM 2878 N N . TYR A 1 374 ? 109.125 132.766 141.585 1.00 92.58 401 TYR A N 1
ATOM 2879 C CA . TYR A 1 374 ? 110.318 132.412 142.346 1.00 92.58 401 TYR A CA 1
ATOM 2880 C C . TYR A 1 374 ? 110.263 132.976 143.762 1.00 92.58 401 TYR A C 1
ATOM 2881 O O . TYR A 1 374 ? 110.475 132.246 144.745 1.00 92.58 401 TYR A O 1
ATOM 2890 N N . GLN A 1 375 ? 109.962 134.275 143.891 1.00 93.35 402 GLN A N 1
ATOM 2891 C CA . GLN A 1 375 ? 109.902 134.859 145.231 1.00 93.35 402 GLN A CA 1
ATOM 2892 C C . GLN A 1 375 ? 108.748 134.281 146.046 1.00 93.35 402 GLN A C 1
ATOM 2893 O O . GLN A 1 375 ? 108.886 134.073 147.263 1.00 93.35 402 GLN A O 1
ATOM 2899 N N . GLN A 1 376 ? 107.615 133.991 145.389 1.00 92.71 403 GLN A N 1
ATOM 2900 C CA . GLN A 1 376 ? 106.470 133.422 146.094 1.00 92.71 403 GLN A CA 1
ATOM 2901 C C . GLN A 1 376 ? 106.804 132.068 146.707 1.00 92.71 403 GLN A C 1
ATOM 2902 O O . GLN A 1 376 ? 106.382 131.769 147.830 1.00 92.71 403 GLN A O 1
ATOM 2908 N N . SER A 1 377 ? 107.551 131.229 145.985 1.00 89.99 404 SER A N 1
ATOM 2909 C CA . SER A 1 377 ? 107.952 129.947 146.566 1.00 89.99 404 SER A CA 1
ATOM 2910 C C . SER A 1 377 ? 108.983 130.128 147.681 1.00 89.99 404 SER A C 1
ATOM 2911 O O . SER A 1 377 ? 108.879 129.498 148.752 1.00 89.99 404 SER A O 1
ATOM 2914 N N . LYS A 1 378 ? 109.982 130.989 147.446 1.00 88.40 405 LYS A N 1
ATOM 2915 C CA . LYS A 1 378 ? 111.122 131.079 148.356 1.00 88.40 405 LYS A CA 1
ATOM 2916 C C . LYS A 1 378 ? 110.712 131.619 149.724 1.00 88.40 405 LYS A C 1
ATOM 2917 O O . LYS A 1 378 ? 111.075 131.045 150.764 1.00 88.40 405 LYS A O 1
ATOM 2923 N N . VAL A 1 379 ? 109.941 132.714 149.744 1.00 90.35 406 VAL A N 1
ATOM 2924 C CA . VAL A 1 379 ? 109.524 133.304 151.017 1.00 90.35 406 VAL A CA 1
ATOM 2925 C C . VAL A 1 379 ? 108.645 132.329 151.794 1.00 90.35 406 VAL A C 1
ATOM 2926 O O . VAL A 1 379 ? 108.756 132.205 153.025 1.00 90.35 406 VAL A O 1
ATOM 2930 N N . GLN A 1 380 ? 107.779 131.606 151.078 1.00 89.94 407 GLN A N 1
ATOM 2931 C CA . GLN A 1 380 ? 106.865 130.665 151.715 1.00 89.94 407 GLN A CA 1
ATOM 2932 C C . GLN A 1 380 ? 107.615 129.544 152.423 1.00 89.94 407 GLN A C 1
ATOM 2933 O O . GLN A 1 380 ? 107.248 129.158 153.539 1.00 89.94 407 GLN A O 1
ATOM 2939 N N . ILE A 1 381 ? 108.664 129.000 151.797 1.00 88.05 408 ILE A N 1
ATOM 2940 C CA . ILE A 1 381 ? 109.396 127.935 152.491 1.00 88.05 408 ILE A CA 1
ATOM 2941 C C . ILE A 1 381 ? 110.243 128.502 153.639 1.00 88.05 408 ILE A C 1
ATOM 2942 O O . ILE A 1 381 ? 110.344 127.887 154.720 1.00 88.05 408 ILE A O 1
ATOM 2947 N N . GLU A 1 382 ? 110.832 129.693 153.450 1.00 88.63 409 GLU A N 1
ATOM 2948 C CA . GLU A 1 382 ? 111.726 130.219 154.478 1.00 88.63 409 GLU A CA 1
ATOM 2949 C C . GLU A 1 382 ? 110.975 130.608 155.744 1.00 88.63 409 GLU A C 1
ATOM 2950 O O . GLU A 1 382 ? 111.531 130.494 156.846 1.00 88.63 409 GLU A O 1
ATOM 2956 N N . SER A 1 383 ? 109.718 131.047 155.615 1.00 90.19 410 SER A N 1
ATOM 2957 C CA . SER A 1 383 ? 108.932 131.374 156.803 1.00 90.19 410 SER A CA 1
ATOM 2958 C C . SER A 1 383 ? 108.746 130.156 157.704 1.00 90.19 410 SER A C 1
ATOM 2959 O O . SER A 1 383 ? 108.900 130.248 158.929 1.00 90.19 410 SER A O 1
ATOM 2962 N N . LYS A 1 384 ? 108.446 128.997 157.112 1.00 89.77 411 LYS A N 1
ATOM 2963 C CA . LYS A 1 384 ? 108.251 127.790 157.908 1.00 89.77 411 LYS A CA 1
ATOM 2964 C C . LYS A 1 384 ? 109.558 127.305 158.524 1.00 89.77 411 LYS A C 1
ATOM 2965 O O . LYS A 1 384 ? 109.566 126.822 159.666 1.00 89.77 411 LYS A O 1
ATOM 2971 N N . ILE A 1 385 ? 110.676 127.421 157.793 1.00 90.38 412 ILE A N 1
ATOM 2972 C CA . ILE A 1 385 ? 111.954 127.029 158.399 1.00 90.38 412 ILE A CA 1
ATOM 2973 C C . ILE A 1 385 ? 112.290 127.918 159.597 1.00 90.38 412 ILE A C 1
ATOM 2974 O O . ILE A 1 385 ? 112.741 127.428 160.647 1.00 90.38 412 ILE A O 1
ATOM 2979 N N . VAL A 1 386 ? 112.068 129.231 159.469 1.00 90.19 413 VAL A N 1
ATOM 2980 C CA . VAL A 1 386 ? 112.319 130.141 160.588 1.00 90.19 413 VAL A CA 1
ATOM 2981 C C . VAL A 1 386 ? 111.401 129.819 161.764 1.00 90.19 413 VAL A C 1
ATOM 2982 O O . VAL A 1 386 ? 111.816 129.880 162.930 1.00 90.19 413 VAL A O 1
ATOM 2986 N N . GLN A 1 387 ? 110.145 129.455 161.479 1.00 90.28 414 GLN A N 1
ATOM 2987 C CA . GLN A 1 387 ? 109.222 129.082 162.550 1.00 90.28 414 GLN A CA 1
ATOM 2988 C C . GLN A 1 387 ? 109.705 127.844 163.300 1.00 90.28 414 GLN A C 1
ATOM 2989 O O . GLN A 1 387 ? 109.640 127.794 164.537 1.00 90.28 414 GLN A O 1
ATOM 2995 N N . ILE A 1 388 ? 110.197 126.836 162.570 1.00 90.35 415 ILE A N 1
ATOM 2996 C CA . ILE A 1 388 ? 110.717 125.632 163.222 1.00 90.35 415 ILE A CA 1
ATOM 2997 C C . ILE A 1 388 ? 111.923 125.966 164.094 1.00 90.35 415 ILE A C 1
ATOM 2998 O O . ILE A 1 388 ? 112.048 125.469 165.223 1.00 90.35 415 ILE A O 1
ATOM 3003 N N . ILE A 1 389 ? 112.826 126.814 163.587 1.00 90.56 416 ILE A N 1
ATOM 3004 C CA . ILE A 1 389 ? 113.991 127.216 164.378 1.00 90.56 416 ILE A CA 1
ATOM 3005 C C . ILE A 1 389 ? 113.555 127.934 165.652 1.00 90.56 416 ILE A C 1
ATOM 3006 O O . ILE A 1 389 ? 114.109 127.702 166.738 1.00 90.56 416 ILE A O 1
ATOM 3011 N N . LYS A 1 390 ? 112.549 128.807 165.541 1.00 89.56 417 LYS A N 1
ATOM 3012 C CA . LYS A 1 390 ? 112.056 129.538 166.705 1.00 89.56 417 LYS A CA 1
ATOM 3013 C C . LYS A 1 390 ? 111.451 128.599 167.743 1.00 89.56 417 LYS A C 1
ATOM 3014 O O . LYS A 1 390 ? 111.653 128.787 168.949 1.00 89.56 417 LYS A O 1
ATOM 3020 N N . ASP A 1 391 ? 110.695 127.589 167.299 1.00 89.47 418 ASP A N 1
ATOM 3021 C CA . ASP A 1 391 ? 110.137 126.628 168.251 1.00 89.47 418 ASP A CA 1
ATOM 3022 C C . ASP A 1 391 ? 111.226 125.792 168.915 1.00 89.47 418 ASP A C 1
ATOM 3023 O O . ASP A 1 391 ? 111.125 125.473 170.106 1.00 89.47 418 ASP A O 1
ATOM 3028 N N . ILE A 1 392 ? 112.267 125.417 168.167 1.00 90.57 419 ILE A N 1
ATOM 3029 C CA . ILE A 1 392 ? 113.327 124.594 168.751 1.00 90.57 419 ILE A CA 1
ATOM 3030 C C . ILE A 1 392 ? 114.136 125.389 169.773 1.00 90.57 419 ILE A C 1
ATOM 3031 O O . ILE A 1 392 ? 114.479 124.875 170.845 1.00 90.57 419 ILE A O 1
ATOM 3036 N N . ALA A 1 393 ? 114.427 126.659 169.480 1.00 89.42 420 ALA A N 1
ATOM 3037 C CA . ALA A 1 393 ? 115.352 127.422 170.317 1.00 89.42 420 ALA A CA 1
ATOM 3038 C C . ALA A 1 393 ? 114.770 127.851 171.665 1.00 89.42 420 ALA A C 1
ATOM 3039 O O . ALA A 1 393 ? 115.452 128.579 172.395 1.00 89.42 420 ALA A O 1
ATOM 3041 N N . LEU A 1 394 ? 113.556 127.434 172.023 1.00 88.72 421 LEU A N 1
ATOM 3042 C CA . LEU A 1 394 ? 112.914 127.895 173.248 1.00 88.72 421 LEU A CA 1
ATOM 3043 C C . LEU A 1 394 ? 113.149 126.971 174.443 1.00 88.72 421 LEU A C 1
ATOM 3044 O O . LEU A 1 394 ? 112.877 127.370 175.580 1.00 88.72 421 LEU A O 1
ATOM 3049 N N . LEU A 1 395 ? 113.689 125.772 174.227 1.00 87.43 422 LEU A N 1
ATOM 3050 C CA . LEU A 1 395 ? 113.794 124.756 175.268 1.00 87.43 422 LEU A CA 1
ATOM 3051 C C . LEU A 1 395 ? 115.173 124.709 175.924 1.00 87.43 422 LEU A C 1
ATOM 3052 O O . LEU A 1 395 ? 115.539 123.684 176.510 1.00 87.43 422 LEU A O 1
ATOM 3057 N N . LYS A 1 396 ? 115.928 125.810 175.874 1.00 82.68 423 LYS A N 1
ATOM 3058 C CA . LYS A 1 396 ? 117.289 125.816 176.404 1.00 82.68 423 LYS A CA 1
ATOM 3059 C C . LYS A 1 396 ? 117.340 125.691 177.922 1.00 82.68 423 LYS A C 1
ATOM 3060 O O . LYS A 1 396 ? 118.388 125.318 178.461 1.00 82.68 423 LYS A O 1
ATOM 3066 N N . ASP A 1 397 ? 116.247 125.992 178.625 1.00 84.40 424 ASP A N 1
ATOM 3067 C CA . ASP A 1 397 ? 116.262 125.982 180.083 1.00 84.40 424 ASP A CA 1
ATOM 3068 C C . ASP A 1 397 ? 116.178 124.585 180.686 1.00 84.40 424 ASP A C 1
ATOM 3069 O O . ASP A 1 397 ? 116.433 124.437 181.886 1.00 84.40 424 ASP A O 1
ATOM 3074 N N . LYS A 1 398 ? 115.824 123.563 179.906 1.00 86.85 425 LYS A N 1
ATOM 3075 C CA . LYS A 1 398 ? 115.783 122.194 180.413 1.00 86.85 425 LYS A CA 1
ATOM 3076 C C . LYS A 1 398 ? 116.901 121.380 179.778 1.00 86.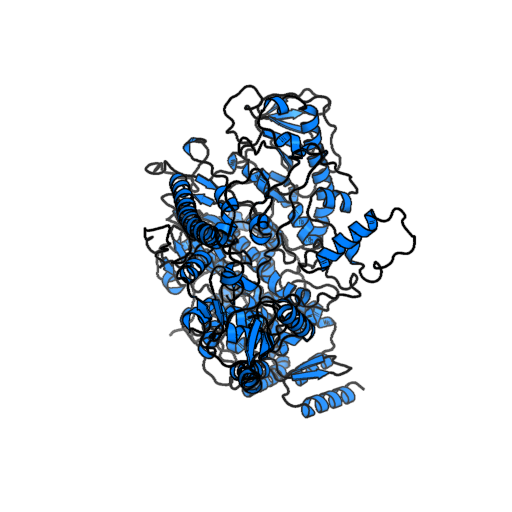85 425 LYS A C 1
ATOM 3077 O O . LYS A 1 398 ? 116.769 120.938 178.626 1.00 86.85 425 LYS A O 1
ATOM 3083 N N . PRO A 1 399 ? 118.020 121.157 180.476 1.00 82.18 426 PRO A N 1
ATOM 3084 C CA . PRO A 1 399 ? 119.094 120.335 179.896 1.00 82.18 426 PRO A CA 1
ATOM 3085 C C . PRO A 1 399 ? 118.718 118.875 179.713 1.00 82.18 426 PRO A C 1
ATOM 3086 O O . PRO A 1 399 ? 119.306 118.208 178.854 1.00 82.18 426 PRO A O 1
ATOM 3090 N N . ASP A 1 400 ? 117.760 118.360 180.486 1.00 82.93 427 ASP A N 1
ATOM 3091 C CA . ASP A 1 400 ? 117.445 116.936 180.430 1.00 82.93 427 ASP A CA 1
ATOM 3092 C C . ASP A 1 400 ? 116.683 116.564 179.164 1.00 82.93 427 ASP A C 1
ATOM 3093 O O . ASP A 1 400 ? 116.819 115.438 178.673 1.00 82.93 427 ASP A O 1
ATOM 3098 N N . PHE A 1 401 ? 115.874 117.482 178.630 1.00 83.42 428 PHE A N 1
ATOM 3099 C CA . PHE A 1 401 ? 115.007 117.135 177.508 1.00 83.42 428 PHE A CA 1
ATOM 3100 C C . PHE A 1 401 ? 115.798 116.957 176.216 1.00 83.42 428 PHE A C 1
ATOM 3101 O O . PHE A 1 401 ? 115.523 116.035 175.439 1.00 83.42 428 PHE A O 1
ATOM 3109 N N . TYR A 1 402 ? 116.778 117.823 175.964 1.00 83.31 429 TYR A N 1
ATOM 3110 C CA . TYR A 1 402 ? 117.509 117.786 174.704 1.00 83.31 429 TYR A CA 1
ATOM 3111 C C . TYR A 1 402 ? 118.768 116.929 174.754 1.00 83.31 429 TYR A C 1
ATOM 3112 O O . TYR A 1 402 ? 119.342 116.645 173.698 1.00 83.31 429 TYR A O 1
ATOM 3121 N N . LEU A 1 403 ? 119.212 116.510 175.939 1.00 83.79 430 LEU A N 1
ATOM 3122 C CA . LEU A 1 403 ? 120.407 115.682 176.032 1.00 83.79 430 LEU A CA 1
ATOM 3123 C C . LEU A 1 403 ? 120.146 114.221 175.696 1.00 83.79 430 LEU A C 1
ATOM 3124 O O . LEU A 1 403 ? 121.105 113.457 175.546 1.00 83.79 430 LEU A O 1
ATOM 3129 N N . LYS A 1 404 ? 118.882 113.815 175.575 1.00 82.61 431 LYS A N 1
ATOM 3130 C CA . LYS A 1 404 ? 118.543 112.451 175.198 1.00 82.61 431 LYS A CA 1
ATOM 3131 C C . LYS A 1 404 ? 118.192 112.307 173.724 1.00 82.61 431 LYS A C 1
ATOM 3132 O O . LYS A 1 404 ? 118.174 111.181 173.216 1.00 82.61 431 LYS A O 1
ATOM 3138 N N . ASP A 1 405 ? 117.911 113.408 173.036 1.00 86.88 432 ASP A N 1
ATOM 3139 C CA . ASP A 1 405 ? 117.559 113.343 171.623 1.00 86.88 432 ASP A CA 1
ATOM 3140 C C . ASP A 1 405 ? 118.795 113.021 170.788 1.00 86.88 432 ASP A C 1
ATOM 3141 O O . ASP A 1 405 ? 119.840 113.658 170.969 1.00 86.88 432 ASP A O 1
ATOM 3146 N N . PRO A 1 406 ? 118.725 112.037 169.887 1.00 85.67 433 PRO A N 1
ATOM 3147 C CA . PRO A 1 406 ? 119.898 111.715 169.056 1.00 85.67 433 PRO A CA 1
ATOM 3148 C C . PRO A 1 406 ? 120.323 112.833 168.118 1.00 85.67 433 PRO A C 1
ATOM 3149 O O . PRO A 1 406 ? 121.513 112.934 167.796 1.00 85.67 433 PRO A O 1
ATOM 3153 N N . TRP A 1 407 ? 119.393 113.674 167.664 1.00 90.95 434 TRP A N 1
ATOM 3154 C CA . TRP A 1 407 ? 119.740 114.758 166.750 1.00 90.95 434 TRP A CA 1
ATOM 3155 C C . TRP A 1 407 ? 120.114 116.044 167.477 1.00 90.95 434 TRP A C 1
ATOM 3156 O O . TRP A 1 407 ? 121.054 116.733 167.068 1.00 90.95 434 TRP A O 1
ATOM 3167 N N . LEU A 1 408 ? 119.396 116.383 168.550 1.00 90.35 435 LEU A N 1
ATOM 3168 C CA . LEU A 1 408 ? 119.631 117.638 169.255 1.00 90.35 435 LEU A CA 1
ATOM 3169 C C . LEU A 1 408 ? 120.892 117.619 170.109 1.00 90.35 435 LEU A C 1
ATOM 3170 O O . LEU A 1 408 ? 121.295 118.677 170.604 1.00 90.35 435 LEU A O 1
ATOM 3175 N N . SER A 1 409 ? 121.522 116.459 170.292 1.00 87.62 436 SER A N 1
ATOM 3176 C CA . SER A 1 409 ? 122.704 116.359 171.137 1.00 87.62 436 SER A CA 1
ATOM 3177 C C . SER A 1 409 ? 123.988 116.763 170.424 1.00 87.62 436 SER A C 1
ATOM 3178 O O . SER A 1 409 ? 125.041 116.818 171.068 1.00 87.62 436 SER A O 1
ATOM 3181 N N . GLN A 1 410 ? 123.931 117.046 169.124 1.00 89.46 437 GLN A N 1
ATOM 3182 C CA . GLN A 1 410 ? 125.107 117.414 168.348 1.00 89.46 437 GLN A CA 1
ATOM 3183 C C . GLN A 1 410 ? 125.285 118.921 168.225 1.00 89.46 437 GLN A C 1
ATOM 3184 O O . GLN A 1 410 ? 126.145 119.373 167.462 1.00 89.46 437 GLN A O 1
ATOM 3190 N N . LEU A 1 411 ? 124.497 119.706 168.951 1.00 90.66 438 LEU A N 1
ATOM 3191 C CA . LEU A 1 411 ? 124.552 121.158 168.877 1.00 90.66 438 LEU A CA 1
ATOM 3192 C C . LEU A 1 411 ? 125.398 121.717 170.016 1.00 90.66 438 LEU A C 1
ATOM 3193 O O . LEU A 1 411 ? 125.517 121.110 171.083 1.00 90.66 438 LEU A O 1
ATOM 3198 N N . ASP A 1 412 ? 125.989 122.886 169.774 1.00 88.37 439 ASP A N 1
ATOM 3199 C CA . ASP A 1 412 ? 126.871 123.540 170.740 1.00 88.37 439 ASP A CA 1
ATOM 3200 C C . ASP A 1 412 ? 126.008 124.321 171.725 1.00 88.37 439 ASP A C 1
ATOM 3201 O O . ASP A 1 412 ? 125.618 125.463 171.477 1.00 88.37 439 ASP A O 1
ATOM 3206 N N . TRP A 1 413 ? 125.706 123.695 172.858 1.00 87.72 440 TRP A N 1
ATOM 3207 C CA . TRP A 1 413 ? 124.856 124.300 173.884 1.00 87.72 440 TRP A CA 1
ATOM 3208 C C . TRP A 1 413 ? 125.704 124.945 174.981 1.00 87.72 440 TRP A C 1
ATOM 3209 O O . TRP A 1 413 ? 125.639 124.576 176.154 1.00 87.72 440 TRP A O 1
ATOM 3220 N N . THR A 1 414 ? 126.510 125.928 174.588 1.00 85.79 441 THR A N 1
ATOM 3221 C CA . THR A 1 414 ? 127.386 126.636 175.511 1.00 85.79 441 THR A CA 1
ATOM 3222 C C . THR A 1 414 ? 127.051 128.121 175.518 1.00 85.79 441 THR A C 1
ATOM 3223 O O . THR A 1 414 ? 126.807 128.718 174.465 1.00 85.79 441 THR A O 1
ATOM 3227 N N . THR A 1 415 ? 127.046 128.712 176.712 1.00 84.29 442 THR A N 1
ATOM 3228 C CA . THR A 1 415 ? 126.751 130.126 176.894 1.00 84.29 442 THR A CA 1
ATOM 3229 C C . THR A 1 415 ? 127.905 130.795 177.625 1.00 84.29 442 THR A C 1
ATOM 3230 O O . THR A 1 415 ? 128.436 130.249 178.596 1.00 84.29 442 THR A O 1
ATOM 3234 N N . LYS A 1 416 ? 128.296 131.991 177.144 1.00 80.27 443 LYS A N 1
ATOM 3235 C CA . LYS A 1 416 ? 129.358 132.766 177.767 1.00 80.27 443 LYS A CA 1
ATOM 3236 C C . LYS A 1 416 ? 128.788 133.726 178.808 1.00 80.27 443 LYS A C 1
ATOM 3237 O O . LYS A 1 416 ? 127.631 134.149 178.706 1.00 80.27 443 LYS A O 1
ATOM 3243 N N . PRO A 1 417 ? 129.568 134.068 179.831 1.00 79.47 444 PRO A N 1
ATOM 3244 C CA . PRO A 1 417 ? 129.092 135.025 180.834 1.00 79.47 444 PRO A CA 1
ATOM 3245 C C . PRO A 1 417 ? 128.984 136.432 180.266 1.00 79.47 444 PRO A C 1
ATOM 3246 O O . PRO A 1 417 ? 129.631 136.793 179.281 1.00 79.47 444 PRO A O 1
ATOM 3250 N N . LEU A 1 418 ? 128.140 137.232 180.913 1.00 76.41 445 LEU A N 1
ATOM 3251 C CA . LEU A 1 418 ? 127.973 138.627 180.535 1.00 76.41 445 LEU A CA 1
ATOM 3252 C C . LEU A 1 418 ? 129.129 139.447 181.091 1.00 76.41 445 LEU A C 1
ATOM 3253 O O . LEU A 1 418 ? 129.448 139.357 182.281 1.00 76.41 445 LEU A O 1
ATOM 3258 N N . ARG A 1 419 ? 129.762 140.236 180.226 1.00 75.72 446 ARG A N 1
ATOM 3259 C CA . ARG A 1 419 ? 130.893 141.054 180.638 1.00 75.72 446 ARG A CA 1
ATOM 3260 C C . ARG A 1 419 ? 130.450 142.145 181.607 1.00 75.72 446 ARG A C 1
ATOM 3261 O O . ARG A 1 419 ? 129.324 142.644 181.547 1.00 75.72 446 ARG A O 1
ATOM 3269 N N . LEU A 1 420 ? 131.353 142.503 182.519 1.00 77.21 447 LEU A N 1
ATOM 3270 C CA . LEU A 1 420 ? 131.110 143.552 183.502 1.00 77.21 447 LEU A CA 1
ATOM 3271 C C . LEU A 1 420 ? 132.311 144.484 183.520 1.00 77.21 447 LEU A C 1
ATOM 3272 O O . LEU A 1 420 ? 133.442 144.036 183.735 1.00 77.21 447 LEU A O 1
ATOM 3277 N N . THR A 1 421 ? 132.067 145.772 183.295 1.00 77.42 448 THR A N 1
ATOM 3278 C CA . THR A 1 421 ? 133.119 146.781 183.272 1.00 77.42 448 THR A CA 1
ATOM 3279 C C . THR A 1 421 ? 132.842 147.816 184.352 1.00 77.42 448 THR A C 1
ATOM 3280 O O . THR A 1 421 ? 131.761 148.417 184.367 1.00 77.42 448 THR A O 1
ATOM 3284 N N . LYS A 1 422 ? 133.830 148.026 185.230 1.00 77.91 449 LYS A N 1
ATOM 3285 C CA . LYS A 1 422 ? 133.809 148.991 186.344 1.00 77.91 449 LYS A CA 1
ATOM 3286 C C . LYS A 1 422 ? 132.466 149.009 187.081 1.00 77.91 449 LYS A C 1
ATOM 3287 O O . LYS A 1 422 ? 131.906 150.061 187.399 1.00 77.91 449 LYS A O 1
ATOM 3293 N N . LYS A 1 423 ? 131.973 147.801 187.381 1.00 74.58 450 LYS A N 1
ATOM 3294 C CA . LYS A 1 423 ? 130.688 147.587 188.057 1.00 74.58 450 LYS A CA 1
ATOM 3295 C C . LYS A 1 423 ? 129.537 148.246 187.299 1.00 74.58 450 LYS A C 1
ATOM 3296 O O . LYS A 1 423 ? 128.639 148.846 187.892 1.00 74.58 450 LYS A O 1
ATOM 3298 N N . GLY A 1 424 ? 129.567 148.133 185.974 1.00 73.26 451 GLY A N 1
ATOM 3299 C CA . GLY A 1 424 ? 128.518 148.694 185.144 1.00 73.26 451 GLY A CA 1
ATOM 3300 C C . GLY A 1 424 ? 128.346 147.884 183.879 1.00 73.26 451 GLY A C 1
ATOM 3301 O O . GLY A 1 424 ? 129.190 147.055 183.524 1.00 73.26 451 GLY A O 1
ATOM 3302 N N . VAL A 1 425 ? 127.231 148.131 183.203 1.00 73.21 452 VAL A N 1
ATOM 3303 C CA . VAL A 1 425 ? 126.951 147.437 181.940 1.00 73.21 452 VAL A CA 1
ATOM 3304 C C . VAL A 1 425 ? 127.907 147.948 180.868 1.00 73.21 452 VAL A C 1
ATOM 3305 O O . VAL A 1 425 ? 127.971 149.168 180.630 1.00 73.21 452 VAL A O 1
ATOM 3309 N N . PRO A 1 426 ? 128.668 147.074 180.204 1.00 70.81 453 PRO A N 1
ATOM 3310 C CA . PRO A 1 426 ? 129.603 147.546 179.174 1.00 70.81 453 PRO A CA 1
ATOM 3311 C C . PRO A 1 426 ? 128.904 148.054 177.922 1.00 70.81 453 PRO A C 1
ATOM 3312 O O . PRO A 1 426 ? 129.256 149.125 177.414 1.00 70.81 453 PRO A O 1
ATOM 3316 N N . ALA A 1 427 ? 127.909 147.301 177.439 1.00 70.46 454 ALA A N 1
ATOM 3317 C CA . ALA A 1 427 ? 127.136 147.639 176.240 1.00 70.46 454 ALA A CA 1
ATOM 3318 C C . ALA A 1 427 ? 128.046 147.908 175.043 1.00 70.46 454 ALA A C 1
ATOM 3319 O O . ALA A 1 427 ? 127.831 148.841 174.267 1.00 70.46 454 ALA A O 1
ATOM 3321 N N . LYS A 1 428 ? 129.075 147.078 174.892 1.00 71.00 455 LYS A N 1
ATOM 3322 C CA . LYS A 1 428 ? 130.078 147.258 173.847 1.00 71.00 455 LYS A CA 1
ATOM 3323 C C . LYS A 1 428 ? 129.968 146.093 172.868 1.00 71.00 455 LYS A C 1
ATOM 3324 O O . LYS A 1 428 ? 130.703 145.107 172.955 1.00 71.00 455 LYS A O 1
ATOM 3326 N N . CYS A 1 429 ? 129.041 146.233 171.916 1.00 69.56 456 CYS A N 1
ATOM 3327 C CA . CYS A 1 429 ? 128.894 145.329 170.771 1.00 69.56 456 CYS A CA 1
ATOM 3328 C C . CYS A 1 429 ? 128.711 143.871 171.193 1.00 69.56 456 CYS A C 1
ATOM 3329 O O . CYS A 1 429 ? 129.243 142.953 170.565 1.00 69.56 456 CYS A O 1
ATOM 3332 N N . GLN A 1 430 ? 127.950 143.650 172.262 1.00 72.02 457 GLN A N 1
ATOM 3333 C CA . GLN A 1 430 ? 127.578 142.301 172.677 1.00 72.02 457 GLN A CA 1
ATOM 3334 C C . GLN A 1 430 ? 126.276 141.935 171.975 1.00 72.02 457 GLN A C 1
ATOM 3335 O O . GLN A 1 430 ? 125.229 142.534 172.239 1.00 72.02 457 GLN A O 1
ATOM 3341 N N . LYS A 1 431 ? 126.343 140.948 171.080 1.00 78.03 458 LYS A N 1
ATOM 3342 C CA . LYS A 1 431 ? 125.217 140.663 170.199 1.00 78.03 458 LYS A CA 1
ATOM 3343 C C . LYS A 1 431 ? 124.096 139.930 170.929 1.00 78.03 458 LYS A C 1
ATOM 3344 O O . LYS A 1 431 ? 122.953 140.400 170.950 1.00 78.03 458 LYS A O 1
ATOM 3350 N N . LEU A 1 432 ? 124.400 138.788 171.542 1.00 78.03 459 LEU A N 1
ATOM 3351 C CA . LEU A 1 432 ? 123.386 137.993 172.235 1.00 78.03 459 LEU A CA 1
ATOM 3352 C C . LEU A 1 432 ? 124.013 137.328 173.449 1.00 78.03 459 LEU A C 1
ATOM 3353 O O . LEU A 1 432 ? 124.453 136.172 173.388 1.00 78.03 459 LEU A O 1
ATOM 3358 N N . PRO A 1 433 ? 124.080 138.034 174.576 1.00 78.61 460 PRO A N 1
ATOM 3359 C CA . PRO A 1 433 ? 124.584 137.409 175.803 1.00 78.61 460 PRO A CA 1
ATOM 3360 C C . PRO A 1 433 ? 123.595 136.400 176.366 1.00 78.61 460 PRO A C 1
ATOM 3361 O O . PRO A 1 433 ? 122.377 136.555 176.250 1.00 78.61 460 PRO A O 1
ATOM 3365 N N . GLY A 1 434 ? 124.141 135.360 176.990 1.00 82.56 461 GLY A N 1
ATOM 3366 C CA . GLY A 1 434 ? 123.317 134.344 177.631 1.00 82.56 461 GLY A CA 1
ATOM 3367 C C . GLY A 1 434 ? 122.456 133.536 176.684 1.00 82.56 461 GLY A C 1
ATOM 3368 O O . GLY A 1 434 ? 121.295 133.246 177.000 1.00 82.56 461 GLY A O 1
ATOM 3369 N N . PHE A 1 435 ? 122.996 133.166 175.527 1.00 86.85 462 PHE A N 1
ATOM 3370 C CA . PHE A 1 435 ? 122.273 132.398 174.526 1.00 86.85 462 PHE A CA 1
ATOM 3371 C C . PHE A 1 435 ? 123.195 131.324 173.967 1.00 86.85 462 PHE A C 1
ATOM 3372 O O . PHE A 1 435 ? 124.420 131.494 173.978 1.00 86.85 462 PHE A O 1
ATOM 3380 N N . PRO A 1 436 ? 122.642 130.205 173.490 1.00 89.83 463 PRO A N 1
ATOM 3381 C CA . PRO A 1 436 ? 123.492 129.141 172.939 1.00 89.83 463 PRO A CA 1
ATOM 3382 C C . PRO A 1 436 ? 124.226 129.586 171.682 1.00 89.83 463 PRO A C 1
ATOM 3383 O O . PRO A 1 436 ? 123.767 130.457 170.940 1.00 89.83 463 PRO A O 1
ATOM 3387 N N . GLU A 1 437 ? 125.392 128.971 171.459 1.00 89.20 464 GLU A N 1
ATOM 3388 C CA . GLU A 1 437 ? 126.268 129.384 170.365 1.00 89.20 464 GLU A CA 1
ATOM 3389 C C . GLU A 1 437 ? 125.646 129.106 169.002 1.00 89.20 464 GLU A C 1
ATOM 3390 O O . GLU A 1 437 ? 125.827 129.891 168.064 1.00 89.20 464 GLU A O 1
ATOM 3396 N N . TRP A 1 438 ? 124.925 127.989 168.864 1.00 90.43 465 TRP A N 1
ATOM 3397 C CA . TRP A 1 438 ? 124.299 127.670 167.584 1.00 90.43 465 TRP A CA 1
ATOM 3398 C C . TRP A 1 438 ? 123.213 128.677 167.220 1.00 90.43 465 TRP A C 1
ATOM 3399 O O . TRP A 1 438 ? 122.990 128.947 166.035 1.00 90.43 465 TRP A O 1
ATOM 3410 N N . TYR A 1 439 ? 122.531 129.240 168.218 1.00 90.58 466 TYR A N 1
ATOM 3411 C CA . TYR A 1 439 ? 121.530 130.266 167.952 1.00 90.58 466 TYR A CA 1
ATOM 3412 C C . TYR A 1 439 ? 122.170 131.612 167.638 1.00 90.58 466 TYR A C 1
ATOM 3413 O O . TYR A 1 439 ? 121.608 132.396 166.865 1.00 90.58 466 TYR A O 1
ATOM 3422 N N . ARG A 1 440 ? 123.330 131.896 168.235 1.00 87.47 467 ARG A N 1
ATOM 3423 C CA . ARG A 1 440 ? 123.999 133.175 168.014 1.00 87.47 467 ARG A CA 1
ATOM 3424 C C . ARG A 1 440 ? 124.524 133.292 166.590 1.00 87.47 467 ARG A C 1
ATOM 3425 O O . ARG A 1 440 ? 124.482 134.373 165.992 1.00 87.47 467 ARG A O 1
ATOM 3433 N N . GLN A 1 441 ? 125.041 132.191 166.039 1.00 88.31 468 GLN A N 1
ATOM 3434 C CA . GLN A 1 441 ? 125.676 132.210 164.726 1.00 88.31 468 GLN A CA 1
ATOM 3435 C C . GLN A 1 441 ? 124.691 132.540 163.607 1.00 88.31 468 GLN A C 1
ATOM 3436 O O . GLN A 1 441 ? 125.114 133.010 162.545 1.00 88.31 468 GLN A O 1
ATOM 3442 N N . LEU A 1 442 ? 123.391 132.331 163.832 1.00 88.81 469 LEU A N 1
ATOM 3443 C CA . LEU A 1 442 ? 122.393 132.646 162.813 1.00 88.81 469 LEU A CA 1
ATOM 3444 C C . LEU A 1 442 ? 122.337 134.143 162.528 1.00 88.81 469 LEU A C 1
ATOM 3445 O O . LEU A 1 442 ? 122.226 134.556 161.368 1.00 88.81 469 LEU A O 1
ATOM 3450 N N . PHE A 1 443 ? 122.415 134.967 163.567 1.00 89.09 470 PHE A N 1
ATOM 3451 C CA . PHE A 1 443 ? 122.378 136.415 163.394 1.00 89.09 470 PHE A CA 1
ATOM 3452 C C . PHE A 1 443 ? 123.756 136.930 162.994 1.00 89.09 470 PHE A C 1
ATOM 3453 O O . PHE A 1 443 ? 124.727 136.694 163.722 1.00 89.09 470 PHE A O 1
ATOM 3461 N N . PRO A 1 444 ? 123.889 137.619 161.857 1.00 83.32 471 PRO A N 1
ATOM 3462 C CA . PRO A 1 444 ? 125.218 138.122 161.466 1.00 83.32 471 PRO A CA 1
ATOM 3463 C C . PRO A 1 444 ? 125.735 139.231 162.366 1.00 83.32 471 PRO A C 1
ATOM 3464 O O . PRO A 1 444 ? 126.921 139.229 162.718 1.00 83.32 471 PRO A O 1
ATOM 3468 N N . SER A 1 445 ? 124.884 140.181 162.746 1.00 81.70 472 SER A N 1
ATOM 3469 C CA . SER A 1 445 ? 125.307 141.311 163.561 1.00 81.70 472 SER A CA 1
ATOM 3470 C C . SER A 1 445 ? 124.142 141.749 164.443 1.00 81.70 472 SER A C 1
ATOM 3471 O O . SER A 1 445 ? 123.087 141.111 164.476 1.00 81.70 472 SER A O 1
ATOM 3474 N N . LYS A 1 446 ? 124.348 142.853 165.167 1.00 75.25 473 LYS A N 1
ATOM 3475 C CA . LYS A 1 446 ? 123.366 143.292 166.154 1.00 75.25 473 LYS A CA 1
ATOM 3476 C C . LYS A 1 446 ? 122.111 143.870 165.508 1.00 75.25 473 LYS A C 1
ATOM 3477 O O . LYS A 1 446 ? 121.026 143.789 166.095 1.00 75.25 473 LYS A O 1
ATOM 3483 N N . ASP A 1 447 ? 122.232 144.463 164.316 1.00 77.41 474 ASP A N 1
ATOM 3484 C CA . ASP A 1 447 ? 121.075 145.096 163.689 1.00 77.41 474 ASP A CA 1
ATOM 3485 C C . ASP A 1 447 ? 120.072 144.068 163.182 1.00 77.41 474 ASP A C 1
ATOM 3486 O O . ASP A 1 447 ? 118.887 144.385 163.028 1.00 77.41 474 ASP A O 1
ATOM 3491 N N . THR A 1 448 ? 120.525 142.846 162.907 1.00 80.67 475 THR A N 1
ATOM 3492 C CA . THR A 1 448 ? 119.634 141.802 162.419 1.00 80.67 475 THR A CA 1
ATOM 3493 C C . THR A 1 448 ? 118.647 141.393 163.506 1.00 80.67 475 THR A C 1
ATOM 3494 O O . THR A 1 448 ? 119.038 141.096 164.639 1.00 80.67 475 THR A O 1
ATOM 3498 N N . VAL A 1 449 ? 117.361 141.379 163.157 1.00 78.74 476 VAL A N 1
ATOM 3499 C CA . VAL A 1 449 ? 116.312 141.050 164.105 1.00 78.74 476 VAL A CA 1
ATOM 3500 C C . VAL A 1 449 ? 115.727 139.657 163.873 1.00 78.74 476 VAL A C 1
ATOM 3501 O O . VAL A 1 449 ? 115.300 139.010 164.838 1.00 78.74 476 VAL A O 1
ATOM 3505 N N . GLU A 1 450 ? 115.728 139.158 162.637 1.00 80.36 477 GLU A N 1
ATOM 3506 C CA . GLU A 1 450 ? 115.198 137.839 162.333 1.00 80.36 477 GLU A CA 1
ATOM 3507 C C . GLU A 1 450 ? 116.318 136.928 161.862 1.00 80.36 477 GLU A C 1
ATOM 3508 O O . GLU A 1 450 ? 117.138 137.348 161.034 1.00 80.36 477 GLU A O 1
ATOM 3514 N N . PRO A 1 451 ? 116.398 135.696 162.368 1.00 84.63 478 PRO A N 1
ATOM 3515 C CA . PRO A 1 451 ? 117.461 134.784 161.927 1.00 84.63 478 PRO A CA 1
ATOM 3516 C C . PRO A 1 451 ? 117.330 134.444 160.450 1.00 84.63 478 PRO A C 1
ATOM 3517 O O . PRO A 1 451 ? 116.226 134.324 159.916 1.00 84.63 478 PRO A O 1
ATOM 3521 N N . LYS A 1 452 ? 118.474 134.288 159.792 1.00 84.32 479 LYS A N 1
ATOM 3522 C CA . LYS A 1 452 ? 118.518 133.938 158.380 1.00 84.32 479 LYS A CA 1
ATOM 3523 C C . LYS A 1 452 ? 118.823 132.454 158.220 1.00 84.32 479 LYS A C 1
ATOM 3524 O O . LYS A 1 452 ? 119.632 131.888 158.962 1.00 84.32 479 LYS A O 1
ATOM 3530 N N . ILE A 1 453 ? 118.141 131.820 157.269 1.00 86.25 480 ILE A N 1
ATOM 3531 C CA . ILE A 1 453 ? 118.294 130.391 157.029 1.00 86.25 480 ILE A CA 1
ATOM 3532 C C . ILE A 1 453 ? 117.955 130.113 155.571 1.00 86.25 480 ILE A C 1
ATOM 3533 O O . ILE A 1 453 ? 117.135 130.804 154.960 1.00 86.25 480 ILE A O 1
ATOM 3538 N N . THR A 1 454 ? 118.625 129.113 155.003 1.00 84.13 481 THR A N 1
ATOM 3539 C CA . THR A 1 454 ? 118.435 128.715 153.618 1.00 84.13 481 THR A CA 1
ATOM 3540 C C . THR A 1 454 ? 118.510 127.194 153.562 1.00 84.13 481 THR A C 1
ATOM 3541 O O . THR A 1 454 ? 119.161 126.566 154.401 1.00 84.13 481 THR A O 1
ATOM 3545 N N . ILE A 1 455 ? 117.832 126.599 152.575 1.00 82.97 482 ILE A N 1
ATOM 3546 C CA . ILE A 1 455 ? 117.837 125.147 152.417 1.00 82.97 482 ILE A CA 1
ATOM 3547 C C . ILE A 1 455 ? 119.202 124.588 152.043 1.00 82.97 482 ILE A C 1
ATOM 3548 O O . ILE A 1 455 ? 119.380 123.365 152.051 1.00 82.97 482 ILE A O 1
ATOM 3553 N N . LYS A 1 456 ? 120.170 125.442 151.717 1.00 82.54 483 LYS A N 1
ATOM 3554 C CA . LYS A 1 456 ? 121.536 125.019 151.440 1.00 82.54 483 LYS A CA 1
ATOM 3555 C C . LYS A 1 456 ? 122.433 125.079 152.670 1.00 82.54 483 LYS A C 1
ATOM 3556 O O . LYS A 1 456 ? 123.643 124.864 152.550 1.00 82.54 483 LYS A O 1
ATOM 3562 N N . SER A 1 457 ? 121.874 125.366 153.843 1.00 88.36 484 SER A N 1
ATOM 3563 C CA . SER A 1 457 ? 122.668 125.426 155.060 1.00 88.36 484 SER A CA 1
ATOM 3564 C C . SER A 1 457 ? 123.059 124.019 155.513 1.00 88.36 484 SER A C 1
ATOM 3565 O O . SER A 1 457 ? 122.550 123.008 155.020 1.00 88.36 484 SER A O 1
ATOM 3568 N N . ARG A 1 458 ? 123.977 123.964 156.477 1.00 89.22 485 ARG A N 1
ATOM 3569 C CA . ARG A 1 458 ? 124.545 122.699 156.923 1.00 89.22 485 ARG A CA 1
ATOM 3570 C C . ARG A 1 458 ? 123.714 122.021 158.009 1.00 89.22 485 ARG A C 1
ATOM 3571 O O . ARG A 1 458 ? 123.656 120.786 158.052 1.00 89.22 485 ARG A O 1
ATOM 3579 N N . ILE A 1 459 ? 123.027 122.790 158.854 1.00 91.18 486 ILE A N 1
ATOM 3580 C CA . ILE A 1 459 ? 122.316 122.227 159.999 1.00 91.18 486 ILE A CA 1
ATOM 3581 C C . ILE A 1 459 ? 120.921 121.755 159.604 1.00 91.18 486 ILE A C 1
ATOM 3582 O O . ILE A 1 459 ? 120.147 121.305 160.457 1.00 91.18 486 ILE A O 1
ATOM 3587 N N . ILE A 1 460 ? 120.600 121.837 158.308 1.00 91.50 487 ILE A N 1
ATOM 3588 C CA . ILE A 1 460 ? 119.270 121.432 157.840 1.00 91.50 487 ILE A CA 1
ATOM 3589 C C . ILE A 1 460 ? 118.965 119.962 158.132 1.00 91.50 487 ILE A C 1
ATOM 3590 O O . ILE A 1 460 ? 117.890 119.679 158.685 1.00 91.50 487 ILE A O 1
ATOM 3595 N N . PRO A 1 461 ? 119.856 118.995 157.842 1.00 92.25 488 PRO A N 1
ATOM 3596 C CA . PRO A 1 461 ? 119.557 117.605 158.237 1.00 92.25 488 PRO A CA 1
ATOM 3597 C C . PRO A 1 461 ? 119.482 117.387 159.740 1.00 92.25 488 PRO A C 1
ATOM 3598 O O . PRO A 1 461 ? 119.119 116.283 160.165 1.00 92.25 488 PRO A O 1
ATOM 3602 N N . ILE A 1 462 ? 119.816 118.383 160.554 1.00 92.78 489 ILE A N 1
ATOM 3603 C CA . ILE A 1 462 ? 119.515 118.307 161.978 1.00 92.78 489 ILE A CA 1
ATOM 3604 C C . ILE A 1 462 ? 118.126 118.860 162.269 1.00 92.78 489 ILE A C 1
ATOM 3605 O O . ILE A 1 462 ? 117.383 118.291 163.073 1.00 92.78 489 ILE A O 1
ATOM 3610 N N . LEU A 1 463 ? 117.758 119.968 161.620 1.00 90.74 490 LEU A N 1
ATOM 3611 C CA . LEU A 1 463 ? 116.424 120.527 161.817 1.00 90.74 490 LEU A CA 1
ATOM 3612 C C . LEU A 1 463 ? 115.356 119.614 161.232 1.00 90.74 490 LEU A C 1
ATOM 3613 O O . LEU A 1 463 ? 114.305 119.396 161.848 1.00 90.74 490 LEU A O 1
ATOM 3618 N N . PHE A 1 464 ? 115.601 119.083 160.037 1.00 91.09 491 PHE A N 1
ATOM 3619 C CA . PHE A 1 464 ? 114.760 118.049 159.443 1.00 91.09 491 PHE A CA 1
ATOM 3620 C C . PHE A 1 464 ? 115.365 116.706 159.830 1.00 91.09 491 PHE A C 1
ATOM 3621 O O . PHE A 1 464 ? 116.421 116.328 159.314 1.00 91.09 491 PHE A O 1
ATOM 3629 N N . LYS A 1 465 ? 114.709 115.994 160.743 1.00 91.93 492 LYS A N 1
ATOM 3630 C CA . LYS A 1 465 ? 115.262 114.754 161.282 1.00 91.93 492 LYS A CA 1
ATOM 3631 C C . LYS A 1 465 ? 115.325 113.699 160.184 1.00 91.93 492 LYS A C 1
ATOM 3632 O O . LYS A 1 465 ? 114.299 113.135 159.791 1.00 91.93 492 LYS A O 1
ATOM 3638 N N . LEU A 1 466 ? 116.533 113.425 159.699 1.00 92.86 493 LEU A N 1
ATOM 3639 C CA . LEU A 1 466 ? 116.762 112.527 158.580 1.00 92.86 493 LEU A CA 1
ATOM 3640 C C . LEU A 1 466 ? 117.369 111.220 159.071 1.00 92.86 493 LEU A C 1
ATOM 3641 O O . LEU A 1 466 ? 118.137 111.196 160.037 1.00 92.86 493 LEU A O 1
ATOM 3646 N N . SER A 1 467 ? 117.020 110.128 158.394 1.00 92.26 494 SER A N 1
ATOM 3647 C CA . SER A 1 467 ? 117.506 108.809 158.768 1.00 92.26 494 SER A CA 1
ATOM 3648 C C . SER A 1 467 ? 117.891 108.019 157.527 1.00 92.26 494 SER A C 1
ATOM 3649 O O . SER A 1 467 ? 117.168 108.019 156.525 1.00 92.26 494 SER A O 1
ATOM 3652 N N . TRP A 1 468 ? 119.038 107.349 157.609 1.00 90.18 495 TRP A N 1
ATOM 3653 C CA . TRP A 1 468 ? 119.533 106.449 156.574 1.00 90.18 495 TRP A CA 1
ATOM 3654 C C . TRP A 1 468 ? 119.513 105.030 157.125 1.00 90.18 495 TRP A C 1
ATOM 3655 O O . TRP A 1 468 ? 120.168 104.751 158.135 1.00 90.18 495 TRP A O 1
ATOM 3666 N N . GLU A 1 469 ? 118.770 104.144 156.453 1.00 86.21 496 GLU A N 1
ATOM 3667 C CA . GLU A 1 469 ? 118.604 102.747 156.871 1.00 86.21 496 GLU A CA 1
ATOM 3668 C C . GLU A 1 469 ? 118.098 102.650 158.310 1.00 86.21 496 GLU A C 1
ATOM 3669 O O . GLU A 1 469 ? 118.593 101.853 159.111 1.00 86.21 496 GLU A O 1
ATOM 3675 N N . ASN A 1 470 ? 117.110 103.491 158.635 1.00 86.21 497 ASN A N 1
ATOM 3676 C CA . ASN A 1 470 ? 116.485 103.557 159.962 1.00 86.21 497 ASN A CA 1
ATOM 3677 C C . ASN A 1 470 ? 117.494 103.893 161.058 1.00 86.21 497 ASN A C 1
ATOM 3678 O O . ASN A 1 470 ? 117.351 103.458 162.203 1.00 86.21 497 ASN A O 1
ATOM 3683 N N . SER A 1 471 ? 118.522 104.669 160.718 1.00 89.74 498 SER A N 1
ATOM 3684 C CA . SER A 1 471 ? 119.516 105.108 161.683 1.00 89.74 498 SER A CA 1
ATOM 3685 C C . SER A 1 471 ? 119.752 106.606 161.539 1.00 89.74 498 SER A C 1
ATOM 3686 O O . SER A 1 471 ? 119.806 107.121 160.416 1.00 89.74 498 SER A O 1
ATOM 3689 N N . PRO A 1 472 ? 119.886 107.327 162.651 1.00 91.30 499 PRO A N 1
ATOM 3690 C CA . PRO A 1 472 ? 120.156 108.767 162.571 1.00 91.30 499 PRO A CA 1
ATOM 3691 C C . PRO A 1 472 ? 121.519 109.056 161.962 1.00 91.30 499 PRO A C 1
ATOM 3692 O O . PRO A 1 472 ? 122.445 108.245 162.036 1.00 91.30 499 PRO A O 1
ATOM 3696 N N . VAL A 1 473 ? 121.630 110.229 161.345 1.00 93.48 500 VAL A N 1
ATOM 3697 C CA . VAL A 1 473 ? 122.870 110.661 160.712 1.00 93.48 500 VAL A CA 1
ATOM 3698 C C . VAL A 1 473 ? 123.723 111.411 161.726 1.00 93.48 500 VAL A C 1
ATOM 3699 O O . VAL A 1 473 ? 123.218 112.088 162.628 1.00 93.48 500 VAL A O 1
ATOM 3703 N N . ILE A 1 474 ? 125.040 111.273 161.584 1.00 92.08 501 ILE A N 1
ATOM 3704 C CA . ILE A 1 474 ? 126.014 111.890 162.477 1.00 92.08 501 ILE A CA 1
ATOM 3705 C C . ILE A 1 474 ? 127.012 112.664 161.628 1.00 92.08 501 ILE A C 1
ATOM 3706 O O . ILE A 1 474 ? 127.518 112.144 160.626 1.00 92.08 501 ILE A O 1
ATOM 3711 N N . TRP A 1 475 ? 127.285 113.906 162.019 1.00 92.69 502 TRP A N 1
ATOM 3712 C CA . TRP A 1 475 ? 128.319 114.710 161.387 1.00 92.69 502 TRP A CA 1
ATOM 3713 C C . TRP A 1 475 ? 129.669 114.430 162.034 1.00 92.69 502 TRP A C 1
ATOM 3714 O O . TRP A 1 475 ? 129.782 114.358 163.260 1.00 92.69 502 TRP A O 1
ATOM 3725 N N . SER A 1 476 ? 130.692 114.270 161.199 1.00 90.79 503 SER A N 1
ATOM 3726 C CA . SER A 1 476 ? 132.050 114.028 161.657 1.00 90.79 503 SER A CA 1
ATOM 3727 C C . SER A 1 476 ? 132.981 115.091 161.089 1.00 90.79 503 SER A C 1
ATOM 3728 O O . SER A 1 476 ? 132.644 115.801 160.138 1.00 90.79 503 SER A O 1
ATOM 3731 N N . LYS A 1 477 ? 134.165 115.200 161.694 1.00 86.94 504 LYS A N 1
ATOM 3732 C CA . LYS A 1 477 ? 135.117 116.227 161.284 1.00 86.94 504 LYS A CA 1
ATOM 3733 C C . LYS A 1 477 ? 135.887 115.815 160.034 1.00 86.94 504 LYS A C 1
ATOM 3734 O O . LYS A 1 477 ? 135.929 116.560 159.049 1.00 86.94 504 LYS A O 1
ATOM 3740 N N . GLU A 1 478 ? 136.508 114.633 160.058 1.00 87.88 505 GLU A N 1
ATOM 3741 C CA . GLU A 1 478 ? 137.325 114.204 158.927 1.00 87.88 505 GLU A CA 1
ATOM 3742 C C . GLU A 1 478 ? 136.465 113.801 157.736 1.00 87.88 505 GLU A C 1
ATOM 3743 O O . GLU A 1 478 ? 136.778 114.149 156.591 1.00 87.88 505 GLU A O 1
ATOM 3749 N N . SER A 1 479 ? 135.385 113.068 157.980 1.00 89.77 506 SER A N 1
ATOM 3750 C CA . SER A 1 479 ? 134.478 112.632 156.934 1.00 89.77 506 SER A CA 1
ATOM 3751 C C . SER A 1 479 ? 133.241 113.529 156.924 1.00 89.77 506 SER A C 1
ATOM 3752 O O . SER A 1 479 ? 133.181 114.554 157.609 1.00 89.77 506 SER A O 1
ATOM 3755 N N . GLY A 1 480 ? 132.242 113.149 156.133 1.00 92.64 507 GLY A N 1
ATOM 3756 C CA . GLY A 1 480 ? 131.009 113.908 156.069 1.00 92.64 507 GLY A CA 1
ATOM 3757 C C . GLY A 1 480 ? 129.917 113.342 156.952 1.00 92.64 507 GLY A C 1
ATOM 3758 O O . GLY A 1 480 ? 130.060 113.293 158.177 1.00 92.64 507 GLY A O 1
ATOM 3759 N N . TRP A 1 481 ? 128.818 112.911 156.339 1.00 94.70 508 TRP A N 1
ATOM 3760 C CA . TRP A 1 481 ? 127.699 112.329 157.065 1.00 94.70 508 TRP A CA 1
ATOM 3761 C C . TRP A 1 481 ? 127.893 110.822 157.186 1.00 94.70 508 TRP A C 1
ATOM 3762 O O . TRP A 1 481 ? 128.266 110.154 156.217 1.00 94.70 508 TRP A O 1
ATOM 3773 N N . CYS A 1 482 ? 127.640 110.289 158.381 1.00 93.83 509 CYS A N 1
ATOM 3774 C CA . CYS A 1 482 ? 127.836 108.871 158.650 1.00 93.83 509 CYS A CA 1
ATOM 3775 C C . CYS A 1 482 ? 126.633 108.333 159.411 1.00 93.83 509 CYS A C 1
ATOM 3776 O O . CYS A 1 482 ? 125.765 109.086 159.856 1.00 93.83 509 CYS A O 1
ATOM 3779 N N . PHE A 1 483 ? 126.583 107.010 159.554 1.00 92.47 510 PHE A N 1
ATOM 3780 C CA . PHE A 1 483 ? 125.527 106.363 160.324 1.00 92.47 510 PHE A CA 1
ATOM 3781 C C . PHE A 1 483 ? 126.099 105.171 161.080 1.00 92.47 510 PHE A C 1
ATOM 3782 O O . PHE A 1 483 ? 127.102 104.577 160.682 1.00 92.47 510 PHE A O 1
ATOM 3790 N N . ASN A 1 484 ? 125.437 104.820 162.180 1.00 89.65 511 ASN A N 1
ATOM 3791 C CA . ASN A 1 484 ? 125.952 103.843 163.132 1.00 89.65 511 ASN A CA 1
ATOM 3792 C C . ASN A 1 484 ? 125.369 102.466 162.837 1.00 89.65 511 ASN A C 1
ATOM 3793 O O . ASN A 1 484 ? 124.159 102.328 162.630 1.00 89.65 511 ASN A O 1
ATOM 3798 N N . VAL A 1 485 ? 126.235 101.456 162.823 1.00 87.92 512 VAL A N 1
ATOM 3799 C CA . VAL A 1 485 ? 125.842 100.063 162.611 1.00 87.92 512 VAL A CA 1
ATOM 3800 C C . VAL A 1 485 ? 126.395 99.230 163.762 1.00 87.92 512 VAL A C 1
ATOM 3801 O O . VAL A 1 485 ? 127.586 99.344 164.084 1.00 87.92 512 VAL A O 1
ATOM 3805 N N . PRO A 1 486 ? 125.583 98.393 164.408 1.00 88.16 513 PRO A N 1
ATOM 3806 C CA . PRO A 1 486 ? 126.075 97.608 165.549 1.00 88.16 513 PRO A CA 1
ATOM 3807 C C . PRO A 1 486 ? 127.075 96.543 165.119 1.00 88.16 513 PRO A C 1
ATOM 3808 O O . PRO A 1 486 ? 127.226 96.218 163.940 1.00 88.16 513 PRO A O 1
ATOM 3812 N N . HIS A 1 487 ? 127.765 95.992 166.125 1.00 83.61 514 HIS A N 1
ATOM 3813 C CA . HIS A 1 487 ? 128.883 95.082 165.881 1.00 83.61 514 HIS A CA 1
ATOM 3814 C C . HIS A 1 487 ? 128.445 93.778 165.226 1.00 83.61 514 HIS A C 1
ATOM 3815 O O . HIS A 1 487 ? 129.252 93.130 164.548 1.00 83.61 514 HIS A O 1
ATOM 3822 N N . GLU A 1 488 ? 127.190 93.369 165.423 1.00 84.63 515 GLU A N 1
ATOM 3823 C CA . GLU A 1 488 ? 126.743 92.071 164.926 1.00 84.63 515 GLU A CA 1
ATOM 3824 C C . GLU A 1 488 ? 126.674 92.038 163.402 1.00 84.63 515 GLU A C 1
ATOM 3825 O O . GLU A 1 488 ? 127.006 91.019 162.785 1.00 84.63 515 GLU A O 1
ATOM 3831 N N . GLN A 1 489 ? 126.250 93.135 162.778 1.00 84.23 516 GLN A N 1
ATOM 3832 C CA . GLN A 1 489 ? 125.984 93.163 161.346 1.00 84.23 516 GLN A CA 1
ATOM 3833 C C . GLN A 1 489 ? 127.086 93.841 160.539 1.00 84.23 516 GLN A C 1
ATOM 3834 O O . GLN A 1 489 ? 126.875 94.129 159.355 1.00 84.23 516 GLN A O 1
ATOM 3840 N N . VAL A 1 490 ? 128.255 94.081 161.146 1.00 84.50 517 VAL A N 1
ATOM 3841 C CA . VAL A 1 490 ? 129.335 94.809 160.476 1.00 84.50 517 VAL A CA 1
ATOM 3842 C C . VAL A 1 490 ? 129.760 94.095 159.200 1.00 84.50 517 VAL A C 1
ATOM 3843 O O . VAL A 1 490 ? 129.964 94.727 158.155 1.00 84.50 517 VAL A O 1
ATOM 3847 N N . GLU A 1 491 ? 129.887 92.768 159.257 1.00 82.30 518 GLU A N 1
ATOM 3848 C CA . GLU A 1 491 ? 130.195 92.003 158.054 1.00 82.30 518 GLU A CA 1
ATOM 3849 C C . GLU A 1 491 ? 129.067 92.100 157.033 1.00 82.30 518 GLU A C 1
ATOM 3850 O O . GLU A 1 491 ? 129.323 92.237 155.830 1.00 82.30 518 GLU A O 1
ATOM 3856 N N . THR A 1 492 ? 127.812 92.047 157.499 1.00 82.50 519 THR A N 1
ATOM 3857 C CA . THR A 1 492 ? 126.675 92.000 156.582 1.00 82.50 519 THR A CA 1
ATOM 3858 C C . THR A 1 492 ? 126.582 93.267 155.741 1.00 82.50 519 THR A C 1
ATOM 3859 O O . THR A 1 492 ? 126.382 93.200 154.522 1.00 82.50 519 THR A O 1
ATOM 3863 N N . TYR A 1 493 ? 126.750 94.432 156.371 1.00 83.37 520 TYR A N 1
ATOM 3864 C CA . TYR A 1 493 ? 126.755 95.682 155.623 1.00 83.37 520 TYR A CA 1
ATOM 3865 C C . TYR A 1 493 ? 127.978 95.811 154.724 1.00 83.37 520 TYR A C 1
ATOM 3866 O O . TYR A 1 493 ? 127.963 96.624 153.794 1.00 83.37 520 TYR A O 1
ATOM 3875 N N . LYS A 1 494 ? 129.034 95.031 154.976 1.00 79.52 521 LYS A N 1
ATOM 3876 C CA . LYS A 1 494 ? 130.146 94.993 154.034 1.00 79.52 521 LYS A CA 1
ATOM 3877 C C . LYS A 1 494 ? 129.759 94.262 152.755 1.00 79.52 521 LYS A C 1
ATOM 3878 O O . LYS A 1 494 ? 130.369 94.489 151.704 1.00 79.52 521 LYS A O 1
ATOM 3884 N N . ALA A 1 495 ? 128.755 93.383 152.825 1.00 73.10 522 ALA A N 1
ATOM 3885 C CA . ALA A 1 495 ? 128.226 92.767 151.614 1.00 73.10 522 ALA A CA 1
ATOM 3886 C C . ALA A 1 495 ? 127.495 93.783 150.746 1.00 73.10 522 ALA A C 1
ATOM 3887 O O . ALA A 1 495 ? 127.430 93.620 149.523 1.00 73.10 522 ALA A O 1
ATOM 3889 N N . LYS A 1 496 ? 126.938 94.827 151.357 1.00 72.86 523 LYS A N 1
ATOM 3890 C CA . LYS A 1 496 ? 126.247 95.892 150.643 1.00 72.86 523 LYS A CA 1
ATOM 3891 C C . LYS A 1 496 ? 127.194 96.962 150.106 1.00 72.86 523 LYS A C 1
ATOM 3892 O O . LYS A 1 496 ? 126.722 98.032 149.705 1.00 72.86 523 LYS A O 1
ATOM 3898 N N . ASN A 1 497 ? 128.505 96.703 150.125 1.00 73.20 524 ASN A N 1
ATOM 3899 C CA . ASN A 1 497 ? 129.545 97.557 149.551 1.00 73.20 524 ASN A CA 1
ATOM 3900 C C . ASN A 1 497 ? 129.658 98.914 150.236 1.00 73.20 524 ASN A C 1
ATOM 3901 O O . ASN A 1 497 ? 130.131 99.877 149.624 1.00 73.20 524 ASN A O 1
ATOM 3906 N N . TYR A 1 498 ? 129.235 99.024 151.492 1.00 83.55 525 TYR A N 1
ATOM 3907 C CA . TYR A 1 498 ? 129.492 100.236 152.254 1.00 83.55 525 TYR A CA 1
ATOM 3908 C C . TYR A 1 498 ? 130.934 100.246 152.760 1.00 83.55 525 TYR A C 1
ATOM 3909 O O . TYR A 1 498 ? 131.603 99.211 152.836 1.00 83.55 525 TYR A O 1
ATOM 3918 N N . VAL A 1 499 ? 131.412 101.438 153.112 1.00 83.97 526 VAL A N 1
ATOM 3919 C CA . VAL A 1 499 ? 132.816 101.665 153.440 1.00 83.97 526 VAL A CA 1
ATOM 3920 C C . VAL A 1 499 ? 132.910 102.225 154.853 1.00 83.97 526 VAL A C 1
ATOM 3921 O O . VAL A 1 499 ? 132.186 103.164 155.204 1.00 83.97 526 VAL A O 1
ATOM 3925 N N . LEU A 1 500 ? 133.798 101.645 155.659 1.00 88.41 527 LEU A N 1
ATOM 3926 C CA . LEU A 1 500 ? 134.061 102.152 156.999 1.00 88.41 527 LEU A CA 1
ATOM 3927 C C . LEU A 1 500 ? 134.770 103.501 156.946 1.00 88.41 527 LEU A C 1
ATOM 3928 O O . LEU A 1 500 ? 135.479 103.822 155.988 1.00 88.41 527 LEU A O 1
ATOM 3933 N N . ALA A 1 501 ? 134.572 104.293 157.996 1.00 87.82 528 ALA A N 1
ATOM 3934 C CA . ALA A 1 501 ? 135.261 105.564 158.135 1.00 87.82 528 ALA A CA 1
ATOM 3935 C C . ALA A 1 501 ? 136.669 105.348 158.690 1.00 87.82 528 ALA A C 1
ATOM 3936 O O . ALA A 1 501 ? 137.035 104.255 159.129 1.00 87.82 528 ALA A O 1
ATOM 3938 N N . ASP A 1 502 ? 137.465 106.415 158.665 1.00 88.60 529 ASP A N 1
ATOM 3939 C CA . ASP A 1 502 ? 138.836 106.341 159.144 1.00 88.60 529 ASP A CA 1
ATOM 3940 C C . ASP A 1 502 ? 138.878 106.268 160.672 1.00 88.60 529 ASP A C 1
ATOM 3941 O O . ASP A 1 502 ? 137.878 106.472 161.366 1.00 88.60 529 ASP A O 1
ATOM 3946 N N . SER A 1 503 ? 140.071 105.965 161.194 1.00 84.57 530 SER A N 1
ATOM 3947 C CA . SER A 1 503 ? 140.230 105.756 162.630 1.00 84.57 530 SER A CA 1
ATOM 3948 C C . SER A 1 503 ? 140.121 107.056 163.418 1.00 84.57 530 SER A C 1
ATOM 3949 O O . SER A 1 503 ? 139.706 107.037 164.584 1.00 84.57 530 SER A O 1
ATOM 3952 N N . VAL A 1 504 ? 140.500 108.185 162.810 1.00 85.89 531 VAL A N 1
ATOM 3953 C CA . VAL A 1 504 ? 140.450 109.467 163.509 1.00 85.89 531 VAL A CA 1
ATOM 3954 C C . VAL A 1 504 ? 139.014 109.824 163.872 1.00 85.89 531 VAL A C 1
ATOM 3955 O O . VAL A 1 504 ? 138.728 110.239 165.003 1.00 85.89 531 VAL A O 1
ATOM 3959 N N . SER A 1 505 ? 138.087 109.654 162.923 1.00 85.80 532 SER A N 1
ATOM 3960 C CA . SER A 1 505 ? 136.678 109.903 163.206 1.00 85.80 532 SER A CA 1
ATOM 3961 C C . SER A 1 505 ? 136.144 108.940 164.256 1.00 85.80 532 SER A C 1
ATOM 3962 O O . SER A 1 505 ? 135.283 109.315 165.060 1.00 85.80 532 SER A O 1
ATOM 3965 N N . GLN A 1 506 ? 136.649 107.703 164.268 1.00 85.40 533 GLN A N 1
ATOM 3966 C CA . GLN A 1 506 ? 136.284 106.758 165.318 1.00 85.40 533 GLN A CA 1
ATOM 3967 C C . GLN A 1 506 ? 136.709 107.268 166.689 1.00 85.40 533 GLN A C 1
ATOM 3968 O O . GLN A 1 506 ? 135.936 107.198 167.651 1.00 85.40 533 GLN A O 1
ATOM 3974 N N . GLU A 1 507 ? 137.932 107.799 166.794 1.00 83.40 534 GLU A N 1
ATOM 3975 C CA . GLU A 1 507 ? 138.402 108.332 168.072 1.00 83.40 534 GLU A CA 1
ATOM 3976 C C . GLU A 1 507 ? 137.602 109.557 168.504 1.00 83.40 534 GLU A C 1
ATOM 3977 O O . GLU A 1 507 ? 137.290 109.711 169.693 1.00 83.40 534 GLU A O 1
ATOM 3983 N N . GLU A 1 508 ? 137.269 110.447 167.561 1.00 82.59 535 GLU A N 1
ATOM 3984 C CA . GLU A 1 508 ? 136.444 111.602 167.920 1.00 82.59 535 GLU A CA 1
ATOM 3985 C C . GLU A 1 508 ? 135.046 111.176 168.360 1.00 82.59 535 GLU A C 1
ATOM 3986 O O . GLU A 1 508 ? 134.479 111.765 169.288 1.00 82.59 535 GLU A O 1
ATOM 3992 N N . GLU A 1 509 ? 134.478 110.151 167.717 1.00 82.75 536 GLU A N 1
ATOM 3993 C CA . GLU A 1 509 ? 133.180 109.640 168.148 1.00 82.75 536 GLU A CA 1
ATOM 3994 C C . GLU A 1 509 ? 133.266 109.037 169.545 1.00 82.75 536 GLU A C 1
ATOM 3995 O O . GLU A 1 509 ? 132.379 109.255 170.383 1.00 82.75 536 GLU A O 1
ATOM 4001 N N . GLU A 1 510 ? 134.344 108.298 169.825 1.00 81.10 537 GLU A N 1
ATOM 4002 C CA . GLU A 1 510 ? 134.538 107.750 171.164 1.00 81.10 537 GLU A CA 1
ATOM 4003 C C . GLU A 1 510 ? 134.614 108.858 172.208 1.00 81.10 537 GLU A C 1
ATOM 4004 O O . GLU A 1 510 ? 133.938 108.793 173.241 1.00 81.10 537 GLU A O 1
ATOM 4010 N N . ILE A 1 511 ? 135.416 109.894 171.948 1.00 80.27 538 ILE A N 1
ATOM 4011 C CA . ILE A 1 511 ? 135.598 110.910 172.981 1.00 80.27 538 ILE A CA 1
ATOM 4012 C C . ILE A 1 511 ? 134.340 111.760 173.148 1.00 80.27 538 ILE A C 1
ATOM 4013 O O . ILE A 1 511 ? 134.031 112.189 174.267 1.00 80.27 538 ILE A O 1
ATOM 4018 N N . ARG A 1 512 ? 133.570 111.996 172.076 1.00 77.73 539 ARG A N 1
ATOM 4019 C CA . ARG A 1 512 ? 132.322 112.735 172.261 1.00 77.73 539 ARG A CA 1
ATOM 4020 C C . ARG A 1 512 ? 131.294 111.907 173.028 1.00 77.73 539 ARG A C 1
ATOM 4021 O O . ARG A 1 512 ? 130.541 112.456 173.842 1.00 77.73 539 ARG A O 1
ATOM 4029 N N . MET A 1 513 ? 131.248 110.586 172.805 1.00 76.55 540 MET A N 1
ATOM 4030 C CA . MET A 1 513 ? 130.329 109.772 173.599 1.00 76.55 540 MET A CA 1
ATOM 4031 C C . MET A 1 513 ? 130.779 109.634 175.052 1.00 76.55 540 MET A C 1
ATOM 4032 O O . MET A 1 513 ? 129.931 109.505 175.944 1.00 76.55 540 MET A O 1
ATOM 4037 N N . ASN A 1 514 ? 132.089 109.641 175.321 1.00 76.14 541 ASN A N 1
ATOM 4038 C CA . ASN A 1 514 ? 132.527 109.675 176.717 1.00 76.14 541 ASN A CA 1
ATOM 4039 C C . ASN A 1 514 ? 132.213 111.018 177.369 1.00 76.14 541 ASN A C 1
ATOM 4040 O O . ASN A 1 514 ? 131.858 111.067 178.552 1.00 76.14 541 ASN A O 1
ATOM 4045 N N . ASN A 1 515 ? 132.350 112.118 176.622 1.00 73.62 542 ASN A N 1
ATOM 4046 C CA . ASN A 1 515 ? 132.007 113.429 177.167 1.00 73.62 542 ASN A CA 1
ATOM 4047 C C . ASN A 1 515 ? 130.515 113.536 177.461 1.00 73.62 542 ASN A C 1
ATOM 4048 O O . ASN A 1 515 ? 130.118 114.091 178.493 1.00 73.62 542 ASN A O 1
ATOM 4053 N N . LEU A 1 516 ? 129.673 113.008 176.574 1.00 70.76 543 LEU A N 1
ATOM 4054 C CA . LEU A 1 516 ? 128.236 113.035 176.812 1.00 70.76 543 LEU A CA 1
ATOM 4055 C C . LEU A 1 516 ? 127.786 111.919 177.752 1.00 70.76 543 LEU A C 1
ATOM 4056 O O . LEU A 1 516 ? 126.699 112.016 178.331 1.00 70.76 543 LEU A O 1
ATOM 4061 N N . GLY A 1 517 ? 128.611 110.891 177.949 1.00 67.87 544 GLY A N 1
ATOM 4062 C CA . GLY A 1 517 ? 128.378 109.890 178.975 1.00 67.87 544 GLY A CA 1
ATOM 4063 C C . GLY A 1 517 ? 127.563 108.673 178.582 1.00 67.87 544 GLY A C 1
ATOM 4064 O O . GLY A 1 517 ? 126.657 108.269 179.318 1.00 67.87 544 GLY A O 1
ATOM 4065 N N . LEU A 1 518 ? 127.883 108.066 177.438 1.00 66.96 545 LEU A N 1
ATOM 4066 C CA . LEU A 1 518 ? 127.298 106.785 177.051 1.00 66.96 545 LEU A CA 1
ATOM 4067 C C . LEU A 1 518 ? 128.385 105.788 176.669 1.00 66.96 545 LEU A C 1
ATOM 4068 O O . LEU A 1 518 ? 129.578 106.078 176.804 1.00 66.96 545 LEU A O 1
ATOM 4073 N N . GLN A 1 519 ? 127.982 104.612 176.194 1.00 61.67 546 GLN A N 1
ATOM 4074 C CA . GLN A 1 519 ? 128.909 103.564 175.797 1.00 61.67 546 GLN A CA 1
ATOM 4075 C C . GLN A 1 519 ? 128.765 103.276 174.307 1.00 61.67 546 GLN A C 1
ATOM 4076 O O . GLN A 1 519 ? 127.683 103.418 173.729 1.00 61.67 546 GLN A O 1
ATOM 4082 N N . CYS A 1 520 ? 129.877 102.889 173.689 1.00 60.21 547 CYS A N 1
ATOM 4083 C CA . CYS A 1 520 ? 129.881 102.585 172.265 1.00 60.21 547 CYS A CA 1
ATOM 4084 C C . CYS A 1 520 ? 129.161 101.271 171.988 1.00 60.21 547 CYS A C 1
ATOM 4085 O O . CYS A 1 520 ? 129.338 100.281 172.704 1.00 60.21 547 CYS A O 1
ATOM 4088 N N . THR A 1 521 ? 128.339 101.266 170.934 1.00 65.53 548 THR A N 1
ATOM 4089 C CA . THR A 1 521 ? 127.565 100.088 170.562 1.00 65.53 548 THR A CA 1
ATOM 4090 C C . THR A 1 521 ? 127.758 99.677 169.106 1.00 65.53 548 THR A C 1
ATOM 4091 O O . THR A 1 521 ? 127.066 98.765 168.640 1.00 65.53 548 THR A O 1
ATOM 4095 N N . GLY A 1 522 ? 128.666 100.312 168.375 1.00 81.12 549 GLY A N 1
ATOM 4096 C CA . GLY A 1 522 ? 128.851 99.958 166.981 1.00 81.12 549 GLY A CA 1
ATOM 4097 C C . GLY A 1 522 ? 129.954 100.760 166.331 1.00 81.12 549 GLY A C 1
ATOM 4098 O O . GLY A 1 522 ? 130.808 101.336 167.005 1.00 81.12 549 GLY A O 1
ATOM 4099 N N . VAL A 1 523 ? 129.927 100.782 164.998 1.00 88.21 550 VAL A N 1
ATOM 4100 C CA . VAL A 1 523 ? 130.917 101.483 164.192 1.00 88.21 550 VAL A CA 1
ATOM 4101 C C . VAL A 1 523 ? 130.197 102.424 163.232 1.00 88.21 550 VAL A C 1
ATOM 4102 O O . VAL A 1 523 ? 128.977 102.376 163.072 1.00 88.21 550 VAL A O 1
ATOM 4106 N N . LEU A 1 524 ? 130.977 103.294 162.596 1.00 91.07 551 LEU A N 1
ATOM 4107 C CA . LEU A 1 524 ? 130.451 104.320 161.705 1.00 91.07 551 LEU A CA 1
ATOM 4108 C C . LEU A 1 524 ? 130.690 103.929 160.252 1.00 91.07 551 LEU A C 1
ATOM 4109 O O . LEU A 1 524 ? 131.822 103.625 159.864 1.00 91.07 551 LEU A O 1
ATOM 4114 N N . PHE A 1 525 ? 129.624 103.941 159.457 1.00 91.21 552 PHE A N 1
ATOM 4115 C CA . PHE A 1 525 ? 129.691 103.722 158.022 1.00 91.21 552 PHE A CA 1
ATOM 4116 C C . PHE A 1 525 ? 129.382 105.027 157.299 1.00 91.21 552 PHE A C 1
ATOM 4117 O O . PHE A 1 525 ? 128.579 105.840 157.768 1.00 91.21 552 PHE A O 1
ATOM 4125 N N . LYS A 1 526 ? 130.015 105.214 156.144 1.00 91.95 553 LYS A N 1
ATOM 4126 C CA . LYS A 1 526 ? 129.900 106.455 155.389 1.00 91.95 553 LYS A CA 1
ATOM 4127 C C . LYS A 1 526 ? 128.728 106.402 154.417 1.00 91.95 553 LYS A C 1
ATOM 4128 O O . LYS A 1 526 ? 128.484 105.378 153.772 1.00 91.95 553 LYS A O 1
ATOM 4134 N N . VAL A 1 527 ? 128.008 107.512 154.321 1.00 90.51 554 VAL A N 1
ATOM 4135 C CA . VAL A 1 527 ? 126.965 107.658 153.299 1.00 90.51 554 VAL A CA 1
ATOM 4136 C C . VAL A 1 527 ? 127.625 107.723 151.926 1.00 90.51 554 VAL A C 1
ATOM 4137 O O . VAL A 1 527 ? 128.555 108.526 151.729 1.00 90.51 554 VAL A O 1
ATOM 4141 N N . PRO A 1 528 ? 127.204 106.906 150.960 1.00 84.60 555 PRO A N 1
ATOM 4142 C CA . PRO A 1 528 ? 127.898 106.869 149.669 1.00 84.60 555 PRO A CA 1
ATOM 4143 C C . PRO A 1 528 ? 127.729 108.153 148.871 1.00 84.60 555 PRO A C 1
ATOM 4144 O O . PRO A 1 528 ? 126.722 108.858 148.977 1.00 84.60 555 PRO A O 1
ATOM 4148 N N . HIS A 1 529 ? 128.744 108.448 148.059 1.00 82.44 556 HIS A N 1
ATOM 4149 C CA . HIS A 1 529 ? 128.784 109.612 147.195 1.00 82.44 556 HIS A CA 1
ATOM 4150 C C . HIS A 1 529 ? 128.780 109.170 145.736 1.00 82.44 556 HIS A C 1
ATOM 4151 O O . HIS A 1 529 ? 129.362 108.130 145.408 1.00 82.44 556 HIS A O 1
ATOM 4158 N N . PRO A 1 530 ? 128.107 109.912 144.849 1.00 68.95 557 PRO A N 1
ATOM 4159 C CA . PRO A 1 530 ? 128.033 109.489 143.438 1.00 68.95 557 PRO A CA 1
ATOM 4160 C C . PRO A 1 530 ? 129.380 109.381 142.740 1.00 68.95 557 PRO A C 1
ATOM 4161 O O . PRO A 1 530 ? 129.537 108.529 141.856 1.00 68.95 557 PRO A O 1
ATOM 4165 N N . ASN A 1 531 ? 130.356 110.216 143.101 1.00 68.21 558 ASN A N 1
ATOM 4166 C CA . ASN A 1 531 ? 131.623 110.219 142.375 1.00 68.21 558 ASN A CA 1
ATOM 4167 C C . ASN A 1 531 ? 132.471 108.999 142.718 1.00 68.21 558 ASN A C 1
ATOM 4168 O O . ASN A 1 531 ? 133.099 108.407 141.832 1.00 68.21 558 ASN A O 1
ATOM 4173 N N . GLY A 1 532 ? 132.509 108.608 143.989 1.00 68.18 559 GLY A N 1
ATOM 4174 C CA . GLY A 1 532 ? 133.275 107.454 144.396 1.00 68.18 559 GLY A CA 1
ATOM 4175 C C . GLY A 1 532 ? 133.448 107.343 145.897 1.00 68.18 559 GLY A C 1
ATOM 4176 O O . GLY A 1 532 ? 133.028 108.217 146.663 1.00 68.18 559 GLY A O 1
ATOM 4177 N N . PRO A 1 533 ? 134.066 106.245 146.347 1.00 74.48 560 PRO A N 1
ATOM 4178 C CA . PRO A 1 533 ? 134.269 106.052 147.793 1.00 74.48 560 PRO A CA 1
ATOM 4179 C C . PRO A 1 533 ? 135.208 107.063 148.431 1.00 74.48 560 PRO A C 1
ATOM 4180 O O . PRO A 1 533 ? 135.136 107.259 149.650 1.00 74.48 560 PRO A O 1
ATOM 4184 N N . THR A 1 534 ? 136.086 107.704 147.658 1.00 74.91 561 THR A N 1
ATOM 4185 C CA . THR A 1 534 ? 137.047 108.635 148.239 1.00 74.91 561 THR A CA 1
ATOM 4186 C C . THR A 1 534 ? 136.397 109.962 148.613 1.00 74.91 561 THR A C 1
ATOM 4187 O O . THR A 1 534 ? 136.770 110.577 149.619 1.00 74.91 561 THR A O 1
ATOM 4191 N N . PHE A 1 535 ? 135.432 110.418 147.820 1.00 80.60 562 PHE A N 1
ATOM 4192 C CA . PHE A 1 535 ? 134.797 111.704 148.070 1.00 80.60 562 PHE A CA 1
ATOM 4193 C C . PHE A 1 535 ? 133.837 111.616 149.252 1.00 80.60 562 PHE A C 1
ATOM 4194 O O . PHE A 1 535 ? 133.300 110.552 149.571 1.00 80.60 562 PHE A O 1
ATOM 4202 N N . ASN A 1 536 ? 133.626 112.755 149.902 1.00 88.14 563 ASN A N 1
ATOM 4203 C CA . ASN A 1 536 ? 132.768 112.853 151.072 1.00 88.14 563 ASN A CA 1
ATOM 4204 C C . ASN A 1 536 ? 131.425 113.475 150.705 1.00 88.14 563 ASN A C 1
ATOM 4205 O O . ASN A 1 536 ? 131.294 114.193 149.711 1.00 88.14 563 ASN A O 1
ATOM 4210 N N . CYS A 1 537 ? 130.422 113.187 151.529 1.00 89.27 564 CYS A N 1
ATOM 4211 C CA . CYS A 1 537 ? 129.081 113.728 151.357 1.00 89.27 564 CYS A CA 1
ATOM 4212 C C . CYS A 1 537 ? 128.894 114.928 152.276 1.00 89.27 564 CYS A C 1
ATOM 4213 O O . CYS A 1 537 ? 129.141 114.836 153.482 1.00 89.27 564 CYS A O 1
ATOM 4216 N N . THR A 1 538 ? 128.459 116.052 151.702 1.00 88.04 565 THR A N 1
ATOM 4217 C CA . THR A 1 538 ? 128.235 117.274 152.461 1.00 88.04 565 THR A CA 1
ATOM 4218 C C . THR A 1 538 ? 126.816 117.814 152.368 1.00 88.04 565 THR A C 1
ATOM 4219 O O . THR A 1 538 ? 126.401 118.549 153.270 1.00 88.04 565 THR A O 1
ATOM 4223 N N . ASN A 1 539 ? 126.068 117.482 151.320 1.00 86.41 566 ASN A N 1
ATOM 4224 C CA . ASN A 1 539 ? 124.693 117.933 151.158 1.00 86.41 566 ASN A CA 1
ATOM 4225 C C . ASN A 1 539 ? 123.797 116.738 150.872 1.00 86.41 566 ASN A C 1
ATOM 4226 O O . ASN A 1 539 ? 124.160 115.854 150.090 1.00 86.41 566 ASN A O 1
ATOM 4231 N N . LEU A 1 540 ? 122.623 116.717 151.506 1.00 86.50 567 LEU A N 1
ATOM 4232 C CA . LEU A 1 540 ? 121.698 115.595 151.395 1.00 86.50 567 LEU A CA 1
ATOM 4233 C C . LEU A 1 540 ? 120.357 116.003 150.793 1.00 86.50 567 LEU A C 1
ATOM 4234 O O . LEU A 1 540 ? 119.385 115.248 150.889 1.00 86.50 567 LEU A O 1
ATOM 4239 N N . LEU A 1 541 ? 120.281 117.181 150.171 1.00 82.20 568 LEU A N 1
ATOM 4240 C CA . LEU A 1 541 ? 119.034 117.671 149.595 1.00 82.20 568 LEU A CA 1
ATOM 4241 C C . LEU A 1 541 ? 119.240 118.166 148.169 1.00 82.20 568 LEU A C 1
ATOM 4242 O O . LEU A 1 541 ? 118.568 119.100 147.726 1.00 82.20 568 LEU A O 1
ATOM 4247 N N . THR A 1 542 ? 120.162 117.550 147.440 1.00 75.98 569 THR A N 1
ATOM 4248 C CA . THR A 1 542 ? 120.486 117.937 146.076 1.00 75.98 569 THR A CA 1
ATOM 4249 C C . THR A 1 542 ? 119.990 116.879 145.097 1.00 75.98 569 THR A C 1
ATOM 4250 O O . THR A 1 542 ? 119.326 115.908 145.470 1.00 75.98 569 THR A O 1
ATOM 4254 N N . LYS A 1 543 ? 120.314 117.090 143.824 1.00 70.89 570 LYS A N 1
ATOM 4255 C CA . LYS A 1 543 ? 120.007 116.118 142.786 1.00 70.89 570 LYS A CA 1
ATOM 4256 C C . LYS A 1 543 ? 120.823 114.847 143.013 1.00 70.89 570 LYS A C 1
ATOM 4257 O O . LYS A 1 543 ? 121.913 114.885 143.593 1.00 70.89 570 LYS A O 1
ATOM 4263 N N . SER A 1 544 ? 120.253 113.711 142.589 1.00 74.02 571 SER A N 1
ATOM 4264 C CA . SER A 1 544 ? 120.748 112.328 142.711 1.00 74.02 571 SER A CA 1
ATOM 4265 C C . SER A 1 544 ? 120.530 111.773 144.111 1.00 74.02 571 SER A C 1
ATOM 4266 O O . SER A 1 544 ? 121.025 110.678 144.418 1.00 74.02 571 SER A O 1
ATOM 4269 N N . TYR A 1 545 ? 119.811 112.489 144.973 1.00 78.22 572 TYR A N 1
ATOM 4270 C CA . TYR A 1 545 ? 119.303 111.935 146.218 1.00 78.22 572 TYR A CA 1
ATOM 4271 C C . TYR A 1 545 ? 117.789 111.791 146.207 1.00 78.22 572 TYR A C 1
ATOM 4272 O O . TYR A 1 545 ? 117.214 111.332 147.200 1.00 78.22 572 TYR A O 1
ATOM 4281 N N . ASN A 1 546 ? 117.132 112.179 145.112 1.00 73.73 573 ASN A N 1
ATOM 4282 C CA . ASN A 1 546 ? 115.685 112.022 145.008 1.00 73.73 573 ASN A CA 1
ATOM 4283 C C . ASN A 1 546 ? 115.294 110.556 144.871 1.00 73.73 573 ASN A C 1
ATOM 4284 O O . ASN A 1 546 ? 114.253 110.135 145.390 1.00 73.73 573 ASN A O 1
ATOM 4289 N N . HIS A 1 547 ? 116.109 109.768 144.162 1.00 72.25 574 HIS A N 1
ATOM 4290 C CA . HIS A 1 547 ? 115.803 108.355 143.959 1.00 72.25 574 HIS A CA 1
ATOM 4291 C C . HIS A 1 547 ? 115.825 107.584 145.274 1.00 72.25 574 HIS A C 1
ATOM 4292 O O . HIS A 1 547 ? 114.964 106.727 145.511 1.00 72.25 574 HIS A O 1
ATOM 4299 N N . PHE A 1 548 ? 116.798 107.878 146.141 1.00 80.28 575 PHE A N 1
ATOM 4300 C CA . PHE A 1 548 ? 116.845 107.235 147.450 1.00 80.28 575 PHE A CA 1
ATOM 4301 C C . PHE A 1 548 ? 115.651 107.629 148.309 1.00 80.28 575 PHE A C 1
ATOM 4302 O O . PHE A 1 548 ? 115.160 106.816 149.100 1.00 80.28 575 PHE A O 1
ATOM 4310 N N . PHE A 1 549 ? 115.180 108.870 148.174 1.00 76.99 576 PHE A N 1
ATOM 4311 C CA . PHE A 1 549 ? 113.981 109.292 148.891 1.00 76.99 576 PHE A CA 1
ATOM 4312 C C . PHE A 1 549 ? 112.746 108.571 148.365 1.00 76.99 576 PHE A C 1
ATOM 4313 O O . PHE A 1 549 ? 111.839 108.238 149.137 1.00 76.99 576 PHE A O 1
ATOM 4321 N N . GLU A 1 550 ? 112.691 108.328 147.053 1.00 70.90 577 GLU A N 1
ATOM 4322 C CA . GLU A 1 550 ? 111.557 107.609 146.478 1.00 70.90 577 GLU A CA 1
ATOM 4323 C C . GLU A 1 550 ? 111.551 106.143 146.893 1.00 70.90 577 GLU A C 1
ATOM 4324 O O . GLU A 1 550 ? 110.484 105.571 147.144 1.00 70.90 577 GLU A O 1
ATOM 4330 N N . LYS A 1 551 ? 112.728 105.513 146.956 1.00 73.31 578 LYS A N 1
ATOM 4331 C CA . LYS A 1 551 ? 112.793 104.115 147.380 1.00 73.31 578 LYS A CA 1
ATOM 4332 C C . LYS A 1 551 ? 112.399 103.961 148.844 1.00 73.31 578 LYS A C 1
ATOM 4333 O O . LYS A 1 551 ? 111.578 103.104 149.189 1.00 73.31 578 LYS A O 1
ATOM 4339 N N . GLY A 1 552 ? 112.969 104.784 149.719 1.00 76.82 579 GLY A N 1
ATOM 4340 C CA . GLY A 1 552 ? 112.670 104.693 151.134 1.00 76.82 579 GLY A CA 1
ATOM 4341 C C . GLY A 1 552 ? 113.906 104.517 151.990 1.00 76.82 579 GLY A C 1
ATOM 4342 O O . GLY A 1 552 ? 113.808 104.374 153.213 1.00 76.82 579 GLY A O 1
ATOM 4343 N N . VAL A 1 553 ? 115.077 104.510 151.350 1.00 84.62 580 VAL A N 1
ATOM 4344 C CA . VAL A 1 553 ? 116.333 104.422 152.088 1.00 84.62 580 VAL A CA 1
ATOM 4345 C C . VAL A 1 553 ? 116.534 105.667 152.945 1.00 84.62 580 VAL A C 1
ATOM 4346 O O . VAL A 1 553 ? 116.912 105.576 154.119 1.00 84.62 580 VAL A O 1
ATOM 4350 N N . LEU A 1 554 ? 116.273 106.842 152.380 1.00 86.75 581 LEU A N 1
ATOM 4351 C CA . LEU A 1 554 ? 116.323 108.094 153.122 1.00 86.75 581 LEU A CA 1
ATOM 4352 C C . LEU A 1 554 ? 114.925 108.443 153.614 1.00 86.75 581 LEU A C 1
ATOM 4353 O O . LEU A 1 554 ? 113.986 108.533 152.816 1.00 86.75 581 LEU A O 1
ATOM 4358 N N . LYS A 1 555 ? 114.787 108.642 154.924 1.00 87.06 582 LYS A N 1
ATOM 4359 C CA . LYS A 1 555 ? 113.493 108.925 155.527 1.00 87.06 582 LYS A CA 1
ATOM 4360 C C . LYS A 1 555 ? 113.562 110.217 156.325 1.00 87.06 582 LYS A C 1
ATOM 4361 O O . LYS A 1 555 ? 114.616 110.590 156.847 1.00 87.06 582 LYS A O 1
ATOM 4367 N N . SER A 1 556 ? 112.420 110.896 156.415 1.00 87.64 583 SER A N 1
ATOM 4368 C CA . SER A 1 556 ? 112.299 112.139 157.159 1.00 87.64 583 SER A CA 1
ATOM 4369 C C . SER A 1 556 ? 111.056 112.095 158.034 1.00 87.64 583 SER A C 1
ATOM 4370 O O . SER A 1 556 ? 110.065 111.441 157.700 1.00 87.64 583 SER A O 1
ATOM 4373 N N . GLU A 1 557 ? 111.118 112.801 159.161 1.00 82.85 584 GLU A N 1
ATOM 4374 C CA . GLU A 1 557 ? 109.980 112.941 160.058 1.00 82.85 584 GLU A CA 1
ATOM 4375 C C . GLU A 1 557 ? 109.235 114.252 159.849 1.00 82.85 584 GLU A C 1
ATOM 4376 O O . GLU A 1 557 ? 108.337 114.576 160.632 1.00 82.85 584 GLU A O 1
ATOM 4382 N N . SER A 1 558 ? 109.587 115.010 158.813 1.00 81.15 585 SER A N 1
ATOM 4383 C CA . SER A 1 558 ? 108.918 116.257 158.481 1.00 81.15 585 SER A CA 1
ATOM 4384 C C . SER A 1 558 ? 108.510 116.232 157.015 1.00 81.15 585 SER A C 1
ATOM 4385 O O . SER A 1 558 ? 109.194 115.644 156.173 1.00 81.15 585 SER A O 1
ATOM 4388 N N . GLU A 1 559 ? 107.382 116.875 156.718 1.00 82.71 586 GLU A N 1
ATOM 4389 C CA . GLU A 1 559 ? 106.832 116.866 155.369 1.00 82.71 586 GLU A CA 1
ATOM 4390 C C . GLU A 1 559 ? 107.507 117.862 154.435 1.00 82.71 586 GLU A C 1
ATOM 4391 O O . GLU A 1 559 ? 107.274 117.800 153.223 1.00 82.71 586 GLU A O 1
ATOM 4397 N N . LEU A 1 560 ? 108.327 118.774 154.957 1.00 84.43 587 LEU A N 1
ATOM 4398 C CA . LEU A 1 560 ? 108.911 119.825 154.133 1.00 84.43 587 LEU A CA 1
ATOM 4399 C C . LEU A 1 560 ? 110.150 119.385 153.365 1.00 84.43 587 LEU A C 1
ATOM 4400 O O . LEU A 1 560 ? 110.638 120.157 152.534 1.00 84.43 587 LEU A O 1
ATOM 4405 N N . ALA A 1 561 ? 110.677 118.186 153.620 1.00 84.18 588 ALA A N 1
ATOM 4406 C CA . ALA A 1 561 ? 111.852 117.722 152.885 1.00 84.18 588 ALA A CA 1
ATOM 4407 C C . ALA A 1 561 ? 111.533 117.502 151.408 1.00 84.18 588 ALA A C 1
ATOM 4408 O O . ALA A 1 561 ? 112.311 117.891 150.527 1.00 84.18 588 ALA A O 1
ATOM 4410 N N . HIS A 1 562 ? 110.387 116.882 151.121 1.00 81.63 589 HIS A N 1
ATOM 4411 C CA . HIS A 1 562 ? 110.002 116.627 149.736 1.00 81.63 589 HIS A CA 1
ATOM 4412 C C . HIS A 1 562 ? 109.698 117.928 149.000 1.00 81.63 589 HIS A C 1
ATOM 4413 O O . HIS A 1 562 ? 110.061 118.089 147.827 1.00 81.63 589 HIS A O 1
ATOM 4420 N N . GLN A 1 563 ? 109.047 118.876 149.681 1.00 82.12 590 GLN A N 1
ATOM 4421 C CA . GLN A 1 563 ? 108.794 120.183 149.081 1.00 82.12 590 GLN A CA 1
ATOM 4422 C C . GLN A 1 563 ? 110.091 120.947 148.851 1.00 82.12 590 GLN A C 1
ATOM 4423 O O . GLN A 1 563 ? 110.222 121.671 147.858 1.00 82.12 590 GLN A O 1
ATOM 4429 N N . ALA A 1 564 ? 111.060 120.802 149.759 1.00 85.84 591 ALA A N 1
ATOM 4430 C CA . ALA A 1 564 ? 112.365 121.424 149.559 1.00 85.84 591 ALA A CA 1
ATOM 4431 C C . ALA A 1 564 ? 113.073 120.835 148.347 1.00 85.84 591 ALA A C 1
ATOM 4432 O O . ALA A 1 564 ? 113.707 121.564 147.575 1.00 85.84 591 ALA A O 1
ATOM 4434 N N . LEU A 1 565 ? 112.972 119.516 148.163 1.00 82.25 592 LEU A N 1
ATOM 4435 C CA . LEU A 1 565 ? 113.536 118.888 146.970 1.00 82.25 592 LEU A CA 1
ATOM 4436 C C . LEU A 1 565 ? 112.860 119.397 145.700 1.00 82.25 592 LEU A C 1
ATOM 4437 O O . LEU A 1 565 ? 113.531 119.662 144.694 1.00 82.25 592 LEU A O 1
ATOM 4442 N N . GLN A 1 566 ? 111.531 119.544 145.731 1.00 81.02 593 GLN A N 1
ATOM 4443 C CA . GLN A 1 566 ? 110.813 120.071 144.571 1.00 81.02 593 GLN A CA 1
ATOM 4444 C C . GLN A 1 566 ? 111.228 121.505 144.254 1.00 81.02 593 GLN A C 1
ATOM 4445 O O . GLN A 1 566 ? 111.412 121.861 143.083 1.00 81.02 593 GLN A O 1
ATOM 4451 N N . ILE A 1 567 ? 111.371 122.342 145.283 1.00 83.97 594 ILE A N 1
ATOM 4452 C CA . ILE A 1 567 ? 111.761 123.733 145.068 1.00 83.97 594 ILE A CA 1
ATOM 4453 C C . ILE A 1 567 ? 113.193 123.815 144.549 1.00 83.97 594 ILE A C 1
ATOM 4454 O O . ILE A 1 567 ? 113.507 124.640 143.681 1.00 83.97 594 ILE A O 1
ATOM 4459 N N . ASN A 1 568 ? 114.078 122.949 145.052 1.00 83.34 595 ASN A N 1
ATOM 4460 C CA . ASN A 1 568 ? 115.444 122.898 144.539 1.00 83.34 595 ASN A CA 1
ATOM 4461 C C . ASN A 1 568 ? 115.472 122.479 143.075 1.00 83.34 595 ASN A C 1
ATOM 4462 O O . ASN A 1 568 ? 116.246 123.026 142.280 1.00 83.34 595 ASN A O 1
ATOM 4467 N N . SER A 1 569 ? 114.637 121.509 142.698 1.00 80.95 596 SER A N 1
ATOM 4468 C CA . SER A 1 569 ? 114.615 121.062 141.309 1.00 80.95 596 SER A CA 1
ATOM 4469 C C . SER A 1 569 ? 113.970 122.091 140.387 1.00 80.95 596 SER A C 1
ATOM 4470 O O . SER A 1 569 ? 114.301 122.146 139.197 1.00 80.95 596 SER A O 1
ATOM 4473 N N . SER A 1 570 ? 113.052 122.906 140.908 1.00 83.78 597 SER A N 1
ATOM 4474 C CA . SER A 1 570 ? 112.268 123.787 140.048 1.00 83.78 597 SER A CA 1
ATOM 4475 C C . SER A 1 570 ? 112.979 125.101 139.742 1.00 83.78 597 SER A C 1
ATOM 4476 O O . SER A 1 570 ? 112.920 125.586 138.607 1.00 83.78 597 SER A O 1
ATOM 4479 N N . GLY A 1 571 ? 113.642 125.702 140.728 1.00 87.37 598 GLY A N 1
ATOM 4480 C CA . GLY A 1 571 ? 114.105 127.068 140.566 1.00 87.37 598 GLY A CA 1
ATOM 4481 C C . GLY A 1 571 ? 115.595 127.327 140.674 1.00 87.37 598 GLY A C 1
ATOM 4482 O O . GLY A 1 571 ? 116.002 128.291 141.328 1.00 87.37 598 GLY A O 1
ATOM 4483 N N . SER A 1 572 ? 116.423 126.494 140.046 1.00 83.42 599 SER A N 1
ATOM 4484 C CA . SER A 1 572 ? 117.867 126.689 140.124 1.00 83.42 599 SER A CA 1
ATOM 4485 C C . SER A 1 572 ? 118.413 127.533 138.974 1.00 83.42 599 SER A C 1
ATOM 4486 O O . SER A 1 572 ? 119.300 128.371 139.185 1.00 83.42 599 SER A O 1
ATOM 4489 N N . TYR A 1 573 ? 117.887 127.342 137.762 1.00 86.84 600 TYR A N 1
ATOM 4490 C CA . TYR A 1 573 ? 118.402 128.059 136.600 1.00 86.84 600 TYR A CA 1
ATOM 4491 C C . TYR A 1 573 ? 118.038 129.539 136.638 1.00 86.84 600 TYR A C 1
ATOM 4492 O O . TYR A 1 573 ? 118.835 130.381 136.203 1.00 86.84 600 TYR A O 1
ATOM 4501 N N . TRP A 1 574 ? 116.853 129.875 137.152 1.00 92.02 601 TRP A N 1
ATOM 4502 C CA . TRP A 1 574 ? 116.529 131.279 137.372 1.00 92.02 601 TRP A CA 1
ATOM 4503 C C . TRP A 1 574 ? 117.459 131.899 138.407 1.00 92.02 601 TRP A C 1
ATOM 4504 O O . TRP A 1 574 ? 117.948 133.017 138.217 1.00 92.02 601 TRP A O 1
ATOM 4515 N N . MET A 1 575 ? 117.738 131.173 139.496 1.00 87.64 602 MET A N 1
ATOM 4516 C CA . MET A 1 575 ? 118.687 131.658 140.494 1.00 87.64 602 MET A CA 1
ATOM 4517 C C . MET A 1 575 ? 120.077 131.854 139.903 1.00 87.64 602 MET A C 1
ATOM 4518 O O . MET A 1 575 ? 120.840 132.705 140.376 1.00 87.64 602 MET A O 1
ATOM 4523 N N . SER A 1 576 ? 120.421 131.089 138.868 1.00 85.46 603 SER A N 1
ATOM 4524 C CA . SER A 1 576 ? 121.719 131.226 138.223 1.00 85.46 603 SER A CA 1
ATOM 4525 C C . SER A 1 576 ? 121.779 132.334 137.174 1.00 85.46 603 SER A C 1
ATOM 4526 O O . SER A 1 576 ? 122.856 132.906 136.970 1.00 85.46 603 SER A O 1
ATOM 4529 N N . ALA A 1 577 ? 120.669 132.658 136.503 1.00 90.51 604 ALA A N 1
ATOM 4530 C CA . ALA A 1 577 ? 120.727 133.561 135.354 1.00 90.51 604 ALA A CA 1
ATOM 4531 C C . ALA A 1 577 ? 119.814 134.786 135.446 1.00 90.51 604 ALA A C 1
ATOM 4532 O O . ALA A 1 577 ? 119.658 135.491 134.437 1.00 90.51 604 ALA A O 1
ATOM 4534 N N . ARG A 1 578 ? 119.215 135.067 136.610 1.00 92.63 605 ARG A N 1
ATOM 4535 C CA . ARG A 1 578 ? 118.255 136.167 136.703 1.00 92.63 605 ARG A CA 1
ATOM 4536 C C . ARG A 1 578 ? 118.899 137.527 136.445 1.00 92.63 605 ARG A C 1
ATOM 4537 O O . ARG A 1 578 ? 118.308 138.373 135.762 1.00 92.63 605 ARG A O 1
ATOM 4545 N N . GLU A 1 579 ? 120.106 137.761 136.971 1.00 91.52 606 GLU A N 1
ATOM 4546 C CA . GLU A 1 579 ? 120.729 139.074 136.827 1.00 91.52 606 GLU A CA 1
ATOM 4547 C C . GLU A 1 579 ? 121.114 139.345 135.374 1.00 91.52 606 GLU A C 1
ATOM 4548 O O . GLU A 1 579 ? 121.020 140.482 134.900 1.00 91.52 606 GLU A O 1
ATOM 4554 N N . ARG A 1 580 ? 121.564 138.311 134.657 1.00 91.22 607 ARG A N 1
ATOM 4555 C CA . ARG A 1 580 ? 121.910 138.473 133.250 1.00 91.22 607 ARG A CA 1
ATOM 4556 C C . ARG A 1 580 ? 120.665 138.629 132.386 1.00 91.22 607 ARG A C 1
ATOM 4557 O O . ARG A 1 580 ? 120.671 139.394 131.415 1.00 91.22 607 ARG A O 1
ATOM 4565 N N . ILE A 1 581 ? 119.590 137.907 132.714 1.00 94.17 608 ILE A N 1
ATOM 4566 C CA . ILE A 1 581 ? 118.375 138.014 131.910 1.00 94.17 608 ILE A CA 1
ATOM 4567 C C . ILE A 1 581 ? 117.716 139.378 132.104 1.00 94.17 608 ILE A C 1
ATOM 4568 O O . ILE A 1 581 ? 117.255 140.000 131.139 1.00 94.17 608 ILE A O 1
ATOM 4573 N N . GLN A 1 582 ? 117.691 139.886 133.337 1.00 92.61 609 GLN A N 1
ATOM 4574 C CA . GLN A 1 582 ? 116.994 141.140 133.601 1.00 92.61 609 GLN A CA 1
ATOM 4575 C C . GLN A 1 582 ? 117.795 142.384 133.229 1.00 92.61 609 GLN A C 1
ATOM 4576 O O . GLN A 1 582 ? 117.238 143.486 133.277 1.00 92.61 609 GLN A O 1
ATOM 4582 N N . SER A 1 583 ? 119.071 142.253 132.861 1.00 92.02 610 SER A N 1
ATOM 4583 C CA . SER A 1 583 ? 119.913 143.406 132.560 1.00 92.02 610 SER A CA 1
ATOM 4584 C C . SER A 1 583 ? 120.183 143.570 131.066 1.00 92.02 610 SER A C 1
ATOM 4585 O O . SER A 1 583 ? 121.201 144.155 130.683 1.00 92.02 610 SER A O 1
ATOM 4588 N N . GLN A 1 584 ? 119.296 143.067 130.212 1.00 94.89 611 GLN A N 1
ATOM 4589 C CA . GLN A 1 584 ? 119.479 143.217 128.777 1.00 94.89 611 GLN A CA 1
ATOM 4590 C C . GLN A 1 584 ? 119.037 144.603 128.314 1.00 94.89 611 GLN A C 1
ATOM 4591 O O . GLN A 1 584 ? 118.215 145.271 128.946 1.00 94.89 611 GLN A O 1
ATOM 4597 N N . PHE A 1 585 ? 119.599 145.029 127.184 1.00 94.94 612 PHE A N 1
ATOM 4598 C CA . PHE A 1 585 ? 119.343 146.348 126.614 1.00 94.94 612 PHE A CA 1
ATOM 4599 C C . PHE A 1 585 ? 118.351 146.194 125.466 1.00 94.94 612 PHE A C 1
ATOM 4600 O O . PHE A 1 585 ? 118.678 145.616 124.425 1.00 94.94 612 PHE A O 1
ATOM 4608 N N . VAL A 1 586 ? 117.142 146.718 125.657 1.00 95.08 613 VAL A N 1
ATOM 4609 C CA . VAL A 1 586 ? 116.058 146.612 124.687 1.00 95.08 613 VAL A CA 1
ATOM 4610 C C . VAL A 1 586 ? 115.663 148.017 124.256 1.00 95.08 613 VAL A C 1
ATOM 4611 O O . VAL A 1 586 ? 115.386 148.876 125.101 1.00 95.08 613 VAL A O 1
ATOM 4615 N N . VAL A 1 587 ? 115.633 148.247 122.952 1.00 94.55 614 VAL A N 1
ATOM 4616 C CA . VAL A 1 587 ? 115.349 149.558 122.370 1.00 94.55 614 VAL A CA 1
ATOM 4617 C C . VAL A 1 587 ? 114.018 149.476 121.634 1.00 94.55 614 VAL A C 1
ATOM 4618 O O . VAL A 1 587 ? 113.869 148.634 120.743 1.00 94.55 614 VAL A O 1
ATOM 4622 N N . PRO A 1 588 ? 113.044 150.318 121.962 1.00 92.51 615 PRO A N 1
ATOM 4623 C CA . PRO A 1 588 ? 111.722 150.222 121.341 1.00 92.51 615 PRO A CA 1
ATOM 4624 C C . PRO A 1 588 ? 111.602 151.048 120.063 1.00 92.51 615 PRO A C 1
ATOM 4625 O O . PRO A 1 588 ? 112.462 151.863 119.726 1.00 92.51 615 PRO A O 1
ATOM 4629 N N . ASN A 1 589 ? 110.496 150.812 119.354 1.00 87.85 616 ASN A N 1
ATOM 4630 C CA . ASN A 1 589 ? 110.213 151.503 118.099 1.00 87.85 616 ASN A CA 1
ATOM 4631 C C . ASN A 1 589 ? 109.732 152.933 118.309 1.00 87.85 616 ASN A C 1
ATOM 4632 O O . ASN A 1 589 ? 109.996 153.798 117.466 1.00 87.85 616 ASN A O 1
ATOM 4637 N N . CYS A 1 590 ? 109.031 153.203 119.412 1.00 85.57 617 CYS A N 1
ATOM 4638 C CA . CYS A 1 590 ? 108.409 154.508 119.609 1.00 85.57 617 CYS A CA 1
ATOM 4639 C C . CYS A 1 590 ? 109.423 155.623 119.840 1.00 85.57 617 CYS A C 1
ATOM 4640 O O . CYS A 1 590 ? 109.091 156.795 119.632 1.00 85.57 617 CYS A O 1
ATOM 4643 N N . LYS A 1 591 ? 110.643 155.293 120.261 1.00 85.86 618 LYS A N 1
ATOM 4644 C CA . LYS A 1 591 ? 111.641 156.312 120.560 1.00 85.86 618 LYS A CA 1
ATOM 4645 C C . LYS A 1 591 ? 112.450 156.732 119.340 1.00 85.86 618 LYS A C 1
ATOM 4646 O O . LYS A 1 591 ? 112.953 157.861 119.302 1.00 85.86 618 LYS A O 1
ATOM 4652 N N . PHE A 1 592 ? 112.590 155.857 118.346 1.00 87.92 619 PHE A N 1
ATOM 4653 C CA . PHE A 1 592 ? 113.368 156.136 117.138 1.00 87.92 619 PHE A CA 1
ATOM 4654 C C . PHE A 1 592 ? 112.519 155.782 115.924 1.00 87.92 619 PHE A C 1
ATOM 4655 O O . PHE A 1 592 ? 112.672 154.704 115.335 1.00 87.92 619 PHE A O 1
ATOM 4663 N N . PRO A 1 593 ? 111.612 156.673 115.517 1.00 75.66 620 PRO A N 1
ATOM 4664 C CA . PRO A 1 593 ? 110.657 156.339 114.454 1.00 75.66 620 PRO A CA 1
ATOM 4665 C C . PRO A 1 593 ? 111.222 156.382 113.042 1.00 75.66 620 PRO A C 1
ATOM 4666 O O . PRO A 1 593 ? 110.488 156.072 112.098 1.00 75.66 620 PRO A O 1
ATOM 4670 N N . ASN A 1 594 ? 112.489 156.755 112.858 1.00 76.74 621 ASN A N 1
ATOM 4671 C CA . ASN A 1 594 ? 113.080 156.868 111.529 1.00 76.74 621 ASN A CA 1
ATOM 4672 C C . ASN A 1 594 ? 114.197 155.857 111.292 1.00 76.74 621 ASN A C 1
ATOM 4673 O O . ASN A 1 594 ? 115.058 156.085 110.438 1.00 76.74 621 ASN A O 1
ATOM 4678 N N . GLU A 1 595 ? 114.202 154.745 112.020 1.00 79.04 622 GLU A N 1
ATOM 4679 C CA . GLU A 1 595 ? 115.315 153.805 111.950 1.00 79.04 622 GLU A CA 1
ATOM 4680 C C . GLU A 1 595 ? 114.914 152.400 111.531 1.00 79.04 622 GLU A C 1
ATOM 4681 O O . GLU A 1 595 ? 115.604 151.790 110.713 1.00 79.04 622 GLU A O 1
ATOM 4687 N N . PHE A 1 596 ? 113.814 151.869 112.062 1.00 79.32 623 PHE A N 1
ATOM 4688 C CA . PHE A 1 596 ? 113.457 150.458 111.894 1.00 79.32 623 PHE A CA 1
ATOM 4689 C C . PHE A 1 596 ? 112.922 150.229 110.481 1.00 79.32 623 PHE A C 1
ATOM 4690 O O . PHE A 1 596 ? 111.716 150.148 110.236 1.00 79.32 623 PHE A O 1
ATOM 4698 N N . GLN A 1 597 ? 113.850 150.112 109.535 1.00 74.43 624 GLN A N 1
ATOM 4699 C CA . GLN A 1 597 ? 113.511 149.894 108.136 1.00 74.43 624 GLN A CA 1
ATOM 4700 C C . GLN A 1 597 ? 113.480 148.405 107.810 1.00 74.43 624 GLN A C 1
ATOM 4701 O O . GLN A 1 597 ? 114.207 147.603 108.402 1.00 74.43 624 GLN A O 1
ATOM 4707 N N . SER A 1 598 ? 112.634 148.046 106.849 1.00 74.54 625 SER A N 1
ATOM 4708 C CA . SER A 1 598 ? 112.409 146.651 106.503 1.00 74.54 625 SER A CA 1
ATOM 4709 C C . SER A 1 598 ? 113.557 146.097 105.663 1.00 74.54 625 SER A C 1
ATOM 4710 O O . SER A 1 598 ? 114.337 146.837 105.056 1.00 74.54 625 SER A O 1
ATOM 4713 N N . LEU A 1 599 ? 113.650 144.765 105.640 1.00 70.31 626 LEU A N 1
ATOM 4714 C CA . LEU A 1 599 ? 114.706 144.096 104.884 1.00 70.31 626 LEU A CA 1
ATOM 4715 C C . LEU A 1 599 ? 114.515 144.265 103.382 1.00 70.31 626 LEU A C 1
ATOM 4716 O O . LEU A 1 599 ? 115.487 144.473 102.647 1.00 70.31 626 LEU A O 1
ATOM 4721 N N . SER A 1 600 ? 113.276 144.182 102.907 1.00 62.80 627 SER A N 1
ATOM 4722 C CA . SER A 1 600 ? 112.984 144.313 101.487 1.00 62.80 627 SER A CA 1
ATOM 4723 C C . SER A 1 600 ? 112.824 145.780 101.112 1.00 62.80 627 SER A C 1
ATOM 4724 O O . SER A 1 600 ? 112.257 146.570 101.873 1.00 62.80 627 SER A O 1
ATOM 4727 N N . ALA A 1 601 ? 113.340 146.138 99.934 1.00 57.37 628 ALA A N 1
ATOM 4728 C CA . ALA A 1 601 ? 113.249 147.519 99.467 1.00 57.37 628 ALA A CA 1
ATOM 4729 C C . ALA A 1 601 ? 111.803 147.925 99.205 1.00 57.37 628 ALA A C 1
ATOM 4730 O O . ALA A 1 601 ? 111.400 149.047 99.530 1.00 57.37 628 ALA A O 1
ATOM 4732 N N . LYS A 1 602 ? 111.011 147.031 98.617 1.00 50.39 629 LYS A N 1
ATOM 4733 C CA . LYS A 1 602 ? 109.600 147.298 98.346 1.00 50.39 629 LYS A CA 1
ATOM 4734 C C . LYS A 1 602 ? 108.809 147.014 99.616 1.00 50.39 629 LYS A C 1
ATOM 4735 O O . LYS A 1 602 ? 108.280 145.919 99.817 1.00 50.39 629 LYS A O 1
ATOM 4737 N N . SER A 1 603 ? 108.741 148.019 100.495 1.00 52.59 630 SER A N 1
ATOM 4738 C CA . SER A 1 603 ? 108.016 147.864 101.753 1.00 52.59 630 SER A CA 1
ATOM 4739 C C . SER A 1 603 ? 106.521 147.689 101.519 1.00 52.59 630 SER A C 1
ATOM 4740 O O . SER A 1 603 ? 105.880 146.864 102.182 1.00 52.59 630 SER A O 1
ATOM 4743 N N . SER A 1 604 ? 105.956 148.454 100.576 1.00 50.91 631 SER A N 1
ATOM 4744 C CA . SER A 1 604 ? 104.523 148.435 100.259 1.00 50.91 631 SER A CA 1
ATOM 4745 C C . SER A 1 604 ? 103.670 148.708 101.496 1.00 50.91 631 SER A C 1
ATOM 4746 O O . SER A 1 604 ? 102.644 148.059 101.716 1.00 50.91 631 SER A O 1
ATOM 4749 N N . LEU A 1 605 ? 104.109 149.678 102.306 1.00 56.03 632 LEU A N 1
ATOM 4750 C CA . LEU A 1 605 ? 103.458 150.076 103.552 1.00 56.03 632 LEU A CA 1
ATOM 4751 C C . LEU A 1 605 ? 103.287 148.894 104.501 1.00 56.03 632 LEU A C 1
ATOM 4752 O O . LEU A 1 605 ? 104.278 148.362 105.014 1.00 56.03 632 LEU A O 1
ATOM 4754 N N . ASN A 1 606 ? 102.033 148.485 104.726 1.00 52.40 633 ASN A N 1
ATOM 4755 C CA . ASN A 1 606 ? 101.686 147.375 105.620 1.00 52.40 633 ASN A CA 1
ATOM 4756 C C . ASN A 1 606 ? 102.248 147.585 107.026 1.00 52.40 633 ASN A C 1
ATOM 4757 O O . ASN A 1 606 ? 102.783 146.664 107.646 1.00 52.40 633 ASN A O 1
ATOM 4759 N N . ASN A 1 607 ? 102.125 148.810 107.532 1.00 51.15 634 ASN A N 1
ATOM 4760 C CA . ASN A 1 607 ? 102.617 149.162 108.856 1.00 51.15 634 ASN A CA 1
ATOM 4761 C C . ASN A 1 607 ? 101.596 148.910 109.957 1.00 51.15 634 ASN A C 1
ATOM 4762 O O . ASN A 1 607 ? 101.877 149.211 111.122 1.00 51.15 634 ASN A O 1
ATOM 4764 N N . GLU A 1 608 ? 100.424 148.378 109.620 1.00 47.97 635 GLU A N 1
ATOM 4765 C CA . GLU A 1 608 ? 99.408 148.098 110.623 1.00 47.97 635 GLU A CA 1
ATOM 4766 C C . GLU A 1 608 ? 99.822 146.922 111.501 1.00 47.97 635 GLU A C 1
ATOM 4767 O O . GLU A 1 608 ? 100.499 145.991 111.053 1.00 47.97 635 GLU A O 1
ATOM 4769 N N . LYS A 1 609 ? 99.411 146.987 112.773 1.00 52.71 636 LYS A N 1
ATOM 4770 C CA . LYS A 1 609 ? 99.679 145.9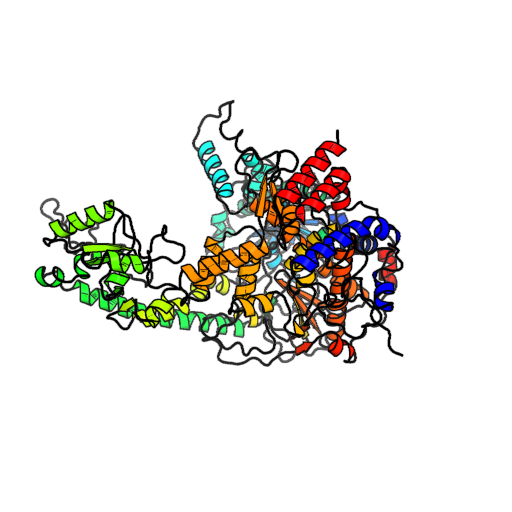54 113.780 1.00 52.71 636 LYS A CA 1
ATOM 4771 C C . LYS A 1 609 ? 101.175 145.715 113.978 1.00 52.71 636 LYS A C 1
ATOM 4772 O O . LYS A 1 609 ? 101.600 144.602 114.297 1.00 52.71 636 LYS A O 1
ATOM 4774 N N . THR A 1 610 ? 101.984 146.755 113.789 1.00 61.99 637 THR A N 1
ATOM 4775 C CA . THR A 1 610 ? 103.428 146.706 113.995 1.00 61.99 637 THR A CA 1
ATOM 4776 C C . THR A 1 610 ? 103.873 147.848 114.895 1.00 61.99 637 THR A C 1
ATOM 4777 O O . THR A 1 610 ? 104.906 148.484 114.662 1.00 61.99 637 THR A O 1
ATOM 4781 N N . ASN A 1 611 ? 103.097 148.128 115.939 1.00 70.80 638 ASN A N 1
ATOM 4782 C CA . ASN A 1 611 ? 103.366 149.250 116.828 1.00 70.80 638 ASN A CA 1
ATOM 4783 C C . ASN A 1 611 ? 104.238 148.878 118.020 1.00 70.80 638 ASN A C 1
ATOM 4784 O O . ASN A 1 611 ? 104.541 149.751 118.840 1.00 70.80 638 ASN A O 1
ATOM 4789 N N . ASP A 1 612 ? 104.647 147.616 118.143 1.00 86.37 639 ASP A N 1
ATOM 4790 C CA . ASP A 1 612 ? 105.450 147.149 119.274 1.00 86.37 639 ASP A CA 1
ATOM 4791 C C . ASP A 1 612 ? 106.568 146.264 118.729 1.00 86.37 639 ASP A C 1
ATOM 4792 O O . ASP A 1 612 ? 106.409 145.046 118.617 1.00 86.37 639 ASP A O 1
ATOM 4797 N N . LEU A 1 613 ? 107.701 146.879 118.394 1.00 90.50 640 LEU A N 1
ATOM 4798 C CA . LEU A 1 613 ? 108.851 146.173 117.849 1.00 90.50 640 LEU A CA 1
ATOM 4799 C C . LEU A 1 613 ? 110.107 146.595 118.599 1.00 90.50 640 LEU A C 1
ATOM 4800 O O . LEU A 1 613 ? 110.213 147.730 119.070 1.00 90.50 640 LEU A O 1
ATOM 4805 N N . ALA A 1 614 ? 111.063 145.672 118.706 1.00 94.04 641 ALA A N 1
ATOM 4806 C CA . ALA A 1 614 ? 112.300 145.957 119.418 1.00 94.04 641 ALA A CA 1
ATOM 4807 C C . ALA A 1 614 ? 113.432 145.119 118.841 1.00 94.04 641 ALA A C 1
ATOM 4808 O O . ALA A 1 614 ? 113.206 144.082 118.215 1.00 94.04 641 ALA A O 1
ATOM 4810 N N . ILE A 1 615 ? 114.662 145.574 119.078 1.00 95.61 642 ILE A N 1
ATOM 4811 C CA . ILE A 1 615 ? 115.867 144.901 118.606 1.00 95.61 642 ILE A CA 1
ATOM 4812 C C . ILE A 1 615 ? 116.876 144.818 119.745 1.00 95.61 642 ILE A C 1
ATOM 4813 O O . ILE A 1 615 ? 117.099 145.800 120.463 1.00 95.61 642 ILE A O 1
ATOM 4818 N N . ILE A 1 616 ? 117.475 143.639 119.916 1.00 96.73 643 ILE A N 1
ATOM 4819 C CA . ILE A 1 616 ? 118.583 143.419 120.837 1.00 96.73 643 ILE A CA 1
ATOM 4820 C C . ILE A 1 616 ? 119.815 143.050 120.021 1.00 96.73 643 ILE A C 1
ATOM 4821 O O . ILE A 1 616 ? 119.736 142.216 119.108 1.00 96.73 643 ILE A O 1
ATOM 4826 N N . ILE A 1 617 ? 120.939 143.681 120.340 1.00 96.56 644 ILE A N 1
ATOM 4827 C CA . ILE A 1 617 ? 122.223 143.419 119.693 1.00 96.56 644 ILE A CA 1
ATOM 4828 C C . ILE A 1 617 ? 123.078 142.601 120.655 1.00 96.56 644 ILE A C 1
ATOM 4829 O O . ILE A 1 617 ? 123.434 143.108 121.729 1.00 96.56 644 ILE A O 1
ATOM 4834 N N . PRO A 1 618 ? 123.424 141.358 120.325 1.00 95.75 645 PRO A N 1
ATOM 4835 C CA . PRO A 1 618 ? 124.206 140.534 121.253 1.00 95.75 645 PRO A CA 1
ATOM 4836 C C . PRO A 1 618 ? 125.656 140.989 121.354 1.00 95.75 645 PRO A C 1
ATOM 4837 O O . PRO A 1 618 ? 126.218 141.596 120.439 1.00 95.75 645 PRO A O 1
ATOM 4841 N N . LYS A 1 619 ? 126.265 140.675 122.499 1.00 94.80 646 LYS A N 1
ATOM 4842 C CA . LYS A 1 619 ? 127.659 141.023 122.776 1.00 94.80 646 LYS A CA 1
ATOM 4843 C C . LYS A 1 619 ? 128.516 139.774 122.584 1.00 94.80 646 LYS A C 1
ATOM 4844 O O . LYS A 1 619 ? 128.877 139.078 123.532 1.00 94.80 646 LYS A O 1
ATOM 4850 N N . ILE A 1 620 ? 128.871 139.513 121.329 1.00 95.63 647 ILE A N 1
ATOM 4851 C CA . ILE A 1 620 ? 129.514 138.266 120.928 1.00 95.63 647 ILE A CA 1
ATOM 4852 C C . ILE A 1 620 ? 131.007 138.501 120.748 1.00 95.63 647 ILE A C 1
ATOM 4853 O O . ILE A 1 620 ? 131.418 139.434 120.046 1.00 95.63 647 ILE A O 1
ATOM 4858 N N . VAL A 1 621 ? 131.819 137.659 121.383 1.00 96.13 648 VAL A N 1
ATOM 4859 C CA . VAL A 1 621 ? 133.255 137.609 121.131 1.00 96.13 648 VAL A CA 1
ATOM 4860 C C . VAL A 1 621 ? 133.500 136.507 120.100 1.00 96.13 648 VAL A C 1
ATOM 4861 O O . VAL A 1 621 ? 133.259 135.329 120.410 1.00 96.13 648 VAL A O 1
ATOM 4865 N N . PRO A 1 622 ? 133.942 136.838 118.883 1.00 94.89 649 PRO A N 1
ATOM 4866 C CA . PRO A 1 622 ? 134.046 135.814 117.826 1.00 94.89 649 PRO A CA 1
ATOM 4867 C C . PRO A 1 622 ? 135.009 134.676 118.129 1.00 94.89 649 PRO A C 1
ATOM 4868 O O . PRO A 1 622 ? 134.756 133.543 117.703 1.00 94.89 649 PRO A O 1
ATOM 4872 N N . MET A 1 623 ? 136.107 134.936 118.839 1.00 95.49 650 MET A N 1
ATOM 4873 C CA . MET A 1 623 ? 137.120 133.921 119.144 1.00 95.49 650 MET A CA 1
ATOM 4874 C C . MET A 1 623 ? 137.480 134.040 120.622 1.00 95.49 650 MET A C 1
ATOM 4875 O O . MET A 1 623 ? 138.364 134.818 120.992 1.00 95.49 650 MET A O 1
ATOM 4880 N N . GLY A 1 624 ? 136.800 133.267 121.464 1.00 93.25 651 GLY A N 1
ATOM 4881 C CA . GLY A 1 624 ? 137.026 133.346 122.893 1.00 93.25 651 GLY A CA 1
ATOM 4882 C C . GLY A 1 624 ? 137.604 132.094 123.522 1.00 93.25 651 GLY A C 1
ATOM 4883 O O . GLY A 1 624 ? 137.758 132.031 124.745 1.00 93.25 651 GLY A O 1
ATOM 4884 N N . THR A 1 625 ? 137.923 131.090 122.708 1.00 92.54 652 THR A N 1
ATOM 4885 C CA . THR A 1 625 ? 138.472 129.835 123.197 1.00 92.54 652 THR A CA 1
ATOM 4886 C C . THR A 1 625 ? 139.780 129.541 122.477 1.00 92.54 652 THR A C 1
ATOM 4887 O O . THR A 1 625 ? 140.105 130.156 121.460 1.00 92.54 652 THR A O 1
ATOM 4891 N N . ILE A 1 626 ? 140.530 128.578 123.021 1.00 91.60 653 ILE A N 1
ATOM 4892 C CA . ILE A 1 626 ? 141.752 128.133 122.359 1.00 91.60 653 ILE A CA 1
ATOM 4893 C C . ILE A 1 626 ? 141.432 127.400 121.060 1.00 91.60 653 ILE A C 1
ATOM 4894 O O . ILE A 1 626 ? 142.268 127.340 120.151 1.00 91.60 653 ILE A O 1
ATOM 4899 N N . THR A 1 627 ? 140.236 126.825 120.951 1.00 91.94 654 THR A N 1
ATOM 4900 C CA . THR A 1 627 ? 139.787 126.149 119.742 1.00 91.94 654 THR A CA 1
ATOM 4901 C C . THR A 1 627 ? 139.092 127.089 118.763 1.00 91.94 654 THR A C 1
ATOM 4902 O O . THR A 1 627 ? 138.471 126.613 117.805 1.00 91.94 654 THR A O 1
ATOM 4906 N N . ARG A 1 628 ? 139.166 128.403 119.006 1.00 95.21 655 ARG A N 1
ATOM 4907 C CA . ARG A 1 628 ? 138.663 129.444 118.103 1.00 95.21 655 ARG A CA 1
ATOM 4908 C C . ARG A 1 628 ? 137.141 129.387 117.965 1.00 95.21 655 ARG A C 1
ATOM 4909 O O . ARG A 1 628 ? 136.591 129.545 116.876 1.00 95.21 655 ARG A O 1
ATOM 4917 N N . ARG A 1 629 ? 136.461 129.176 119.084 1.00 93.77 656 ARG A N 1
ATOM 4918 C CA . ARG A 1 629 ? 135.009 129.193 119.159 1.00 93.77 656 ARG A CA 1
ATOM 4919 C C . ARG A 1 629 ? 134.531 130.514 119.765 1.00 93.77 656 ARG A C 1
ATOM 4920 O O . ARG A 1 629 ? 135.255 131.181 120.506 1.00 93.77 656 ARG A O 1
ATOM 4928 N N . ALA A 1 630 ? 133.287 130.878 119.455 1.00 94.85 657 ALA A N 1
ATOM 4929 C CA . ALA A 1 630 ? 132.667 132.101 119.946 1.00 94.85 657 ALA A CA 1
ATOM 4930 C C . ALA A 1 630 ? 132.083 131.907 121.343 1.00 94.85 657 ALA A C 1
ATOM 4931 O O . ALA A 1 630 ? 131.723 130.799 121.750 1.00 94.85 657 ALA A O 1
ATOM 4933 N N . VAL A 1 631 ? 131.978 133.018 122.074 1.00 93.12 658 VAL A N 1
ATOM 4934 C CA . VAL A 1 631 ? 131.554 133.026 123.470 1.00 93.12 658 VAL A CA 1
ATOM 4935 C C . VAL A 1 631 ? 130.408 134.016 123.640 1.00 93.12 658 VAL A C 1
ATOM 4936 O O . VAL A 1 631 ? 130.504 135.167 123.200 1.00 93.12 658 VAL A O 1
ATOM 4940 N N . GLU A 1 632 ? 129.325 133.562 124.272 1.00 93.32 659 GLU A N 1
ATOM 4941 C CA . GLU A 1 632 ? 128.210 134.410 124.678 1.00 93.32 659 GLU A CA 1
ATOM 4942 C C . GLU A 1 632 ? 127.771 133.988 126.071 1.00 93.32 659 GLU A C 1
ATOM 4943 O O . GLU A 1 632 ? 127.615 132.793 126.335 1.00 93.32 659 GLU A O 1
ATOM 4949 N N . ASN A 1 633 ? 127.573 134.964 126.960 1.00 89.48 660 ASN A N 1
ATOM 4950 C CA . ASN A 1 633 ? 127.248 134.650 128.347 1.00 89.48 660 ASN A CA 1
ATOM 4951 C C . ASN A 1 633 ? 125.762 134.400 128.585 1.00 89.48 660 ASN A C 1
ATOM 4952 O O . ASN A 1 633 ? 125.407 133.823 129.618 1.00 89.48 660 ASN A O 1
ATOM 4957 N N . THR A 1 634 ? 124.889 134.815 127.669 1.00 92.16 661 THR A N 1
ATOM 4958 C CA . THR A 1 634 ? 123.450 134.701 127.880 1.00 92.16 661 THR A CA 1
ATOM 4959 C C . THR A 1 634 ? 122.750 133.864 126.822 1.00 92.16 661 THR A C 1
ATOM 4960 O O . THR A 1 634 ? 121.947 132.988 127.166 1.00 92.16 661 THR A O 1
ATOM 4964 N N . TRP A 1 635 ? 123.034 134.093 125.540 1.00 93.76 662 TRP A N 1
ATOM 4965 C CA . TRP A 1 635 ? 122.245 133.499 124.468 1.00 93.76 662 TRP A CA 1
ATOM 4966 C C . TRP A 1 635 ? 122.798 132.179 123.947 1.00 93.76 662 TRP A C 1
ATOM 4967 O O . TRP A 1 635 ? 122.058 131.436 123.293 1.00 93.76 662 TRP A O 1
ATOM 4978 N N . LEU A 1 636 ? 124.067 131.868 124.210 1.00 90.25 663 LEU A N 1
ATOM 4979 C CA . LEU A 1 636 ? 124.618 130.548 123.924 1.00 90.25 663 LEU A CA 1
ATOM 4980 C C . LEU A 1 636 ? 124.752 129.697 125.181 1.00 90.25 663 LEU A C 1
ATOM 4981 O O . LEU A 1 636 ? 125.416 128.657 125.156 1.00 90.25 663 LEU A O 1
ATOM 4986 N N . THR A 1 637 ? 124.129 130.124 126.282 1.00 87.05 664 THR A N 1
ATOM 4987 C CA . THR A 1 637 ? 124.016 129.315 127.490 1.00 87.05 664 THR A CA 1
ATOM 4988 C C . THR A 1 637 ? 122.566 129.206 127.948 1.00 87.05 664 THR A C 1
ATOM 4989 O O . THR A 1 637 ? 122.311 128.939 129.126 1.00 87.05 664 THR A O 1
ATOM 4993 N N . ALA A 1 638 ? 121.614 129.401 127.038 1.00 88.53 665 ALA A N 1
ATOM 4994 C CA . ALA A 1 638 ? 120.199 129.439 127.381 1.00 88.53 665 ALA A CA 1
ATOM 4995 C C . ALA A 1 638 ? 119.622 128.033 127.457 1.00 88.53 665 ALA A C 1
ATOM 4996 O O . ALA A 1 638 ? 119.941 127.169 126.636 1.00 88.53 665 ALA A O 1
ATOM 4998 N N . SER A 1 639 ? 118.766 127.814 128.449 1.00 84.72 666 SER A N 1
ATOM 4999 C CA . SER A 1 639 ? 118.145 126.516 128.648 1.00 84.72 666 SER A CA 1
ATOM 5000 C C . SER A 1 639 ? 117.025 126.289 127.638 1.00 84.72 666 SER A C 1
ATOM 5001 O O . SER A 1 639 ? 116.513 127.220 127.012 1.00 84.72 666 SER A O 1
ATOM 5004 N N . ASN A 1 640 ? 116.650 125.025 127.485 1.00 88.19 667 ASN A N 1
ATOM 5005 C CA . ASN A 1 640 ? 115.528 124.640 126.645 1.00 88.19 667 ASN A CA 1
ATOM 5006 C C . ASN A 1 640 ? 114.253 124.563 127.478 1.00 88.19 667 ASN A C 1
ATOM 5007 O O . ASN A 1 640 ? 114.290 124.510 128.710 1.00 88.19 667 ASN A O 1
ATOM 5012 N N . ALA A 1 641 ? 113.116 124.568 126.787 1.00 89.57 668 ALA A N 1
ATOM 5013 C CA . ALA A 1 641 ? 111.827 124.550 127.465 1.00 89.57 668 ALA A CA 1
ATOM 5014 C C . ALA A 1 641 ? 111.598 123.219 128.172 1.00 89.57 668 ALA A C 1
ATOM 5015 O O . ALA A 1 641 ? 111.852 122.148 127.615 1.00 89.57 668 ALA A O 1
ATOM 5017 N N . LYS A 1 642 ? 111.109 123.295 129.408 1.00 87.88 669 LYS A N 1
ATOM 5018 C CA . LYS A 1 642 ? 110.822 122.115 130.208 1.00 87.88 669 LYS A CA 1
ATOM 5019 C C . LYS A 1 642 ? 109.528 122.341 130.976 1.00 87.88 669 LYS A C 1
ATOM 5020 O O . LYS A 1 642 ? 109.110 123.478 131.208 1.00 87.88 669 LYS A O 1
ATOM 5026 N N . ALA A 1 643 ? 108.894 121.234 131.370 1.00 86.57 670 ALA A N 1
ATOM 5027 C CA . ALA A 1 643 ? 107.561 121.308 131.960 1.00 86.57 670 ALA A CA 1
ATOM 5028 C C . ALA A 1 643 ? 107.579 121.878 133.374 1.00 86.57 670 ALA A C 1
ATOM 5029 O O . ALA A 1 643 ? 106.583 122.466 133.809 1.00 86.57 670 ALA A O 1
ATOM 5031 N N . ASN A 1 644 ? 108.679 121.713 134.108 1.00 85.62 671 ASN A N 1
ATOM 5032 C CA . ASN A 1 644 ? 108.736 122.121 135.506 1.00 85.62 671 ASN A CA 1
ATOM 5033 C C . ASN A 1 644 ? 109.758 123.214 135.800 1.00 85.62 671 ASN A C 1
ATOM 5034 O O . ASN A 1 644 ? 109.891 123.614 136.961 1.00 85.62 671 ASN A O 1
ATOM 5039 N N . ARG A 1 645 ? 110.478 123.709 134.797 1.00 89.47 672 ARG A N 1
ATOM 5040 C CA . ARG A 1 645 ? 111.533 124.692 135.006 1.00 89.47 672 ARG A CA 1
ATOM 5041 C C . ARG A 1 645 ? 110.999 126.100 134.768 1.00 89.47 672 ARG A C 1
ATOM 5042 O O . ARG A 1 645 ? 110.390 126.372 133.729 1.00 89.47 672 ARG A O 1
ATOM 5050 N N . ILE A 1 646 ? 111.234 126.987 135.731 1.00 92.28 673 ILE A N 1
ATOM 5051 C CA . ILE A 1 646 ? 110.734 128.356 135.666 1.00 92.28 673 ILE A CA 1
ATOM 5052 C C . ILE A 1 646 ? 111.636 129.186 134.763 1.00 92.28 673 ILE A C 1
ATOM 5053 O O . ILE A 1 646 ? 112.864 129.167 134.904 1.00 92.28 673 ILE A O 1
ATOM 5058 N N . GLY A 1 647 ? 111.027 129.922 133.836 1.00 92.67 674 GLY A N 1
ATOM 5059 C CA . GLY A 1 647 ? 111.773 130.822 132.979 1.00 92.67 674 GLY A CA 1
ATOM 5060 C C . GLY A 1 647 ? 112.577 130.162 131.885 1.00 92.67 674 GLY A C 1
ATOM 5061 O O . GLY A 1 647 ? 113.537 130.761 131.393 1.00 92.67 674 GLY A O 1
ATOM 5062 N N . SER A 1 648 ? 112.214 128.948 131.480 1.00 92.75 675 SER A N 1
ATOM 5063 C CA . SER A 1 648 ? 112.946 128.211 130.460 1.00 92.75 675 SER A CA 1
ATOM 5064 C C . SER A 1 648 ? 112.432 128.480 129.050 1.00 92.75 675 SER A C 1
ATOM 5065 O O . SER A 1 648 ? 112.891 127.835 128.102 1.00 92.75 675 SER A O 1
ATOM 5068 N N . GLU A 1 649 ? 111.495 129.416 128.891 1.00 93.57 676 GLU A N 1
ATOM 5069 C CA . GLU A 1 649 ? 110.925 129.773 127.598 1.00 93.57 676 GLU A CA 1
ATOM 5070 C C . GLU A 1 649 ? 111.599 131.000 126.982 1.00 93.57 676 GLU A C 1
ATOM 5071 O O . GLU A 1 649 ? 110.972 131.733 126.209 1.00 93.57 676 GLU A O 1
ATOM 5077 N N . LEU A 1 650 ? 112.883 131.212 127.288 1.00 94.34 677 LEU A N 1
ATOM 5078 C CA . LEU A 1 650 ? 113.566 132.444 126.898 1.00 94.34 677 LEU A CA 1
ATOM 5079 C C . LEU A 1 650 ? 113.691 132.570 125.382 1.00 94.34 677 LEU A C 1
ATOM 5080 O O . LEU A 1 650 ? 113.345 133.609 124.805 1.00 94.34 677 LEU A O 1
ATOM 5085 N N . LYS A 1 651 ? 114.162 131.514 124.715 1.00 93.85 678 LYS A N 1
ATOM 5086 C CA . LYS A 1 651 ? 114.418 131.586 123.279 1.00 93.85 678 LYS A CA 1
ATOM 5087 C C . LYS A 1 651 ? 113.147 131.699 122.447 1.00 93.85 678 LYS A C 1
ATOM 5088 O O . LYS A 1 651 ? 113.239 131.995 121.251 1.00 93.85 678 LYS A O 1
ATOM 5094 N N . THR A 1 652 ? 111.973 131.480 123.038 1.00 94.25 679 THR A N 1
ATOM 5095 C CA . THR A 1 652 ? 110.721 131.720 122.335 1.00 94.25 679 THR A CA 1
ATOM 5096 C C . THR A 1 652 ? 110.335 133.192 122.309 1.00 94.25 679 THR A C 1
ATOM 5097 O O . THR A 1 652 ? 109.343 133.543 121.662 1.00 94.25 679 THR A O 1
ATOM 5101 N N . GLN A 1 653 ? 111.086 134.059 122.992 1.00 94.69 680 GLN A N 1
ATOM 5102 C CA . GLN A 1 653 ? 110.795 135.486 122.975 1.00 94.69 680 GLN A CA 1
ATOM 5103 C C . GLN A 1 653 ? 111.323 136.188 121.731 1.00 94.69 680 GLN A C 1
ATOM 5104 O O . GLN A 1 653 ? 111.032 137.373 121.542 1.00 94.69 680 GLN A O 1
ATOM 5110 N N . VAL A 1 654 ? 112.084 135.497 120.888 1.00 95.81 681 VAL A N 1
ATOM 5111 C CA . VAL A 1 654 ? 112.558 136.054 119.627 1.00 95.81 681 VAL A CA 1
ATOM 5112 C C . VAL A 1 654 ? 111.501 135.762 118.569 1.00 95.81 681 VAL A C 1
ATOM 5113 O O . VAL A 1 654 ? 111.267 134.604 118.216 1.00 95.81 681 VAL A O 1
ATOM 5117 N N . LYS A 1 655 ? 110.864 136.814 118.057 1.00 94.87 682 LYS A N 1
ATOM 5118 C CA . LYS A 1 655 ? 109.760 136.681 117.120 1.00 94.87 682 LYS A CA 1
ATOM 5119 C C . LYS A 1 655 ? 110.056 137.470 115.854 1.00 94.87 682 LYS A C 1
ATOM 5120 O O . LYS A 1 655 ? 110.718 138.510 115.889 1.00 94.87 682 LYS A O 1
ATOM 5126 N N . ALA A 1 656 ? 109.552 136.964 114.731 1.00 93.94 683 ALA A N 1
ATOM 5127 C CA . ALA A 1 656 ? 109.736 137.587 113.427 1.00 93.94 683 ALA A CA 1
ATOM 5128 C C . ALA A 1 656 ? 108.657 138.639 113.179 1.00 93.94 683 ALA A C 1
ATOM 5129 O O . ALA A 1 656 ? 107.507 138.456 113.590 1.00 93.94 683 ALA A O 1
ATOM 5131 N N . PRO A 1 657 ? 109.001 139.741 112.518 1.00 91.48 684 PRO A N 1
ATOM 5132 C CA . PRO A 1 657 ? 107.996 140.755 112.177 1.00 91.48 684 PRO A CA 1
ATOM 5133 C C . PRO A 1 657 ? 107.043 140.240 111.113 1.00 91.48 684 PRO A C 1
ATOM 5134 O O . PRO A 1 657 ? 107.345 139.244 110.438 1.00 91.48 684 PRO A O 1
ATOM 5138 N N . PRO A 1 658 ? 105.870 140.862 110.967 1.00 86.81 685 PRO A N 1
ATOM 5139 C CA . PRO A 1 658 ? 104.888 140.390 109.979 1.00 86.81 685 PRO A CA 1
ATOM 5140 C C . PRO A 1 658 ? 105.447 140.375 108.562 1.00 86.81 685 PRO A C 1
ATOM 5141 O O . PRO A 1 658 ? 106.060 141.341 108.105 1.00 86.81 685 PRO A O 1
ATOM 5145 N N . GLY A 1 659 ? 105.216 139.265 107.865 1.00 89.05 686 GLY A N 1
ATOM 5146 C CA . GLY A 1 659 ? 105.728 139.078 106.525 1.00 89.05 686 GLY A CA 1
ATOM 5147 C C . GLY A 1 659 ? 107.057 138.362 106.432 1.00 89.05 686 GLY A C 1
ATOM 5148 O O . GLY A 1 659 ? 107.613 138.272 105.332 1.00 89.05 686 GLY A O 1
ATOM 5149 N N . TYR A 1 660 ? 107.586 137.854 107.544 1.00 94.47 687 TYR A N 1
ATOM 5150 C CA . TYR A 1 660 ? 108.898 137.222 107.568 1.00 94.47 687 TYR A CA 1
ATOM 5151 C C . TYR A 1 660 ? 108.831 135.962 108.422 1.00 94.47 687 TYR A C 1
ATOM 5152 O O . TYR A 1 660 ? 107.859 135.727 109.145 1.00 94.47 687 TYR A O 1
ATOM 5161 N N . CYS A 1 661 ? 109.878 135.143 108.331 1.00 96.26 688 CYS A N 1
ATOM 5162 C CA . CYS A 1 661 ? 109.946 133.888 109.067 1.00 96.26 688 CYS A CA 1
ATOM 5163 C C . CYS A 1 661 ? 111.409 133.498 109.245 1.00 96.26 688 CYS A C 1
ATOM 5164 O O . CYS A 1 661 ? 112.318 134.172 108.750 1.00 96.26 688 CYS A O 1
ATOM 5167 N N . PHE A 1 662 ? 111.632 132.397 109.962 1.00 97.57 689 PHE A N 1
ATOM 5168 C CA . PHE A 1 662 ? 112.966 131.879 110.235 1.00 97.57 689 PHE A CA 1
ATOM 5169 C C . PHE A 1 662 ? 113.149 130.546 109.524 1.00 97.57 689 PHE A C 1
ATOM 5170 O O . PHE A 1 662 ? 112.274 129.673 109.595 1.00 97.57 689 PHE A O 1
ATOM 5178 N N . VAL A 1 663 ? 114.285 130.395 108.845 1.00 97.84 690 VAL A N 1
ATOM 5179 C CA . VAL A 1 663 ? 114.674 129.150 108.189 1.00 97.84 690 VAL A CA 1
ATOM 5180 C C . VAL A 1 663 ? 115.991 128.691 108.799 1.00 97.84 690 VAL A C 1
ATOM 5181 O O . VAL A 1 663 ? 116.965 129.449 108.818 1.00 97.84 690 VAL A O 1
ATOM 5185 N N . GLY A 1 664 ? 116.027 127.454 109.288 1.00 96.75 691 GLY A N 1
ATOM 5186 C CA . GLY A 1 664 ? 117.159 127.015 110.083 1.00 96.75 691 GLY A CA 1
ATOM 5187 C C . GLY A 1 664 ? 117.537 125.567 109.860 1.00 96.75 691 GLY A C 1
ATOM 5188 O O . GLY A 1 664 ? 116.749 124.756 109.349 1.00 96.75 691 GLY A O 1
ATOM 5189 N N . ALA A 1 665 ? 118.766 125.250 110.274 1.00 95.41 692 ALA A N 1
ATOM 5190 C CA . ALA A 1 665 ? 119.314 123.910 110.114 1.00 95.41 692 ALA A CA 1
ATOM 5191 C C . ALA A 1 665 ? 120.349 123.636 111.198 1.00 95.41 692 ALA A C 1
ATOM 5192 O O . ALA A 1 665 ? 120.862 124.553 111.848 1.00 95.41 692 ALA A O 1
ATOM 5194 N N . ASP A 1 666 ? 120.647 122.344 111.383 1.00 92.51 693 ASP A N 1
ATOM 5195 C CA . ASP A 1 666 ? 121.693 121.876 112.333 1.00 92.51 693 ASP A CA 1
ATOM 5196 C C . ASP A 1 666 ? 122.367 120.621 111.766 1.00 92.51 693 ASP A C 1
ATOM 5197 O O . ASP A 1 666 ? 121.664 119.807 111.138 1.00 92.51 693 ASP A O 1
ATOM 5202 N N . VAL A 1 667 ? 123.678 120.478 111.987 1.00 89.66 694 VAL A N 1
ATOM 5203 C CA . VAL A 1 667 ? 124.494 119.426 111.309 1.00 89.66 694 VAL A CA 1
ATOM 5204 C C . VAL A 1 667 ? 124.327 118.102 112.065 1.00 89.66 694 VAL A C 1
ATOM 5205 O O . VAL A 1 667 ? 124.251 118.135 113.309 1.00 89.66 694 VAL A O 1
ATOM 5209 N N . ASP A 1 668 ? 124.278 116.986 111.330 1.00 80.61 695 ASP A N 1
ATOM 5210 C CA . ASP A 1 668 ? 123.945 115.659 111.914 1.00 80.61 695 ASP A CA 1
ATOM 5211 C C . ASP A 1 668 ? 125.241 114.923 112.275 1.00 80.61 695 ASP A C 1
ATOM 5212 O O . ASP A 1 668 ? 126.032 114.634 111.357 1.00 80.61 695 ASP A O 1
ATOM 5217 N N . SER A 1 669 ? 125.438 114.645 113.568 1.00 81.84 696 SER A N 1
ATOM 5218 C CA . SER A 1 669 ? 126.475 113.689 114.043 1.00 81.84 696 SER A CA 1
ATOM 5219 C C . SER A 1 669 ? 127.865 114.147 113.586 1.00 81.84 696 SER A C 1
ATOM 5220 O O . SER A 1 669 ? 128.549 113.365 112.898 1.00 81.84 696 SER A O 1
ATOM 5223 N N . GLU A 1 670 ? 128.262 115.364 113.970 1.00 89.74 697 GLU A N 1
ATOM 5224 C CA . GLU A 1 670 ? 129.239 116.163 113.182 1.00 89.74 697 GLU A CA 1
ATOM 5225 C C . GLU A 1 670 ? 130.644 115.581 113.373 1.00 89.74 697 GLU A C 1
ATOM 5226 O O . GLU A 1 670 ? 131.290 115.255 112.359 1.00 89.74 697 GLU A O 1
ATOM 5232 N N . GLU A 1 671 ? 131.093 115.467 114.627 1.00 89.59 698 GLU A N 1
ATOM 5233 C CA . GLU A 1 671 ? 132.537 115.278 114.930 1.00 89.59 698 GLU A CA 1
ATOM 5234 C C . GLU A 1 671 ? 132.883 113.788 114.842 1.00 89.59 698 GLU A C 1
ATOM 5235 O O . GLU A 1 671 ? 134.048 113.469 114.533 1.00 89.59 698 GLU A O 1
ATOM 5241 N N . LEU A 1 672 ? 131.903 112.918 115.103 1.00 89.03 699 LEU A N 1
ATOM 5242 C CA . LEU A 1 672 ? 132.036 111.491 114.825 1.00 89.03 699 LEU A CA 1
ATOM 5243 C C . LEU A 1 672 ? 132.329 111.240 113.350 1.00 89.03 699 LEU A C 1
ATOM 5244 O O . LEU A 1 672 ? 133.176 110.404 113.011 1.00 89.03 699 LEU A O 1
ATOM 5249 N N . TRP A 1 673 ? 131.646 111.965 112.460 1.00 92.90 700 TRP A N 1
ATOM 5250 C CA . TRP A 1 673 ? 131.907 111.837 111.029 1.00 92.90 700 TRP A CA 1
ATOM 5251 C C . TRP A 1 673 ? 133.312 112.311 110.675 1.00 92.90 700 TRP A C 1
ATOM 5252 O O . TRP A 1 673 ? 133.991 111.687 109.850 1.00 92.90 700 TRP A O 1
ATOM 5263 N N . ILE A 1 674 ? 133.766 113.407 111.291 1.00 93.68 701 ILE A N 1
ATOM 5264 C CA . ILE A 1 674 ? 135.123 113.892 111.038 1.00 93.68 701 ILE A CA 1
ATOM 5265 C C . ILE A 1 674 ? 136.158 112.870 111.500 1.00 93.68 701 ILE A C 1
ATOM 5266 O O . ILE A 1 674 ? 137.136 112.593 110.793 1.00 93.68 701 ILE A O 1
ATOM 5271 N N . ALA A 1 675 ? 135.957 112.288 112.687 1.00 92.25 702 ALA A N 1
ATOM 5272 C CA . ALA A 1 675 ? 136.892 111.286 113.193 1.00 92.25 702 ALA A CA 1
ATOM 5273 C C . ALA A 1 675 ? 136.902 110.040 112.315 1.00 92.25 702 ALA A C 1
ATOM 5274 O O . ALA A 1 675 ? 137.964 109.456 112.065 1.00 92.25 702 ALA A O 1
ATOM 5276 N N . SER A 1 676 ? 135.729 109.620 111.832 1.00 92.43 703 SER A N 1
ATOM 5277 C CA . SER A 1 676 ? 135.667 108.474 110.930 1.00 92.43 703 SER A CA 1
ATOM 5278 C C . SER A 1 676 ? 136.372 108.768 109.611 1.00 92.43 703 SER A C 1
ATOM 5279 O O . SER A 1 676 ? 137.017 107.884 109.036 1.00 92.43 703 SER A O 1
ATOM 5282 N N . LEU A 1 677 ? 136.254 110.002 109.113 1.00 94.88 704 LEU A N 1
ATOM 5283 C CA . LEU A 1 677 ? 136.965 110.381 107.895 1.00 94.88 704 LEU A CA 1
ATOM 5284 C C . LEU A 1 677 ? 138.476 110.382 108.103 1.00 94.88 704 LEU A C 1
ATOM 5285 O O . LEU A 1 677 ? 139.228 109.976 107.210 1.00 94.88 704 LEU A O 1
ATOM 5290 N N . VAL A 1 678 ? 138.939 110.856 109.264 1.00 93.62 705 VAL A N 1
ATOM 5291 C CA . VAL A 1 678 ? 140.370 110.809 109.570 1.00 93.62 705 VAL A CA 1
ATOM 5292 C C . VAL A 1 678 ? 140.853 109.365 109.647 1.00 93.62 705 VAL A C 1
ATOM 5293 O O . VAL A 1 678 ? 141.931 109.028 109.141 1.00 93.62 705 VAL A O 1
ATOM 5297 N N . GLY A 1 679 ? 140.064 108.491 110.274 1.00 91.96 706 GLY A N 1
ATOM 5298 C CA . GLY A 1 679 ? 140.448 107.091 110.362 1.00 91.96 706 GLY A CA 1
ATOM 5299 C C . GLY A 1 679 ? 140.465 106.391 109.015 1.00 91.96 706 GLY A C 1
ATOM 5300 O O . GLY A 1 679 ? 141.328 105.547 108.756 1.00 91.96 706 GLY A O 1
ATOM 5301 N N . ASP A 1 680 ? 139.516 106.726 108.142 1.00 93.01 707 ASP A N 1
ATOM 5302 C CA . ASP A 1 680 ? 139.398 106.082 106.839 1.00 93.01 707 ASP A CA 1
ATOM 5303 C C . ASP A 1 680 ? 140.361 106.639 105.799 1.00 93.01 707 ASP A C 1
ATOM 5304 O O . ASP A 1 680 ? 140.470 106.059 104.713 1.00 93.01 707 ASP A O 1
ATOM 5309 N N . SER A 1 681 ? 141.045 107.750 106.091 1.00 91.43 708 SER A N 1
ATOM 5310 C CA . SER A 1 681 ? 141.953 108.347 105.115 1.00 91.43 708 SER A CA 1
ATOM 5311 C C . SER A 1 681 ? 143.161 107.460 104.841 1.00 91.43 708 SER A C 1
ATOM 5312 O O . SER A 1 681 ? 143.772 107.561 103.771 1.00 91.43 708 SER A O 1
ATOM 5315 N N . ILE A 1 682 ? 143.530 106.600 105.794 1.00 89.70 709 ILE A N 1
ATOM 5316 C CA . ILE A 1 682 ? 144.666 105.706 105.593 1.00 89.70 709 ILE A CA 1
ATOM 5317 C C . ILE A 1 682 ? 144.349 104.672 104.518 1.00 89.70 709 ILE A C 1
ATOM 5318 O O . ILE A 1 682 ? 145.176 104.392 103.641 1.00 89.70 709 ILE A O 1
ATOM 5323 N N . PHE A 1 683 ? 143.144 104.101 104.556 1.00 88.55 710 PHE A N 1
ATOM 5324 C CA . PHE A 1 683 ? 142.760 103.054 103.616 1.00 88.55 710 PHE A CA 1
ATOM 5325 C C . PHE A 1 683 ? 142.248 103.590 102.286 1.00 88.55 710 PHE A C 1
ATOM 5326 O O . PHE A 1 683 ? 142.036 102.788 101.368 1.00 88.55 710 PHE A O 1
ATOM 5334 N N . ASN A 1 684 ? 141.978 104.900 102.192 1.00 88.15 711 ASN A N 1
ATOM 5335 C CA . ASN A 1 684 ? 141.670 105.628 100.958 1.00 88.15 711 ASN A CA 1
ATOM 5336 C C . ASN A 1 684 ? 140.257 105.290 100.465 1.00 88.15 711 ASN A C 1
ATOM 5337 O O . ASN A 1 684 ? 139.721 105.961 99.580 1.00 88.15 711 ASN A O 1
ATOM 5342 N N . VAL A 1 685 ? 139.596 104.331 101.110 1.00 90.13 712 VAL A N 1
ATOM 5343 C CA . VAL A 1 685 ? 138.261 103.882 100.731 1.00 90.13 712 VAL A CA 1
ATOM 5344 C C . VAL A 1 685 ? 137.325 104.101 101.913 1.00 90.13 712 VAL A C 1
ATOM 5345 O O . VAL A 1 685 ? 137.674 103.769 103.052 1.00 90.13 712 VAL A O 1
ATOM 5349 N N . HIS A 1 686 ? 136.153 104.682 101.645 1.00 92.18 713 HIS A N 1
ATOM 5350 C CA . HIS A 1 686 ? 135.123 104.817 102.670 1.00 92.18 713 HIS A CA 1
ATOM 5351 C C . HIS A 1 686 ? 134.701 103.447 103.187 1.00 92.18 713 HIS A C 1
ATOM 5352 O O . HIS A 1 686 ? 134.469 102.519 102.408 1.00 92.18 713 HIS A O 1
ATOM 5359 N N . GLY A 1 687 ? 134.596 103.324 104.508 1.00 91.26 714 GLY A N 1
ATOM 5360 C CA . GLY A 1 687 ? 134.249 102.054 105.111 1.00 91.26 714 GLY A CA 1
ATOM 5361 C C . GLY A 1 687 ? 135.399 101.090 105.278 1.00 91.26 714 GLY A C 1
ATOM 5362 O O . GLY A 1 687 ? 135.164 99.897 105.491 1.00 91.26 714 GLY A O 1
ATOM 5363 N N . GLY A 1 688 ? 136.643 101.567 105.181 1.00 89.79 715 GLY A N 1
ATOM 5364 C CA . GLY A 1 688 ? 137.792 100.692 105.339 1.00 89.79 715 GLY A CA 1
ATOM 5365 C C . GLY A 1 688 ? 138.018 100.214 106.758 1.00 89.79 715 GLY A C 1
ATOM 5366 O O . GLY A 1 688 ? 138.667 99.183 106.955 1.00 89.79 715 GLY A O 1
ATOM 5367 N N . THR A 1 689 ? 137.501 100.937 107.746 1.00 92.30 716 THR A N 1
ATOM 5368 C CA . THR A 1 689 ? 137.587 100.544 109.143 1.00 92.30 716 THR A CA 1
ATOM 5369 C C . THR A 1 689 ? 136.217 100.106 109.645 1.00 92.30 716 THR A C 1
ATOM 5370 O O . THR A 1 689 ? 135.185 100.393 109.033 1.00 92.30 716 THR A O 1
ATOM 5374 N N . ALA A 1 690 ? 136.224 99.387 110.771 1.00 91.42 717 ALA A N 1
ATOM 5375 C CA . ALA A 1 690 ? 134.979 98.871 111.331 1.00 91.42 717 ALA A CA 1
ATOM 5376 C C . ALA A 1 690 ? 134.075 99.996 111.826 1.00 91.42 717 ALA A C 1
ATOM 5377 O O . ALA A 1 690 ? 132.860 99.965 111.598 1.00 91.42 717 ALA A O 1
ATOM 5379 N N . ILE A 1 691 ? 134.647 100.993 112.506 1.00 90.19 718 ILE A N 1
ATOM 5380 C CA . ILE A 1 691 ? 133.842 102.104 113.010 1.00 90.19 718 ILE A CA 1
ATOM 5381 C C . ILE A 1 691 ? 133.293 102.952 111.864 1.00 90.19 718 ILE A C 1
ATOM 5382 O O . ILE A 1 691 ? 132.161 103.450 111.941 1.00 90.19 718 ILE A O 1
ATOM 5387 N N . GLY A 1 692 ? 134.060 103.114 110.783 1.00 91.31 719 GLY A N 1
ATOM 5388 C CA . GLY A 1 692 ? 133.555 103.846 109.633 1.00 91.31 719 GLY A CA 1
ATOM 5389 C C . GLY A 1 692 ? 132.408 103.132 108.947 1.00 91.31 719 GLY A C 1
ATOM 5390 O O . GLY A 1 692 ? 131.455 103.767 108.487 1.00 91.31 719 GLY A O 1
ATOM 5391 N N . TRP A 1 693 ? 132.485 101.802 108.863 1.00 92.98 720 TRP A N 1
ATOM 5392 C CA . TRP A 1 693 ? 131.382 101.026 108.306 1.00 92.98 720 TRP A CA 1
ATOM 5393 C C . TRP A 1 693 ? 130.159 101.074 109.212 1.00 92.98 720 TRP A C 1
ATOM 5394 O O . TRP A 1 693 ? 129.025 101.153 108.725 1.00 92.98 720 TRP A O 1
ATOM 5405 N N . MET A 1 694 ? 130.366 101.021 110.530 1.00 90.09 721 MET A N 1
ATOM 5406 C CA . MET A 1 694 ? 129.245 101.106 111.461 1.00 90.09 721 MET A CA 1
ATOM 5407 C C . MET A 1 694 ? 128.576 102.473 111.414 1.00 90.09 721 MET A C 1
ATOM 5408 O O . MET A 1 694 ? 127.362 102.575 111.623 1.00 90.09 721 MET A O 1
ATOM 5413 N N . CYS A 1 695 ? 129.345 103.530 111.144 1.00 88.67 722 CYS A N 1
ATOM 5414 C CA . CYS A 1 695 ? 128.776 104.873 111.128 1.00 88.67 722 CYS A CA 1
ATOM 5415 C C . CYS A 1 695 ? 127.936 105.127 109.879 1.00 88.67 722 CYS A C 1
ATOM 5416 O O . CYS A 1 695 ? 126.967 105.893 109.933 1.00 88.67 722 CYS A O 1
ATOM 5419 N N . LEU A 1 696 ? 128.268 104.485 108.760 1.00 88.52 723 LEU A N 1
ATOM 5420 C CA . LEU A 1 696 ? 127.677 104.812 107.468 1.00 88.52 723 LEU A CA 1
ATOM 5421 C C . LEU A 1 696 ? 126.597 103.831 107.019 1.00 88.52 723 LEU A C 1
ATOM 5422 O O . LEU A 1 696 ? 126.152 103.912 105.870 1.00 88.52 723 LEU A O 1
ATOM 5427 N N . GLU A 1 697 ? 126.166 102.906 107.880 1.00 88.86 724 GLU A N 1
ATOM 5428 C CA . GLU A 1 697 ? 125.217 101.893 107.423 1.00 88.86 724 GLU A CA 1
ATOM 5429 C C . GLU A 1 697 ? 123.787 102.418 107.328 1.00 88.86 724 GLU A C 1
ATOM 5430 O O . GLU A 1 697 ? 123.028 101.960 106.467 1.00 88.86 724 GLU A O 1
ATOM 5436 N N . GLY A 1 698 ? 123.394 103.362 108.185 1.00 84.02 725 GLY A N 1
ATOM 5437 C CA . GLY A 1 698 ? 122.022 103.822 108.242 1.00 84.02 725 GLY A CA 1
ATOM 5438 C C . GLY A 1 698 ? 121.927 105.337 108.298 1.00 84.02 725 GLY A C 1
ATOM 5439 O O . GLY A 1 698 ? 122.932 106.048 108.246 1.00 84.02 725 GLY A O 1
ATOM 5440 N N . THR A 1 699 ? 120.684 105.809 108.404 1.00 81.56 726 THR A N 1
ATOM 5441 C CA . THR A 1 699 ? 120.376 107.231 108.456 1.00 81.56 726 THR A CA 1
ATOM 5442 C C . THR A 1 699 ? 119.480 107.521 109.652 1.00 81.56 726 THR A C 1
ATOM 5443 O O . THR A 1 699 ? 118.888 106.617 110.247 1.00 81.56 726 THR A O 1
ATOM 5447 N N . LYS A 1 700 ? 119.381 108.809 109.995 1.00 80.52 727 LYS A N 1
ATOM 5448 C CA . LYS A 1 700 ? 118.590 109.254 111.173 1.00 80.52 727 LYS A CA 1
ATOM 5449 C C . LYS A 1 700 ? 117.100 109.032 110.894 1.00 80.52 727 LYS A C 1
ATOM 5450 O O . LYS A 1 700 ? 116.386 108.604 111.821 1.00 80.52 727 LYS A O 1
ATOM 5456 N N . ASN A 1 701 ? 116.655 109.314 109.665 1.00 78.68 728 ASN A N 1
ATOM 5457 C CA . ASN A 1 701 ? 115.231 109.249 109.352 1.00 78.68 728 ASN A CA 1
ATOM 5458 C C . ASN A 1 701 ? 114.671 107.835 109.436 1.00 78.68 728 ASN A C 1
ATOM 5459 O O . ASN A 1 701 ? 113.459 107.674 109.613 1.00 78.68 728 ASN A O 1
ATOM 5464 N N . GLU A 1 702 ? 115.515 106.813 109.311 1.00 78.46 729 GLU A N 1
ATOM 5465 C CA . GLU A 1 702 ? 115.093 105.430 109.479 1.00 78.46 729 GLU A CA 1
ATOM 5466 C C . GLU A 1 702 ? 115.342 104.906 110.886 1.00 78.46 729 GLU A C 1
ATOM 5467 O O . GLU A 1 702 ? 115.016 103.749 111.167 1.00 78.46 729 GLU A O 1
ATOM 5473 N N . GLY A 1 703 ? 115.900 105.725 111.771 1.00 80.30 730 GLY A N 1
ATOM 5474 C CA . GLY A 1 703 ? 116.207 105.296 113.124 1.00 80.30 730 GLY A CA 1
ATOM 5475 C C . GLY A 1 703 ? 117.283 104.236 113.212 1.00 80.30 730 GLY A C 1
ATOM 5476 O O . GLY A 1 703 ? 117.194 103.337 114.057 1.00 80.30 730 GLY A O 1
ATOM 5477 N N . THR A 1 704 ? 118.302 104.318 112.359 1.00 83.36 731 THR A N 1
ATOM 5478 C CA . THR A 1 704 ? 119.382 103.339 112.317 1.00 83.36 731 THR A CA 1
ATOM 5479 C C . THR A 1 704 ? 120.740 104.024 112.366 1.00 83.36 731 THR A C 1
ATOM 5480 O O . THR A 1 704 ? 121.683 103.625 111.676 1.00 83.36 731 THR A O 1
ATOM 5484 N N . ASP A 1 705 ? 120.865 105.066 113.182 1.00 84.70 732 ASP A N 1
ATOM 5485 C CA . ASP A 1 705 ? 122.150 105.715 113.387 1.00 84.70 732 ASP A CA 1
ATOM 5486 C C . ASP A 1 705 ? 122.864 105.100 114.590 1.00 84.70 732 ASP A C 1
ATOM 5487 O O . ASP A 1 705 ? 122.290 104.328 115.360 1.00 84.70 732 ASP A O 1
ATOM 5492 N N . LEU A 1 706 ? 124.143 105.455 114.742 1.00 83.27 733 LEU A N 1
ATOM 5493 C CA . LEU A 1 706 ? 124.985 104.801 115.741 1.00 83.27 733 LEU A CA 1
ATOM 5494 C C . LEU A 1 706 ? 124.566 105.177 117.159 1.00 83.27 733 LEU A C 1
ATOM 5495 O O . LEU A 1 706 ? 124.593 104.331 118.063 1.00 83.27 733 LEU A O 1
ATOM 5500 N N . HIS A 1 707 ? 124.151 106.435 117.336 1.00 85.48 734 HIS A N 1
ATOM 5501 C CA . HIS A 1 707 ? 123.717 106.943 118.666 1.00 85.48 734 HIS A CA 1
ATOM 5502 C C . HIS A 1 707 ? 122.450 106.201 119.110 1.00 85.48 734 HIS A C 1
ATOM 5503 O O . HIS A 1 707 ? 122.346 105.840 120.302 1.00 85.48 734 HIS A O 1
ATOM 5510 N N . THR A 1 708 ? 121.518 105.978 118.178 1.00 84.31 735 THR A N 1
ATOM 5511 C CA . THR A 1 708 ? 120.275 105.273 118.482 1.00 84.31 735 THR A CA 1
ATOM 5512 C C . THR A 1 708 ? 120.537 103.807 118.812 1.00 84.31 735 THR A C 1
ATOM 5513 O O . THR A 1 708 ? 119.938 103.257 119.745 1.00 84.31 735 THR A O 1
ATOM 5517 N N . LYS A 1 709 ? 121.437 103.162 118.065 1.00 82.53 736 LYS A N 1
ATOM 5518 C CA . LYS A 1 709 ? 121.794 101.777 118.355 1.00 82.53 736 LYS A CA 1
ATOM 5519 C C . LYS A 1 709 ? 122.456 101.649 119.721 1.00 82.53 736 LYS A C 1
ATOM 5520 O O . LYS A 1 709 ? 122.171 100.707 120.471 1.00 82.53 736 LYS A O 1
ATOM 5526 N N . THR A 1 710 ? 123.348 102.585 120.057 1.00 83.69 737 THR A N 1
ATOM 5527 C CA . THR A 1 710 ? 123.985 102.570 121.371 1.00 83.69 737 THR A CA 1
ATOM 5528 C C . THR A 1 710 ? 122.957 102.756 122.481 1.00 83.69 737 THR A C 1
ATOM 5529 O O . THR A 1 710 ? 123.020 102.081 123.517 1.00 83.69 737 THR A O 1
ATOM 5533 N N . ALA A 1 711 ? 121.990 103.653 122.271 1.00 84.67 738 ALA A N 1
ATOM 5534 C CA . ALA A 1 711 ? 120.937 103.860 123.261 1.00 84.67 738 ALA A CA 1
ATOM 5535 C C . ALA A 1 711 ? 120.074 102.615 123.428 1.00 84.67 738 ALA A C 1
ATOM 5536 O O . ALA A 1 711 ? 119.658 102.286 124.545 1.00 84.67 738 ALA A O 1
ATOM 5538 N N . GLN A 1 712 ? 119.786 101.914 122.328 1.00 84.19 739 GLN A N 1
ATOM 5539 C CA . GLN A 1 712 ? 118.973 100.704 122.421 1.00 84.19 739 GLN A CA 1
ATOM 5540 C C . GLN A 1 712 ? 119.730 99.567 123.099 1.00 84.19 739 GLN A C 1
ATOM 5541 O O . GLN A 1 712 ? 119.131 98.771 123.831 1.00 84.19 739 GLN A O 1
ATOM 5547 N N . ILE A 1 713 ? 121.040 99.462 122.861 1.00 81.03 740 ILE A N 1
ATOM 5548 C CA . ILE A 1 713 ? 121.820 98.419 123.523 1.00 81.03 740 ILE A CA 1
ATOM 5549 C C . ILE A 1 713 ? 121.960 98.716 125.013 1.00 81.03 740 ILE A C 1
ATOM 5550 O O . ILE A 1 713 ? 121.769 97.831 125.856 1.00 81.03 740 ILE A O 1
ATOM 5555 N N . LEU A 1 714 ? 122.274 99.963 125.364 1.00 80.55 741 LEU A N 1
ATOM 5556 C CA . LEU A 1 714 ? 122.466 100.323 126.763 1.00 80.55 741 LEU A CA 1
ATOM 5557 C C . LEU A 1 714 ? 121.158 100.562 127.506 1.00 80.55 741 LEU A C 1
ATOM 5558 O O . LEU A 1 714 ? 121.178 100.663 128.737 1.00 80.55 741 LEU A O 1
ATOM 5563 N N . GLY A 1 715 ? 120.034 100.646 126.801 1.00 78.81 742 GLY A N 1
ATOM 5564 C CA . GLY A 1 715 ? 118.755 100.906 127.441 1.00 78.81 742 GLY A CA 1
ATOM 5565 C C . GLY A 1 715 ? 118.632 102.278 128.067 1.00 78.81 742 GLY A C 1
ATOM 5566 O O . GLY A 1 715 ? 118.132 102.398 129.193 1.00 78.81 742 GLY A O 1
ATOM 5567 N N . CYS A 1 716 ? 119.075 103.321 127.365 1.00 78.66 743 CYS A N 1
ATOM 5568 C CA . CYS A 1 716 ? 119.021 104.686 127.868 1.00 78.66 743 CYS A CA 1
ATOM 5569 C C . CYS A 1 716 ? 118.527 105.601 126.756 1.00 78.66 743 CYS A C 1
ATOM 5570 O O . CYS A 1 716 ? 118.161 105.149 125.667 1.00 78.66 743 CYS A O 1
ATOM 5573 N N . SER A 1 717 ? 118.512 106.902 127.036 1.00 81.67 744 SER A N 1
ATOM 5574 C CA . SER A 1 717 ? 118.094 107.884 126.050 1.00 81.67 744 SER A CA 1
ATOM 5575 C C . SER A 1 717 ? 119.226 108.169 125.065 1.00 81.67 744 SER A C 1
ATOM 5576 O O . SER A 1 717 ? 120.371 107.748 125.247 1.00 81.67 744 SER A O 1
ATOM 5579 N N . ARG A 1 718 ? 118.897 108.944 124.026 1.00 78.54 745 ARG A N 1
ATOM 5580 C CA . ARG A 1 718 ? 119.839 109.205 122.903 1.00 78.54 745 ARG A CA 1
ATOM 5581 C C . ARG A 1 718 ? 120.875 110.255 123.324 1.00 78.54 745 ARG A C 1
ATOM 5582 O O . ARG A 1 718 ? 122.024 110.164 122.850 1.00 78.54 745 ARG A O 1
ATOM 5590 N N . ASN A 1 719 ? 120.488 111.211 124.176 1.00 76.68 746 ASN A N 1
ATOM 5591 C CA . ASN A 1 719 ? 121.442 112.202 124.671 1.00 76.68 746 ASN A CA 1
ATOM 5592 C C . ASN A 1 719 ? 122.462 111.568 125.611 1.00 76.68 746 ASN A C 1
ATOM 5593 O O . ASN A 1 719 ? 123.653 111.903 125.568 1.00 76.68 746 ASN A O 1
ATOM 5598 N N . GLU A 1 720 ? 122.009 110.650 126.467 1.00 79.13 747 GLU A N 1
ATOM 5599 C CA . GLU A 1 720 ? 122.926 109.930 127.343 1.00 79.13 747 GLU A CA 1
ATOM 5600 C C . GLU A 1 720 ? 123.877 109.053 126.538 1.00 79.13 747 GLU A C 1
ATOM 5601 O O . GLU A 1 720 ? 125.053 108.911 126.894 1.00 79.13 747 GLU A O 1
ATOM 5607 N N . ALA A 1 721 ? 123.387 108.468 125.442 1.00 80.58 748 ALA A N 1
ATOM 5608 C CA . ALA A 1 721 ? 124.257 107.717 124.544 1.00 80.58 748 ALA A CA 1
ATOM 5609 C C . ALA A 1 721 ? 125.292 108.624 123.890 1.00 80.58 748 ALA A C 1
ATOM 5610 O O . ALA A 1 721 ? 126.444 108.219 123.697 1.00 80.58 748 ALA A O 1
ATOM 5612 N N . LYS A 1 722 ? 124.882 109.850 123.553 1.00 79.98 749 LYS A N 1
ATOM 5613 C CA . LYS A 1 722 ? 125.818 110.844 122.963 1.00 79.98 749 LYS A CA 1
ATOM 5614 C C . LYS A 1 722 ? 126.931 111.149 123.972 1.00 79.98 749 LYS A C 1
ATOM 5615 O O . LYS A 1 722 ? 128.111 111.121 123.576 1.00 79.98 749 LYS A O 1
ATOM 5621 N N . ILE A 1 723 ? 126.557 111.424 125.226 1.00 74.56 750 ILE A N 1
ATOM 5622 C CA . ILE A 1 723 ? 127.551 111.662 126.315 1.00 74.56 750 ILE A CA 1
ATOM 5623 C C . ILE A 1 723 ? 128.487 110.452 126.404 1.00 74.56 750 ILE A C 1
ATOM 5624 O O . ILE A 1 723 ? 129.716 110.656 126.360 1.00 74.56 750 ILE A O 1
ATOM 5629 N N . PHE A 1 724 ? 127.927 109.243 126.522 1.00 76.43 751 PHE A N 1
ATOM 5630 C CA . PHE A 1 724 ? 128.756 108.051 126.688 1.00 76.43 751 PHE A CA 1
ATOM 5631 C C . PHE A 1 724 ? 129.737 107.884 125.530 1.00 76.43 751 PHE A C 1
ATOM 5632 O O . PHE A 1 724 ? 130.920 107.580 125.743 1.00 76.43 751 PHE A O 1
ATOM 5640 N N . ASN A 1 725 ? 129.268 108.094 124.296 1.00 77.34 752 ASN A N 1
ATOM 5641 C CA . ASN A 1 725 ? 130.120 107.906 123.126 1.00 77.34 752 ASN A CA 1
ATOM 5642 C C . ASN A 1 725 ? 131.203 108.974 123.042 1.00 77.34 752 ASN A C 1
ATOM 5643 O O . ASN A 1 725 ? 132.351 108.671 122.695 1.00 77.34 752 ASN A O 1
ATOM 5648 N N . TYR A 1 726 ? 130.856 110.213 123.398 1.00 70.76 753 TYR A N 1
ATOM 5649 C CA . TYR A 1 726 ? 131.850 111.320 123.369 1.00 70.76 753 TYR A CA 1
ATOM 5650 C C . TYR A 1 726 ? 132.753 111.251 124.608 1.00 70.76 753 TYR A C 1
ATOM 5651 O O . TYR A 1 726 ? 133.788 111.942 124.620 1.00 70.76 753 TYR A O 1
ATOM 5660 N N . GLY A 1 727 ? 132.377 110.449 125.612 1.00 69.31 754 GLY A N 1
ATOM 5661 C CA . GLY A 1 727 ? 133.235 110.236 126.756 1.00 69.31 754 GLY A CA 1
ATOM 5662 C C . GLY A 1 727 ? 134.245 109.131 126.534 1.00 69.31 754 GLY A C 1
ATOM 5663 O O . GLY A 1 727 ? 135.391 109.254 126.971 1.00 69.31 754 GLY A O 1
ATOM 5664 N N . ARG A 1 728 ? 133.836 108.046 125.866 1.00 79.08 755 ARG A N 1
ATOM 5665 C CA . ARG A 1 728 ? 134.774 106.961 125.580 1.00 79.08 755 ARG A CA 1
ATOM 5666 C C . ARG A 1 728 ? 135.921 107.446 124.701 1.00 79.08 755 ARG A C 1
ATOM 5667 O O . ARG A 1 728 ? 137.096 107.207 125.002 1.00 79.08 755 ARG A O 1
ATOM 5675 N N . ILE A 1 729 ? 135.595 108.129 123.604 1.00 73.50 756 ILE A N 1
ATOM 5676 C CA . ILE A 1 729 ? 136.594 108.908 122.888 1.00 73.50 756 ILE A CA 1
ATOM 5677 C C . ILE A 1 729 ? 136.999 110.083 123.774 1.00 73.50 756 ILE A C 1
ATOM 5678 O O . ILE A 1 729 ? 136.214 110.546 124.611 1.00 73.50 756 ILE A O 1
ATOM 5683 N N . TYR A 1 730 ? 138.252 110.533 123.622 1.00 70.15 757 TYR A N 1
ATOM 5684 C CA . TYR A 1 730 ? 138.935 111.620 124.352 1.00 70.15 757 TYR A CA 1
ATOM 5685 C C . TYR A 1 730 ? 139.452 111.152 125.708 1.00 70.15 757 TYR A C 1
ATOM 5686 O O . TYR A 1 730 ? 139.853 111.992 126.526 1.00 70.15 757 TYR A O 1
ATOM 5695 N N . GLY A 1 731 ? 139.451 109.847 125.979 1.00 66.78 758 GLY A N 1
ATOM 5696 C CA . GLY A 1 731 ? 140.209 109.307 127.092 1.00 66.78 758 GLY A CA 1
ATOM 5697 C C . GLY A 1 731 ? 139.552 109.250 128.458 1.00 66.78 758 GLY A C 1
ATOM 5698 O O . GLY A 1 731 ? 140.060 109.848 129.410 1.00 66.78 758 GLY A O 1
ATOM 5699 N N . ALA A 1 732 ? 138.435 108.541 128.579 1.00 69.28 759 ALA A N 1
ATOM 5700 C CA . ALA A 1 732 ? 137.854 108.242 129.880 1.00 69.28 759 ALA A CA 1
ATOM 5701 C C . ALA A 1 732 ? 138.105 106.785 130.244 1.00 69.28 759 ALA A C 1
ATOM 5702 O O . ALA A 1 732 ? 138.209 105.916 129.374 1.00 69.28 759 ALA A O 1
ATOM 5704 N N . GLY A 1 733 ? 138.207 106.525 131.547 1.00 74.04 760 GLY A N 1
ATOM 5705 C CA . GLY A 1 733 ? 138.478 105.188 132.026 1.00 74.04 760 GLY A CA 1
ATOM 5706 C C . GLY A 1 733 ? 137.236 104.323 132.136 1.00 74.04 760 GLY A C 1
ATOM 5707 O O . GLY A 1 733 ? 136.104 104.773 131.965 1.00 74.04 760 GLY A O 1
ATOM 5708 N N . ALA A 1 734 ? 137.473 103.042 132.431 1.00 75.94 761 ALA A N 1
ATOM 5709 C CA . ALA A 1 734 ? 136.372 102.097 132.586 1.00 75.94 761 ALA A CA 1
ATOM 5710 C C . ALA A 1 734 ? 135.597 102.331 133.877 1.00 75.94 761 ALA A C 1
ATOM 5711 O O . ALA A 1 734 ? 134.385 102.091 133.920 1.00 75.94 761 ALA A O 1
ATOM 5713 N N . LYS A 1 735 ? 136.275 102.782 134.937 1.00 30.00 762 LYS A N 1
ATOM 5714 C CA . LYS A 1 735 ? 135.586 103.078 136.190 1.00 30.00 762 LYS A CA 1
ATOM 5715 C C . LYS A 1 735 ? 134.603 104.230 136.021 1.00 30.00 762 LYS A C 1
ATOM 5716 O O . LYS A 1 735 ? 133.479 104.181 136.538 1.00 30.00 762 LYS A O 1
ATOM 5722 N N . PHE A 1 736 ? 135.007 105.273 135.293 1.00 71.65 763 PHE A N 1
ATOM 5723 C CA . PHE A 1 736 ? 134.103 106.389 135.039 1.00 71.65 763 PHE A CA 1
ATOM 5724 C C . PHE A 1 736 ? 132.940 105.972 134.147 1.00 71.65 763 PHE A C 1
ATOM 5725 O O . PHE A 1 736 ? 131.819 106.461 134.325 1.00 71.65 763 PHE A O 1
ATOM 5733 N N . ALA A 1 737 ? 133.182 105.065 133.196 1.00 75.86 764 ALA A N 1
ATOM 5734 C CA . ALA A 1 737 ? 132.094 104.537 132.377 1.00 75.86 764 ALA A CA 1
ATOM 5735 C C . ALA A 1 737 ? 131.107 103.735 133.217 1.00 75.86 764 ALA A C 1
ATOM 5736 O O . ALA A 1 737 ? 129.889 103.821 133.011 1.00 75.86 764 ALA A O 1
ATOM 5738 N N . SER A 1 738 ? 131.614 102.944 134.167 1.00 78.12 765 SER A N 1
ATOM 5739 C CA . SER A 1 738 ? 130.731 102.208 135.068 1.00 78.12 765 SER A CA 1
ATOM 5740 C C . SER A 1 738 ? 129.925 103.156 135.948 1.00 78.12 765 SER A C 1
ATOM 5741 O O . SER A 1 738 ? 128.741 102.916 136.212 1.00 78.12 765 SER A O 1
ATOM 5744 N N 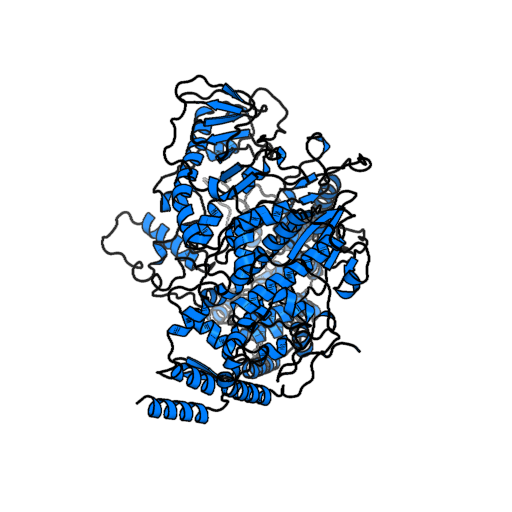. GLN A 1 739 ? 130.551 104.244 136.408 1.00 75.96 766 GLN A N 1
ATOM 5745 C CA . GLN A 1 739 ? 129.821 105.246 137.183 1.00 75.96 766 GLN A CA 1
ATOM 5746 C C . GLN A 1 739 ? 128.741 105.921 136.342 1.00 75.96 766 GLN A C 1
ATOM 5747 O O . GLN A 1 739 ? 127.642 106.201 136.837 1.00 75.96 766 GLN A O 1
ATOM 5753 N N . LEU A 1 740 ? 129.038 106.196 135.069 1.00 75.55 767 LEU A N 1
ATOM 5754 C CA . LEU A 1 740 ? 128.037 106.769 134.171 1.00 75.55 767 LEU A CA 1
ATOM 5755 C C . LEU A 1 740 ? 126.868 105.814 133.959 1.00 75.55 767 LEU A C 1
ATOM 5756 O O . LEU A 1 740 ? 125.705 106.237 133.938 1.00 75.55 767 LEU A O 1
ATOM 5761 N N . LEU A 1 741 ? 127.161 104.521 133.785 1.00 78.08 768 LEU A N 1
ATOM 5762 C CA . LEU A 1 741 ? 126.099 103.530 133.637 1.00 78.08 768 LEU A CA 1
ATOM 5763 C C . LEU A 1 741 ? 125.264 103.421 134.907 1.00 78.08 768 LEU A C 1
ATOM 5764 O O . LEU A 1 741 ? 124.046 103.217 134.843 1.00 78.08 768 LEU A O 1
ATOM 5769 N N . LYS A 1 742 ? 125.908 103.541 136.071 1.00 75.05 769 LYS A N 1
ATOM 5770 C CA . LYS A 1 742 ? 125.174 103.567 137.332 1.00 75.05 769 LYS A CA 1
ATOM 5771 C C . LYS A 1 742 ? 124.267 104.787 137.422 1.00 75.05 769 LYS A C 1
ATOM 5772 O O . LYS A 1 742 ? 123.137 104.695 137.915 1.00 75.05 769 LYS A O 1
ATOM 5778 N N . ARG A 1 743 ? 124.747 105.944 136.961 1.00 70.40 770 ARG A N 1
ATOM 5779 C CA . ARG A 1 743 ? 123.944 107.158 137.065 1.00 70.40 770 ARG A CA 1
ATOM 5780 C C . ARG A 1 743 ? 122.776 107.151 136.082 1.00 70.40 770 ARG A C 1
ATOM 5781 O O . ARG A 1 743 ? 121.696 107.659 136.409 1.00 70.40 770 ARG A O 1
ATOM 5789 N N . PHE A 1 744 ? 122.956 106.573 134.890 1.00 70.58 771 PHE A N 1
ATOM 5790 C CA . PHE A 1 744 ? 121.834 106.455 133.958 1.00 70.58 771 PHE A CA 1
ATOM 5791 C C . PHE A 1 744 ? 120.758 105.519 134.499 1.00 70.58 771 PHE A C 1
ATOM 5792 O O . PHE A 1 744 ? 119.566 105.843 134.463 1.00 70.58 771 PHE A O 1
ATOM 5800 N N . ASN A 1 745 ? 121.156 104.353 135.001 1.00 72.50 772 ASN A N 1
ATOM 5801 C CA . ASN A 1 745 ? 120.221 103.382 135.572 1.00 72.50 772 ASN A CA 1
ATOM 5802 C C . ASN A 1 745 ? 120.597 103.136 137.026 1.00 72.50 772 ASN A C 1
ATOM 5803 O O . ASN A 1 745 ? 121.518 102.350 137.308 1.00 72.50 772 ASN A O 1
ATOM 5808 N N . PRO A 1 746 ? 119.916 103.768 137.983 1.00 67.27 773 PRO A N 1
ATOM 5809 C CA . PRO A 1 746 ? 120.325 103.674 139.388 1.00 67.27 773 PRO A CA 1
ATOM 5810 C C . PRO A 1 746 ? 119.871 102.412 140.106 1.00 67.27 773 PRO A C 1
ATOM 5811 O O . PRO A 1 746 ? 120.118 102.290 141.309 1.00 67.27 773 PRO A O 1
ATOM 5815 N N . SER A 1 747 ? 119.225 101.475 139.418 1.00 68.92 774 SER A N 1
ATOM 5816 C CA . SER A 1 747 ? 118.780 100.227 140.021 1.00 68.92 774 SER A CA 1
ATOM 5817 C C . SER A 1 747 ? 119.749 99.076 139.791 1.00 68.92 774 SER A C 1
ATOM 5818 O O . SER A 1 747 ? 119.446 97.942 140.174 1.00 68.92 774 SER A O 1
ATOM 5821 N N . LEU A 1 748 ? 120.899 99.336 139.179 1.00 73.08 775 LEU A N 1
ATOM 5822 C CA . LEU A 1 748 ? 121.845 98.290 138.826 1.00 73.08 775 LEU A CA 1
ATOM 5823 C C . LEU A 1 748 ? 122.806 98.000 139.977 1.00 73.08 775 LEU A C 1
ATOM 5824 O O . LEU A 1 748 ? 122.951 98.784 140.917 1.00 73.08 775 LEU A O 1
ATOM 5829 N N . THR A 1 749 ? 123.464 96.849 139.883 1.00 75.46 776 THR A N 1
ATOM 5830 C CA . THR A 1 749 ? 124.459 96.403 140.845 1.00 75.46 776 THR A CA 1
ATOM 5831 C C . THR A 1 749 ? 125.846 96.783 140.327 1.00 75.46 776 THR A C 1
ATOM 5832 O O . THR A 1 749 ? 126.054 96.908 139.118 1.00 75.46 776 THR A O 1
ATOM 5836 N N . ASP A 1 750 ? 126.784 96.998 141.258 1.00 73.81 777 ASP A N 1
ATOM 5837 C CA . ASP A 1 750 ? 128.126 97.454 140.898 1.00 73.81 777 ASP A CA 1
ATOM 5838 C C . ASP A 1 750 ? 128.828 96.464 139.974 1.00 73.81 777 ASP A C 1
ATOM 5839 O O . ASP A 1 750 ? 129.441 96.858 138.972 1.00 73.81 777 ASP A O 1
ATOM 5844 N N . GLU A 1 751 ? 128.743 95.168 140.293 1.00 79.76 778 GLU A N 1
ATOM 5845 C CA . GLU A 1 751 ? 129.420 94.151 139.494 1.00 79.76 778 GLU A CA 1
ATOM 5846 C C . GLU A 1 751 ? 128.856 94.069 138.082 1.00 79.76 778 GLU A C 1
ATOM 5847 O O . GLU A 1 751 ? 129.613 93.853 137.129 1.00 79.76 778 GLU A O 1
ATOM 5853 N N . GLU A 1 752 ? 127.541 94.245 137.930 1.00 82.10 779 GLU A N 1
ATOM 5854 C CA . GLU A 1 752 ? 126.927 94.224 136.606 1.00 82.10 779 GLU A CA 1
ATOM 5855 C C . GLU A 1 752 ? 127.471 95.348 135.731 1.00 82.10 779 GLU A C 1
ATOM 5856 O O . GLU A 1 752 ? 127.861 95.122 134.577 1.00 82.10 779 GLU A O 1
ATOM 5862 N N . THR A 1 753 ? 127.511 96.569 136.273 1.00 80.69 780 THR A N 1
ATOM 5863 C CA . THR A 1 753 ? 128.013 97.709 135.513 1.00 80.69 780 THR A CA 1
ATOM 5864 C C . THR A 1 753 ? 129.493 97.554 135.192 1.00 80.69 780 THR A C 1
ATOM 5865 O O . THR A 1 753 ? 129.928 97.877 134.079 1.00 80.69 780 THR A O 1
ATOM 5869 N N . LYS A 1 754 ? 130.284 97.060 136.152 1.00 84.20 781 LYS A N 1
ATOM 5870 C CA . LYS A 1 754 ? 131.703 96.838 135.889 1.00 84.20 781 LYS A CA 1
ATOM 5871 C C . LYS A 1 754 ? 131.911 95.803 134.791 1.00 84.20 781 LYS A C 1
ATOM 5872 O O . LYS A 1 754 ? 132.756 95.992 133.908 1.00 84.20 781 LYS A O 1
ATOM 5878 N N . LYS A 1 755 ? 131.143 94.711 134.818 1.00 87.01 782 LYS A N 1
ATOM 5879 C CA . LYS A 1 755 ? 131.278 93.683 133.790 1.00 87.01 782 LYS A CA 1
ATOM 5880 C C . LYS A 1 755 ? 130.882 94.211 132.416 1.00 87.01 782 LYS A C 1
ATOM 5881 O O . LYS A 1 755 ? 131.574 93.947 131.423 1.00 87.01 782 LYS A O 1
ATOM 5887 N N . ILE A 1 756 ? 129.782 94.969 132.340 1.00 84.92 783 ILE A N 1
ATOM 5888 C CA . ILE A 1 756 ? 129.338 95.514 131.056 1.00 84.92 783 ILE A CA 1
ATOM 5889 C C . ILE A 1 756 ? 130.368 96.493 130.501 1.00 84.92 783 ILE A C 1
ATOM 5890 O O . ILE A 1 756 ? 130.717 96.447 129.313 1.00 84.92 783 ILE A O 1
ATOM 5895 N N . ALA A 1 757 ? 130.881 97.387 131.355 1.00 84.19 784 ALA A N 1
ATOM 5896 C CA . ALA A 1 757 ? 131.870 98.360 130.902 1.00 84.19 784 ALA A CA 1
ATOM 5897 C C . ALA A 1 757 ? 133.165 97.681 130.472 1.00 84.19 784 ALA A C 1
ATOM 5898 O O . ALA A 1 757 ? 133.769 98.068 129.463 1.00 84.19 784 ALA A O 1
ATOM 5900 N N . ASN A 1 758 ? 133.605 96.666 131.223 1.00 30.00 785 ASN A N 1
ATOM 5901 C CA . ASN A 1 758 ? 134.819 95.943 130.861 1.00 30.00 785 ASN A CA 1
ATOM 5902 C C . ASN A 1 758 ? 134.659 95.227 129.528 1.00 30.00 785 ASN A C 1
ATOM 5903 O O . ASN A 1 758 ? 135.568 95.256 128.689 1.00 30.00 785 ASN A O 1
ATOM 5908 N N . LYS A 1 759 ? 133.505 94.590 129.307 1.00 86.95 786 LYS A N 1
ATOM 5909 C CA . LYS A 1 759 ? 133.271 93.902 128.041 1.00 86.95 786 LYS A CA 1
ATOM 5910 C C . LYS A 1 759 ? 133.225 94.883 126.875 1.00 86.95 786 LYS A C 1
ATOM 5911 O O . LYS A 1 759 ? 133.792 94.614 125.807 1.00 86.95 786 LYS A O 1
ATOM 5917 N N . LEU A 1 760 ? 132.563 96.029 127.061 1.00 84.53 787 LEU A N 1
ATOM 5918 C CA . LEU A 1 760 ? 132.474 97.010 125.983 1.00 84.53 787 LEU A CA 1
ATOM 5919 C C . LEU A 1 760 ? 133.844 97.595 125.652 1.00 84.53 787 LEU A C 1
ATOM 5920 O O . LEU A 1 760 ? 134.186 97.754 124.473 1.00 84.53 787 LEU A O 1
ATOM 5925 N N . TYR A 1 761 ? 134.647 97.916 126.672 1.00 85.81 788 TYR A N 1
ATOM 5926 C CA . TYR A 1 761 ? 135.981 98.447 126.406 1.00 85.81 788 TYR A CA 1
ATOM 5927 C C . TYR A 1 761 ? 136.906 97.396 125.804 1.00 85.81 788 TYR A C 1
ATOM 5928 O O . TYR A 1 761 ? 137.785 97.738 125.005 1.00 85.81 788 TYR A O 1
ATOM 5937 N N . GLU A 1 762 ? 136.735 96.123 126.171 1.00 86.22 789 GLU A N 1
ATOM 5938 C CA . GLU A 1 762 ? 137.525 95.067 125.546 1.00 86.22 789 GLU A CA 1
ATOM 5939 C C . GLU A 1 762 ? 137.151 94.895 124.078 1.00 86.22 789 GLU A C 1
ATOM 5940 O O . GLU A 1 762 ? 138.024 94.670 123.231 1.00 86.22 789 GLU A O 1
ATOM 5946 N N . ASN A 1 763 ? 135.859 94.999 123.760 1.00 86.20 790 ASN A N 1
ATOM 5947 C CA . ASN A 1 763 ? 135.429 94.873 122.370 1.00 86.20 790 ASN A CA 1
ATOM 5948 C C . ASN A 1 763 ? 135.838 96.084 121.540 1.00 86.20 790 ASN A C 1
ATOM 5949 O O . ASN A 1 763 ? 136.096 95.956 120.338 1.00 86.20 790 ASN A O 1
ATOM 5954 N N . THR A 1 764 ? 135.893 97.266 122.154 1.00 85.92 791 THR A N 1
ATOM 5955 C CA . THR A 1 764 ? 136.097 98.499 121.400 1.00 85.92 791 THR A CA 1
ATOM 5956 C C . THR A 1 764 ? 137.571 98.827 121.169 1.00 85.92 791 THR A C 1
ATOM 5957 O O . THR A 1 764 ? 137.994 98.996 120.021 1.00 85.92 791 THR A O 1
ATOM 5961 N N . LYS A 1 765 ? 138.365 98.916 122.235 1.00 86.27 792 LYS A N 1
ATOM 5962 C CA . LYS A 1 765 ? 139.736 99.399 122.109 1.00 86.27 792 LYS A CA 1
ATOM 5963 C C . LYS A 1 765 ? 140.744 98.283 121.857 1.00 86.27 792 LYS A C 1
ATOM 5964 O O . LYS A 1 765 ? 141.675 98.462 121.065 1.00 86.27 792 LYS A O 1
ATOM 5970 N N . GLY A 1 766 ? 140.586 97.133 122.507 1.00 89.92 793 GLY A N 1
ATOM 5971 C CA . GLY A 1 766 ? 141.517 96.037 122.314 1.00 89.92 793 GLY A CA 1
ATOM 5972 C C . GLY A 1 766 ? 142.595 95.944 123.375 1.00 89.92 793 GLY A C 1
ATOM 5973 O O . GLY A 1 766 ? 142.346 96.236 124.549 1.00 89.92 793 GLY A O 1
ATOM 5974 N N . LYS A 1 767 ? 143.796 95.531 122.977 1.00 89.84 794 LYS A N 1
ATOM 5975 C CA . LYS A 1 767 ? 144.925 95.366 123.884 1.00 89.84 794 LYS A CA 1
ATOM 5976 C C . LYS A 1 767 ? 146.064 96.294 123.477 1.00 89.84 794 LYS A C 1
ATOM 5977 O O . LYS A 1 767 ? 146.014 96.959 122.442 1.00 89.84 794 LYS A O 1
ATOM 5983 N N . THR A 1 768 ? 147.110 96.323 124.301 1.00 89.40 795 THR A N 1
ATOM 5984 C CA . THR A 1 768 ? 148.235 97.225 124.109 1.00 89.40 795 THR A CA 1
ATOM 5985 C C . THR A 1 768 ? 149.533 96.437 123.992 1.00 89.40 795 THR A C 1
ATOM 5986 O O . THR A 1 768 ? 149.676 95.361 124.576 1.00 89.40 795 THR A O 1
ATOM 5990 N N . LYS A 1 769 ? 150.482 96.977 123.225 1.00 86.81 796 LYS A N 1
ATOM 5991 C CA . LYS A 1 769 ? 151.812 96.388 123.139 1.00 86.81 796 LYS A CA 1
ATOM 5992 C C . LYS A 1 769 ? 152.872 97.477 123.171 1.00 86.81 796 LYS A C 1
ATOM 5993 O O . LYS A 1 769 ? 152.706 98.544 122.566 1.00 86.81 796 LYS A O 1
ATOM 5999 N N . ARG A 1 770 ? 153.971 97.179 123.864 1.00 83.01 797 ARG A N 1
ATOM 6000 C CA . ARG A 1 770 ? 155.127 98.058 123.964 1.00 83.01 797 ARG A CA 1
ATOM 6001 C C . ARG A 1 770 ? 156.281 97.396 123.223 1.00 83.01 797 ARG A C 1
ATOM 6002 O O . ARG A 1 770 ? 156.653 96.261 123.540 1.00 83.01 797 ARG A O 1
ATOM 6010 N N . SER A 1 771 ? 156.819 98.082 122.217 1.00 76.35 798 SER A N 1
ATOM 6011 C CA . SER A 1 771 ? 158.040 97.677 121.539 1.00 76.35 798 SER A CA 1
ATOM 6012 C C . SER A 1 771 ? 158.946 98.890 121.403 1.00 76.35 798 SER A C 1
ATOM 6013 O O . SER A 1 771 ? 158.476 100.028 121.337 1.00 76.35 798 SER A O 1
ATOM 6016 N N . LYS A 1 772 ? 160.254 98.637 121.372 1.00 75.39 799 LYS A N 1
ATOM 6017 C CA . LYS A 1 772 ? 161.208 99.735 121.270 1.00 75.39 799 LYS A CA 1
ATOM 6018 C C . LYS A 1 772 ? 161.087 100.457 119.934 1.00 75.39 799 LYS A C 1
ATOM 6019 O O . LYS A 1 772 ? 161.163 101.690 119.880 1.00 75.39 799 LYS A O 1
ATOM 6025 N N . LEU A 1 773 ? 160.892 99.706 118.847 1.00 75.88 800 LEU A N 1
ATOM 6026 C CA . LEU A 1 773 ? 160.872 100.304 117.514 1.00 75.88 800 LEU A CA 1
ATOM 6027 C C . LEU A 1 773 ? 159.575 101.063 117.249 1.00 75.88 800 LEU A C 1
ATOM 6028 O O . LEU A 1 773 ? 159.600 102.162 116.683 1.00 75.88 800 LEU A O 1
ATOM 6033 N N . PHE A 1 774 ? 158.432 100.496 117.642 1.00 79.34 801 PHE A N 1
ATOM 6034 C CA . PHE A 1 774 ? 157.128 101.057 117.304 1.00 79.34 801 PHE A CA 1
ATOM 6035 C C . PHE A 1 774 ? 156.435 101.704 118.502 1.00 79.34 801 PHE A C 1
ATOM 6036 O O . PHE A 1 774 ? 155.240 102.009 118.425 1.00 79.34 801 PHE A O 1
ATOM 6044 N N . LYS A 1 775 ? 157.167 101.930 119.593 1.00 80.60 802 LYS A N 1
ATOM 6045 C CA . LYS A 1 775 ? 156.683 102.579 120.828 1.00 80.60 802 LYS A CA 1
ATOM 6046 C C . LYS A 1 775 ? 155.499 101.782 121.376 1.00 80.60 802 LYS A C 1
ATOM 6047 O O . LYS A 1 775 ? 155.576 100.547 121.451 1.00 80.60 802 LYS A O 1
ATOM 6053 N N . LYS A 1 776 ? 154.407 102.420 121.780 1.00 86.77 803 LYS A N 1
ATOM 6054 C CA . LYS A 1 776 ? 153.256 101.731 122.345 1.00 86.77 803 LYS A CA 1
ATOM 6055 C C . LYS A 1 776 ? 152.071 101.864 121.401 1.00 86.77 803 LYS A C 1
ATOM 6056 O O . LYS A 1 776 ? 151.797 102.953 120.889 1.00 86.77 803 LYS A O 1
ATOM 6062 N N . PHE A 1 777 ? 151.357 100.764 121.177 1.00 91.05 804 PHE A N 1
ATOM 6063 C CA . PHE A 1 777 ? 150.244 100.833 120.240 1.00 91.05 804 PHE A CA 1
ATOM 6064 C C . PHE A 1 777 ? 149.138 99.859 120.625 1.00 91.05 804 PHE A C 1
ATOM 6065 O O . PHE A 1 777 ? 149.383 98.813 121.234 1.00 91.05 804 PHE A O 1
ATOM 6073 N N . TRP A 1 778 ? 147.914 100.232 120.256 1.00 91.21 805 TRP A N 1
ATOM 6074 C CA . TRP A 1 778 ? 146.719 99.430 120.473 1.00 91.21 805 TRP A CA 1
ATOM 6075 C C . TRP A 1 778 ? 146.507 98.490 119.292 1.00 91.21 805 TRP A C 1
ATOM 6076 O O . TRP A 1 778 ? 146.869 98.802 118.154 1.00 91.21 805 TRP A O 1
ATOM 6087 N N . TYR A 1 779 ? 145.918 97.329 119.569 1.00 92.66 806 TYR A N 1
ATOM 6088 C CA . TYR A 1 779 ? 145.636 96.366 118.514 1.00 92.66 806 TYR A CA 1
ATOM 6089 C C . TYR A 1 779 ? 144.438 95.509 118.897 1.00 92.66 806 TYR A C 1
ATOM 6090 O O . TYR A 1 779 ? 144.081 95.383 120.073 1.00 92.66 806 TYR A O 1
ATOM 6099 N N . GLY A 1 780 ? 143.811 94.926 117.877 1.00 88.45 807 GLY A N 1
ATOM 6100 C CA . GLY A 1 780 ? 142.744 93.967 118.062 1.00 88.45 807 GLY A CA 1
ATOM 6101 C C . GLY A 1 780 ? 141.350 94.541 118.191 1.00 88.45 807 GLY A C 1
ATOM 6102 O O . GLY A 1 780 ? 140.384 93.768 118.217 1.00 88.45 807 GLY A O 1
ATOM 6103 N N . GLY A 1 781 ? 141.204 95.864 118.258 1.00 90.41 808 GLY A N 1
ATOM 6104 C CA . GLY A 1 781 ? 139.918 96.493 118.446 1.00 90.41 808 GLY A CA 1
ATOM 6105 C C . GLY A 1 781 ? 139.381 97.103 117.161 1.00 90.41 808 GLY A C 1
ATOM 6106 O O . GLY A 1 781 ? 140.080 97.244 116.159 1.00 90.41 808 GLY A O 1
ATOM 6107 N N . SER A 1 782 ? 138.099 97.466 117.212 1.00 86.91 809 SER A N 1
ATOM 6108 C CA . SER A 1 782 ? 137.441 98.077 116.065 1.00 86.91 809 SER A CA 1
ATOM 6109 C C . SER A 1 782 ? 137.795 99.549 115.890 1.00 86.91 809 SER A C 1
ATOM 6110 O O . SER A 1 782 ? 137.572 100.098 114.806 1.00 86.91 809 SER A O 1
ATOM 6113 N N . GLU A 1 783 ? 138.333 100.202 116.923 1.00 89.73 810 GLU A N 1
ATOM 6114 C CA . GLU A 1 783 ? 138.728 101.605 116.838 1.00 89.73 810 GLU A CA 1
ATOM 6115 C C . GLU A 1 783 ? 140.196 101.817 117.192 1.00 89.73 810 GLU A C 1
ATOM 6116 O O . GLU A 1 783 ? 140.579 102.927 117.572 1.00 89.73 810 GLU A O 1
ATOM 6122 N N . SER A 1 784 ? 141.021 100.771 117.093 1.00 91.85 811 SER A N 1
ATOM 6123 C CA . SER A 1 784 ? 142.431 100.893 117.454 1.00 91.85 811 SER A CA 1
ATOM 6124 C C . SER A 1 784 ? 143.169 101.839 116.513 1.00 91.85 811 SER A C 1
ATOM 6125 O O . SER A 1 784 ? 144.002 102.642 116.956 1.00 91.85 811 SER A O 1
ATOM 6128 N N . ILE A 1 785 ? 142.867 101.760 115.215 1.00 91.86 812 ILE A N 1
ATOM 6129 C CA . ILE A 1 785 ? 143.546 102.587 114.220 1.00 91.86 812 ILE A CA 1
ATOM 6130 C C . ILE A 1 785 ? 143.244 104.062 114.455 1.00 91.86 812 ILE A C 1
ATOM 6131 O O . ILE A 1 785 ? 144.138 104.916 114.372 1.00 91.86 812 ILE A O 1
ATOM 6136 N N . LEU A 1 786 ? 141.985 104.382 114.768 1.00 90.57 813 LEU A N 1
ATOM 6137 C CA . LEU A 1 786 ? 141.606 105.766 115.039 1.00 90.57 813 LEU A CA 1
ATOM 6138 C C . LEU A 1 786 ? 142.323 106.317 116.266 1.00 90.57 813 LEU A C 1
ATOM 6139 O O . LEU A 1 786 ? 142.808 107.455 116.249 1.00 90.57 813 LEU A O 1
ATOM 6144 N N . PHE A 1 787 ? 142.399 105.525 117.340 1.00 89.24 814 PHE A N 1
ATOM 6145 C CA . PHE A 1 787 ? 143.086 105.972 118.548 1.00 89.24 814 PHE A CA 1
ATOM 6146 C C . PHE A 1 787 ? 144.572 106.189 118.290 1.00 89.24 814 PHE A C 1
ATOM 6147 O O . PHE A 1 787 ? 145.148 107.189 118.738 1.00 89.24 814 PHE A O 1
ATOM 6155 N N . ASN A 1 788 ? 145.204 105.269 117.553 1.00 91.31 815 ASN A N 1
ATOM 6156 C CA . ASN A 1 788 ? 146.620 105.425 117.231 1.00 91.31 815 ASN A CA 1
ATOM 6157 C C . ASN A 1 788 ? 146.866 106.658 116.369 1.00 91.31 815 ASN A C 1
ATOM 6158 O O . ASN A 1 788 ? 147.837 107.391 116.588 1.00 91.31 815 ASN A O 1
ATOM 6163 N N . LYS A 1 789 ? 145.992 106.912 115.391 1.00 90.10 816 LYS A N 1
ATOM 6164 C CA . LYS A 1 789 ? 146.163 108.076 114.524 1.00 90.10 816 LYS A CA 1
ATOM 6165 C C . LYS A 1 789 ? 145.968 109.379 115.294 1.00 90.10 816 LYS A C 1
ATOM 6166 O O . LYS A 1 789 ? 146.712 110.348 115.086 1.00 90.10 816 LYS A O 1
ATOM 6172 N N . LEU A 1 790 ? 144.969 109.422 116.182 1.00 89.27 817 LEU A N 1
ATOM 6173 C CA . LEU A 1 790 ? 144.740 110.617 116.989 1.00 89.27 817 LEU A CA 1
ATOM 6174 C C . LEU A 1 790 ? 145.899 110.871 117.945 1.00 89.27 817 LEU A C 1
ATOM 6175 O O . LEU A 1 790 ? 146.266 112.027 118.187 1.00 89.27 817 LEU A O 1
ATOM 6180 N N . GLU A 1 791 ? 146.478 109.807 118.508 1.00 89.40 818 GLU A N 1
ATOM 6181 C CA . GLU A 1 791 ? 147.663 109.973 119.343 1.00 89.40 818 GLU A CA 1
ATOM 6182 C C . GLU A 1 791 ? 148.858 110.447 118.522 1.00 89.40 818 GLU A C 1
ATOM 6183 O O . GLU A 1 791 ? 149.653 111.270 118.989 1.00 89.40 818 GLU A O 1
ATOM 6189 N N . SER A 1 792 ? 148.994 109.943 117.293 1.00 88.15 819 SER A N 1
ATOM 6190 C CA . SER A 1 792 ? 150.175 110.244 116.490 1.00 88.15 819 SER A CA 1
ATOM 6191 C C . SER A 1 792 ? 150.164 111.677 115.971 1.00 88.15 819 SER A C 1
ATOM 6192 O O . SER A 1 792 ? 151.209 112.337 115.948 1.00 88.15 819 SER A O 1
ATOM 6195 N N . ILE A 1 793 ? 149.002 112.179 115.542 1.00 88.18 820 ILE A N 1
ATOM 6196 C CA . ILE A 1 793 ? 148.965 113.518 114.955 1.00 88.18 820 ILE A CA 1
ATOM 6197 C C . ILE A 1 793 ? 149.121 114.633 115.979 1.00 88.18 820 ILE A C 1
ATOM 6198 O O . ILE A 1 793 ? 149.286 115.794 115.589 1.00 88.18 820 ILE A O 1
ATOM 6203 N N . ALA A 1 794 ? 149.076 114.321 117.271 1.00 87.07 821 ALA A N 1
ATOM 6204 C CA . ALA A 1 794 ? 149.215 115.329 118.313 1.00 87.07 821 ALA A CA 1
ATOM 6205 C C . ALA A 1 794 ? 150.653 115.511 118.784 1.00 87.07 821 ALA A C 1
ATOM 6206 O O . ALA A 1 794 ? 150.902 116.357 119.649 1.00 87.07 821 ALA A O 1
ATOM 6208 N N . GLU A 1 795 ? 151.601 114.747 118.241 1.00 87.41 822 GLU A N 1
ATOM 6209 C CA . GLU A 1 795 ? 152.999 114.828 118.645 1.00 87.41 822 GLU A CA 1
ATOM 6210 C C . GLU A 1 795 ? 153.885 115.431 117.560 1.00 87.41 822 GLU A C 1
ATOM 6211 O O . GLU A 1 795 ? 155.109 115.271 117.604 1.00 87.41 822 GLU A O 1
ATOM 6217 N N . GLN A 1 796 ? 153.295 116.118 116.587 1.00 87.40 823 GLN A N 1
ATOM 6218 C CA . GLN A 1 796 ? 154.071 116.755 115.535 1.00 87.40 823 GLN A CA 1
ATOM 6219 C C . GLN A 1 796 ? 154.683 118.061 116.033 1.00 87.40 823 GLN A C 1
ATOM 6220 O O . GLN A 1 796 ? 154.226 118.662 117.010 1.00 87.40 823 GLN A O 1
ATOM 6226 N N . GLU A 1 797 ? 155.744 118.492 115.346 1.00 86.36 824 GLU A N 1
ATOM 6227 C CA . GLU A 1 797 ? 156.421 119.730 115.721 1.00 86.36 824 GLU A CA 1
ATOM 6228 C C . GLU A 1 797 ? 155.542 120.949 115.466 1.00 86.36 824 GLU A C 1
ATOM 6229 O O . GLU A 1 797 ? 155.476 121.857 116.302 1.00 86.36 824 GLU A O 1
ATOM 6235 N N . THR A 1 798 ? 154.860 120.988 114.322 1.00 88.94 825 THR A N 1
ATOM 6236 C CA . THR A 1 798 ? 153.990 122.105 113.956 1.00 88.94 825 THR A CA 1
ATOM 6237 C C . THR A 1 798 ? 152.621 121.539 113.604 1.00 88.94 825 THR A C 1
ATOM 6238 O O . THR A 1 798 ? 152.365 121.166 112.451 1.00 88.94 825 THR A O 1
ATOM 6242 N N . PRO A 1 799 ? 151.721 121.435 114.581 1.00 92.72 826 PRO A N 1
ATOM 6243 C CA . PRO A 1 799 ? 150.386 120.894 114.296 1.00 92.72 826 PRO A CA 1
ATOM 6244 C C . PRO A 1 799 ? 149.529 121.888 113.529 1.00 92.72 826 PRO A C 1
ATOM 6245 O O . PRO A 1 799 ? 149.503 123.082 113.835 1.00 92.72 826 PRO A O 1
ATOM 6249 N N . LYS A 1 800 ? 148.818 121.381 112.523 1.00 94.99 827 LYS A N 1
ATOM 6250 C CA . LYS A 1 800 ? 147.930 122.199 111.709 1.00 94.99 827 LYS A CA 1
ATOM 6251 C C . LYS A 1 800 ? 146.607 121.477 111.500 1.00 94.99 827 LYS A C 1
ATOM 6252 O O . LYS A 1 800 ? 146.525 120.249 111.573 1.00 94.99 827 LYS A O 1
ATOM 6258 N N . THR A 1 801 ? 145.570 122.264 111.243 1.00 95.95 828 THR A N 1
ATOM 6259 C CA . THR A 1 801 ? 144.258 121.711 110.931 1.00 95.95 828 THR A CA 1
ATOM 6260 C C . THR A 1 801 ? 144.294 121.058 109.551 1.00 95.95 828 THR A C 1
ATOM 6261 O O . THR A 1 801 ? 144.789 121.669 108.598 1.00 95.95 828 THR A O 1
ATOM 6265 N N . PRO A 1 802 ? 143.803 119.821 109.407 1.00 93.75 829 PRO A N 1
ATOM 6266 C CA . PRO A 1 802 ? 143.946 119.117 108.119 1.00 93.75 829 PRO A CA 1
ATOM 6267 C C . PRO A 1 802 ? 143.214 119.761 106.951 1.00 93.75 829 PRO A C 1
ATOM 6268 O O . PRO A 1 802 ? 143.589 119.515 105.798 1.00 93.75 829 PRO A O 1
ATOM 6272 N N . VAL A 1 803 ? 142.188 120.569 107.198 1.00 96.31 830 VAL A N 1
ATOM 6273 C CA . VAL A 1 803 ? 141.372 121.101 106.109 1.00 96.31 830 VAL A CA 1
ATOM 6274 C C . VAL A 1 803 ? 141.872 122.463 105.639 1.00 96.31 830 VAL A C 1
ATOM 6275 O O . VAL A 1 803 ? 142.117 122.665 104.447 1.00 96.31 830 VAL A O 1
ATOM 6279 N N . LEU A 1 804 ? 142.030 123.423 106.553 1.00 96.49 831 LEU A N 1
ATOM 6280 C CA . LEU A 1 804 ? 142.413 124.778 106.177 1.00 96.49 831 LEU A CA 1
ATOM 6281 C C . LEU A 1 804 ? 143.828 125.161 106.590 1.00 96.49 831 LEU A C 1
ATOM 6282 O O . LEU A 1 804 ? 144.313 126.211 106.158 1.00 96.49 831 LEU A O 1
ATOM 6287 N N . GLY A 1 805 ? 144.502 124.349 107.401 1.00 95.69 832 GLY A N 1
ATOM 6288 C CA . GLY A 1 805 ? 145.882 124.625 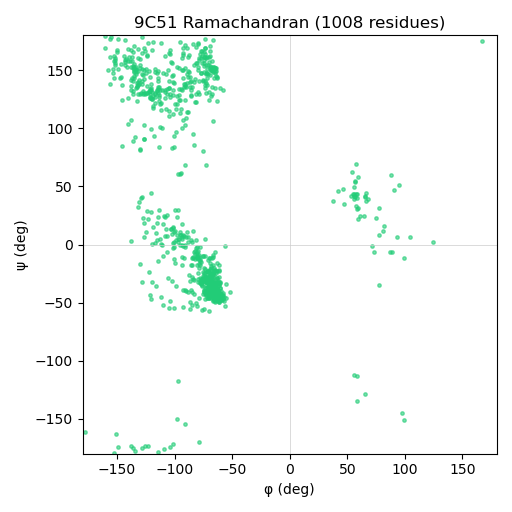107.754 1.00 95.69 832 GLY A CA 1
ATOM 6289 C C . GLY A 1 805 ? 146.099 125.698 108.796 1.00 95.69 832 GLY A C 1
ATOM 6290 O O . GLY A 1 805 ? 147.117 126.395 108.748 1.00 95.69 832 GLY A O 1
ATOM 6291 N N . CYS A 1 806 ? 145.173 125.858 109.736 1.00 96.43 833 CYS A N 1
ATOM 6292 C CA . CYS A 1 806 ? 145.346 126.824 110.812 1.00 96.43 833 CYS A CA 1
ATOM 6293 C C . CYS A 1 806 ? 146.313 126.292 111.864 1.00 96.43 833 CYS A C 1
ATOM 6294 O O . CYS A 1 806 ? 146.389 125.087 112.116 1.00 96.43 833 CYS A O 1
ATOM 6297 N N . GLY A 1 807 ? 147.055 127.213 112.488 1.00 95.38 834 GLY A N 1
ATOM 6298 C CA . GLY A 1 807 ? 148.050 126.839 113.471 1.00 95.38 834 GLY A CA 1
ATOM 6299 C C . GLY A 1 807 ? 147.510 126.806 114.894 1.00 95.38 834 GLY A C 1
ATOM 6300 O O . GLY A 1 807 ? 146.386 127.213 115.176 1.00 95.38 834 GLY A O 1
ATOM 6301 N N . ILE A 1 808 ? 148.348 126.308 115.798 1.00 95.06 835 ILE A N 1
ATOM 6302 C CA . ILE A 1 808 ? 147.995 126.171 117.201 1.00 95.06 835 ILE A CA 1
ATOM 6303 C C . ILE A 1 808 ? 148.697 127.275 117.984 1.00 95.06 835 ILE A C 1
ATOM 6304 O O . ILE A 1 808 ? 149.630 127.923 117.502 1.00 95.06 835 ILE A O 1
ATOM 6309 N N . THR A 1 809 ? 148.231 127.504 119.209 1.00 94.64 836 THR A N 1
ATOM 6310 C CA . THR A 1 809 ? 148.783 128.536 120.073 1.00 94.64 836 THR A CA 1
ATOM 6311 C C . THR A 1 809 ? 150.209 128.206 120.514 1.00 94.64 836 THR A C 1
ATOM 6312 O O . THR A 1 809 ? 150.644 127.053 120.509 1.00 94.64 836 THR A O 1
ATOM 6316 N N . TYR A 1 810 ? 150.942 129.258 120.896 1.00 93.38 837 TYR A N 1
ATOM 6317 C CA . TYR A 1 810 ? 152.316 129.088 121.359 1.00 93.38 837 TYR A CA 1
ATOM 6318 C C . TYR A 1 810 ? 152.380 128.400 122.716 1.00 93.38 837 TYR A C 1
ATOM 6319 O O . TYR A 1 810 ? 153.385 127.755 123.034 1.00 93.38 837 TYR A O 1
ATOM 6328 N N . SER A 1 811 ? 151.330 128.535 123.530 1.00 90.79 838 SER A N 1
ATOM 6329 C CA . SER A 1 811 ? 151.361 127.993 124.885 1.00 90.79 838 SER A CA 1
ATOM 6330 C C . SER A 1 811 ? 151.335 126.471 124.895 1.00 90.79 838 SER A C 1
ATOM 6331 O O . SER A 1 811 ? 151.830 125.853 125.844 1.00 90.79 838 SER A O 1
ATOM 6334 N N . LEU A 1 812 ? 150.763 125.849 123.864 1.00 92.05 839 LEU A N 1
ATOM 6335 C CA . LEU A 1 812 ? 150.619 124.401 123.808 1.00 92.05 839 LEU A CA 1
ATOM 6336 C C . LEU A 1 812 ? 151.556 123.752 122.793 1.00 92.05 839 LEU A C 1
ATOM 6337 O O . LEU A 1 812 ? 151.269 122.654 122.308 1.00 92.05 839 LEU A O 1
ATOM 6342 N N . MET A 1 813 ? 152.665 124.403 122.458 1.00 91.69 840 MET A N 1
ATOM 6343 C CA . MET A 1 813 ? 153.644 123.809 121.560 1.00 91.69 840 MET A CA 1
ATOM 6344 C C . MET A 1 813 ? 154.733 123.088 122.351 1.00 91.69 840 MET A C 1
ATOM 6345 O O . MET A 1 813 ? 154.937 123.331 123.543 1.00 91.69 840 MET A O 1
ATOM 6350 N N . LYS A 1 814 ? 155.435 122.186 121.660 1.00 86.73 841 LYS A N 1
ATOM 6351 C CA . LYS A 1 814 ? 156.345 121.261 122.332 1.00 86.73 841 LYS A CA 1
ATOM 6352 C C . LYS A 1 814 ? 157.569 121.967 122.903 1.00 86.73 841 LYS A C 1
ATOM 6353 O O . LYS A 1 814 ? 158.026 121.627 124.000 1.00 86.73 841 LYS A O 1
ATOM 6359 N N . LYS A 1 815 ? 158.121 122.943 122.178 1.00 87.52 842 LYS A N 1
ATOM 6360 C CA . LYS A 1 815 ? 159.369 123.565 122.609 1.00 87.52 842 LYS A CA 1
ATOM 6361 C C . LYS A 1 815 ? 159.204 124.438 123.845 1.00 87.52 842 LYS A C 1
ATOM 6362 O O . LYS A 1 815 ? 160.211 124.822 124.448 1.00 87.52 842 LYS A O 1
ATOM 6368 N N . ASN A 1 816 ? 157.973 124.759 124.235 1.00 88.67 843 ASN A N 1
ATOM 6369 C CA . ASN A 1 816 ? 157.709 125.533 125.438 1.00 88.67 843 ASN A CA 1
ATOM 6370 C C . ASN A 1 816 ? 157.284 124.661 126.612 1.00 88.67 843 ASN A C 1
ATOM 6371 O O . ASN A 1 816 ? 156.839 125.191 127.634 1.00 88.67 843 ASN A O 1
ATOM 6376 N N . LEU A 1 817 ? 157.407 123.340 126.489 1.00 85.78 844 LEU A N 1
ATOM 6377 C CA . LEU A 1 817 ? 156.989 122.413 127.532 1.00 85.78 844 LEU A CA 1
ATOM 6378 C C . LEU A 1 817 ? 158.094 121.403 127.800 1.00 85.78 844 LEU A C 1
ATOM 6379 O O . LEU A 1 817 ? 158.611 120.781 126.866 1.00 85.78 844 LEU A O 1
ATOM 6384 N N . ARG A 1 818 ? 158.452 121.245 129.072 1.00 78.41 845 ARG A N 1
ATOM 6385 C CA . ARG A 1 818 ? 159.322 120.165 129.519 1.00 78.41 845 ARG A CA 1
ATOM 6386 C C . ARG A 1 818 ? 158.657 119.247 130.531 1.00 78.41 845 ARG A C 1
ATOM 6387 O O . ARG A 1 818 ? 158.958 118.052 130.553 1.00 78.41 845 ARG A O 1
ATOM 6395 N N . ALA A 1 819 ? 157.761 119.773 131.360 1.00 69.16 846 ALA A N 1
ATOM 6396 C CA . ALA A 1 819 ? 156.890 118.989 132.220 1.00 69.16 846 ALA A CA 1
ATOM 6397 C C . ALA A 1 819 ? 155.470 119.511 132.050 1.00 69.16 846 ALA A C 1
ATOM 6398 O O . ALA A 1 819 ? 155.252 120.566 131.444 1.00 69.16 846 ALA A O 1
ATOM 6400 N N . ASN A 1 820 ? 154.502 118.759 132.584 1.00 74.54 847 ASN A N 1
ATOM 6401 C CA . ASN A 1 820 ? 153.076 119.088 132.493 1.00 74.54 847 ASN A CA 1
ATOM 6402 C C . ASN A 1 820 ? 152.644 119.205 131.026 1.00 74.54 847 ASN A C 1
ATOM 6403 O O . ASN A 1 820 ? 152.365 120.286 130.507 1.00 74.54 847 ASN A O 1
ATOM 6408 N N . SER A 1 821 ? 152.639 118.045 130.363 1.00 77.42 848 SER A N 1
ATOM 6409 C CA . SER A 1 821 ? 152.516 118.001 128.906 1.00 77.42 848 SER A CA 1
ATOM 6410 C C . SER A 1 821 ? 151.157 118.484 128.404 1.00 77.42 848 SER A C 1
ATOM 6411 O O . SER A 1 821 ? 151.061 118.941 127.259 1.00 77.42 848 SER A O 1
ATOM 6414 N N . PHE A 1 822 ? 150.107 118.390 129.231 1.00 84.40 849 PHE A N 1
ATOM 6415 C CA . PHE A 1 822 ? 148.736 118.764 128.849 1.00 84.40 849 PHE A CA 1
ATOM 6416 C C . PHE A 1 822 ? 148.274 118.004 127.602 1.00 84.40 849 PHE A C 1
ATOM 6417 O O . PHE A 1 822 ? 147.779 118.587 126.636 1.00 84.40 849 PHE A O 1
ATOM 6425 N N . LEU A 1 823 ? 148.453 116.684 127.634 1.00 84.06 850 LEU A N 1
ATOM 6426 C CA . LEU A 1 823 ? 148.214 115.853 126.453 1.00 84.06 850 LEU A CA 1
ATOM 6427 C C . LEU A 1 823 ? 146.763 115.809 125.962 1.00 84.06 850 LEU A C 1
ATOM 6428 O O . LEU A 1 823 ? 146.558 115.934 124.739 1.00 84.06 850 LEU A O 1
ATOM 6433 N N . PRO A 1 824 ? 145.725 115.587 126.805 1.00 82.06 851 PRO A N 1
ATOM 6434 C CA . PRO A 1 824 ? 144.351 115.409 126.294 1.00 82.06 851 PRO A CA 1
ATOM 6435 C C . PRO A 1 824 ? 143.809 116.618 125.510 1.00 82.06 851 PRO A C 1
ATOM 6436 O O . PRO A 1 824 ? 143.041 116.428 124.572 1.00 82.06 851 PRO A O 1
ATOM 6440 N N . SER A 1 825 ? 144.210 117.835 125.883 1.00 85.65 852 SER A N 1
ATOM 6441 C CA . SER A 1 825 ? 143.739 119.021 125.130 1.00 85.65 852 SER A CA 1
ATOM 6442 C C . SER A 1 825 ? 144.395 119.054 123.746 1.00 85.65 852 SER A C 1
ATOM 6443 O O . SER A 1 825 ? 143.714 119.446 122.784 1.00 85.65 852 SER A O 1
ATOM 6446 N N . ARG A 1 826 ? 145.668 118.658 123.660 1.00 89.89 853 ARG A N 1
ATOM 6447 C CA . ARG A 1 826 ? 146.343 118.574 122.373 1.00 89.89 853 ARG A CA 1
ATOM 6448 C C . ARG A 1 826 ? 145.750 117.471 121.511 1.00 89.89 853 ARG A C 1
ATOM 6449 O O . ARG A 1 826 ? 145.765 117.578 120.280 1.00 89.89 853 ARG A O 1
ATOM 6457 N N . ILE A 1 827 ? 145.225 116.413 122.136 1.00 87.18 854 ILE A N 1
ATOM 6458 C CA . ILE A 1 827 ? 144.530 115.380 121.373 1.00 87.18 854 ILE A CA 1
ATOM 6459 C C . ILE A 1 827 ? 143.196 115.904 120.842 1.00 87.18 854 ILE A C 1
ATOM 6460 O O . ILE A 1 827 ? 142.837 115.661 119.685 1.00 87.18 854 ILE A O 1
ATOM 6465 N N . ASN A 1 828 ? 142.481 116.675 121.664 1.00 85.85 855 ASN A N 1
ATOM 6466 C CA . ASN A 1 828 ? 141.115 117.127 121.292 1.00 85.85 855 ASN A CA 1
ATOM 6467 C C . ASN A 1 828 ? 141.185 118.243 120.238 1.00 85.85 855 ASN A C 1
ATOM 6468 O O . ASN A 1 828 ? 140.257 118.333 119.409 1.00 85.85 855 ASN A O 1
ATOM 6473 N N . TRP A 1 829 ? 142.243 119.060 120.267 1.00 92.57 856 TRP A N 1
ATOM 6474 C CA . TRP A 1 829 ? 142.237 120.374 119.621 1.00 92.57 856 TRP A CA 1
ATOM 6475 C C . TRP A 1 829 ? 141.882 120.315 118.137 1.00 92.57 856 TRP A C 1
ATOM 6476 O O . TRP A 1 829 ? 141.061 121.109 117.668 1.00 92.57 856 TRP A O 1
ATOM 6487 N N . ALA A 1 830 ? 142.483 119.390 117.382 1.00 91.56 857 ALA A N 1
ATOM 6488 C CA . ALA A 1 830 ? 142.245 119.354 115.938 1.00 91.56 857 ALA A CA 1
ATOM 6489 C C . ALA A 1 830 ? 140.797 118.997 115.613 1.00 91.56 857 ALA A C 1
ATOM 6490 O O . ALA A 1 830 ? 140.163 119.643 114.762 1.00 91.56 857 ALA A O 1
ATOM 6492 N N . ILE A 1 831 ? 140.258 117.983 116.292 1.00 91.48 858 ILE A N 1
ATOM 6493 C CA . ILE A 1 831 ? 138.890 117.548 116.032 1.00 91.48 858 ILE A CA 1
ATOM 6494 C C . ILE A 1 831 ? 137.900 118.639 116.416 1.00 91.48 858 ILE A C 1
ATOM 6495 O O . ILE A 1 831 ? 136.936 118.901 115.687 1.00 91.48 858 ILE A O 1
ATOM 6500 N N . GLN A 1 832 ? 138.136 119.314 117.543 1.00 91.49 859 GLN A N 1
ATOM 6501 C CA . GLN A 1 832 ? 137.171 120.367 117.955 1.00 91.49 859 GLN A CA 1
ATOM 6502 C C . GLN A 1 832 ? 137.352 121.629 117.099 1.00 91.49 859 GLN A C 1
ATOM 6503 O O . GLN A 1 832 ? 136.382 122.400 116.995 1.00 91.49 859 GLN A O 1
ATOM 6509 N N . SER A 1 833 ? 138.535 121.831 116.508 1.00 95.15 860 SER A N 1
ATOM 6510 C CA . SER A 1 833 ? 138.770 123.023 115.705 1.00 95.15 860 SER A CA 1
ATOM 6511 C C . SER A 1 833 ? 138.329 122.868 114.255 1.00 95.15 860 SER A C 1
ATOM 6512 O O . SER A 1 833 ? 138.179 123.879 113.561 1.00 95.15 860 SER A O 1
ATOM 6515 N N . SER A 1 834 ? 138.133 121.634 113.775 1.00 95.66 861 SER A N 1
ATOM 6516 C CA . SER A 1 834 ? 137.630 121.458 112.410 1.00 95.66 861 SER A CA 1
ATOM 6517 C C . SER A 1 834 ? 136.196 121.970 112.246 1.00 95.66 861 SER A C 1
ATOM 6518 O O . SER A 1 834 ? 135.801 122.374 111.140 1.00 95.66 861 SER A O 1
ATOM 6521 N N . GLY A 1 835 ? 135.407 121.964 113.325 1.00 95.04 862 GLY A N 1
ATOM 6522 C CA . GLY A 1 835 ? 134.038 122.452 113.243 1.00 95.04 862 GLY A CA 1
ATOM 6523 C C . GLY A 1 835 ? 133.940 123.934 112.940 1.00 95.04 862 GLY A C 1
ATOM 6524 O O . GLY A 1 835 ? 132.995 124.377 112.277 1.00 95.04 862 GLY A O 1
ATOM 6525 N N . VAL A 1 836 ? 134.906 124.721 113.421 1.00 95.88 863 VAL A N 1
ATOM 6526 C CA . VAL A 1 836 ? 134.929 126.150 113.120 1.00 95.88 863 VAL A CA 1
ATOM 6527 C C . VAL A 1 836 ? 135.135 126.375 111.626 1.00 95.88 863 VAL A C 1
ATOM 6528 O O . VAL A 1 836 ? 134.493 127.242 111.019 1.00 95.88 863 VAL A O 1
ATOM 6532 N N . ASP A 1 837 ? 136.026 125.594 111.011 1.00 97.58 864 ASP A N 1
ATOM 6533 C CA . ASP A 1 837 ? 136.227 125.683 109.568 1.00 97.58 864 ASP A CA 1
ATOM 6534 C C . ASP A 1 837 ? 134.978 125.252 108.808 1.00 97.58 864 ASP A C 1
ATOM 6535 O O . ASP A 1 837 ? 134.638 125.845 107.774 1.00 97.58 864 ASP A O 1
ATOM 6540 N N . TYR A 1 838 ? 134.292 124.217 109.304 1.00 97.61 865 TYR A N 1
ATOM 6541 C CA . TYR A 1 838 ? 133.016 123.804 108.718 1.00 97.61 865 TYR A CA 1
ATOM 6542 C C . TYR A 1 838 ? 132.009 124.956 108.718 1.00 97.61 865 TYR A C 1
ATOM 6543 O O . TYR A 1 838 ? 131.382 125.258 107.690 1.00 97.61 865 TYR A O 1
ATOM 6552 N N . LEU A 1 839 ? 131.861 125.620 109.868 1.00 96.32 866 LEU A N 1
ATOM 6553 C CA . LEU A 1 839 ? 130.925 126.737 109.985 1.00 96.32 866 LEU A CA 1
ATOM 6554 C C . LEU A 1 839 ? 131.318 127.899 109.077 1.00 96.32 866 LEU A C 1
ATOM 6555 O O . LEU A 1 839 ? 130.453 128.531 108.454 1.00 96.32 866 LEU A O 1
ATOM 6560 N N . HIS A 1 840 ? 132.618 128.199 108.998 1.00 97.52 867 HIS A N 1
ATOM 6561 C CA . HIS A 1 840 ? 133.082 129.294 108.150 1.00 97.52 867 HIS A CA 1
ATOM 6562 C C . HIS A 1 840 ? 132.801 129.014 106.678 1.00 97.52 867 HIS A C 1
ATOM 6563 O O . HIS A 1 840 ? 132.376 129.912 105.937 1.00 97.52 867 HIS A O 1
ATOM 6570 N N . LEU A 1 841 ? 133.031 127.772 106.238 1.00 98.09 868 LEU A N 1
ATOM 6571 C CA . LEU A 1 841 ? 132.732 127.403 104.857 1.00 98.09 868 LEU A CA 1
ATOM 6572 C C . LEU A 1 841 ? 131.242 127.527 104.563 1.00 98.09 868 LEU A C 1
ATOM 6573 O O . LEU A 1 841 ? 130.849 128.029 103.498 1.00 98.09 868 LEU A O 1
ATOM 6578 N N . LEU A 1 842 ? 130.397 127.086 105.503 1.00 96.97 869 LEU A N 1
ATOM 6579 C CA . LEU A 1 842 ? 128.951 127.205 105.323 1.00 96.97 869 LEU A CA 1
ATOM 6580 C C . LEU A 1 842 ? 128.528 128.665 105.184 1.00 96.97 869 LEU A C 1
ATOM 6581 O O . LEU A 1 842 ? 127.735 129.017 104.297 1.00 96.97 869 LEU A O 1
ATOM 6586 N N . CYS A 1 843 ? 129.062 129.532 106.050 1.00 96.25 870 CYS A N 1
ATOM 6587 C CA . CYS A 1 843 ? 128.698 130.947 106.014 1.00 96.25 870 CYS A CA 1
ATOM 6588 C C . CYS A 1 843 ? 129.151 131.610 104.718 1.00 96.25 870 CYS A C 1
ATOM 6589 O O . CYS A 1 843 ? 128.405 132.402 104.124 1.00 96.25 870 CYS A O 1
ATOM 6592 N N . CYS A 1 844 ? 130.369 131.297 104.262 1.00 96.63 871 CYS A N 1
ATOM 6593 C CA . CYS A 1 844 ? 130.865 131.876 103.016 1.00 96.63 871 CYS A CA 1
ATOM 6594 C C . CYS A 1 844 ? 130.019 131.442 101.824 1.00 96.63 871 CYS A C 1
ATOM 6595 O O . CYS A 1 844 ? 129.685 132.263 100.955 1.00 96.63 871 CYS A O 1
ATOM 6598 N N . SER A 1 845 ? 129.652 130.155 101.772 1.00 97.27 872 SER A N 1
ATOM 6599 C CA . SER A 1 845 ? 128.817 129.669 100.677 1.00 97.27 872 SER A CA 1
ATOM 6600 C C . SER A 1 845 ? 127.449 130.344 100.674 1.00 97.27 872 SER A C 1
ATOM 6601 O O . SER A 1 845 ? 126.950 130.751 99.613 1.00 97.27 872 SER A O 1
ATOM 6604 N N . MET A 1 846 ? 126.833 130.481 101.854 1.00 96.96 873 MET A N 1
ATOM 6605 C CA . MET A 1 846 ? 125.526 131.130 101.929 1.00 96.96 873 MET A CA 1
ATOM 6606 C C . MET A 1 846 ? 125.603 132.590 101.497 1.00 96.96 873 MET A C 1
ATOM 6607 O O . MET A 1 846 ? 124.721 133.077 100.775 1.00 96.96 873 MET A O 1
ATOM 6612 N N . GLU A 1 847 ? 126.653 133.302 101.923 1.00 95.73 874 GLU A N 1
ATOM 6613 C CA . GLU A 1 847 ? 126.808 134.699 101.529 1.00 95.73 874 GLU A CA 1
ATOM 6614 C C . GLU A 1 847 ? 126.964 134.835 100.020 1.00 95.73 874 GLU A C 1
ATOM 6615 O O . GLU A 1 847 ? 126.346 135.714 99.401 1.00 95.73 874 GLU A O 1
ATOM 6621 N N . TYR A 1 848 ? 127.769 133.960 99.406 1.00 96.78 875 TYR A N 1
ATOM 6622 C CA . TYR A 1 848 ? 127.940 134.017 97.956 1.00 96.78 875 TYR A CA 1
ATOM 6623 C C . TYR A 1 848 ? 126.634 133.752 97.217 1.00 96.78 875 TYR A C 1
ATOM 6624 O O . TYR A 1 848 ? 126.310 134.456 96.252 1.00 96.78 875 TYR A O 1
ATOM 6633 N N . ILE A 1 849 ? 125.872 132.740 97.646 1.00 96.90 876 ILE A N 1
ATOM 6634 C CA . ILE A 1 849 ? 124.626 132.421 96.949 1.00 96.90 876 ILE A CA 1
ATOM 6635 C C . ILE A 1 849 ? 123.616 133.558 97.089 1.00 96.90 876 ILE A C 1
ATOM 6636 O O . ILE A 1 849 ? 122.943 133.932 96.115 1.00 96.90 876 ILE A O 1
ATOM 6641 N N . ILE A 1 850 ? 123.507 134.138 98.292 1.00 95.48 877 ILE A N 1
ATOM 6642 C CA . ILE A 1 850 ? 122.574 135.244 98.507 1.00 95.48 877 ILE A CA 1
ATOM 6643 C C . ILE A 1 850 ? 122.953 136.447 97.651 1.00 95.48 877 ILE A C 1
ATOM 6644 O O . ILE A 1 850 ? 122.087 137.085 97.039 1.00 95.48 877 ILE A O 1
ATOM 6649 N N . LYS A 1 851 ? 124.249 136.771 97.579 1.00 94.62 878 LYS A N 1
ATOM 6650 C CA . LYS A 1 851 ? 124.670 137.896 96.747 1.00 94.62 878 LYS A CA 1
ATOM 6651 C C . LYS A 1 851 ? 124.437 137.622 95.265 1.00 94.62 878 LYS A C 1
ATOM 6652 O O . LYS A 1 851 ? 124.068 138.531 94.513 1.00 94.62 878 LYS A O 1
ATOM 6658 N N . LYS A 1 852 ? 124.646 136.378 94.823 1.00 95.48 879 LYS A N 1
ATOM 6659 C CA . LYS A 1 852 ? 124.506 136.080 93.400 1.00 95.48 879 LYS A CA 1
ATOM 6660 C C . LYS A 1 852 ? 123.051 136.113 92.946 1.00 95.48 879 LYS A C 1
ATOM 6661 O O . LYS A 1 852 ? 122.739 136.699 91.903 1.00 95.48 879 LYS A O 1
ATOM 6667 N N . TYR A 1 853 ? 122.144 135.492 93.701 1.00 96.07 880 TYR A N 1
ATOM 6668 C CA . TYR A 1 853 ? 120.775 135.316 93.225 1.00 96.07 880 TYR A CA 1
ATOM 6669 C C . TYR A 1 853 ? 119.788 136.331 93.792 1.00 96.07 880 TYR A C 1
ATOM 6670 O O . TYR A 1 853 ? 118.578 136.151 93.621 1.00 96.07 880 TYR A O 1
ATOM 6679 N N . ASN A 1 854 ? 120.277 137.392 94.443 1.00 93.88 881 ASN A N 1
ATOM 6680 C CA . ASN A 1 854 ? 119.452 138.521 94.896 1.00 93.88 881 ASN A CA 1
ATOM 6681 C C . ASN A 1 854 ? 118.321 138.082 95.825 1.00 93.88 881 ASN A C 1
ATOM 6682 O O . ASN A 1 854 ? 117.182 138.537 95.703 1.00 93.88 881 ASN A O 1
ATOM 6687 N N . LEU A 1 855 ? 118.631 137.190 96.759 1.00 94.42 882 LEU A N 1
ATOM 6688 C CA . LEU A 1 855 ? 117.640 136.754 97.728 1.00 94.42 882 LEU A CA 1
ATOM 6689 C C . LEU A 1 855 ? 117.526 137.764 98.867 1.00 94.42 882 LEU A C 1
ATOM 6690 O O . LEU A 1 855 ? 118.449 138.532 99.149 1.00 94.42 882 LEU A O 1
ATOM 6695 N N . GLU A 1 856 ? 116.365 137.759 99.524 1.00 93.39 883 GLU A N 1
ATOM 6696 C CA . GLU A 1 856 ? 116.113 138.631 100.671 1.00 93.39 883 GLU A CA 1
ATOM 6697 C C . GLU A 1 856 ? 116.290 137.810 101.945 1.00 93.39 883 GLU A C 1
ATOM 6698 O O . GLU A 1 856 ? 115.336 137.296 102.529 1.00 93.39 883 GLU A O 1
ATOM 6704 N N . ALA A 1 857 ? 117.542 137.695 102.380 1.00 94.87 884 ALA A N 1
ATOM 6705 C CA . ALA A 1 857 ? 117.867 136.908 103.559 1.00 94.87 884 ALA A CA 1
ATOM 6706 C C . ALA A 1 857 ? 119.041 137.549 104.284 1.00 94.87 884 ALA A C 1
ATOM 6707 O O . ALA A 1 857 ? 119.848 138.267 103.689 1.00 94.87 884 ALA A O 1
ATOM 6709 N N . ARG A 1 858 ? 119.122 137.277 105.584 1.00 94.27 885 ARG A N 1
ATOM 6710 C CA . ARG A 1 858 ? 120.184 137.811 106.424 1.00 94.27 885 ARG A CA 1
ATOM 6711 C C . ARG A 1 858 ? 120.348 136.897 107.630 1.00 94.27 885 ARG A C 1
ATOM 6712 O O . ARG A 1 858 ? 119.355 136.433 108.197 1.00 94.27 885 ARG A O 1
ATOM 6720 N N . LEU A 1 859 ? 121.599 136.633 108.004 1.00 95.76 886 LEU A N 1
ATOM 6721 C CA . LEU A 1 859 ? 121.882 135.753 109.131 1.00 95.76 886 LEU A CA 1
ATOM 6722 C C . LEU A 1 859 ? 121.381 136.358 110.437 1.00 95.76 886 LEU A C 1
ATOM 6723 O O . LEU A 1 859 ? 121.588 137.542 110.714 1.00 95.76 886 LEU A O 1
ATOM 6728 N N . CYS A 1 860 ? 120.718 135.531 111.243 1.00 95.10 887 CYS A N 1
ATOM 6729 C CA . CYS A 1 860 ? 120.161 135.949 112.522 1.00 95.10 887 CYS A CA 1
ATOM 6730 C C . CYS A 1 860 ? 120.973 135.458 113.710 1.00 95.10 887 CYS A C 1
ATOM 6731 O O . CYS A 1 860 ? 121.394 136.264 114.545 1.00 95.10 887 CYS A O 1
ATOM 6734 N N . ILE A 1 861 ? 121.213 134.151 113.809 1.00 95.41 888 ILE A N 1
ATOM 6735 C CA . ILE A 1 861 ? 121.940 133.589 114.940 1.00 95.41 888 ILE A CA 1
ATOM 6736 C C . ILE A 1 861 ? 122.619 132.299 114.496 1.00 95.41 888 ILE A C 1
ATOM 6737 O O . ILE A 1 861 ? 122.162 131.611 113.574 1.00 95.41 888 ILE A O 1
ATOM 6742 N N . SER A 1 862 ? 123.740 131.991 115.147 1.00 94.03 889 SER A N 1
ATOM 6743 C CA . SER A 1 862 ? 124.518 130.784 114.875 1.00 94.03 889 SER A CA 1
ATOM 6744 C C . SER A 1 862 ? 125.000 130.241 116.216 1.00 94.03 889 SER A C 1
ATOM 6745 O O . SER A 1 862 ? 125.936 130.784 116.812 1.00 94.03 889 SER A O 1
ATOM 6748 N N . ILE A 1 863 ? 124.357 129.181 116.689 1.00 87.87 890 ILE A N 1
ATOM 6749 C CA . ILE A 1 863 ? 124.771 128.497 117.911 1.00 87.87 890 ILE A CA 1
ATOM 6750 C C . ILE A 1 863 ? 125.541 127.265 117.450 1.00 87.87 890 ILE A C 1
ATOM 6751 O O . ILE A 1 863 ? 124.963 126.211 117.168 1.00 87.87 890 ILE A O 1
ATOM 6756 N N . HIS A 1 864 ? 126.865 127.414 117.360 1.00 74.64 891 HIS A N 1
ATOM 6757 C CA . HIS A 1 864 ? 127.806 126.345 117.004 1.00 74.64 891 HIS A CA 1
ATOM 6758 C C . HIS A 1 864 ? 127.424 125.797 115.633 1.00 74.64 891 HIS A C 1
ATOM 6759 O O . HIS A 1 864 ? 127.447 126.567 114.657 1.00 74.64 891 HIS A O 1
ATOM 6766 N N . ASP A 1 865 ? 126.972 124.538 115.576 1.00 84.42 892 ASP A N 1
ATOM 6767 C CA . ASP A 1 865 ? 126.681 123.853 114.284 1.00 84.42 892 ASP A CA 1
ATOM 6768 C C . ASP A 1 865 ? 125.215 124.066 113.873 1.00 84.42 892 ASP A C 1
ATOM 6769 O O . ASP A 1 865 ? 124.829 123.574 112.796 1.00 84.42 892 ASP A O 1
ATOM 6774 N N . GLU A 1 866 ? 124.439 124.765 114.706 1.00 90.24 893 GLU A N 1
ATOM 6775 C CA . GLU A 1 866 ? 123.095 125.232 114.386 1.00 90.24 893 GLU A CA 1
ATOM 6776 C C . GLU A 1 866 ? 123.122 126.656 113.840 1.00 90.24 893 GLU A C 1
ATOM 6777 O O . GLU A 1 866 ? 123.770 127.539 114.406 1.00 90.24 893 GLU A O 1
ATOM 6783 N N . ILE A 1 867 ? 122.401 126.889 112.739 1.00 94.88 894 ILE A N 1
ATOM 6784 C CA . ILE A 1 867 ? 122.318 128.217 112.137 1.00 94.88 894 ILE A CA 1
ATOM 6785 C C . ILE A 1 867 ? 120.872 128.537 111.774 1.00 94.88 894 ILE A C 1
ATOM 6786 O O . ILE A 1 867 ? 120.078 127.646 111.445 1.00 94.88 894 ILE A O 1
ATOM 6791 N N . ARG A 1 868 ? 120.529 129.831 111.849 1.00 96.52 895 ARG A N 1
ATOM 6792 C CA . ARG A 1 868 ? 119.204 130.326 111.493 1.00 96.52 895 ARG A CA 1
ATOM 6793 C C . ARG A 1 868 ? 119.327 131.567 110.615 1.00 96.52 895 ARG A C 1
ATOM 6794 O O . ARG A 1 868 ? 120.311 132.307 110.694 1.00 96.52 895 ARG A O 1
ATOM 6802 N N . PHE A 1 869 ? 118.312 131.792 109.779 1.00 97.39 896 PHE A N 1
ATOM 6803 C CA . PHE A 1 869 ? 118.249 132.948 108.894 1.00 97.39 896 PHE A CA 1
ATOM 6804 C C . PHE A 1 869 ? 116.853 133.555 108.943 1.00 97.39 896 PHE A C 1
ATOM 6805 O O . PHE A 1 869 ? 115.859 132.847 109.133 1.00 97.39 896 PHE A O 1
ATOM 6813 N N . LEU A 1 870 ? 116.788 134.871 108.744 1.00 96.97 897 LEU A N 1
ATOM 6814 C CA . LEU A 1 870 ? 115.529 135.603 108.642 1.00 96.97 897 LEU A CA 1
ATOM 6815 C C . LEU A 1 870 ? 115.213 135.833 107.169 1.00 96.97 897 LEU A C 1
ATOM 6816 O O . LEU A 1 870 ? 115.964 136.523 106.472 1.00 96.97 897 LEU A O 1
ATOM 6821 N N . VAL A 1 871 ? 114.105 135.259 106.699 1.00 96.52 898 VAL A N 1
ATOM 6822 C CA . VAL A 1 871 ? 113.774 135.228 105.279 1.00 96.52 898 VAL A CA 1
ATOM 6823 C C . VAL A 1 871 ? 112.324 135.668 105.105 1.00 96.52 898 VAL A C 1
ATOM 6824 O O . VAL A 1 871 ? 111.457 135.304 105.907 1.00 96.52 898 VAL A O 1
ATOM 6828 N N . SER A 1 872 ? 112.061 136.454 104.061 1.00 94.74 899 SER A N 1
ATOM 6829 C CA . SER A 1 872 ? 110.698 136.851 103.739 1.00 94.74 899 SER A CA 1
ATOM 6830 C C . SER A 1 872 ? 109.891 135.652 103.235 1.00 94.74 899 SER A C 1
ATOM 6831 O O . SER A 1 872 ? 110.421 134.567 102.979 1.00 94.74 899 SER A O 1
ATOM 6834 N N . GLU A 1 873 ? 108.580 135.866 103.092 1.00 92.94 900 GLU A N 1
ATOM 6835 C CA . GLU A 1 873 ? 107.676 134.777 102.728 1.00 92.94 900 GLU A CA 1
ATOM 6836 C C . GLU A 1 873 ? 107.912 134.275 101.309 1.00 92.94 900 GLU A C 1
ATOM 6837 O O . GLU A 1 873 ? 107.605 133.116 101.005 1.00 92.94 900 GLU A O 1
ATOM 6843 N N . LYS A 1 874 ? 108.446 135.122 100.429 1.00 92.32 901 LYS A N 1
ATOM 6844 C CA . LYS A 1 874 ? 108.564 134.761 99.022 1.00 92.32 901 LYS A CA 1
ATOM 6845 C C . LYS A 1 874 ? 109.756 133.848 98.744 1.00 92.32 901 LYS A C 1
ATOM 6846 O O . LYS A 1 874 ? 109.676 132.992 97.856 1.00 92.32 901 LYS A O 1
ATOM 6852 N N . ASP A 1 875 ? 110.854 133.992 99.489 1.00 95.10 902 ASP A N 1
ATOM 6853 C CA . ASP A 1 875 ? 112.117 133.339 99.156 1.00 95.10 902 ASP A CA 1
ATOM 6854 C C . ASP A 1 875 ? 112.525 132.274 100.174 1.00 95.10 902 ASP A C 1
ATOM 6855 O O . ASP A 1 875 ? 113.716 132.023 100.370 1.00 95.10 902 ASP A O 1
ATOM 6860 N N . LYS A 1 876 ? 111.550 131.637 100.823 1.00 95.65 903 LYS A N 1
ATOM 6861 C CA . LYS A 1 876 ? 111.848 130.679 101.887 1.00 95.65 903 LYS A CA 1
ATOM 6862 C C . LYS A 1 876 ? 112.408 129.360 101.341 1.00 95.65 903 LYS A C 1
ATOM 6863 O O . LYS A 1 876 ? 113.436 128.857 101.825 1.00 95.65 903 LYS A O 1
ATOM 6869 N N . TYR A 1 877 ? 111.775 128.805 100.304 1.00 97.59 904 TYR A N 1
ATOM 6870 C CA . TYR A 1 877 ? 112.224 127.528 99.762 1.00 97.59 904 TYR A CA 1
ATOM 6871 C C . TYR A 1 877 ? 113.527 127.681 98.989 1.00 97.59 904 TYR A C 1
ATOM 6872 O O . TYR A 1 877 ? 114.340 126.748 98.947 1.00 97.59 904 TYR A O 1
ATOM 6881 N N . ARG A 1 878 ? 113.749 128.853 98.392 1.00 96.88 905 ARG A N 1
ATOM 6882 C CA . ARG A 1 878 ? 115.033 129.142 97.763 1.00 96.88 905 ARG A CA 1
ATOM 6883 C C . ARG A 1 878 ? 116.151 129.175 98.800 1.00 96.88 905 ARG A C 1
ATOM 6884 O O . ARG A 1 878 ? 117.266 128.704 98.541 1.00 96.88 905 ARG A O 1
ATOM 6892 N N . ALA A 1 879 ? 115.863 129.719 99.986 1.00 96.87 906 ALA A N 1
ATOM 6893 C CA . ALA A 1 879 ? 116.837 129.705 101.074 1.00 96.87 906 ALA A CA 1
ATOM 6894 C C . ALA A 1 879 ? 117.136 128.282 101.536 1.00 96.87 906 ALA A C 1
ATOM 6895 O O . ALA A 1 879 ? 118.295 127.943 101.815 1.00 96.87 906 ALA A O 1
ATOM 6897 N N . ALA A 1 880 ? 116.105 127.434 101.623 1.00 97.48 907 ALA A N 1
ATOM 6898 C CA . ALA A 1 880 ? 116.339 126.033 101.978 1.00 97.48 907 ALA A CA 1
ATOM 6899 C C . ALA A 1 880 ? 117.204 125.326 100.934 1.00 97.48 907 ALA A C 1
ATOM 6900 O O . ALA A 1 880 ? 118.117 124.556 101.280 1.00 97.48 907 ALA A O 1
ATOM 6902 N N . MET A 1 881 ? 116.936 125.585 99.651 1.00 97.54 908 MET A N 1
ATOM 6903 C CA . MET A 1 881 ? 117.744 125.003 98.582 1.00 97.54 908 MET A CA 1
ATOM 6904 C C . MET A 1 881 ? 119.195 125.468 98.666 1.00 97.54 908 MET A C 1
ATOM 6905 O O . MET A 1 881 ? 120.125 124.668 98.484 1.00 97.54 908 MET A O 1
ATOM 6910 N N . ALA A 1 882 ? 119.405 126.757 98.950 1.00 97.48 909 ALA A N 1
ATOM 6911 C CA . ALA A 1 882 ? 120.760 127.280 99.102 1.00 97.48 909 ALA A CA 1
ATOM 6912 C C . ALA A 1 882 ? 121.479 126.625 100.276 1.00 97.48 909 ALA A C 1
ATOM 6913 O O . ALA A 1 882 ? 122.683 126.348 100.199 1.00 97.48 909 ALA A O 1
ATOM 6915 N N . LEU A 1 883 ? 120.755 126.374 101.371 1.00 97.41 910 LEU A N 1
ATOM 6916 C CA . LEU A 1 883 ? 121.344 125.669 102.508 1.00 97.41 910 LEU A CA 1
ATOM 6917 C C . LEU A 1 883 ? 121.796 124.265 102.118 1.00 97.41 910 LEU A C 1
ATOM 6918 O O . LEU A 1 883 ? 122.887 123.821 102.505 1.00 97.41 910 LEU A O 1
ATOM 6923 N N . GLN A 1 884 ? 120.968 123.552 101.347 1.00 97.11 911 GLN A N 1
ATOM 6924 C CA . GLN A 1 884 ? 121.346 122.207 100.909 1.00 97.11 911 GLN A CA 1
ATOM 6925 C C . GLN A 1 884 ? 122.582 122.232 100.009 1.00 97.11 911 GLN A C 1
ATOM 6926 O O . GLN A 1 884 ? 123.478 121.380 100.141 1.00 97.11 911 GLN A O 1
ATOM 6932 N N . ILE A 1 885 ? 122.648 123.203 99.091 1.00 97.05 912 ILE A N 1
ATOM 6933 C CA . ILE A 1 885 ? 123.815 123.325 98.214 1.00 97.05 912 ILE A CA 1
ATOM 6934 C C . ILE A 1 885 ? 125.072 123.632 99.024 1.00 97.05 912 ILE A C 1
ATOM 6935 O O . ILE A 1 885 ? 126.154 123.087 98.756 1.00 97.05 912 ILE A O 1
ATOM 6940 N N . SER A 1 886 ? 124.950 124.502 100.030 1.00 97.23 913 SER A N 1
ATOM 6941 C CA . SER A 1 886 ? 126.093 124.812 100.884 1.00 97.23 913 SER A CA 1
ATOM 6942 C C . SER A 1 886 ? 126.578 123.576 101.633 1.00 97.23 913 SER A C 1
ATOM 6943 O O . SER A 1 886 ? 127.790 123.341 101.742 1.00 97.23 913 SER A O 1
ATOM 6946 N N . ASN A 1 887 ? 125.643 122.768 102.146 1.00 96.55 914 ASN A N 1
ATOM 6947 C CA . ASN A 1 887 ? 126.022 121.553 102.865 1.00 96.55 914 ASN A CA 1
ATOM 6948 C C . ASN A 1 887 ? 126.763 120.573 101.961 1.00 96.55 914 ASN A C 1
ATOM 6949 O O . ASN A 1 887 ? 127.795 120.006 102.355 1.00 96.55 914 ASN A O 1
ATOM 6954 N N . ILE A 1 888 ? 126.255 120.359 100.743 1.00 96.53 915 ILE A N 1
ATOM 6955 C CA . ILE A 1 888 ? 126.904 119.382 99.869 1.00 96.53 915 ILE A CA 1
ATOM 6956 C C . ILE A 1 888 ? 128.276 119.886 99.417 1.00 96.53 915 ILE A C 1
ATOM 6957 O O . ILE A 1 888 ? 129.233 119.103 99.320 1.00 96.53 915 ILE A O 1
ATOM 6962 N N . TRP A 1 889 ? 128.415 121.199 99.179 1.00 97.42 916 TRP A N 1
ATOM 6963 C CA . TRP A 1 889 ? 129.727 121.745 98.836 1.00 97.42 916 TRP A CA 1
ATOM 6964 C C . TRP A 1 889 ? 130.724 121.587 99.981 1.00 97.42 916 TRP A C 1
ATOM 6965 O O . TRP A 1 889 ? 131.886 121.227 99.751 1.00 97.42 916 TRP A O 1
ATOM 6976 N N . THR A 1 890 ? 130.290 121.848 101.219 1.00 97.26 917 THR A N 1
ATOM 6977 C CA . THR A 1 890 ? 131.195 121.715 102.359 1.00 97.26 917 THR A CA 1
ATOM 6978 C C . THR A 1 890 ? 131.642 120.269 102.555 1.00 97.26 917 THR A C 1
ATOM 6979 O O . THR A 1 890 ? 132.826 120.004 102.813 1.00 97.26 917 THR A O 1
ATOM 6983 N N . ARG A 1 891 ? 130.710 119.319 102.432 1.00 96.33 918 ARG A N 1
ATOM 6984 C CA . ARG A 1 891 ? 131.082 117.916 102.603 1.00 96.33 918 ARG A CA 1
ATOM 6985 C C . ARG A 1 891 ? 132.012 117.444 101.489 1.00 96.33 918 ARG A C 1
ATOM 6986 O O . ARG A 1 891 ? 132.954 116.680 101.744 1.00 96.33 918 ARG A O 1
ATOM 6994 N N . ALA A 1 892 ? 131.779 117.899 100.252 1.00 96.28 919 ALA A N 1
ATOM 6995 C CA . ALA A 1 892 ? 132.685 117.549 99.162 1.00 96.28 919 ALA A CA 1
ATOM 6996 C C . ALA A 1 892 ? 134.073 118.146 99.377 1.00 96.28 919 ALA A C 1
ATOM 6997 O O . ALA A 1 892 ? 135.085 117.508 99.059 1.00 96.28 919 ALA A O 1
ATOM 6999 N N . MET A 1 893 ? 134.140 119.368 99.917 1.00 96.15 920 MET A N 1
ATOM 7000 C CA . MET A 1 893 ? 135.427 119.984 100.240 1.00 96.15 920 MET A CA 1
ATOM 7001 C C . MET A 1 893 ? 136.190 119.165 101.277 1.00 96.15 920 MET A C 1
ATOM 7002 O O . MET A 1 893 ? 137.389 118.891 101.113 1.00 96.15 920 MET A O 1
ATOM 7007 N N . PHE A 1 894 ? 135.500 118.754 102.348 1.00 97.06 921 PHE A N 1
ATOM 7008 C CA . PHE A 1 894 ? 136.138 117.932 103.376 1.00 97.06 921 PHE A CA 1
ATOM 7009 C C . PHE A 1 894 ? 136.627 116.604 102.810 1.00 97.06 921 PHE A C 1
ATOM 7010 O O . PHE A 1 894 ? 137.729 116.149 103.138 1.00 97.06 921 PHE A O 1
ATOM 7018 N N . CYS A 1 895 ? 135.814 115.955 101.971 1.00 95.56 922 CYS A N 1
ATOM 7019 C CA . CYS A 1 895 ? 136.234 114.678 101.396 1.00 95.56 922 CYS A CA 1
ATOM 7020 C C . CYS A 1 895 ? 137.430 114.840 100.464 1.00 95.56 922 CYS A C 1
ATOM 7021 O O . CYS A 1 895 ? 138.352 114.017 100.484 1.00 95.56 922 CYS A O 1
ATOM 7024 N N . GLN A 1 896 ? 137.439 115.893 99.641 1.00 93.69 923 GLN A N 1
ATOM 7025 C CA . GLN A 1 896 ? 138.515 116.040 98.666 1.00 93.69 923 GLN A CA 1
ATOM 7026 C C . GLN A 1 896 ? 139.827 116.458 99.322 1.00 93.69 923 GLN A C 1
ATOM 7027 O O . GLN A 1 896 ? 140.902 116.078 98.842 1.00 93.69 923 GLN A O 1
ATOM 7033 N N . GLN A 1 897 ? 139.770 117.229 100.414 1.00 93.87 924 GLN A N 1
ATOM 7034 C CA . GLN A 1 897 ? 141.008 117.641 101.074 1.00 93.87 924 GLN A CA 1
ATOM 7035 C C . GLN A 1 897 ? 141.746 116.459 101.696 1.00 93.87 924 GLN A C 1
ATOM 7036 O O . GLN A 1 897 ? 142.982 116.440 101.719 1.00 93.87 924 GLN A O 1
ATOM 7042 N N . MET A 1 898 ? 141.018 115.470 102.208 1.00 92.39 925 MET A N 1
ATOM 7043 C CA . MET A 1 898 ? 141.639 114.319 102.851 1.00 92.39 925 MET A CA 1
ATOM 7044 C C . MET A 1 898 ? 141.968 113.190 101.877 1.00 92.39 925 MET A C 1
ATOM 7045 O O . MET A 1 898 ? 142.394 112.117 102.316 1.00 92.39 925 MET A O 1
ATOM 7050 N N . GLY A 1 899 ? 141.784 113.402 100.576 1.00 89.45 926 GLY A N 1
ATOM 7051 C CA . GLY A 1 899 ? 142.330 112.512 99.572 1.00 89.45 926 GLY A CA 1
ATOM 7052 C C . GLY A 1 899 ? 141.371 111.565 98.883 1.00 89.45 926 GLY A C 1
ATOM 7053 O O . GLY A 1 899 ? 141.827 110.720 98.105 1.00 89.45 926 GLY A O 1
ATOM 7054 N N . ILE A 1 900 ? 140.068 111.673 99.130 1.00 91.15 927 ILE A N 1
ATOM 7055 C CA . ILE A 1 900 ? 139.076 110.796 98.517 1.00 91.15 927 ILE A CA 1
ATOM 7056 C C . ILE A 1 900 ? 138.190 111.628 97.602 1.00 91.15 927 ILE A C 1
ATOM 7057 O O . ILE A 1 900 ? 137.677 112.677 98.010 1.00 91.15 927 ILE A O 1
ATOM 7062 N N . ASN A 1 901 ? 138.007 111.157 96.367 1.00 91.89 928 ASN A N 1
ATOM 7063 C CA . ASN A 1 901 ? 137.243 111.871 95.350 1.00 91.89 928 ASN A CA 1
ATOM 7064 C C . ASN A 1 901 ? 135.821 111.335 95.202 1.00 91.89 928 ASN A C 1
ATOM 7065 O O . ASN A 1 901 ? 135.249 111.391 94.109 1.00 91.89 928 ASN A O 1
ATOM 7070 N N . GLU A 1 902 ? 135.241 110.811 96.281 1.00 94.04 929 GLU A N 1
ATOM 7071 C CA . GLU A 1 902 ? 133.887 110.277 96.258 1.00 94.04 929 GLU A CA 1
ATOM 7072 C C . GLU A 1 902 ? 133.158 110.696 97.528 1.00 94.04 929 GLU A C 1
ATOM 7073 O O . GLU A 1 902 ? 133.776 111.013 98.547 1.00 94.04 929 GLU A O 1
ATOM 7079 N N . LEU A 1 903 ? 131.825 110.695 97.452 1.00 94.80 930 LEU A N 1
ATOM 7080 C CA . LEU A 1 903 ? 130.967 111.045 98.580 1.00 94.80 930 LEU A CA 1
ATOM 7081 C C . LEU A 1 903 ? 129.808 110.059 98.683 1.00 94.80 930 LEU A C 1
ATOM 7082 O O . LEU A 1 903 ? 129.129 109.798 97.674 1.00 94.80 930 LEU A O 1
ATOM 7087 N N . PRO A 1 904 ? 129.563 109.490 99.863 1.00 94.77 931 PRO A N 1
ATOM 7088 C CA . PRO A 1 904 ? 128.377 108.646 100.042 1.00 94.77 931 PRO A CA 1
ATOM 7089 C C . PRO A 1 904 ? 127.093 109.454 99.938 1.00 94.77 931 PRO A C 1
ATOM 7090 O O . PRO A 1 904 ? 127.041 110.636 100.287 1.00 94.77 931 PRO A O 1
ATOM 7094 N N . GLN A 1 905 ? 126.042 108.791 99.451 1.00 93.85 932 GLN A N 1
ATOM 7095 C CA . GLN A 1 905 ? 124.777 109.477 99.208 1.00 93.85 932 GLN A CA 1
ATOM 7096 C C . GLN A 1 905 ? 124.009 109.741 100.499 1.00 93.85 932 GLN A C 1
ATOM 7097 O O . GLN A 1 905 ? 123.274 110.732 100.588 1.00 93.85 932 GLN A O 1
ATOM 7103 N N . ASN A 1 906 ? 124.171 108.881 101.509 1.00 89.48 933 ASN A N 1
ATOM 7104 C CA . ASN A 1 906 ? 123.362 108.989 102.720 1.00 89.48 933 ASN A CA 1
ATOM 7105 C C . ASN A 1 906 ? 123.697 110.232 103.537 1.00 89.48 933 ASN A C 1
ATOM 7106 O O . ASN A 1 906 ? 122.811 110.797 104.188 1.00 89.48 933 ASN A O 1
ATOM 7111 N N . CYS A 1 907 ? 124.954 110.670 103.525 1.00 91.57 934 CYS A N 1
ATOM 7112 C CA . CYS A 1 907 ? 125.396 111.792 104.343 1.00 91.57 934 CYS A CA 1
ATOM 7113 C C . CYS A 1 907 ? 125.530 113.090 103.554 1.00 91.57 934 CYS A C 1
ATOM 7114 O O . CYS A 1 907 ? 126.157 114.035 104.043 1.00 91.57 934 CYS A O 1
ATOM 7117 N N . ALA A 1 908 ? 124.958 113.160 102.351 1.00 93.77 935 ALA A N 1
ATOM 7118 C CA . ALA A 1 908 ? 125.156 114.324 101.494 1.00 93.77 935 ALA A CA 1
ATOM 7119 C C . ALA A 1 908 ? 124.321 115.528 101.917 1.00 93.77 935 ALA A C 1
ATOM 7120 O O . ALA A 1 908 ? 124.767 116.668 101.750 1.00 93.77 935 ALA A O 1
ATOM 7122 N N . PHE A 1 909 ? 123.124 115.312 102.457 1.00 95.35 936 PHE A N 1
ATOM 7123 C CA . PHE A 1 909 ? 122.176 116.390 102.693 1.00 95.35 936 PHE A CA 1
ATOM 7124 C C . PHE A 1 909 ? 121.755 116.442 104.156 1.00 95.35 936 PHE A C 1
ATOM 7125 O O . PHE A 1 909 ? 121.939 115.486 104.915 1.00 95.35 936 PHE A O 1
ATOM 7133 N N . PHE A 1 910 ? 121.194 117.588 104.542 1.00 95.02 937 PHE A N 1
ATOM 7134 C CA . PHE A 1 910 ? 120.568 117.721 105.851 1.00 95.02 937 PHE A CA 1
ATOM 7135 C C . PHE A 1 910 ? 119.378 116.778 105.968 1.00 95.02 937 PHE A C 1
ATOM 7136 O O . PHE A 1 910 ? 118.651 116.546 104.999 1.00 95.02 937 PHE A O 1
ATOM 7144 N N . SER A 1 911 ? 119.180 116.229 107.167 1.00 92.70 938 SER A N 1
ATOM 7145 C CA . SER A 1 911 ? 118.020 115.376 107.399 1.00 92.70 938 SER A CA 1
ATOM 7146 C C . SER A 1 911 ? 116.737 116.197 107.446 1.00 92.70 938 SER A C 1
ATOM 7147 O O . SER A 1 911 ? 115.736 115.838 106.815 1.00 92.70 938 SER A O 1
ATOM 7150 N N . GLN A 1 912 ? 116.752 117.311 108.176 1.00 94.09 939 GLN A N 1
ATOM 7151 C CA . GLN A 1 912 ? 115.575 118.150 108.355 1.00 94.09 939 GLN A CA 1
ATOM 7152 C C . GLN A 1 912 ? 115.961 119.614 108.201 1.00 94.09 939 GLN A C 1
ATOM 7153 O O . GLN A 1 912 ? 117.023 120.036 108.666 1.00 94.09 939 GLN A O 1
ATOM 7159 N N . VAL A 1 913 ? 115.094 120.383 107.546 1.00 96.88 940 VAL A N 1
ATOM 7160 C CA . VAL A 1 913 ? 115.217 121.834 107.449 1.00 96.88 940 VAL A CA 1
ATOM 7161 C C . VAL A 1 913 ? 113.954 122.438 108.043 1.00 96.88 940 VAL A C 1
ATOM 7162 O O . VAL A 1 913 ? 112.843 122.029 107.684 1.00 96.88 940 VAL A O 1
ATOM 7166 N N . ASP A 1 914 ? 114.118 123.398 108.955 1.00 96.86 941 ASP A N 1
ATOM 7167 C CA . ASP A 1 914 ? 113.009 123.907 109.754 1.00 96.86 941 ASP A CA 1
ATOM 7168 C C . ASP A 1 914 ? 112.604 125.299 109.287 1.00 96.86 941 ASP A C 1
ATOM 7169 O O . ASP A 1 914 ? 113.461 126.160 109.071 1.00 96.86 941 ASP A O 1
ATOM 7174 N N . ILE A 1 915 ? 111.299 125.511 109.127 1.00 97.31 942 ILE A N 1
ATOM 7175 C CA . ILE A 1 915 ? 110.722 126.824 108.863 1.00 97.31 942 ILE A CA 1
ATOM 7176 C C . ILE A 1 915 ? 109.728 127.128 109.973 1.00 97.31 942 ILE A C 1
ATOM 7177 O O . ILE A 1 915 ? 108.822 126.326 110.237 1.00 97.31 942 ILE A O 1
ATOM 7182 N N . ASP A 1 916 ? 109.889 128.283 110.616 1.00 96.95 943 ASP A N 1
ATOM 7183 C CA . ASP A 1 916 ? 109.111 128.596 111.808 1.00 96.95 943 ASP A CA 1
ATOM 7184 C C . ASP A 1 916 ? 108.964 130.107 111.949 1.00 96.95 943 ASP A C 1
ATOM 7185 O O . ASP A 1 916 ? 109.438 130.884 111.115 1.00 96.95 943 ASP A O 1
ATOM 7190 N N . SER A 1 917 ? 108.282 130.516 113.021 1.00 95.05 944 SER A N 1
ATOM 7191 C CA . SER A 1 917 ? 108.143 131.919 113.384 1.00 95.05 944 SER A CA 1
ATOM 7192 C C . SER A 1 917 ? 108.833 132.270 114.695 1.00 95.05 944 SER A C 1
ATOM 7193 O O . SER A 1 917 ? 109.011 133.459 114.980 1.00 95.05 944 SER A O 1
ATOM 7196 N N . VAL A 1 918 ? 109.217 131.278 115.496 1.00 95.08 945 VAL A N 1
ATOM 7197 C CA . VAL A 1 918 ? 109.973 131.472 116.723 1.00 95.08 945 VAL A CA 1
ATOM 7198 C C . VAL A 1 918 ? 111.184 130.545 116.688 1.00 95.08 945 VAL A C 1
ATOM 7199 O O . VAL A 1 918 ? 111.381 129.788 115.740 1.00 95.08 945 VAL A O 1
ATOM 7203 N N . ILE A 1 919 ? 112.000 130.616 117.734 1.00 94.20 946 ILE A N 1
ATOM 7204 C CA . ILE A 1 919 ? 113.207 129.804 117.845 1.00 94.20 946 ILE A CA 1
ATOM 7205 C C . ILE A 1 919 ? 112.963 128.729 118.897 1.00 94.20 946 ILE A C 1
ATOM 7206 O O . ILE A 1 919 ? 112.752 129.033 120.076 1.00 94.20 946 ILE A O 1
ATOM 7211 N N . ARG A 1 920 ? 112.990 127.469 118.469 1.00 92.76 947 ARG A N 1
ATOM 7212 C CA . ARG A 1 920 ? 112.875 126.330 119.369 1.00 92.76 947 ARG A CA 1
ATOM 7213 C C . ARG A 1 920 ? 113.667 125.173 118.772 1.00 92.76 947 ARG A C 1
ATOM 7214 O O . ARG A 1 920 ? 114.215 125.274 117.671 1.00 92.76 947 ARG A O 1
ATOM 7222 N N . LYS A 1 921 ? 113.725 124.061 119.508 1.00 87.44 948 LYS A N 1
ATOM 7223 C CA . LYS A 1 921 ? 114.482 122.908 119.031 1.00 87.44 948 LYS A CA 1
ATOM 7224 C C . LYS A 1 921 ? 113.670 122.057 118.062 1.00 87.44 948 LYS A C 1
ATOM 7225 O O . LYS A 1 921 ? 114.197 121.610 117.037 1.00 87.44 948 LYS A O 1
ATOM 7231 N N . GLU A 1 922 ? 112.395 121.824 118.362 1.00 89.71 949 GLU A N 1
ATOM 7232 C CA . GLU A 1 922 ? 111.521 121.038 117.504 1.00 89.71 949 GLU A CA 1
ATOM 7233 C C . GLU A 1 922 ? 110.264 121.838 117.198 1.00 89.71 949 GLU A C 1
ATOM 7234 O O . GLU A 1 922 ? 109.747 122.550 118.063 1.00 89.71 949 GLU A O 1
ATOM 7240 N N . VAL A 1 923 ? 109.779 121.716 115.959 1.00 92.03 950 VAL A N 1
ATOM 7241 C CA . VAL A 1 923 ? 108.630 122.504 115.521 1.00 92.03 950 VAL A CA 1
ATOM 7242 C C . VAL A 1 923 ? 107.356 122.089 116.249 1.00 92.03 950 VAL A C 1
ATOM 7243 O O . VAL A 1 923 ? 106.492 122.931 116.524 1.00 92.03 950 VAL A O 1
ATOM 7247 N N . ASN A 1 924 ? 107.204 120.807 116.563 1.00 92.13 951 ASN A N 1
ATOM 7248 C CA . ASN A 1 924 ? 105.990 120.307 117.210 1.00 92.13 951 ASN A CA 1
ATOM 7249 C C . ASN A 1 924 ? 106.164 120.251 118.728 1.00 92.13 951 ASN A C 1
ATOM 7250 O O . ASN A 1 924 ? 106.075 119.197 119.356 1.00 92.13 951 ASN A O 1
ATOM 7255 N N . MET A 1 925 ? 106.415 121.416 119.319 1.00 90.01 952 MET A N 1
ATOM 7256 C CA . MET A 1 925 ? 106.555 121.553 120.763 1.00 90.01 952 MET A CA 1
ATOM 7257 C C . MET A 1 925 ? 105.580 122.607 121.265 1.00 90.01 952 MET A C 1
ATOM 7258 O O . MET A 1 925 ? 105.522 123.714 120.722 1.00 90.01 952 MET A O 1
ATOM 7263 N N . ASP A 1 926 ? 104.816 122.259 122.304 1.00 91.60 953 ASP A N 1
ATOM 7264 C CA . ASP A 1 926 ? 103.867 123.210 122.875 1.00 91.60 953 ASP A CA 1
ATOM 7265 C C . ASP A 1 926 ? 104.565 124.268 123.719 1.00 91.60 953 ASP A C 1
ATOM 7266 O O . ASP A 1 926 ? 104.045 125.382 123.860 1.00 91.60 953 ASP A O 1
ATOM 7271 N N . CYS A 1 927 ? 105.731 123.934 124.284 1.00 91.70 954 CYS A N 1
ATOM 7272 C CA . CYS A 1 927 ? 106.537 124.846 125.103 1.00 91.70 954 CYS A CA 1
ATOM 7273 C C . CYS A 1 927 ? 105.762 125.363 126.315 1.00 91.70 954 CYS A C 1
ATOM 7274 O O . CYS A 1 927 ? 105.817 126.548 126.650 1.00 91.70 954 CYS A O 1
ATOM 7277 N N . ILE A 1 928 ? 105.035 124.469 126.979 1.00 91.41 955 ILE A N 1
ATOM 7278 C CA . ILE A 1 928 ? 104.314 124.823 128.198 1.00 91.41 955 ILE A CA 1
ATOM 7279 C C . ILE A 1 928 ? 105.282 124.770 129.374 1.00 91.41 955 ILE A C 1
ATOM 7280 O O . ILE A 1 928 ? 105.906 123.737 129.635 1.00 91.41 955 ILE A O 1
ATOM 7285 N N . THR A 1 929 ? 105.406 125.890 130.086 1.00 91.23 956 THR A N 1
ATOM 7286 C CA . THR A 1 929 ? 106.284 126.040 131.242 1.00 91.23 956 THR A CA 1
ATOM 7287 C C . THR A 1 929 ? 105.425 126.400 132.451 1.00 91.23 956 THR A C 1
ATOM 7288 O O . THR A 1 929 ? 104.238 126.702 132.279 1.00 91.23 956 THR A O 1
ATOM 7292 N N . PRO A 1 930 ? 105.949 126.353 133.683 1.00 87.94 957 PRO A N 1
ATOM 7293 C CA . PRO A 1 930 ? 105.157 126.849 134.822 1.00 87.94 957 PRO A CA 1
ATOM 7294 C C . PRO A 1 930 ? 104.804 128.326 134.735 1.00 87.94 957 PRO A C 1
ATOM 7295 O O . PRO A 1 930 ? 103.833 128.750 135.373 1.00 87.94 957 PRO A O 1
ATOM 7299 N N . SER A 1 931 ? 105.555 129.122 133.974 1.00 88.61 958 SER A N 1
ATOM 7300 C CA . SER A 1 931 ? 105.273 130.543 133.825 1.00 88.61 958 SER A CA 1
ATOM 7301 C C . SER A 1 931 ? 104.560 130.891 132.522 1.00 88.61 958 SER A C 1
ATOM 7302 O O . SER A 1 931 ? 104.064 132.015 132.392 1.00 88.61 958 SER A O 1
ATOM 7305 N N . ASN A 1 932 ? 104.496 129.971 131.560 1.00 91.94 959 ASN A N 1
ATOM 7306 C CA . ASN A 1 932 ? 103.808 130.198 130.293 1.00 91.94 959 ASN A CA 1
ATOM 7307 C C . ASN A 1 932 ? 102.676 129.190 130.155 1.00 91.94 959 ASN A C 1
ATOM 7308 O O . ASN A 1 932 ? 102.921 127.979 130.121 1.00 91.94 959 ASN A O 1
ATOM 7313 N N . LYS A 1 933 ? 101.444 129.687 130.057 1.00 88.47 960 LYS A N 1
ATOM 7314 C CA . LYS A 1 933 ? 100.256 128.843 130.017 1.00 88.47 960 LYS A CA 1
ATOM 7315 C C . LYS A 1 933 ? 99.618 128.767 128.635 1.00 88.47 960 LYS A C 1
ATOM 7316 O O . LYS A 1 933 ? 98.533 128.193 128.498 1.00 88.47 960 LYS A O 1
ATOM 7322 N N . THR A 1 934 ? 100.257 129.325 127.609 1.00 90.33 961 THR A N 1
ATOM 7323 C CA . THR A 1 934 ? 99.692 129.378 126.267 1.00 90.33 961 THR A CA 1
ATOM 7324 C C . THR A 1 934 ? 100.569 128.586 125.309 1.00 90.33 961 THR A C 1
ATOM 7325 O O . THR A 1 934 ? 101.786 128.789 125.263 1.00 90.33 961 THR A O 1
ATOM 7329 N N . ALA A 1 935 ? 99.948 127.687 124.549 1.00 92.07 962 ALA A N 1
ATOM 7330 C CA . ALA A 1 935 ? 100.661 126.892 123.563 1.00 92.07 962 ALA A CA 1
ATOM 7331 C C . ALA A 1 935 ? 100.970 127.721 122.319 1.00 92.07 962 ALA A C 1
ATOM 7332 O O . ALA A 1 935 ? 100.297 128.708 122.011 1.00 92.07 962 ALA A O 1
ATOM 7334 N N . ILE A 1 936 ? 102.001 127.302 121.602 1.00 92.16 963 ILE A N 1
ATOM 7335 C CA . ILE A 1 936 ? 102.463 127.967 120.385 1.00 92.16 963 ILE A CA 1
ATOM 7336 C C . ILE A 1 936 ? 102.168 127.050 119.205 1.00 92.16 963 ILE A C 1
ATOM 7337 O O . ILE A 1 936 ? 102.448 125.849 119.287 1.00 92.16 963 ILE A O 1
ATOM 7342 N N . PRO A 1 937 ? 101.589 127.559 118.114 1.00 93.47 964 PRO A N 1
ATOM 7343 C CA . PRO A 1 937 ? 101.318 126.704 116.951 1.00 93.47 964 PRO A CA 1
ATOM 7344 C C . PRO A 1 937 ? 102.597 126.177 116.314 1.00 93.47 964 PRO A C 1
ATOM 7345 O O . PRO A 1 937 ? 103.647 126.821 116.344 1.00 93.47 964 PRO A O 1
ATOM 7349 N N . HIS A 1 938 ? 102.489 124.986 115.730 1.00 95.03 965 HIS A N 1
ATOM 7350 C CA . HIS A 1 938 ? 103.637 124.266 115.203 1.00 95.03 965 HIS A CA 1
ATOM 7351 C C . HIS A 1 938 ? 104.123 124.880 113.892 1.00 95.03 965 HIS A C 1
ATOM 7352 O O . HIS A 1 938 ? 103.390 125.578 113.187 1.00 95.03 965 HIS A O 1
ATOM 7359 N N . GLY A 1 939 ? 105.380 124.604 113.572 1.00 94.45 966 GLY A N 1
ATOM 7360 C CA . GLY A 1 939 ? 106.021 125.040 112.348 1.00 94.45 966 GLY A CA 1
ATOM 7361 C C . GLY A 1 939 ? 106.026 123.962 111.285 1.00 94.45 966 GLY A C 1
ATOM 7362 O O . GLY A 1 939 ? 105.130 123.112 111.223 1.00 94.45 966 GLY A O 1
ATOM 7363 N N . GLU A 1 940 ? 107.048 123.994 110.430 1.00 95.57 967 GLU A N 1
ATOM 7364 C CA . GLU A 1 940 ? 107.155 123.036 109.339 1.00 95.57 967 GLU A CA 1
ATOM 7365 C C . GLU A 1 940 ? 108.584 122.517 109.250 1.00 95.57 967 GLU A C 1
ATOM 7366 O O . GLU A 1 940 ? 109.537 123.262 109.490 1.00 95.57 967 GLU A O 1
ATOM 7372 N N . ALA A 1 941 ? 108.725 121.234 108.922 1.00 95.88 968 ALA A N 1
ATOM 7373 C CA . ALA A 1 941 ? 110.023 120.602 108.734 1.00 95.88 968 ALA A CA 1
ATOM 7374 C C . ALA A 1 941 ? 110.009 119.801 107.441 1.00 95.88 968 ALA A C 1
ATOM 7375 O O . ALA A 1 941 ? 109.044 119.084 107.159 1.00 95.88 968 ALA A O 1
ATOM 7377 N N . LEU A 1 942 ? 111.081 119.918 106.657 1.00 96.00 969 LEU A N 1
ATOM 7378 C CA . LEU A 1 942 ? 111.123 119.327 105.325 1.00 96.00 969 LEU A CA 1
ATOM 7379 C C . LEU A 1 942 ? 112.427 118.576 105.093 1.00 96.00 969 LEU A C 1
ATOM 7380 O O . LEU A 1 942 ? 113.480 118.942 105.622 1.00 96.00 969 LEU A O 1
ATOM 7385 N N . ASP A 1 943 ? 112.340 117.516 104.290 1.00 94.99 970 ASP A N 1
ATOM 7386 C CA . ASP A 1 943 ? 113.494 116.790 103.786 1.00 94.99 970 ASP A CA 1
ATOM 7387 C C . ASP A 1 943 ? 113.740 117.158 102.316 1.00 94.99 970 ASP A C 1
ATOM 7388 O O . ASP A 1 943 ? 113.090 118.049 101.763 1.00 94.99 970 ASP A O 1
ATOM 7393 N N . ILE A 1 944 ? 114.695 116.473 101.677 1.00 94.81 971 ILE A N 1
ATOM 7394 C CA . ILE A 1 944 ? 115.114 116.859 100.330 1.00 94.81 971 ILE A CA 1
ATOM 7395 C C . ILE A 1 944 ? 114.035 116.537 99.293 1.00 94.81 971 ILE A C 1
ATOM 7396 O O . ILE A 1 944 ? 113.776 117.338 98.386 1.00 94.81 971 ILE A O 1
ATOM 7401 N N . ASN A 1 945 ? 113.371 115.382 99.416 1.00 94.65 972 ASN A N 1
ATOM 7402 C CA . ASN A 1 945 ? 112.377 114.997 98.417 1.00 94.65 972 ASN A CA 1
ATOM 7403 C C . ASN A 1 945 ? 111.127 115.863 98.514 1.00 94.65 972 ASN A C 1
ATOM 7404 O O . ASN A 1 945 ? 110.569 116.277 97.490 1.00 94.65 972 ASN A O 1
ATOM 7409 N N . GLN A 1 946 ? 110.679 116.154 99.738 1.00 95.31 973 GLN A N 1
ATOM 7410 C CA . GLN A 1 946 ? 109.536 117.039 99.921 1.00 95.31 973 GLN A CA 1
ATOM 7411 C C . GLN A 1 946 ? 109.845 118.458 99.460 1.00 95.31 973 GLN A C 1
ATOM 7412 O O . GLN A 1 946 ? 108.956 119.149 98.951 1.00 95.31 973 GLN A O 1
ATOM 7418 N N . LEU A 1 947 ? 111.091 118.909 99.636 1.00 94.70 974 LEU A N 1
ATOM 7419 C CA . LEU A 1 947 ? 111.490 120.213 99.115 1.00 94.70 974 LEU A CA 1
ATOM 7420 C C . LEU A 1 947 ? 111.480 120.230 97.591 1.00 94.70 974 LEU A C 1
ATOM 7421 O O . LEU A 1 947 ? 111.042 121.212 96.981 1.00 94.70 974 LEU A O 1
ATOM 7426 N N . LEU A 1 948 ? 111.962 119.157 96.958 1.00 93.73 975 LEU A N 1
ATOM 7427 C CA . LEU A 1 948 ? 111.961 119.110 95.498 1.00 93.73 975 LEU A CA 1
ATOM 7428 C C . LEU A 1 948 ? 110.553 118.992 94.928 1.00 93.73 975 LEU A C 1
ATOM 7429 O O . LEU A 1 948 ? 110.302 119.458 93.810 1.00 93.73 975 LEU A O 1
ATOM 7434 N N . ASP A 1 949 ? 109.627 118.371 95.665 1.00 93.97 976 ASP A N 1
ATOM 7435 C CA . ASP A 1 949 ? 108.266 118.219 95.156 1.00 93.97 976 ASP A CA 1
ATOM 7436 C C . ASP A 1 949 ? 107.513 119.545 95.117 1.00 93.97 976 ASP A C 1
ATOM 7437 O O . ASP A 1 949 ? 106.673 119.750 94.234 1.00 93.97 976 ASP A O 1
ATOM 7442 N N . LYS A 1 950 ? 107.790 120.447 96.053 1.00 91.75 977 LYS A N 1
ATOM 7443 C CA . LYS A 1 950 ? 107.060 121.705 96.114 1.00 91.75 977 LYS A CA 1
ATOM 7444 C C . LYS A 1 950 ? 107.464 122.624 94.962 1.00 91.75 977 LYS A C 1
ATOM 7445 O O . LYS A 1 950 ? 108.598 122.553 94.474 1.00 91.75 977 LYS A O 1
ATOM 7451 N N . PRO A 1 951 ? 106.567 123.493 94.506 1.00 84.75 978 PRO A N 1
ATOM 7452 C CA . PRO A 1 951 ? 106.917 124.489 93.486 1.00 84.75 978 PRO A CA 1
ATOM 7453 C C . PRO A 1 951 ? 107.674 125.656 94.119 1.00 84.75 978 PRO A C 1
ATOM 7454 O O . PRO A 1 951 ? 108.165 125.552 95.243 1.00 84.75 978 PRO A O 1
ATOM 7458 N N . ASN A 1 952 ? 107.858 126.721 93.317 1.00 88.74 979 ASN A N 1
ATOM 7459 C CA . ASN A 1 952 ? 108.518 128.006 93.647 1.00 88.74 979 ASN A CA 1
ATOM 7460 C C . ASN A 1 952 ? 109.738 127.846 94.562 1.00 88.74 979 ASN A C 1
ATOM 7461 O O . ASN A 1 952 ? 109.979 128.666 95.452 1.00 88.74 979 ASN A O 1
ATOM 7466 N N . SER A 1 953 ? 110.507 126.777 94.341 1.00 89.83 980 SER A N 1
ATOM 7467 C CA . SER A 1 953 ? 111.732 126.496 95.079 1.00 89.83 980 SER A CA 1
ATOM 7468 C C . SER A 1 953 ? 112.963 126.513 94.182 1.00 89.83 980 SER A C 1
ATOM 7469 O O . SER A 1 953 ? 114.047 126.118 94.627 1.00 89.83 980 SER A O 1
ATOM 7472 N N . LYS A 1 954 ? 112.825 126.962 92.940 1.00 90.90 981 LYS A N 1
ATOM 7473 C CA . LYS A 1 954 ? 113.912 126.966 91.972 1.00 90.90 981 LYS A CA 1
ATOM 7474 C C . LYS A 1 954 ? 114.524 128.357 91.874 1.00 90.90 981 LYS A C 1
ATOM 7475 O O . LYS A 1 954 ? 113.810 129.363 91.877 1.00 90.90 981 LYS A O 1
ATOM 7481 N N . LEU A 1 955 ? 115.852 128.404 91.793 1.00 90.71 982 LEU A N 1
ATOM 7482 C CA . LEU A 1 955 ? 116.560 129.671 91.681 1.00 90.71 982 LEU A CA 1
ATOM 7483 C C . LEU A 1 955 ? 116.295 130.314 90.324 1.00 90.71 982 LEU A C 1
ATOM 7484 O O . LEU A 1 955 ? 116.134 129.633 89.308 1.00 90.71 982 LEU A O 1
ATOM 7489 N N . GLY A 1 956 ? 116.249 131.639 90.314 1.00 88.10 983 GLY A N 1
ATOM 7490 C CA . GLY A 1 956 ? 115.928 132.402 89.122 1.00 88.10 983 GLY A CA 1
ATOM 7491 C C . GLY A 1 956 ? 117.144 132.778 88.305 1.00 88.10 983 GLY A C 1
ATOM 7492 O O . GLY A 1 956 ? 118.182 132.110 88.342 1.00 88.10 983 GLY A O 1
ATOM 7493 N N . LYS A 1 957 ? 117.008 133.862 87.548 1.00 88.83 984 LYS A N 1
ATOM 7494 C CA . LYS A 1 957 ? 118.098 134.321 86.700 1.00 88.83 984 LYS A CA 1
ATOM 7495 C C . LYS A 1 957 ? 119.206 134.947 87.545 1.00 88.83 984 LYS A C 1
ATOM 7496 O O . LYS A 1 957 ? 118.924 135.678 88.499 1.00 88.83 984 LYS A O 1
ATOM 7502 N N . PRO A 1 958 ? 120.469 134.684 87.222 1.00 91.95 985 PRO A N 1
ATOM 7503 C CA . PRO A 1 958 ? 121.576 135.266 87.980 1.00 91.95 985 PRO A CA 1
ATOM 7504 C C . PRO A 1 958 ? 122.079 136.574 87.382 1.00 91.95 985 PRO A C 1
ATOM 7505 O O . PRO A 1 958 ? 121.775 136.935 86.243 1.00 91.95 985 PRO A O 1
ATOM 7509 N N . SER A 1 959 ? 122.855 137.292 88.192 1.00 91.82 986 SER A N 1
ATOM 7510 C CA . SER A 1 959 ? 123.509 138.513 87.742 1.00 91.82 986 SER A CA 1
ATOM 7511 C C . SER A 1 959 ? 124.835 138.174 87.072 1.00 91.82 986 SER A C 1
ATOM 7512 O O . SER A 1 959 ? 125.629 137.393 87.604 1.00 91.82 986 SER A O 1
ATOM 7515 N N . LEU A 1 960 ? 125.072 138.768 85.901 1.00 89.75 987 LEU A N 1
ATOM 7516 C CA . LEU A 1 960 ? 126.253 138.431 85.113 1.00 89.75 987 LEU A CA 1
ATOM 7517 C C . LEU A 1 960 ? 127.528 139.073 85.651 1.00 89.75 987 LEU A C 1
ATOM 7518 O O . LEU A 1 960 ? 128.613 138.506 85.486 1.00 89.75 987 LEU A O 1
ATOM 7523 N N . ASP A 1 961 ? 127.426 140.242 86.286 1.00 91.67 988 ASP A N 1
ATOM 7524 C CA . ASP A 1 961 ? 128.621 140.966 86.708 1.00 91.67 988 ASP A CA 1
ATOM 7525 C C . ASP A 1 961 ? 129.312 140.341 87.917 1.00 91.67 988 ASP A C 1
ATOM 7526 O O . ASP A 1 961 ? 130.503 140.599 88.134 1.00 91.67 988 ASP A O 1
ATOM 7531 N N . ILE A 1 962 ? 128.596 139.529 88.700 1.00 92.45 989 ILE A N 1
ATOM 7532 C CA . ILE A 1 962 ? 129.184 138.926 89.895 1.00 92.45 989 ILE A CA 1
ATOM 7533 C C . ILE A 1 962 ? 130.315 137.978 89.513 1.00 92.45 989 ILE A C 1
ATOM 7534 O O . ILE A 1 962 ? 131.402 138.011 90.102 1.00 92.45 989 ILE A O 1
ATOM 7539 N N . ASP A 1 963 ? 130.083 137.132 88.506 1.00 89.38 990 ASP A N 1
ATOM 7540 C CA . ASP A 1 963 ? 131.116 136.197 88.070 1.00 89.38 990 ASP A CA 1
ATOM 7541 C C . ASP A 1 963 ? 132.298 136.927 87.443 1.00 89.38 990 ASP A C 1
ATOM 7542 O O . ASP A 1 963 ? 133.450 136.502 87.598 1.00 89.38 990 ASP A O 1
ATOM 7547 N N . SER A 1 964 ? 132.031 138.027 86.734 1.00 89.22 991 SER A N 1
ATOM 7548 C CA . SER A 1 964 ? 133.111 138.837 86.178 1.00 89.22 991 SER A CA 1
ATOM 7549 C C . SER A 1 964 ? 133.973 139.437 87.281 1.00 89.22 991 SER A C 1
ATOM 7550 O O . SER A 1 964 ? 135.201 139.506 87.152 1.00 89.22 991 SER A O 1
ATOM 7553 N N . LYS A 1 965 ? 133.346 139.891 88.370 1.00 92.21 992 LYS A N 1
ATOM 7554 C CA . LYS A 1 965 ? 134.116 140.396 89.504 1.00 92.21 992 LYS A CA 1
ATOM 7555 C C . LYS A 1 965 ? 134.902 139.283 90.191 1.00 92.21 992 LYS A C 1
ATOM 7556 O O . LYS A 1 965 ? 136.033 139.503 90.638 1.00 92.21 992 LYS A O 1
ATOM 7562 N N . VAL A 1 966 ? 134.314 138.087 90.299 1.00 93.47 993 VAL A N 1
ATOM 7563 C CA . VAL A 1 966 ? 134.998 136.974 90.958 1.00 93.47 993 VAL A CA 1
ATOM 7564 C C . VAL A 1 966 ? 136.210 136.520 90.148 1.00 93.47 993 VAL A C 1
ATOM 7565 O O . VAL A 1 966 ? 137.260 136.188 90.713 1.00 93.47 993 VAL A O 1
ATOM 7569 N N . SER A 1 967 ? 136.101 136.531 88.817 1.00 90.28 994 SER A N 1
ATOM 7570 C CA . SER A 1 967 ? 137.148 135.979 87.961 1.00 90.28 994 SER A CA 1
ATOM 7571 C C . SER A 1 967 ? 138.453 136.769 87.989 1.00 90.28 994 SER A C 1
ATOM 7572 O O . SER A 1 967 ? 139.459 136.275 87.468 1.00 90.28 994 SER A O 1
ATOM 7575 N N . GLN A 1 968 ? 138.469 137.973 88.565 1.00 91.78 995 GLN A N 1
ATOM 7576 C CA . GLN A 1 968 ? 139.690 138.776 88.560 1.00 91.78 995 GLN A CA 1
ATOM 7577 C C . GLN A 1 968 ? 140.730 138.257 89.548 1.00 91.78 995 GLN A C 1
ATOM 7578 O O . GLN A 1 968 ? 141.930 138.467 89.344 1.00 91.78 995 GLN A O 1
ATOM 7584 N N . TYR A 1 969 ? 140.299 137.590 90.617 1.00 93.32 996 TYR A N 1
ATOM 7585 C CA . TYR A 1 969 ? 141.211 137.204 91.683 1.00 93.32 996 TYR A CA 1
ATOM 7586 C C . TYR A 1 969 ? 142.065 136.005 91.263 1.00 93.32 996 TYR A C 1
ATOM 7587 O O . TYR A 1 969 ? 141.792 135.323 90.272 1.00 93.32 996 TYR A O 1
ATOM 7596 N N . ALA A 1 970 ? 143.115 135.754 92.041 1.00 90.77 997 ALA A N 1
ATOM 7597 C CA . ALA A 1 970 ? 144.156 134.799 91.692 1.00 90.77 997 ALA A CA 1
ATOM 7598 C C . ALA A 1 970 ? 144.027 133.513 92.501 1.00 90.77 997 ALA A C 1
ATOM 7599 O O . ALA A 1 970 ? 143.328 133.452 93.516 1.00 90.77 997 ALA A O 1
ATOM 7601 N N . TYR A 1 971 ? 144.721 132.479 92.025 1.00 92.46 998 TYR A N 1
ATOM 7602 C CA . TYR A 1 971 ? 144.723 131.159 92.638 1.00 92.46 998 TYR A CA 1
ATOM 7603 C C . TYR A 1 971 ? 146.154 130.656 92.771 1.00 92.46 998 TYR A C 1
ATOM 7604 O O . TYR A 1 971 ? 146.957 130.796 91.845 1.00 92.46 998 TYR A O 1
ATOM 7613 N N . ASN A 1 972 ? 146.467 130.070 93.926 1.00 91.86 999 ASN A N 1
ATOM 7614 C CA . ASN A 1 972 ? 147.785 129.507 94.191 1.00 91.86 999 ASN A CA 1
ATOM 7615 C C . ASN A 1 972 ? 147.632 128.089 94.720 1.00 91.86 999 ASN A C 1
ATOM 7616 O O . ASN A 1 972 ? 146.869 127.854 95.662 1.00 91.86 999 ASN A O 1
ATOM 7621 N N . TYR A 1 973 ? 148.362 127.153 94.118 1.00 92.40 1000 TYR A N 1
ATOM 7622 C CA . TYR A 1 973 ? 148.300 125.754 94.520 1.00 92.40 1000 TYR A CA 1
ATOM 7623 C C . TYR A 1 973 ? 149.053 125.527 95.825 1.00 92.40 1000 TYR A C 1
ATOM 7624 O O . TYR A 1 973 ? 150.125 126.096 96.048 1.00 92.40 1000 TYR A O 1
ATOM 7633 N N . ARG A 1 974 ? 148.484 124.685 96.687 1.00 90.73 1001 ARG A N 1
ATOM 7634 C CA . ARG A 1 974 ? 149.107 124.328 97.952 1.00 90.73 1001 ARG A CA 1
ATOM 7635 C C . ARG A 1 974 ? 148.984 122.826 98.170 1.00 90.73 1001 ARG A C 1
ATOM 7636 O O . ARG A 1 974 ? 148.075 122.179 97.645 1.00 90.73 1001 ARG A O 1
ATOM 7644 N N . GLU A 1 975 ? 149.917 122.278 98.946 1.00 90.10 1002 GLU A N 1
ATOM 7645 C CA . GLU A 1 975 ? 150.028 120.864 99.288 1.00 90.10 1002 GLU A CA 1
ATOM 7646 C C . GLU A 1 975 ? 149.278 120.569 100.587 1.00 90.10 1002 GLU A C 1
ATOM 7647 O O . GLU A 1 975 ? 149.387 121.332 101.552 1.00 90.10 1002 GLU A O 1
ATOM 7653 N N . PRO A 1 976 ? 148.507 119.483 100.630 1.00 92.75 1003 PRO A N 1
ATOM 7654 C CA . PRO A 1 976 ? 147.723 119.173 101.833 1.00 92.75 1003 PRO A CA 1
ATOM 7655 C C . PRO A 1 976 ? 148.594 118.770 103.016 1.00 92.75 1003 PRO A C 1
ATOM 7656 O O . PRO A 1 976 ? 149.767 118.415 102.879 1.00 92.75 1003 PRO A O 1
ATOM 7660 N N . VAL A 1 977 ? 147.982 118.838 104.201 1.00 92.13 1004 VAL A N 1
ATOM 7661 C CA . VAL A 1 977 ? 148.711 118.648 105.454 1.00 92.13 1004 VAL A CA 1
ATOM 7662 C C . VAL A 1 977 ? 149.158 117.198 105.613 1.00 92.13 1004 VAL A C 1
ATOM 7663 O O . VAL A 1 977 ? 150.310 116.923 105.977 1.00 92.13 1004 VAL A O 1
ATOM 7667 N N . PHE A 1 978 ? 148.254 116.247 105.357 1.00 89.94 1005 PHE A N 1
ATOM 7668 C CA . PHE A 1 978 ? 148.598 114.838 105.539 1.00 89.94 1005 PHE A CA 1
ATOM 7669 C C . PHE A 1 978 ? 149.642 114.373 104.532 1.00 89.94 1005 PHE A C 1
ATOM 7670 O O . PHE A 1 978 ? 150.432 113.471 104.835 1.00 89.94 1005 PHE A O 1
ATOM 7678 N N . GLU A 1 979 ? 149.676 114.981 103.345 1.00 86.53 1006 GLU A N 1
ATOM 7679 C CA . GLU A 1 979 ? 150.751 114.692 102.403 1.00 86.53 1006 GLU A CA 1
ATOM 7680 C C . GLU A 1 979 ? 152.098 115.171 102.930 1.00 86.53 1006 GLU A C 1
ATOM 7681 O O . GLU A 1 979 ? 153.127 114.546 102.654 1.00 86.53 1006 GLU A O 1
ATOM 7687 N N . GLU A 1 980 ? 152.112 116.277 103.678 1.00 86.46 1007 GLU A N 1
ATOM 7688 C CA . GLU A 1 980 ? 153.337 116.703 104.348 1.00 86.46 1007 GLU A CA 1
ATOM 7689 C C . GLU A 1 980 ? 153.708 115.745 105.472 1.00 86.46 1007 GLU A C 1
ATOM 7690 O O . GLU A 1 980 ? 154.892 115.457 105.685 1.00 86.46 1007 GLU A O 1
ATOM 7696 N N . TYR A 1 981 ? 152.707 115.252 106.208 1.00 85.27 1008 TYR A N 1
ATOM 7697 C CA . TYR A 1 981 ? 152.972 114.339 107.318 1.00 85.27 1008 TYR A CA 1
ATOM 7698 C C . TYR A 1 981 ? 153.533 113.007 106.831 1.00 85.27 1008 TYR A C 1
ATOM 7699 O O . TYR A 1 981 ? 154.397 112.415 107.487 1.00 85.27 1008 TYR A O 1
ATOM 7708 N N . ASN A 1 982 ? 153.050 112.519 105.687 1.00 82.55 1009 ASN A N 1
ATOM 7709 C CA . ASN A 1 982 ? 153.433 111.200 105.192 1.00 82.55 1009 ASN A CA 1
ATOM 7710 C C . ASN A 1 982 ? 154.879 111.121 104.712 1.00 82.55 1009 ASN A C 1
ATOM 7711 O O . ASN A 1 982 ? 155.369 110.012 104.478 1.00 82.55 1009 ASN A O 1
ATOM 7716 N N . LYS A 1 983 ? 155.568 112.253 104.555 1.00 82.14 1010 LYS A N 1
ATOM 7717 C CA . LYS A 1 983 ? 156.926 112.235 104.021 1.00 82.14 1010 LYS A CA 1
ATOM 7718 C C . LYS A 1 983 ? 157.944 111.668 105.003 1.00 82.14 1010 LYS A C 1
ATOM 7719 O O . LYS A 1 983 ? 159.012 111.220 104.574 1.00 82.14 1010 LYS A O 1
ATOM 7725 N N . SER A 1 984 ? 157.647 111.686 106.305 1.00 79.10 1011 SER A N 1
ATOM 7726 C CA . SER A 1 984 ? 158.645 111.297 107.298 1.00 79.10 1011 SER A CA 1
ATOM 7727 C C . SER A 1 984 ? 158.887 109.791 107.303 1.00 79.10 1011 SER A C 1
ATOM 7728 O O . SER A 1 984 ? 160.032 109.343 107.436 1.00 79.10 1011 SER A O 1
ATOM 7731 N N . TYR A 1 985 ? 157.831 108.994 107.162 1.00 81.94 1012 TYR A N 1
ATOM 7732 C CA . TYR A 1 985 ? 157.930 107.551 107.336 1.00 81.94 1012 TYR A CA 1
ATOM 7733 C C . TYR A 1 985 ? 158.239 106.844 106.023 1.00 81.94 1012 TYR A C 1
ATOM 7734 O O . TYR A 1 985 ? 157.683 107.179 104.973 1.00 81.94 1012 TYR A O 1
ATOM 7743 N N . THR A 1 986 ? 159.135 105.862 106.096 1.00 81.36 1013 THR A N 1
ATOM 7744 C CA . THR A 1 986 ? 159.394 104.983 104.968 1.00 81.36 1013 THR A CA 1
ATOM 7745 C C . THR A 1 986 ? 158.219 104.017 104.787 1.00 81.36 1013 THR A C 1
ATOM 7746 O O . THR A 1 986 ? 157.546 103.662 105.760 1.00 81.36 1013 THR A O 1
ATOM 7750 N N . PRO A 1 987 ? 157.911 103.622 103.544 1.00 79.04 1014 PRO A N 1
ATOM 7751 C CA . PRO A 1 987 ? 156.734 102.761 103.323 1.00 79.04 1014 PRO A CA 1
ATOM 7752 C C . PRO A 1 987 ? 156.806 101.392 103.985 1.00 79.04 1014 PRO A C 1
ATOM 7753 O O . PRO A 1 987 ? 155.753 100.830 104.311 1.00 79.04 1014 PRO A O 1
ATOM 7757 N N . GLU A 1 988 ? 158.004 100.831 104.182 1.00 81.74 1015 GLU A N 1
ATOM 7758 C CA . GLU A 1 988 ? 158.110 99.540 104.860 1.00 81.74 1015 GLU A CA 1
ATOM 7759 C C . GLU A 1 988 ? 157.637 99.636 106.306 1.00 81.74 1015 GLU A C 1
ATOM 7760 O O . GLU A 1 988 ? 156.913 98.755 106.795 1.00 81.74 1015 GLU A O 1
ATOM 7766 N N . PHE A 1 989 ? 158.032 100.708 106.999 1.00 85.39 1016 PHE A N 1
ATOM 7767 C CA . PHE A 1 989 ? 157.564 100.949 108.359 1.00 85.39 1016 PHE A CA 1
ATOM 7768 C C . PHE A 1 989 ? 156.045 101.043 108.399 1.00 85.39 1016 PHE A C 1
ATOM 7769 O O . PHE A 1 989 ? 155.398 100.432 109.259 1.00 85.39 1016 PHE A O 1
ATOM 7777 N N . LEU A 1 990 ? 155.460 101.775 107.446 1.00 84.25 1017 LEU A N 1
ATOM 7778 C CA . LEU A 1 990 ? 154.013 101.954 107.413 1.00 84.25 1017 LEU A CA 1
ATOM 7779 C C . LEU A 1 990 ? 153.287 100.639 107.156 1.00 84.25 1017 LEU A C 1
ATOM 7780 O O . LEU A 1 990 ? 152.292 100.335 107.825 1.00 84.25 1017 LEU A O 1
ATOM 7785 N N . LYS A 1 991 ? 153.769 99.841 106.197 1.00 84.79 1018 LYS A N 1
ATOM 7786 C CA . LYS A 1 991 ? 153.062 98.605 105.870 1.00 84.79 1018 LYS A CA 1
ATOM 7787 C C . LYS A 1 991 ? 153.181 97.579 106.994 1.00 84.79 1018 LYS A C 1
ATOM 7788 O O . LYS A 1 991 ? 152.204 96.889 107.308 1.00 84.79 1018 LYS A O 1
ATOM 7794 N N . TYR A 1 992 ? 154.351 97.481 107.638 1.00 86.40 1019 TYR A N 1
ATOM 7795 C CA . TYR A 1 992 ? 154.470 96.550 108.758 1.00 86.40 1019 TYR A CA 1
ATOM 7796 C C . TYR A 1 992 ? 153.656 97.012 109.962 1.00 86.40 1019 TYR A C 1
ATOM 7797 O O . TYR A 1 992 ? 153.048 96.186 110.656 1.00 86.40 1019 TYR A O 1
ATOM 7806 N N . PHE A 1 993 ? 153.610 98.325 110.215 1.00 88.72 1020 PHE A N 1
ATOM 7807 C CA . PHE A 1 993 ? 152.785 98.836 111.305 1.00 88.72 1020 PHE A CA 1
ATOM 7808 C C . PHE A 1 993 ? 151.307 98.563 111.049 1.00 88.72 1020 PHE A C 1
ATOM 7809 O O . PHE A 1 993 ? 150.578 98.144 111.958 1.00 88.72 1020 PHE A O 1
ATOM 7817 N N . LEU A 1 994 ? 150.853 98.774 109.810 1.00 87.84 1021 LEU A N 1
ATOM 7818 C CA . LEU A 1 994 ? 149.456 98.522 109.473 1.00 87.84 1021 LEU A CA 1
ATOM 7819 C C . LEU A 1 994 ? 149.126 97.037 109.545 1.00 87.84 1021 LEU A C 1
ATOM 7820 O O . LEU A 1 994 ? 148.013 96.663 109.935 1.00 87.84 1021 LEU A O 1
ATOM 7825 N N . ALA A 1 995 ? 150.072 96.176 109.161 1.00 87.97 1022 ALA A N 1
ATOM 7826 C CA . ALA A 1 995 ? 149.860 94.738 109.291 1.00 87.97 1022 ALA A CA 1
ATOM 7827 C C . ALA A 1 995 ? 149.755 94.321 110.753 1.00 87.97 1022 ALA A C 1
ATOM 7828 O O . ALA A 1 995 ? 148.930 93.468 111.100 1.00 87.97 1022 ALA A O 1
ATOM 7830 N N . MET A 1 996 ? 150.582 94.905 111.625 1.00 89.38 1023 MET A N 1
ATOM 7831 C CA . MET A 1 996 ? 150.526 94.529 113.036 1.00 89.38 1023 MET A CA 1
ATOM 7832 C C . MET A 1 996 ? 149.285 95.076 113.733 1.00 89.38 1023 MET A C 1
ATOM 7833 O O . MET A 1 996 ? 148.785 94.447 114.672 1.00 89.38 1023 MET A O 1
ATOM 7838 N N . GLN A 1 997 ? 148.777 96.238 113.307 1.00 90.20 1024 GLN A N 1
ATOM 7839 C CA . GLN A 1 997 ? 147.631 96.826 113.999 1.00 90.20 1024 GLN A CA 1
ATOM 7840 C C . GLN A 1 997 ? 146.337 96.038 113.813 1.00 90.20 1024 GLN A C 1
ATOM 7841 O O . GLN A 1 997 ? 145.387 96.257 114.570 1.00 90.20 1024 GLN A O 1
ATOM 7847 N N . VAL A 1 998 ? 146.267 95.135 112.831 1.00 88.74 1025 VAL A N 1
ATOM 7848 C CA . VAL A 1 998 ? 145.046 94.373 112.585 1.00 88.74 1025 VAL A CA 1
ATOM 7849 C C . VAL A 1 998 ? 145.110 92.956 113.139 1.00 88.74 1025 VAL A C 1
ATOM 7850 O O . VAL A 1 998 ? 144.120 92.220 113.042 1.00 88.74 1025 VAL A O 1
ATOM 7854 N N . GLN A 1 999 ? 146.239 92.549 113.714 1.00 88.92 1026 GLN A N 1
ATOM 7855 C CA . GLN A 1 999 ? 146.351 91.209 114.271 1.00 88.92 1026 GLN A CA 1
ATOM 7856 C C . GLN A 1 999 ? 145.579 91.100 115.584 1.00 88.92 1026 GLN A C 1
ATOM 7857 O O . GLN A 1 999 ? 145.246 92.098 116.229 1.00 88.92 1026 GLN A O 1
ATOM 7863 N N . SER A 1 1000 ? 145.290 89.859 115.975 1.00 83.73 1027 SER A N 1
ATOM 7864 C CA . SER A 1 1000 ? 144.520 89.586 117.180 1.00 83.73 1027 SER A CA 1
ATOM 7865 C C . SER A 1 1000 ? 145.270 88.765 118.221 1.00 83.73 1027 SER A C 1
ATOM 7866 O O . SER A 1 1000 ? 144.699 88.472 119.278 1.00 83.73 1027 SER A O 1
ATOM 7869 N N . ASP A 1 1001 ? 146.521 88.384 117.964 1.00 86.64 1028 ASP A N 1
ATOM 7870 C CA . ASP A 1 1001 ? 147.294 87.573 118.893 1.00 86.64 1028 ASP A CA 1
ATOM 7871 C C . ASP A 1 1001 ? 148.703 88.142 119.008 1.00 86.64 1028 ASP A C 1
ATOM 7872 O O . ASP A 1 1001 ? 149.212 88.776 118.080 1.00 86.64 1028 ASP A O 1
ATOM 7877 N N . LYS A 1 1002 ? 149.327 87.907 120.167 1.00 86.58 1029 LYS A N 1
ATOM 7878 C CA . LYS A 1 1002 ? 150.669 88.428 120.416 1.00 86.58 1029 LYS A CA 1
ATOM 7879 C C . LYS A 1 1002 ? 151.709 87.731 119.547 1.00 86.58 1029 LYS A C 1
ATOM 7880 O O . LYS A 1 1002 ? 152.685 88.357 119.112 1.00 86.58 1029 LYS A O 1
ATOM 7886 N N . ARG A 1 1003 ? 151.517 86.434 119.291 1.00 87.86 1030 ARG A N 1
ATOM 7887 C CA . ARG A 1 1003 ? 152.498 85.663 118.533 1.00 87.86 1030 ARG A CA 1
ATOM 7888 C C . ARG A 1 1003 ? 152.627 86.173 117.103 1.00 87.86 1030 ARG A C 1
ATOM 7889 O O . ARG A 1 1003 ? 153.735 86.239 116.558 1.00 87.86 1030 ARG A O 1
ATOM 7897 N N . ASP A 1 1004 ? 151.505 86.540 116.479 1.00 87.52 1031 ASP A N 1
ATOM 7898 C CA . ASP A 1 1004 ? 151.553 87.045 115.110 1.00 87.52 1031 ASP A CA 1
ATOM 7899 C C . ASP A 1 1004 ? 152.293 88.375 115.037 1.00 87.52 1031 ASP A C 1
ATOM 7900 O O . ASP A 1 1004 ? 153.085 88.604 114.114 1.00 87.52 1031 ASP A O 1
ATOM 7905 N N . VAL A 1 1005 ? 152.052 89.260 116.007 1.00 87.23 1032 VAL A N 1
ATOM 7906 C CA . VAL A 1 1005 ? 152.730 90.552 116.030 1.00 87.23 1032 VAL A CA 1
ATOM 7907 C C . VAL A 1 1005 ? 154.224 90.361 116.257 1.00 87.23 1032 VAL A C 1
ATOM 7908 O O . VAL A 1 1005 ? 155.053 91.036 115.634 1.00 87.23 1032 VAL A O 1
ATOM 7912 N N . ASN A 1 1006 ? 154.590 89.443 117.156 1.00 88.89 1033 ASN A N 1
ATOM 7913 C CA . ASN A 1 1006 ? 156.004 89.162 117.384 1.00 88.89 1033 ASN A CA 1
ATOM 7914 C C . ASN A 1 1006 ? 156.665 88.588 116.135 1.00 88.89 1033 ASN A C 1
ATOM 7915 O O . ASN A 1 1006 ? 157.806 88.939 115.810 1.00 88.89 1033 ASN A O 1
ATOM 7920 N N . ARG A 1 1007 ? 155.957 87.709 115.419 1.00 91.23 1034 ARG A N 1
ATOM 7921 C CA . ARG A 1 1007 ? 156.476 87.163 114.169 1.00 91.23 1034 ARG A CA 1
ATOM 7922 C C . ARG A 1 1007 ? 156.675 88.256 113.123 1.00 91.23 1034 ARG A C 1
ATOM 7923 O O . ARG A 1 1007 ? 157.688 88.270 112.413 1.00 91.23 1034 ARG A O 1
ATOM 7931 N N . LEU A 1 1008 ? 155.717 89.182 113.017 1.00 89.26 1035 LEU A N 1
ATOM 7932 C CA . LEU A 1 1008 ? 155.853 90.288 112.072 1.00 89.26 1035 LEU A CA 1
ATOM 7933 C C . LEU A 1 1008 ? 157.018 91.199 112.444 1.00 89.26 1035 LEU A C 1
ATOM 7934 O O . LEU A 1 1008 ? 157.731 91.694 111.563 1.00 89.26 1035 LEU A O 1
ATOM 7939 N N . GLU A 1 1009 ? 157.220 91.439 113.742 1.00 87.33 1036 GLU A N 1
ATOM 7940 C CA . GLU A 1 1009 ? 158.361 92.241 114.178 1.00 87.33 1036 GLU A CA 1
ATOM 7941 C C . GLU A 1 1009 ? 159.679 91.555 113.842 1.00 87.33 1036 GLU A C 1
ATOM 7942 O O . GLU A 1 1009 ? 160.637 92.209 113.411 1.00 87.33 1036 GLU A O 1
ATOM 7948 N N . ASP A 1 1010 ? 159.744 90.233 114.029 1.00 88.35 1037 ASP A N 1
ATOM 7949 C CA . ASP A 1 1010 ? 160.947 89.490 113.663 1.00 88.35 1037 ASP A CA 1
ATOM 7950 C C . ASP A 1 1010 ? 161.200 89.551 112.162 1.00 88.35 1037 ASP A C 1
ATOM 7951 O O . ASP A 1 1010 ? 162.348 89.701 111.723 1.00 88.35 1037 ASP A O 1
ATOM 7956 N N . GLU A 1 1011 ? 160.139 89.435 111.359 1.00 89.67 1038 GLU A N 1
ATOM 7957 C CA . GLU A 1 1011 ? 160.295 89.519 109.910 1.00 89.67 1038 GLU A CA 1
ATOM 7958 C C . GLU A 1 1011 ? 160.754 90.908 109.480 1.00 89.67 1038 GLU A C 1
ATOM 7959 O O . GLU A 1 1011 ? 161.588 91.040 108.578 1.00 89.67 1038 GLU A O 1
ATOM 7965 N N . TYR A 1 1012 ? 160.226 91.956 110.120 1.00 87.95 1039 TYR A N 1
ATOM 7966 C CA . TYR A 1 1012 ? 160.682 93.313 109.831 1.00 87.95 1039 TYR A CA 1
ATOM 7967 C C . TYR A 1 1012 ? 162.149 93.501 110.199 1.00 87.95 1039 TYR A C 1
ATOM 7968 O O . TYR A 1 1012 ? 162.904 94.146 109.461 1.00 87.95 1039 TYR A O 1
ATOM 7977 N N . LEU A 1 1013 ? 162.566 92.954 111.345 1.00 85.83 1040 LEU A N 1
ATOM 7978 C CA . LEU A 1 1013 ? 163.964 93.054 111.752 1.00 85.83 1040 LEU A CA 1
ATOM 7979 C C . LEU A 1 1013 ? 164.877 92.314 110.782 1.00 85.83 1040 LEU A C 1
ATOM 7980 O O . LEU A 1 1013 ? 165.985 92.776 110.482 1.00 85.83 1040 LEU A O 1
ATOM 7985 N N . ARG A 1 1014 ? 164.434 91.155 110.289 1.00 86.04 1041 ARG A N 1
ATOM 7986 C CA . ARG A 1 1014 ? 165.218 90.428 109.295 1.00 86.04 1041 ARG A CA 1
ATOM 7987 C C . ARG A 1 1014 ? 165.274 91.179 107.968 1.00 86.04 1041 ARG A C 1
ATOM 7988 O O . ARG A 1 1014 ? 166.301 91.159 107.280 1.00 86.04 1041 ARG A O 1
ATOM 7996 N N . GLU A 1 1015 ? 164.177 91.838 107.589 1.00 84.64 1042 GLU A N 1
ATOM 7997 C CA . GLU A 1 1015 ? 164.119 92.502 106.290 1.00 84.64 1042 GLU A CA 1
ATOM 7998 C C . GLU A 1 1015 ? 164.936 93.788 106.274 1.00 84.64 1042 GLU A C 1
ATOM 7999 O O . GLU A 1 1015 ? 165.607 94.088 105.279 1.00 84.64 1042 GLU A O 1
ATOM 8005 N N . CYS A 1 1016 ? 164.885 94.568 107.359 1.00 82.31 1043 CYS A N 1
ATOM 8006 C CA . CYS A 1 1016 ? 165.558 95.865 107.368 1.00 82.31 1043 CYS A CA 1
ATOM 8007 C C . CYS A 1 1016 ? 167.074 95.713 107.332 1.00 82.31 1043 CYS A C 1
ATOM 8008 O O . CYS A 1 1016 ? 167.762 96.493 106.662 1.00 82.31 1043 CYS A O 1
ATOM 8011 N N . THR A 1 1017 ? 167.603 94.697 108.017 1.00 80.50 1044 THR A N 1
ATOM 8012 C CA . THR A 1 1017 ? 169.045 94.443 108.172 1.00 80.50 1044 THR A CA 1
ATOM 8013 C C . THR A 1 1017 ? 169.825 95.688 108.595 1.00 80.50 1044 THR A C 1
ATOM 8014 O O . THR A 1 1017 ? 169.755 96.115 109.747 1.00 80.50 1044 THR A O 1
#

Organism: Saccharomyces cerevisiae (strain ATCC 204508 / S288c) (NCBI:txid559292)

Solvent-accessible surface area: 50219 Å² total; per-residue (Å²): 164,95,75,76,52,131,85,30,104,14,34,8,17,18,4,8,104,28,2,34,149,60,6,17,41,118,84,81,58,88,96,45,83,84,124,15,78,80,36,51,104,21,8,69,78,25,2,115,79,63,61,16,112,76,115,179,27,64,96,81,112,39,31,79,24,114,21,20,89,43,30,26,221,34,2,15,23,4,4,12,24,3,0,69,19,4,7,69,48,24,57,56,45,5,87,149,34,33,120,146,63,46,70,100,32,99,116,12,78,117,66,77,26,8,1,56,11,38,71,88,144,74,58,68,118,48,72,96,13,102,40,85,20,5,1,10,30,12,31,12,10,123,86,65,28,67,27,6,9,1,0,0,2,0,2,63,76,0,7,3,1,11,2,2,67,36,4,43,81,26,134,89,47,28,22,15,0,32,9,43,0,34,113,58,69,6,0,1,0,2,40,72,11,16,77,8,15,6,19,0,38,20,7,6,2,14,88,65,13,90,10,5,11,7,10,2,32,3,1,3,8,21,1,31,2,3,2,46,32,177,106,79,1,68,108,61,2,58,152,36,94,131,57,109,129,87,66,113,122,96,100,117,87,69,164,48,46,154,74,14,35,0,9,91,49,6,9,58,64,61,23,95,39,2,0,111,75,30,36,166,49,120,10,102,85,88,23,61,98,64,11,42,32,112,85,74,60,53,0,56,127,69,19,62,112,5,1,49,36,0,0,55,18,2,30,3,10,2,72,2,4,63,127,1,14,76,43,7,54,166,37,13,97,14,25,0,2,14,0,0,7,20,19,21,26,50,7,6,4,2,2,73,51,89,57,12,62,88,14,24,100,48,0,36,63,65,29,69,131,49,79,95,103,10,40,67,84,1,29,97,44,0,109,84,26,15,145,32,67,116,121,75,113,131,21,79,164,39,71,25,14,22,46,24,75,46,79,86,91,118,97,136,142,55,199,112,30,122,28,86,58,98,47,57,36,53,43,65,2,67,19,34,45,151,22,15,83,53,130,118,44,124,100,11,135,16,58,31,134,39,148,45,2,8,17,13,2,59,2,19,2,62,121,16,42,1,22,78,12,171,97,11,3,6,0,2,53,5,64,117,147,88,24,127,68,34,99,84,112,102,41,67,76,15,66,78,66,3,48,98,74,26,70,98,74,45,104,134,66,55,96,124,58,81,6,28,7,0,33,6,58,53,81,85,12,96,115,106,59,5,70,76,5,19,55,185,59,12,53,58,70,50,126,140,23,39,6,97,32,134,33,126,10,1,85,73,1,9,102,51,45,75,31,12,61,43,1,91,64,5,78,105,78,2,79,86,35,37,26,1,18,38,109,113,29,107,126,27,34,69,34,26,20,92,88,62,100,90,80,76,85,95,29,132,39,28,1,0,6,13,9,103,32,28,16,3,22,40,44,15,13,78,28,66,13,77,11,16,34,84,23,17,62,30,109,86,78,73,15,0,3,8,2,34,12,20,2,63,23,15,89,47,33,9,4,0,1,1,69,7,30,40,31,37,15,18,1,5,8,5,2,2,3,25,46,10,66,32,6,0,5,10,2,13,0,4,60,27,22,28,14,30,88,94,114,37,60,17,25,5,28,53,22,10,128,144,38,63,30,62,70,93,50,0,74,92,5,7,80,22,24,20,73,66,28,43,33,162,97,3,13,60,9,12,72,158,34,68,64,95,54,72,45,125,80,4,97,142,67,0,91,126,39,27,87,85,16,33,12,88,51,40,177,19,192,106,8,152,122,4,71,3,34,16,18,6,2,28,8,35,21,45,8,72,49,25,8,76,32,128,77,20,81,0,15,0,4,14,1,23,10,9,71,2,7,28,87,148,20,28,139,51,65,61,10,59,80,23,29,36,36,13,13,7,43,0,1,15,15,0,3,25,2,0,3,9,0,4,4,41,5,1,28,85,8,30,108,21,51,16,22,25,2,10,17,36,76,44,32,4,20,10,6,0,11,96,138,4,35,34,48,3,0,16,0,1,1,4,0,2,1,5,0,12,0,2,0,0,55,26,14,46,12,62,41,0,5,22,61,20,0,26,8,23,79,3,32,8,18,60,14,11,17,128,98,21,100,54,72,9,72,1,45,23,39,152,96,52,37,111,112,30,59,35,11,41,18,82,94,2,61,120,68,107,98,6,169,42,50,191,59,33,150,80,24,42,66,114,0,63,148,71,64,73,94,175,68,63,30,6,33,99,71,28,93,148,89,100,68,94,81,48,86,84,26,40,12,11,2,13,16,23,71,42,130,183,40,0,57,132,18,44,74,76,32,118,173,116,68,154

InterPro domains:
  IPR001098 DNA-directed DNA polymerase, family A, palm domain [PF00476] (673-909)
  IPR001098 DNA-directed DNA polymerase, family A, palm domain [SM00482] (674-902)
  IPR002297 DNA-directed DNA-polymerase, family A, mitochondria [PIRSF000797] (2-1189)
  IPR002297 DNA-directed DNA-polymerase, family A, mitochondria [PR00867] (101-113)
  IPR002297 DNA-directed DNA-polymerase, family A, mitochondria [PR00867] (224-238)
  IPR002297 DNA-directed DNA-polymerase, family A, mitochondria [PR00867] (360-369)
  IPR002297 DNA-directed DNA-polymerase, family A, mitochondria [PR00867] (651-677)
  IPR002297 DNA-directed DNA-polymerase, family A, mitochondria [PR00867] (752-760)
  IPR002297 DNA-directed DNA-polymerase, family A, mitochondria [PR00867] (805-818)
  IPR002297 DNA-directed DNA-polymerase, family A, mitochondria [PR00867] (852-868)
  IPR002297 DNA-directed DNA-polymerase, family A, mitochondria [PR00867] (905-920)
  IPR002297 DNA-directed DNA-polymerase, family A, mitochondria [PR00867] (921-937)
  IPR002297 DNA-directed DNA-polymerase, family A, mitochondria [PTHR10267] (18-1033)
  IPR012337 Ribonuclease H-like superfamily [SSF53098] (163-376)
  IPR019760 DNA-directed DNA polymerase, family A, conserved site [PS00447] (745-764)
  IPR041336 DNA mitochondrial polymerase, exonuclease domain [PF18136] (96-362)
  IPR043502 DNA/RNA polymerase superfamily [SSF56672] (362-949)
  IPR047580 DNA polymerase gamma, palm domain [cd08641] (581-960)

B-factor: mean 78.83, std 25.15, range [15.15, 98.45]

Foldseek 3Di:
DADDFDADVAGFTFADPQCLCQFQNDDDDPVCCVVLVVLLVLLVLQCVLVVNPPDDFDDDGHDDDDDDHAQDNHLQQRLQLLLVVLQPDVVVVLPPFDDDFDDDDPDDDADAAKWKAFPPDDIDHDHAPQDAEKEKDWDDQVVAHLATAKIKIGGPTIIMIHGHCVLVDDDDRDDAHEHPFAPHAHEYEYALCLSVVQRYQQLQAPADTRYFYYHVLQLCCQAFVQLPLVDCSNVVLVVVVVVVVPDPDDDPDDPPCVFFVLSLRHFHRDLQGLLCNPVVDRQDDDCPVLSNDDDCVSCNPPVVVVVVSNVVNSVSSVVSCVPRPVSSCVQFVRSLVSSLSRQARRFKFKFFDPVLVLLLVLLVVVLVVLFVVLFVVVLVLVVVVQPPLVDPVPQLPDPLSVQFQSDFDAQDADPNDHPPDQDQDHPGGPVVSVQDPGNVDDGGDDDLPDQCVCSSWFKDAQNFGWDQFDVAGIKTWDFPVCPVVVVVVVWDFDDVVRVVVVCVSCVVSPDDDGGGITADDDLVGPVDHDRHQLAPPNVVVVVVPRMDTPDPCSVVSSLSRVAEDVCVVCVVVSVPFDKDWCVVPVPHHYDLDPPCVCPCPPVRTMIMGRFSKDQADHLLRHIDGDDPLVQAAFDARYRSNCVQQRRFDDPQKWKKKAFAPPPLLQVLQLLLCLVSLDQSSFLSSVQQSRDAVVVQRGPLSVQCVVLVADSVLSVVLVVQVPLDDDLVVQLSSSCSRPVVDDSVVSSVVSVVVCCQAFNDWDADPVVGIATADHRCRSSVVSLQVQLPDQWRAQQQSGRGGHPSQGDVSHDPPNSRSCSSCSNSSNVLSVLSSLLSSQLVLVCVWQVASKGWHDDNRRMTMIMHGPQCRLLSVVSSLSSQQSSVCSSQVSSPHSIDGPNNRGGAKMWIGGTDHDAQPDQSHYPSDHGGDHGTDIDGDVRSVVDPSNDGDDTDPVSSVSSVVDDDDDDDGDVVVVVPPDDVLVVVLVSVLRHDNDPVVNVVSVVVSVVVVD